Protein AF-A0ABD1JAA8-F1 (afdb_monomer_lite)

Sequence (1144 aa):
MAFLTGLKLWDDADMQKVMKVKGQQNTSFNVTASDSFSKKSKLLDVKARLRASFLSGLVSVEGSAHYLKDTTTSMHQCRVTLQYKETTVFKELMTLEMEIKHPEVFEKNEATHVVTAVLYGAEAYMVFDQMVADIQKKQEILGELKVEVNKIPGVSISGEGKVVINDDERRKVKQFKCTFHGDFKLKQNPASYEEAAIVYKSLPTMLGQKGEAAVPLKVWLYPLKNINPKAAQLVRDINTTLVSAFECVMDDLHKAKIRVHDLIKMSNVIPLAEITGKLVTFQTKLAGYTMVLKRKVLEVLPEIRGGTVAETAFEDILKFHHHSSFTKQSMTEWLDEKETEMGLVSSYIHLMKGIPVVPPGPRLHKILYHPKLDVVAMFSFTSLVYAEPYLTNLEECLSCEEFQKMADVKVATQKSFVRNTVPWYEHPETIPAMRACLTHFFVVKGRCDKNSLHTALISFVSDTSYLGSSIRVYRNGACINPHYKPPNTQKQSGRAIVDDGCTNANGDHSPEEDQFRQNPIADRHAELYLVPPGRVEEESQNTSTETSVTKVMHSDRQIAALGRPLHPGMLYNARNDTFIPGVTLWSDEDMKKVMKIRGHQNTSFDVTASDSMKKKTKLLDISATLKCSFLAGLVTLEGSASFLDDRLSSSRQCRVTMQYRETTLFKELVATDMEVKHPEIFGKNEATHVVTAVLYGAEAFLVFDQMAADYQERKEVKGALKAMIGRIPLLQLTGEGKVAMTEEDKRRARRFSCKFHGDFKLKENPSSFEEAVIVYKRLPSLLGQKGEAAVPMKVWLYPLSNLEPKAAKLVRDINASAVAILEAIIEHLHDAKMRAHDLIKLSKNMNLTVLRDKLETFQNKRAEYGIILKRKLKGVLPEIRGGTVPETALTDILRFHEASPFSKIKMRDWLNEKETEVTIVQSYLSLLGSTSLVPPGPQLDRVLYDPKLNTVVMFSFTSLEYPEPYLSTIEECLNCEDFTKMADVKVAMEKMASKNTVPWYKYPGAIPALRSCSPLFLVVKARCMRNPLHSALISYVPDDSHPGCSLRVYRNGQCINPHLKPPEKHEEGEPTADKAAGVMSNRREEEITEEEDDPLCLDDQRTNKRMQTSDGKPWDNGQSFTRPEDAYTTIDGKVGNPQNVIIV

pLDDT: mean 77.82, std 21.08, range [22.25, 97.69]

Radius of gyration: 39.8 Å; chains: 1; bounding box: 114×108×129 Å

Structure (mmCIF, N/CA/C/O backbone):
data_AF-A0ABD1JAA8-F1
#
_entry.id   AF-A0ABD1JAA8-F1
#
loop_
_atom_site.group_PDB
_atom_site.id
_atom_site.type_symbol
_atom_site.label_atom_id
_atom_site.label_alt_id
_atom_site.label_comp_id
_atom_site.label_asym_id
_atom_site.label_entity_id
_atom_site.label_seq_id
_atom_site.pdbx_PDB_ins_code
_atom_site.Cartn_x
_atom_site.Cartn_y
_atom_site.Cartn_z
_atom_site.occupancy
_atom_site.B_iso_or_equiv
_atom_site.auth_seq_id
_atom_site.auth_comp_id
_atom_site.auth_asym_id
_atom_site.auth_atom_id
_atom_site.pdbx_PDB_model_num
ATOM 1 N N . MET A 1 1 ? -9.456 -3.588 29.236 1.00 51.59 1 MET A N 1
ATOM 2 C CA . MET A 1 1 ? -10.343 -3.169 30.350 1.00 51.59 1 MET A CA 1
ATOM 3 C C . MET A 1 1 ? -11.674 -2.893 29.695 1.00 51.59 1 MET A C 1
ATOM 5 O O . MET A 1 1 ? -11.686 -2.082 28.778 1.00 51.59 1 MET A O 1
ATOM 9 N N . ALA A 1 2 ? -12.715 -3.632 30.054 1.00 59.72 2 ALA A N 1
ATOM 10 C CA . ALA A 1 2 ? -13.979 -3.631 29.331 1.00 59.72 2 ALA A CA 1
ATOM 11 C C . ALA A 1 2 ? -15.131 -3.381 30.308 1.00 59.72 2 ALA A C 1
ATOM 13 O O . ALA A 1 2 ? -15.047 -3.786 31.468 1.00 59.72 2 ALA A O 1
ATOM 14 N N . PHE A 1 3 ? -16.165 -2.680 29.850 1.00 65.94 3 PHE A N 1
ATOM 15 C CA . PHE A 1 3 ? -17.406 -2.505 30.597 1.00 65.94 3 PHE A CA 1
ATOM 16 C C . PHE A 1 3 ? -18.407 -3.515 30.065 1.00 65.94 3 PHE A C 1
ATOM 18 O O . PHE A 1 3 ? -18.689 -3.484 28.870 1.00 65.94 3 PHE A O 1
ATOM 25 N N . LEU A 1 4 ? -18.958 -4.356 30.939 1.00 62.19 4 LEU A N 1
ATOM 26 C CA . LEU A 1 4 ? -20.058 -5.251 30.593 1.00 62.19 4 LEU A CA 1
ATOM 27 C C . LEU A 1 4 ? -21.279 -4.387 30.243 1.00 62.19 4 LEU A C 1
ATOM 29 O O . LEU A 1 4 ? -21.967 -3.867 31.120 1.00 62.19 4 LEU A O 1
ATOM 33 N N . THR A 1 5 ? -21.482 -4.126 28.951 1.00 52.50 5 THR A N 1
ATOM 34 C CA . THR A 1 5 ? -22.551 -3.248 28.478 1.00 52.50 5 THR A CA 1
ATOM 35 C C . THR A 1 5 ? -23.913 -3.874 28.762 1.00 52.50 5 THR A C 1
ATOM 37 O O . THR A 1 5 ? -24.124 -5.061 28.557 1.00 52.50 5 THR A O 1
ATOM 40 N N . GLY A 1 6 ? -24.837 -3.068 29.288 1.00 54.78 6 GLY A N 1
ATOM 41 C CA . GLY A 1 6 ? -26.177 -3.516 29.675 1.00 54.78 6 GLY A CA 1
ATOM 42 C C . GLY A 1 6 ? -26.296 -4.050 31.100 1.00 54.78 6 GLY A C 1
ATOM 43 O O . GLY A 1 6 ? -27.306 -3.779 31.744 1.00 54.78 6 GLY A O 1
ATOM 44 N N . LEU A 1 7 ? -25.254 -4.700 31.620 1.00 67.31 7 LEU A N 1
ATOM 45 C CA . LEU A 1 7 ? -25.250 -5.260 32.968 1.00 67.31 7 LEU A CA 1
ATOM 46 C C . LEU A 1 7 ? -25.177 -4.155 34.032 1.00 67.31 7 LEU A C 1
ATOM 48 O O . LEU A 1 7 ? -24.353 -3.238 33.961 1.00 67.31 7 LEU A O 1
ATOM 52 N N . LYS A 1 8 ? -26.031 -4.269 35.048 1.00 76.81 8 LYS A N 1
ATOM 53 C CA . LYS A 1 8 ? -26.080 -3.396 36.226 1.00 76.81 8 LYS A CA 1
ATOM 54 C C . LYS A 1 8 ? -26.210 -4.285 37.452 1.00 76.81 8 LYS A C 1
ATOM 56 O O . LYS A 1 8 ? -26.889 -5.295 37.386 1.00 76.81 8 LYS A O 1
ATOM 61 N N . LEU A 1 9 ? -25.593 -3.914 38.570 1.00 81.50 9 LEU A N 1
ATOM 62 C CA . LEU A 1 9 ? -25.728 -4.693 39.809 1.00 81.50 9 LEU A CA 1
ATOM 63 C C . LEU A 1 9 ? -27.094 -4.465 40.496 1.00 81.50 9 LEU A C 1
ATOM 65 O O . LEU A 1 9 ? -27.543 -5.292 41.286 1.00 81.50 9 LEU A O 1
ATOM 69 N N . TRP A 1 10 ? -27.754 -3.358 40.147 1.00 86.00 10 TRP A N 1
ATOM 70 C CA . TRP A 1 10 ? -28.998 -2.847 40.721 1.00 86.00 10 TRP A CA 1
ATOM 71 C C . TRP A 1 10 ? -29.924 -2.317 39.618 1.00 86.00 10 TRP A C 1
ATOM 73 O O . TRP A 1 10 ? -29.449 -1.959 38.534 1.00 86.00 10 TRP A O 1
ATOM 83 N N . ASP A 1 11 ? -31.227 -2.218 39.890 1.00 82.12 11 ASP A N 1
ATOM 84 C CA . ASP A 1 11 ? -32.180 -1.656 38.928 1.00 82.12 11 ASP A CA 1
ATOM 85 C C . ASP A 1 11 ? -32.142 -0.115 38.845 1.00 82.12 11 ASP A C 1
ATOM 87 O O . ASP A 1 11 ? -31.540 0.585 39.666 1.00 82.12 11 ASP A O 1
ATOM 91 N N . ASP A 1 12 ? -32.761 0.430 37.793 1.00 79.12 12 ASP A N 1
ATOM 92 C CA . ASP A 1 12 ? -32.780 1.874 37.537 1.00 79.12 12 ASP A CA 1
ATOM 93 C C . ASP A 1 12 ? -33.650 2.672 38.519 1.00 79.12 12 ASP A C 1
ATOM 95 O O . ASP A 1 12 ? -33.412 3.871 38.679 1.00 79.12 12 ASP A O 1
ATOM 99 N N . ALA A 1 13 ? -34.643 2.053 39.162 1.00 82.31 13 ALA A N 1
ATOM 100 C CA . ALA A 1 13 ? -35.530 2.739 40.095 1.00 82.31 13 ALA A CA 1
ATOM 101 C C . ALA A 1 13 ? -34.829 2.953 41.442 1.00 82.31 13 ALA A C 1
ATOM 103 O O . ALA A 1 13 ? -34.843 4.066 41.973 1.00 82.31 13 ALA A O 1
ATOM 104 N N . ASP A 1 14 ? -34.156 1.926 41.959 1.00 82.56 14 ASP A N 1
ATOM 105 C CA . ASP A 1 14 ? -33.393 2.011 43.203 1.00 82.56 14 ASP A CA 1
ATOM 106 C C . ASP A 1 14 ? -32.138 2.875 43.037 1.00 82.56 14 ASP A C 1
ATOM 108 O O . ASP A 1 14 ? -31.881 3.745 43.875 1.00 82.56 14 ASP A O 1
ATOM 112 N N . MET A 1 15 ? -31.419 2.756 41.911 1.00 86.06 15 MET A N 1
ATOM 113 C CA . MET A 1 15 ? -30.317 3.680 41.608 1.00 86.06 15 MET A CA 1
ATOM 114 C C . MET A 1 15 ? -30.790 5.137 41.554 1.00 86.06 15 MET A C 1
ATOM 116 O O . MET A 1 15 ? -30.085 6.012 42.051 1.00 86.06 15 MET A O 1
ATOM 120 N N . GLN A 1 16 ? -31.972 5.431 40.995 1.00 84.94 16 GLN A N 1
ATOM 121 C CA . GLN A 1 16 ? -32.494 6.803 40.968 1.00 84.94 16 GLN A CA 1
ATOM 122 C C . GLN A 1 16 ? -32.800 7.365 42.361 1.00 84.94 16 GLN A C 1
ATOM 124 O O . GLN A 1 16 ? -32.544 8.549 42.578 1.00 84.94 16 GLN A O 1
ATOM 129 N N . LYS A 1 17 ? -33.273 6.546 43.313 1.00 86.12 17 LYS A N 1
ATOM 130 C CA . LYS A 1 17 ? -33.544 6.987 44.699 1.00 86.12 17 LYS A CA 1
ATOM 131 C C . LYS A 1 17 ? -32.285 7.486 45.414 1.00 86.12 17 LYS A C 1
ATOM 133 O O . LYS A 1 17 ? -32.374 8.411 46.218 1.00 86.12 17 LYS A O 1
ATOM 138 N N . VAL A 1 18 ? -31.122 6.892 45.125 1.00 88.44 18 VAL A N 1
ATOM 139 C CA . VAL A 1 18 ? -29.846 7.207 45.800 1.00 88.44 18 VAL A CA 1
ATOM 140 C C . VAL A 1 18 ? -28.864 8.010 44.938 1.00 88.44 18 VAL A C 1
ATOM 142 O O . VAL A 1 18 ? -27.769 8.340 45.400 1.00 88.44 18 VAL A O 1
ATOM 145 N N . MET A 1 19 ? -29.208 8.314 43.684 1.00 90.50 19 MET A N 1
ATOM 146 C CA . MET A 1 19 ? -28.327 9.026 42.758 1.00 90.50 19 MET A CA 1
ATOM 147 C C . MET A 1 19 ? -28.333 10.530 43.034 1.00 90.50 19 MET A C 1
ATOM 149 O O . MET A 1 19 ? -29.307 11.236 42.768 1.00 90.50 19 MET A O 1
ATOM 153 N N . LYS A 1 20 ? -27.186 11.057 43.461 1.00 90.62 20 LYS A N 1
ATOM 154 C CA . LYS A 1 20 ? -26.957 12.496 43.565 1.00 90.62 20 LYS A CA 1
ATOM 155 C C . LYS A 1 20 ? -26.421 13.036 42.246 1.00 90.62 20 LYS A C 1
ATOM 157 O O . LYS A 1 20 ? -25.419 12.561 41.712 1.00 90.62 20 LYS A O 1
ATOM 162 N N . VAL A 1 21 ? -27.092 14.063 41.733 1.00 88.69 21 VAL A N 1
ATOM 163 C CA . VAL A 1 21 ? -26.724 14.764 40.499 1.00 88.69 21 VAL A CA 1
ATOM 164 C C . VAL A 1 21 ? -26.200 16.152 40.863 1.00 88.69 21 VAL A C 1
ATOM 166 O O . VAL A 1 21 ? -26.899 16.931 41.507 1.00 88.69 21 VAL A O 1
ATOM 169 N N . LYS A 1 22 ? -24.966 16.467 40.461 1.00 87.56 22 LYS A N 1
ATOM 170 C CA . LYS A 1 22 ? -24.329 17.779 40.654 1.00 87.56 22 LYS A CA 1
ATOM 171 C C . LYS A 1 22 ? -24.062 18.414 39.291 1.00 87.56 22 LYS A C 1
ATOM 173 O O . LYS A 1 22 ? -23.482 17.773 38.415 1.00 87.56 22 LYS A O 1
ATOM 178 N N . GLY A 1 23 ? -24.442 19.678 39.119 1.00 82.38 23 GLY A N 1
ATOM 179 C CA . GLY A 1 23 ? -23.971 20.477 37.987 1.00 82.38 23 GLY A CA 1
ATOM 180 C C . GLY A 1 23 ? -22.465 20.710 38.112 1.00 82.38 23 GLY A C 1
ATOM 181 O O . GLY A 1 23 ? -21.987 21.090 39.178 1.00 82.38 23 GLY A O 1
ATOM 182 N N . GLN A 1 24 ? -21.718 20.459 37.040 1.00 79.00 24 GLN A N 1
ATOM 183 C CA . GLN A 1 24 ? -20.270 20.655 36.986 1.00 79.00 24 GLN A CA 1
ATOM 184 C C . GLN A 1 24 ? -19.886 21.260 35.631 1.00 79.00 24 GLN A C 1
ATOM 186 O O . GLN A 1 24 ? -19.097 20.690 34.879 1.00 79.00 24 GLN A O 1
ATOM 191 N N . GLN A 1 25 ? -20.482 22.413 35.316 1.00 82.38 25 GLN A N 1
ATOM 192 C CA . GLN A 1 25 ? -20.163 23.181 34.116 1.00 82.38 25 GLN A CA 1
ATOM 193 C C . GLN A 1 25 ? -18.753 23.765 34.222 1.00 82.38 25 GLN A C 1
ATOM 195 O O . GLN A 1 25 ? -18.484 24.618 35.065 1.00 82.38 25 GLN A O 1
ATOM 200 N N . ASN A 1 26 ? -17.844 23.282 33.378 1.00 85.31 26 ASN A N 1
ATOM 201 C CA . ASN A 1 26 ? -16.495 23.825 33.251 1.00 85.31 26 ASN A CA 1
ATOM 202 C C . ASN A 1 26 ? -16.011 23.641 31.813 1.00 85.31 26 ASN A C 1
ATOM 204 O O . ASN A 1 26 ? -15.899 22.508 31.345 1.00 85.31 26 ASN A O 1
ATOM 208 N N . THR A 1 27 ? -15.706 24.746 31.134 1.00 87.00 27 THR A N 1
ATOM 209 C CA . THR A 1 27 ? -15.114 24.744 29.792 1.00 87.00 27 THR A CA 1
ATOM 210 C C . THR A 1 27 ? -13.642 25.115 29.889 1.00 87.00 27 THR A C 1
ATOM 212 O O . THR A 1 27 ? -13.277 26.124 30.488 1.00 87.00 27 THR A O 1
ATOM 215 N N . SER A 1 28 ? -12.789 24.319 29.258 1.00 90.88 28 SER A N 1
ATOM 216 C CA . SER A 1 28 ? -11.347 24.541 29.193 1.00 90.88 28 SER A CA 1
ATOM 217 C C . SER A 1 28 ? -10.811 24.156 27.818 1.00 90.88 28 SER A C 1
ATOM 219 O O . SER A 1 28 ? -11.392 23.327 27.116 1.00 90.88 28 SER A O 1
ATOM 221 N N . PHE A 1 29 ? -9.687 24.751 27.429 1.00 93.06 29 PHE A N 1
ATOM 222 C CA . PHE A 1 29 ? -8.974 24.377 26.214 1.00 93.06 29 PHE A CA 1
ATOM 223 C C . PHE A 1 29 ? -7.476 24.245 26.490 1.00 93.06 29 PHE A C 1
ATOM 225 O O . PHE A 1 29 ? -6.961 24.767 27.480 1.00 93.06 29 PHE A O 1
ATOM 232 N N . ASN A 1 30 ? -6.770 23.523 25.626 1.00 94.25 30 ASN A N 1
ATOM 233 C CA . ASN A 1 30 ? -5.325 23.333 25.729 1.00 94.25 30 ASN A CA 1
ATOM 234 C C . ASN A 1 30 ? -4.717 23.235 24.330 1.00 94.25 30 ASN A C 1
ATOM 236 O O . ASN A 1 30 ? -5.327 22.651 23.439 1.00 94.25 30 ASN A O 1
ATOM 240 N N . VAL A 1 31 ? -3.511 23.764 24.131 1.00 94.31 31 VAL A N 1
ATOM 241 C CA . VAL A 1 31 ? -2.804 23.693 22.847 1.00 94.31 31 VAL A CA 1
ATOM 242 C C . VAL A 1 31 ? -1.451 23.027 23.040 1.00 94.31 31 VAL A C 1
ATOM 244 O O . VAL A 1 31 ? -0.602 23.490 23.807 1.00 94.31 31 VAL A O 1
ATOM 247 N N . THR A 1 32 ? -1.220 21.931 22.316 1.00 93.94 32 THR A N 1
ATOM 248 C CA . THR A 1 32 ? 0.053 21.207 22.359 1.00 93.94 32 THR A CA 1
ATOM 249 C C . THR A 1 32 ? 0.708 21.097 20.992 1.00 93.94 32 THR A C 1
ATOM 251 O O . THR A 1 32 ? 0.040 20.859 19.997 1.00 93.94 32 THR A O 1
ATOM 254 N N . ALA A 1 33 ? 2.035 21.215 20.965 1.00 92.38 33 ALA A N 1
ATOM 255 C CA . ALA A 1 33 ? 2.882 21.006 19.790 1.00 92.38 33 ALA A CA 1
ATOM 256 C C . ALA A 1 33 ? 3.634 19.658 19.856 1.00 92.38 33 ALA A C 1
ATOM 258 O O . ALA A 1 33 ? 4.739 19.520 19.339 1.00 92.38 33 ALA A O 1
ATOM 259 N N . SER A 1 34 ? 3.084 18.675 20.581 1.00 87.69 34 SER A N 1
ATOM 260 C CA . SER A 1 34 ? 3.695 17.359 20.777 1.00 87.69 34 SER A CA 1
ATOM 261 C C . SER A 1 34 ? 2.677 16.249 20.541 1.00 87.69 34 SER A C 1
ATOM 263 O O . SER A 1 34 ? 1.597 16.242 21.126 1.00 87.69 34 SER A O 1
ATOM 265 N N . ASP A 1 35 ? 3.056 15.306 19.684 1.00 88.88 35 ASP A N 1
ATOM 266 C CA . ASP A 1 35 ? 2.242 14.171 19.243 1.00 88.88 35 ASP A CA 1
ATOM 267 C C . ASP A 1 35 ? 2.617 12.859 19.967 1.00 88.88 35 ASP A C 1
ATOM 269 O O . ASP A 1 35 ? 2.083 11.801 19.645 1.00 88.88 35 ASP A O 1
ATOM 273 N N . SER A 1 36 ? 3.521 12.901 20.957 1.00 88.88 36 SER A N 1
ATOM 274 C CA . SER A 1 36 ? 3.943 11.693 21.678 1.00 88.88 36 SER A CA 1
ATOM 275 C C . SER A 1 36 ? 2.782 11.076 22.452 1.00 88.88 36 SER A C 1
ATOM 277 O O . SER A 1 36 ? 1.947 11.786 23.030 1.00 88.88 36 SER A O 1
ATOM 279 N N . PHE A 1 37 ? 2.745 9.742 22.529 1.00 89.12 37 PHE A N 1
ATOM 280 C CA . PHE A 1 37 ? 1.669 9.054 23.244 1.00 89.12 37 PHE A CA 1
ATOM 281 C C . PHE A 1 37 ? 1.583 9.504 24.711 1.00 89.12 37 PHE A C 1
ATOM 283 O O . PHE A 1 37 ? 0.484 9.746 25.199 1.00 89.12 37 PHE A O 1
ATOM 290 N N . SER A 1 38 ? 2.724 9.746 25.373 1.00 87.12 38 SER A N 1
ATOM 291 C CA . SER A 1 38 ? 2.764 10.283 26.742 1.00 87.12 38 SER A CA 1
ATOM 292 C C . SER A 1 38 ? 2.058 11.642 26.868 1.00 87.12 38 SER A C 1
ATOM 294 O O . SER A 1 38 ? 1.341 11.875 27.848 1.00 87.12 38 SER A O 1
ATOM 296 N N . LYS A 1 39 ? 2.193 12.547 25.882 1.00 90.12 39 LYS A N 1
ATOM 297 C CA . LYS A 1 39 ? 1.490 13.839 25.909 1.00 90.12 39 LYS A CA 1
ATOM 298 C C . LYS A 1 39 ? 0.003 13.682 25.591 1.00 90.12 39 LYS A C 1
ATOM 300 O O . LYS A 1 39 ? -0.810 14.244 26.325 1.00 90.12 39 LYS A O 1
ATOM 305 N N . LYS A 1 40 ? -0.359 12.874 24.586 1.00 91.50 40 LYS A N 1
ATOM 306 C CA . LYS A 1 40 ? -1.766 12.578 24.252 1.00 91.50 40 LYS A CA 1
ATOM 307 C C . LYS A 1 40 ? -2.507 11.936 25.428 1.00 91.50 40 LYS A C 1
ATOM 309 O O . LYS A 1 40 ? -3.585 12.391 25.801 1.00 91.50 40 LYS A O 1
ATOM 314 N N . SER A 1 41 ? -1.894 10.941 26.074 1.00 89.44 41 SER A N 1
ATOM 315 C CA . SER A 1 41 ? -2.456 10.262 27.245 1.00 89.44 41 SER A CA 1
ATOM 316 C C . SER A 1 41 ? -2.652 11.211 28.429 1.00 89.44 41 SER A C 1
ATOM 318 O O . SER A 1 41 ? -3.627 11.072 29.156 1.00 89.44 41 SER A O 1
ATOM 320 N N . LYS A 1 42 ? -1.772 12.211 28.602 1.00 89.62 42 LYS A N 1
ATOM 321 C CA . LYS A 1 42 ? -1.918 13.244 29.642 1.00 89.62 42 LYS A CA 1
ATOM 322 C C . LYS A 1 42 ? -3.046 14.236 29.334 1.00 89.62 42 LYS A C 1
ATOM 324 O O . LYS A 1 42 ? -3.730 14.646 30.262 1.00 89.62 42 LYS A O 1
ATOM 329 N N . LEU A 1 43 ? -3.273 14.599 28.066 1.00 88.00 43 LEU A N 1
ATOM 330 C CA . LEU A 1 43 ? -4.400 15.465 27.669 1.00 88.00 43 LEU A CA 1
ATOM 331 C C . LEU A 1 43 ? -5.765 14.798 27.915 1.00 88.00 43 LEU A C 1
ATOM 333 O O . LEU A 1 43 ? -6.706 15.470 28.329 1.00 88.00 43 LEU A O 1
ATOM 337 N N . LEU A 1 44 ? -5.844 13.480 27.714 1.00 86.06 44 LEU A N 1
ATOM 338 C CA . LEU A 1 44 ? -7.026 12.646 27.977 1.00 86.06 44 LEU A CA 1
ATOM 339 C C . LEU A 1 44 ? -7.122 12.114 29.427 1.00 86.06 44 LEU A C 1
ATOM 341 O O . LEU A 1 44 ? -8.023 11.340 29.727 1.00 86.06 44 LEU A O 1
ATOM 345 N N . ASP A 1 45 ? -6.203 12.488 30.328 1.00 86.50 45 ASP A N 1
ATOM 346 C CA . ASP A 1 45 ? -6.121 11.983 31.718 1.00 86.50 45 ASP A CA 1
ATOM 347 C C . ASP A 1 45 ? -6.109 10.434 31.845 1.00 86.50 45 ASP A C 1
ATOM 349 O O . ASP A 1 45 ? -6.692 9.821 32.744 1.00 86.50 45 ASP A O 1
ATOM 353 N N . VAL A 1 46 ? -5.426 9.765 30.912 1.00 85.56 46 VAL A N 1
ATOM 354 C CA . VAL A 1 46 ? -5.320 8.301 30.847 1.00 85.56 46 VAL A CA 1
ATOM 355 C C . VAL A 1 46 ? -4.287 7.804 31.864 1.00 85.56 46 VAL A C 1
ATOM 357 O O . VAL A 1 46 ? -3.076 7.912 31.658 1.00 85.56 46 VAL A O 1
ATOM 360 N N . LYS A 1 47 ? -4.759 7.194 32.957 1.00 84.81 47 LYS A N 1
ATOM 361 C CA . LYS A 1 47 ? -3.908 6.591 34.005 1.00 84.81 47 LYS A CA 1
ATOM 362 C C . LYS A 1 47 ? -3.045 5.431 33.479 1.00 84.81 47 LYS A C 1
ATOM 364 O O . LYS A 1 47 ? -3.444 4.712 32.563 1.00 84.81 47 LYS A O 1
ATOM 369 N N . ALA A 1 48 ? -1.895 5.181 34.117 1.00 77.94 48 ALA A N 1
ATOM 370 C CA . ALA A 1 48 ? -0.906 4.158 33.730 1.00 77.94 48 ALA A CA 1
ATOM 371 C C . ALA A 1 48 ? -1.492 2.769 33.400 1.00 77.94 48 ALA A C 1
ATOM 373 O O . ALA A 1 48 ? -1.208 2.238 32.326 1.00 77.94 48 ALA A O 1
ATOM 374 N N . ARG A 1 49 ? -2.388 2.239 34.246 1.00 77.38 49 ARG A N 1
ATOM 375 C CA . ARG A 1 49 ? -3.151 0.997 33.992 1.00 77.38 49 ARG A CA 1
ATOM 376 C C . ARG A 1 49 ? -3.767 0.940 32.590 1.00 77.38 49 ARG A C 1
ATOM 378 O O . ARG A 1 49 ? -3.709 -0.087 31.908 1.00 77.38 49 ARG A O 1
ATOM 385 N N . LEU A 1 50 ? -4.383 2.039 32.164 1.00 86.44 50 LEU A N 1
ATOM 386 C CA . LEU A 1 50 ? -5.098 2.121 30.897 1.00 86.44 50 LEU A CA 1
ATOM 387 C C . LEU A 1 50 ? -4.135 2.379 29.727 1.00 86.44 50 LEU A C 1
ATOM 389 O O . LEU A 1 50 ? -4.345 1.820 28.654 1.00 86.44 50 LEU A O 1
ATOM 393 N N . ARG A 1 51 ? -3.029 3.105 29.955 1.00 89.69 51 ARG A N 1
ATOM 394 C CA . ARG A 1 51 ? -1.973 3.362 28.955 1.00 89.69 51 ARG A CA 1
ATOM 395 C C . ARG A 1 51 ? -1.338 2.077 28.409 1.00 89.69 51 ARG A C 1
ATOM 397 O O . ARG A 1 51 ? -1.355 1.869 27.198 1.00 89.69 51 ARG A O 1
ATOM 404 N N . ALA A 1 52 ? -0.880 1.169 29.277 1.00 87.25 52 ALA A N 1
ATOM 405 C CA . ALA A 1 52 ? -0.317 -0.119 28.842 1.00 87.25 52 ALA A CA 1
ATOM 406 C C . ALA A 1 52 ? -1.349 -0.995 28.104 1.00 87.25 52 ALA A C 1
ATOM 408 O O . ALA A 1 52 ? -1.033 -1.637 27.101 1.00 87.25 52 ALA A O 1
ATOM 409 N N . SER A 1 53 ? -2.607 -0.965 28.559 1.00 87.94 53 SER A N 1
ATOM 410 C CA . SER A 1 53 ? -3.721 -1.677 27.916 1.00 87.94 53 SER A CA 1
ATOM 411 C C . SER A 1 53 ? -4.017 -1.128 26.513 1.00 87.94 53 SER A C 1
ATOM 413 O O . SER A 1 53 ? -4.244 -1.893 25.583 1.00 87.94 53 SER A O 1
ATOM 415 N N . PHE A 1 54 ? -3.976 0.193 26.334 1.00 88.06 54 PHE A N 1
ATOM 416 C CA . PHE A 1 54 ? -4.156 0.830 25.031 1.00 88.06 54 PHE A CA 1
ATOM 417 C C . PHE A 1 54 ? -2.994 0.526 24.074 1.00 88.06 54 PHE A C 1
ATOM 419 O O . PHE A 1 54 ? -3.220 0.169 22.919 1.00 88.06 54 PHE A O 1
ATOM 426 N N . LEU A 1 55 ? -1.746 0.625 24.547 1.00 87.12 55 LEU A N 1
ATOM 427 C CA . LEU A 1 55 ? -0.566 0.377 23.714 1.00 87.12 55 LEU A CA 1
ATOM 428 C C . LEU A 1 55 ? -0.476 -1.072 23.227 1.00 87.12 55 LEU A C 1
ATOM 430 O O . LEU A 1 55 ? -0.120 -1.288 22.068 1.00 87.12 55 LEU A O 1
ATOM 434 N N . SER A 1 56 ? -0.824 -2.042 24.072 1.00 81.31 56 SER A N 1
ATOM 435 C CA . SER A 1 56 ? -0.880 -3.468 23.714 1.00 81.31 56 SER A CA 1
ATOM 436 C C . SER A 1 56 ? -2.064 -3.814 22.800 1.00 81.31 56 SER A C 1
ATOM 438 O O . SER A 1 56 ? -1.916 -4.650 21.912 1.00 81.31 56 SER A O 1
ATOM 440 N N . GLY A 1 57 ? -3.201 -3.121 22.941 1.00 78.38 57 GLY A N 1
ATOM 441 C CA . GLY A 1 57 ? -4.399 -3.298 22.106 1.00 78.38 57 GLY A CA 1
ATOM 442 C C . GLY A 1 57 ? -5.648 -3.788 22.850 1.00 78.38 57 GLY A C 1
ATOM 443 O O . GLY A 1 57 ? -6.698 -3.920 22.233 1.00 78.38 57 GLY A O 1
ATOM 444 N N . LEU A 1 58 ? -5.575 -3.980 24.173 1.00 76.38 58 LEU A N 1
ATOM 445 C CA . LEU A 1 58 ? -6.676 -4.389 25.070 1.00 76.38 58 LEU A CA 1
ATOM 446 C C . LEU A 1 58 ? -7.785 -3.330 25.278 1.00 76.38 58 LEU A C 1
ATOM 448 O O . LEU A 1 58 ? -8.603 -3.462 26.199 1.00 76.38 58 LEU A O 1
ATOM 452 N N . VAL A 1 59 ? -7.764 -2.226 24.524 1.00 80.50 59 VAL A N 1
ATOM 453 C CA . VAL A 1 59 ? -8.701 -1.097 24.651 1.00 80.50 59 VAL A CA 1
ATOM 454 C C . VAL A 1 59 ? -9.018 -0.529 23.269 1.00 80.50 59 VAL A C 1
ATOM 456 O O . VAL A 1 59 ? -8.163 0.079 22.620 1.00 80.50 59 VAL A O 1
ATOM 459 N N . SER A 1 60 ? -10.269 -0.676 22.838 1.00 70.88 60 SER A N 1
ATOM 460 C CA . SER A 1 60 ? -10.843 0.126 21.758 1.00 70.88 60 SER A CA 1
ATOM 461 C C . SER A 1 60 ? -11.170 1.537 22.255 1.00 70.88 60 SER A C 1
ATOM 463 O O . SER A 1 60 ? -11.514 1.736 23.416 1.00 70.88 60 SER A O 1
ATOM 465 N N . VAL A 1 61 ? -11.084 2.516 21.358 1.00 79.00 61 VAL A N 1
ATOM 466 C CA . VAL A 1 61 ? -11.456 3.916 21.604 1.00 79.00 61 VAL A CA 1
ATOM 467 C C . VAL A 1 61 ? -12.323 4.405 20.455 1.00 79.00 61 VAL A C 1
ATOM 469 O O . VAL A 1 61 ? -12.077 4.003 19.311 1.00 79.00 61 VAL A O 1
ATOM 472 N N . GLU A 1 62 ? -13.285 5.259 20.793 1.00 71.25 62 GLU A N 1
ATOM 473 C CA . GLU A 1 62 ? -14.278 5.898 19.923 1.00 71.25 62 GLU A CA 1
ATOM 474 C C . GLU A 1 62 ? -14.342 7.407 20.246 1.00 71.25 62 GLU A C 1
ATOM 476 O O . GLU A 1 62 ? -13.643 7.866 21.153 1.00 71.25 62 GLU A O 1
ATOM 481 N N . GLY A 1 63 ? -15.139 8.183 19.501 1.00 80.69 63 GLY A N 1
ATOM 482 C CA . GLY A 1 63 ? -15.327 9.622 19.747 1.00 80.69 63 GLY A CA 1
ATOM 483 C C . GLY A 1 63 ? -14.019 10.422 19.742 1.00 80.69 63 GLY A C 1
ATOM 484 O O . GLY A 1 63 ? -13.109 10.153 18.949 1.00 80.69 63 GLY A O 1
ATOM 485 N N . SER A 1 64 ? -13.899 11.380 20.660 1.00 86.88 64 SER A N 1
ATOM 486 C CA . SER A 1 64 ? -12.704 12.210 20.864 1.00 86.88 64 SER A CA 1
ATOM 487 C C . SER A 1 64 ? -11.427 11.397 21.121 1.00 86.88 64 SER A C 1
ATOM 489 O O . SER A 1 64 ? -10.346 11.754 20.642 1.00 86.88 64 SER A O 1
ATOM 491 N N . ALA A 1 65 ? -11.538 10.241 21.782 1.00 87.31 65 ALA A N 1
ATOM 492 C CA . ALA A 1 65 ? -10.402 9.380 22.109 1.00 87.31 65 ALA A CA 1
ATOM 493 C C . ALA A 1 65 ? -9.742 8.712 20.880 1.00 87.31 65 ALA A C 1
ATOM 495 O O . ALA A 1 65 ? -8.623 8.195 21.001 1.00 87.31 65 ALA A O 1
ATOM 496 N N . HIS A 1 66 ? -10.337 8.786 19.677 1.00 84.25 66 HIS A N 1
ATOM 497 C CA . HIS A 1 66 ? -9.638 8.441 18.425 1.00 84.25 66 HIS A CA 1
ATOM 498 C C . HIS A 1 66 ? -8.347 9.247 18.209 1.00 84.25 66 HIS A C 1
ATOM 500 O O . HIS A 1 66 ? -7.424 8.735 17.569 1.00 84.25 66 HIS A O 1
ATOM 506 N N . TYR A 1 67 ? -8.222 10.432 18.816 1.00 89.88 67 TYR A N 1
ATOM 507 C CA . TYR A 1 67 ? -6.992 11.230 18.841 1.00 89.88 67 TYR A CA 1
ATOM 508 C C . TYR A 1 67 ? -5.745 10.449 19.316 1.00 89.88 67 TYR A C 1
ATOM 510 O O . TYR A 1 67 ? -4.635 10.717 18.847 1.00 89.88 67 TYR A O 1
ATOM 518 N N . LEU A 1 68 ? -5.902 9.434 20.182 1.00 89.00 68 LEU A N 1
ATOM 519 C CA . LEU A 1 68 ? -4.797 8.554 20.605 1.00 89.00 68 LEU A CA 1
ATOM 520 C C . LEU A 1 68 ? -4.224 7.694 19.463 1.00 89.00 68 LEU A C 1
ATOM 522 O O . LEU A 1 68 ? -3.076 7.259 19.546 1.00 89.00 68 LEU A O 1
ATOM 526 N N . LYS A 1 69 ? -5.024 7.411 18.426 1.00 84.69 69 LYS A N 1
ATOM 527 C CA . LYS A 1 69 ? -4.643 6.615 17.244 1.00 84.69 69 LYS A CA 1
ATOM 528 C C . LYS A 1 69 ? -4.150 7.479 16.077 1.00 84.69 69 LYS A C 1
ATOM 530 O O . LYS A 1 69 ? -3.530 6.947 15.157 1.00 84.69 69 LYS A O 1
ATOM 535 N N . ASP A 1 70 ? -4.448 8.777 16.085 1.00 87.00 70 ASP A N 1
ATOM 536 C CA . ASP A 1 70 ? -3.929 9.729 15.105 1.00 87.00 70 ASP A CA 1
ATOM 537 C C . ASP A 1 70 ? -2.492 10.098 15.476 1.00 87.00 70 ASP A C 1
ATOM 539 O O . ASP A 1 70 ? -2.269 10.839 16.431 1.00 87.00 70 ASP A O 1
ATOM 543 N N . THR A 1 71 ? -1.519 9.588 14.723 1.00 88.00 71 THR A N 1
ATOM 544 C CA . THR A 1 71 ? -0.103 9.921 14.895 1.00 88.00 71 THR A CA 1
ATOM 545 C C . THR A 1 71 ? 0.503 10.487 13.617 1.00 88.00 71 THR A C 1
ATOM 547 O O . THR A 1 71 ? 0.057 10.207 12.500 1.00 88.00 71 THR A O 1
ATOM 550 N N . THR A 1 72 ? 1.547 11.288 13.800 1.00 87.81 72 THR A N 1
ATOM 551 C CA . THR A 1 72 ? 2.397 11.827 12.742 1.00 87.81 72 THR A CA 1
ATOM 552 C C . THR A 1 72 ? 2.962 10.71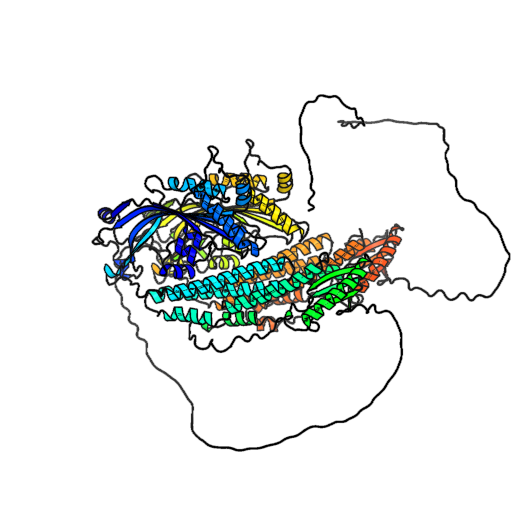8 11.850 1.00 87.81 72 THR A C 1
ATOM 554 O O . THR A 1 72 ? 3.187 9.571 12.247 1.00 87.81 72 THR A O 1
ATOM 557 N N . THR A 1 73 ? 3.164 11.069 10.582 1.00 84.50 73 THR A N 1
ATOM 558 C CA . THR A 1 73 ? 3.529 10.140 9.500 1.00 84.50 73 THR A CA 1
ATOM 559 C C . THR A 1 73 ? 4.813 10.548 8.778 1.00 84.50 73 THR A C 1
ATOM 561 O O . THR A 1 73 ? 5.170 9.951 7.764 1.00 84.50 73 THR A O 1
ATOM 564 N N . SER A 1 74 ? 5.493 11.585 9.272 1.00 88.25 74 SER A N 1
ATOM 565 C CA . SER A 1 74 ? 6.705 12.150 8.685 1.00 88.25 74 SER A CA 1
ATOM 566 C C . SER A 1 74 ? 7.479 12.966 9.727 1.00 88.25 74 SER A C 1
ATOM 568 O O . SER A 1 74 ? 6.877 13.714 10.499 1.00 88.25 74 SER A O 1
ATOM 570 N N . MET A 1 75 ? 8.809 12.885 9.715 1.00 88.25 75 MET A N 1
ATOM 571 C CA . MET A 1 75 ? 9.700 13.782 10.456 1.00 88.25 75 MET A CA 1
ATOM 572 C C . MET A 1 75 ? 9.542 15.236 9.994 1.00 88.25 75 MET A C 1
ATOM 574 O O . MET A 1 75 ? 9.658 16.145 10.809 1.00 88.25 75 MET A O 1
ATOM 578 N N . HIS A 1 76 ? 9.180 15.453 8.728 1.00 87.56 76 HIS A N 1
ATOM 579 C CA . HIS A 1 76 ? 8.838 16.757 8.148 1.00 87.56 76 HIS A CA 1
ATOM 580 C C . HIS A 1 76 ? 7.454 17.301 8.553 1.00 87.56 76 HIS A C 1
ATOM 582 O O . HIS A 1 76 ? 7.098 18.410 8.165 1.00 87.56 76 HIS A O 1
ATOM 588 N N . GLN A 1 77 ? 6.648 16.556 9.317 1.00 89.69 77 GLN A N 1
ATOM 589 C CA . GLN A 1 77 ? 5.324 17.006 9.755 1.00 89.69 77 GLN A CA 1
ATOM 590 C C . GLN A 1 77 ? 5.444 17.867 11.023 1.00 89.69 77 GLN A C 1
ATOM 592 O O . GLN A 1 77 ? 5.922 17.400 12.066 1.00 89.69 77 GLN A O 1
ATOM 597 N N . CYS A 1 78 ? 5.001 19.120 10.936 1.00 91.06 78 CYS A N 1
ATOM 598 C CA . CYS A 1 78 ? 4.643 19.944 12.087 1.00 91.06 78 CYS A CA 1
ATOM 599 C C . CYS A 1 78 ? 3.192 19.660 12.463 1.00 91.06 78 CYS A C 1
ATOM 601 O O . CYS A 1 78 ? 2.329 19.588 11.587 1.00 91.06 78 CYS A O 1
ATOM 603 N N . ARG A 1 79 ? 2.938 19.501 13.763 1.00 93.81 79 ARG A N 1
ATOM 604 C CA . ARG A 1 79 ? 1.615 19.196 14.299 1.00 93.81 79 ARG A CA 1
ATOM 605 C C . ARG A 1 79 ? 1.349 19.993 15.562 1.00 93.81 79 ARG A C 1
ATOM 607 O O . ARG A 1 79 ? 2.126 19.921 16.515 1.00 93.81 79 ARG A O 1
ATOM 614 N N . VAL A 1 80 ? 0.210 20.674 15.592 1.00 95.56 80 VAL A N 1
ATOM 615 C CA . VAL A 1 80 ? -0.335 21.307 16.794 1.00 95.56 80 VAL A CA 1
ATOM 616 C C . VAL A 1 80 ? -1.762 20.818 16.999 1.00 95.56 80 VAL A C 1
ATOM 618 O O . VAL A 1 80 ? -2.528 20.709 16.052 1.00 95.56 80 VAL A O 1
ATOM 621 N N . THR A 1 81 ? -2.135 20.488 18.230 1.00 95.94 81 THR A N 1
ATOM 622 C CA . THR A 1 81 ? -3.503 20.086 18.578 1.00 95.94 81 THR A CA 1
ATOM 623 C C . THR A 1 81 ? -4.112 21.081 19.550 1.00 95.94 81 THR A C 1
ATOM 625 O O . THR A 1 81 ? -3.529 21.320 20.608 1.00 95.94 81 THR A O 1
ATOM 628 N N . LEU A 1 82 ? -5.293 21.597 19.210 1.00 96.00 82 LEU A N 1
ATOM 629 C CA . LEU A 1 82 ? -6.197 22.296 20.121 1.00 96.00 82 LEU A CA 1
ATOM 630 C C . LEU A 1 82 ? -7.189 21.281 20.701 1.00 96.00 82 LEU A C 1
ATOM 632 O O . LEU A 1 82 ? -7.976 20.688 19.966 1.00 96.00 82 LEU A O 1
ATOM 636 N N . GLN A 1 83 ? -7.134 21.075 22.013 1.00 95.50 83 GLN A N 1
ATOM 637 C CA . GLN A 1 83 ? -8.154 20.378 22.791 1.00 95.50 83 GLN A CA 1
ATOM 638 C C . GLN A 1 83 ? -9.211 21.388 23.235 1.00 95.50 83 GLN A C 1
ATOM 640 O O . GLN A 1 83 ? -8.859 22.407 23.825 1.00 95.50 83 GLN A O 1
ATOM 645 N N . TYR A 1 84 ? -10.481 21.065 23.026 1.00 94.50 84 TYR A N 1
ATOM 646 C CA . TYR A 1 84 ? -11.627 21.625 23.734 1.00 94.50 84 TYR A CA 1
ATOM 647 C C . TYR A 1 84 ? -12.155 20.569 24.709 1.00 94.50 84 TYR A C 1
ATOM 649 O O . TYR A 1 84 ? -12.232 19.389 24.355 1.00 94.50 84 TYR A O 1
ATOM 657 N N . LYS A 1 85 ? -12.510 20.977 25.926 1.00 93.12 85 LYS A N 1
ATOM 658 C CA . LYS A 1 85 ? -13.061 20.104 26.964 1.00 93.12 85 LYS A CA 1
ATOM 659 C C . LYS A 1 85 ? -14.131 20.843 27.747 1.00 93.12 85 LYS A C 1
ATOM 661 O O . LYS A 1 85 ? -13.829 21.836 28.410 1.00 93.12 85 LYS A O 1
ATOM 666 N N . GLU A 1 86 ? -15.338 20.300 27.742 1.00 90.81 86 GLU A N 1
ATOM 667 C CA . GLU A 1 86 ? -16.456 20.793 28.536 1.00 90.81 86 GLU A CA 1
ATOM 668 C C . GLU A 1 86 ? -16.993 19.670 29.426 1.00 90.81 86 GLU A C 1
ATOM 670 O O . GLU A 1 86 ? -17.302 18.583 28.943 1.00 90.81 86 GLU A O 1
ATOM 675 N N . THR A 1 87 ? -17.096 19.908 30.733 1.00 91.31 87 THR A N 1
ATOM 676 C CA . THR A 1 87 ? -17.842 19.038 31.657 1.00 91.31 87 THR A CA 1
ATOM 677 C C . THR A 1 87 ? -19.210 19.648 31.927 1.00 91.31 87 THR A C 1
ATOM 679 O O . THR A 1 87 ? -19.330 20.870 31.945 1.00 91.31 87 THR A O 1
ATOM 682 N N . THR A 1 88 ? -20.235 18.822 32.148 1.00 89.69 88 THR A N 1
ATOM 683 C CA . THR A 1 88 ? -21.622 19.288 32.335 1.00 89.69 88 THR A CA 1
ATOM 684 C C . THR A 1 88 ? -22.218 18.836 33.664 1.00 89.69 88 THR A C 1
ATOM 686 O O . THR A 1 88 ? -22.666 19.664 34.459 1.00 89.69 88 THR A O 1
ATOM 689 N N . VAL A 1 89 ? -22.229 17.526 33.927 1.00 90.44 89 VAL A N 1
ATOM 690 C CA . VAL A 1 89 ? -22.965 16.914 35.043 1.00 90.44 89 VAL A CA 1
ATOM 691 C C . VAL A 1 89 ? -22.164 15.771 35.652 1.00 90.44 89 VAL A C 1
ATOM 693 O O . VAL A 1 89 ? -21.686 14.888 34.944 1.00 90.44 89 VAL A O 1
ATOM 696 N N . PHE A 1 90 ? -22.085 15.733 36.977 1.00 91.19 90 PHE A N 1
ATOM 697 C CA . PHE A 1 90 ? -21.561 14.603 37.733 1.00 91.19 90 PHE A CA 1
ATOM 698 C C . PHE A 1 90 ? -22.707 13.842 38.406 1.00 91.19 90 PHE A C 1
ATOM 700 O O . PHE A 1 90 ? -23.587 14.455 39.014 1.00 91.19 90 PHE A O 1
ATOM 707 N N . LYS A 1 91 ? -22.713 12.513 38.284 1.00 92.00 91 LYS A N 1
ATOM 708 C CA . LYS A 1 91 ? -23.706 11.620 38.898 1.00 92.00 91 LYS A CA 1
ATOM 709 C C . LYS A 1 91 ? -22.983 10.606 39.778 1.00 92.00 91 LYS A C 1
ATOM 711 O O . LYS A 1 91 ? -22.082 9.938 39.280 1.00 92.00 91 LYS A O 1
ATOM 716 N N . GLU A 1 92 ? -23.376 10.483 41.040 1.00 93.88 92 GLU A N 1
ATOM 717 C CA . GLU A 1 92 ? -22.808 9.536 42.014 1.00 93.88 92 GLU A CA 1
ATOM 718 C C . GLU A 1 92 ? -23.926 8.782 42.750 1.00 93.88 92 GLU A C 1
ATOM 720 O O . GLU A 1 92 ? -24.976 9.362 43.029 1.00 93.88 92 GLU A O 1
ATOM 725 N N . LEU A 1 93 ? -23.713 7.506 43.073 1.00 91.38 93 LEU A N 1
ATOM 726 C CA . LEU A 1 93 ? -24.564 6.763 44.009 1.00 91.38 93 LEU A CA 1
ATOM 727 C C . LEU A 1 93 ? -24.141 7.105 45.446 1.00 91.38 93 LEU A C 1
ATOM 729 O O . LEU A 1 93 ? -22.966 6.977 45.789 1.00 91.38 93 LEU A O 1
ATOM 733 N N . MET A 1 94 ? -25.087 7.549 46.278 1.00 89.06 94 MET A N 1
ATOM 734 C CA . MET A 1 94 ? -24.812 7.970 47.663 1.00 89.06 94 MET A CA 1
ATOM 735 C C . MET A 1 94 ? -24.635 6.804 48.643 1.00 89.06 94 MET A C 1
ATOM 737 O O . MET A 1 94 ? -23.974 6.964 49.665 1.00 89.06 94 MET A O 1
ATOM 741 N N . THR A 1 95 ? -25.217 5.646 48.335 1.00 85.00 95 THR A N 1
ATOM 742 C CA . THR A 1 95 ? -25.020 4.377 49.045 1.00 85.00 95 THR A CA 1
ATOM 743 C C . THR A 1 95 ? -24.996 3.234 48.030 1.00 85.00 95 THR A C 1
ATOM 745 O O . THR A 1 95 ? -25.466 3.397 46.902 1.00 85.00 95 THR A O 1
ATOM 748 N N . LEU A 1 96 ? -24.424 2.097 48.427 1.00 86.19 96 LEU A N 1
ATOM 749 C CA . LEU A 1 96 ? -24.439 0.834 47.678 1.00 86.19 96 LEU A CA 1
ATOM 750 C C . LEU A 1 96 ? -25.299 -0.237 48.385 1.00 86.19 96 LEU A C 1
ATOM 752 O O . LEU A 1 96 ? -25.363 -1.376 47.926 1.00 86.19 96 LEU A O 1
ATOM 756 N N . GLU A 1 97 ? -25.952 0.125 49.497 1.00 83.12 97 GLU A N 1
ATOM 757 C CA . GLU A 1 97 ? -26.862 -0.716 50.289 1.00 83.12 97 GLU A CA 1
ATOM 758 C C . GLU A 1 97 ? -28.227 -0.830 49.595 1.00 83.12 97 GLU A C 1
ATOM 760 O O . GLU A 1 97 ? -29.232 -0.258 50.013 1.00 83.12 97 GLU A O 1
ATOM 765 N N . MET A 1 98 ? -28.235 -1.537 48.470 1.00 86.50 98 MET A N 1
ATOM 766 C CA . MET A 1 98 ? -29.395 -1.757 47.610 1.00 86.50 98 MET A CA 1
ATOM 767 C C . MET A 1 98 ? -29.477 -3.231 47.221 1.00 86.50 98 MET A C 1
ATOM 769 O O . MET A 1 98 ? -28.456 -3.918 47.146 1.00 86.50 98 MET A O 1
ATOM 773 N N . GLU A 1 99 ? -30.688 -3.711 46.943 1.00 84.56 99 GLU A N 1
ATOM 774 C CA . GLU A 1 99 ? -30.931 -5.108 46.590 1.00 84.56 99 GLU A CA 1
ATOM 775 C C . GLU A 1 99 ? -30.205 -5.479 45.287 1.00 84.56 99 GLU A C 1
ATOM 777 O O . GLU A 1 99 ? -30.430 -4.882 44.231 1.00 84.56 99 GLU A O 1
ATOM 782 N N . ILE A 1 100 ? -29.307 -6.462 45.363 1.00 85.44 100 ILE A N 1
ATOM 783 C CA . ILE A 1 100 ? -28.497 -6.892 44.223 1.00 85.44 100 ILE A CA 1
ATOM 784 C C . ILE A 1 100 ? -29.358 -7.761 43.308 1.00 85.44 100 ILE A C 1
ATOM 786 O O . ILE A 1 100 ? -29.729 -8.874 43.671 1.00 85.44 100 ILE A O 1
ATOM 790 N N . LYS A 1 101 ? -29.634 -7.262 42.101 1.00 81.06 101 LYS A N 1
ATOM 791 C CA . LYS A 1 101 ? -30.476 -7.946 41.103 1.00 81.06 101 LYS A CA 1
ATOM 792 C C . LYS A 1 101 ? -29.707 -8.967 40.257 1.00 81.06 101 LYS A C 1
ATOM 794 O O . LYS A 1 101 ? -30.324 -9.794 39.603 1.00 81.06 101 LYS A O 1
ATOM 799 N N . HIS A 1 102 ? -28.375 -8.902 40.294 1.00 75.19 102 HIS A N 1
ATOM 800 C CA . HIS A 1 102 ? -27.462 -9.717 39.488 1.00 75.19 102 HIS A CA 1
ATOM 801 C C . HIS A 1 102 ? -26.342 -10.363 40.339 1.00 75.19 102 HIS A C 1
ATOM 803 O O . HIS A 1 102 ? -25.161 -10.030 40.177 1.00 75.19 102 HIS A O 1
ATOM 809 N N . PRO A 1 103 ? -26.673 -11.231 41.320 1.00 79.06 103 PRO A N 1
ATOM 810 C CA . PRO A 1 103 ? -25.685 -11.864 42.201 1.00 79.06 103 PRO A CA 1
ATOM 811 C C . PRO A 1 103 ? -24.741 -12.836 41.470 1.00 79.06 103 PRO A C 1
ATOM 813 O O . PRO A 1 103 ? -23.608 -13.049 41.902 1.00 79.06 103 PRO A O 1
ATOM 816 N N . GLU A 1 104 ? -25.162 -13.397 40.340 1.00 74.38 104 GLU A N 1
ATOM 817 C CA . GLU A 1 104 ? -24.398 -14.350 39.530 1.00 74.38 104 GLU A CA 1
ATOM 818 C C . GLU A 1 104 ? -23.085 -13.775 38.964 1.00 74.38 104 GLU A C 1
ATOM 820 O O . GLU A 1 104 ? -22.145 -14.521 38.677 1.00 74.38 104 GLU A O 1
ATOM 825 N N . VAL A 1 105 ? -22.983 -12.446 38.869 1.00 78.00 105 VAL A N 1
ATOM 826 C CA . VAL A 1 105 ? -21.768 -11.715 38.464 1.00 78.00 105 VAL A CA 1
ATOM 827 C C . VAL A 1 105 ? -20.600 -11.987 39.419 1.00 78.00 105 VAL A C 1
ATOM 829 O O . VAL A 1 105 ? -19.439 -11.968 39.004 1.00 78.00 105 VAL A O 1
ATOM 832 N N . PHE A 1 106 ? -20.892 -12.275 40.691 1.00 82.06 106 PHE A N 1
ATOM 833 C CA . PHE A 1 106 ? -19.874 -12.586 41.692 1.00 82.06 106 PHE A CA 1
ATOM 834 C C . PHE A 1 106 ? -19.266 -13.981 41.525 1.00 82.06 106 PHE A C 1
ATOM 836 O O . PHE A 1 106 ? -18.142 -14.186 41.965 1.00 82.06 106 PHE A O 1
ATOM 843 N N . GLU A 1 107 ? -19.969 -14.928 40.899 1.00 75.00 107 GLU A N 1
ATOM 844 C CA . GLU A 1 107 ? -19.507 -16.323 40.790 1.00 75.00 107 GLU A CA 1
ATOM 845 C C . GLU A 1 107 ? -18.884 -16.640 39.423 1.00 75.00 107 GLU A C 1
ATOM 847 O O . GLU A 1 107 ? -18.031 -17.517 39.316 1.00 75.00 107 GLU A O 1
ATOM 852 N N . LYS A 1 108 ? -19.244 -15.888 38.374 1.00 68.00 108 LYS A N 1
ATOM 853 C CA . LYS A 1 108 ? -18.763 -16.112 36.996 1.00 68.00 108 LYS A CA 1
ATOM 854 C C . LYS A 1 108 ? -17.403 -15.467 36.678 1.00 68.00 108 LYS A C 1
ATOM 856 O O . LYS A 1 108 ? -16.897 -15.622 35.572 1.00 68.00 108 LYS A O 1
ATOM 861 N N . ASN A 1 109 ? -16.806 -14.733 37.622 1.00 69.75 109 ASN A N 1
ATOM 862 C CA . ASN A 1 109 ? -15.555 -13.973 37.454 1.00 69.75 109 ASN A CA 1
ATOM 863 C C . ASN A 1 109 ? -15.545 -12.942 36.292 1.00 69.75 109 ASN A C 1
ATOM 865 O O . ASN A 1 109 ? -14.483 -12.515 35.838 1.00 69.75 109 ASN A O 1
ATOM 869 N N . GLU A 1 110 ? -16.717 -12.495 35.829 1.00 68.56 110 GLU A N 1
ATOM 870 C CA . GLU A 1 110 ? -16.869 -11.650 34.629 1.00 68.56 110 GLU A CA 1
ATOM 871 C C . GLU A 1 110 ? -16.450 -10.181 34.842 1.00 68.56 110 GLU A C 1
ATOM 873 O O . GLU A 1 110 ? -16.028 -9.504 33.901 1.00 68.56 110 GLU A O 1
ATOM 878 N N . ALA A 1 111 ? -16.541 -9.670 36.074 1.00 81.06 111 ALA A N 1
ATOM 879 C CA . ALA A 1 111 ? -16.185 -8.297 36.422 1.00 81.06 111 ALA A CA 1
ATOM 880 C C . ALA A 1 111 ? -15.450 -8.212 37.762 1.00 81.06 111 ALA A C 1
ATOM 882 O O . ALA A 1 111 ? -15.715 -8.971 38.685 1.00 81.06 111 ALA A O 1
ATOM 883 N N . THR A 1 112 ? -14.566 -7.217 37.891 1.00 87.12 112 THR A N 1
ATOM 884 C CA . THR A 1 112 ? -13.841 -6.924 39.146 1.00 87.12 112 THR A CA 1
ATOM 885 C C . THR A 1 112 ? -14.326 -5.659 39.857 1.00 87.12 112 THR A C 1
ATOM 887 O O . THR A 1 112 ? -14.014 -5.446 41.029 1.00 87.12 112 THR A O 1
ATOM 890 N N . HIS A 1 113 ? -15.053 -4.785 39.154 1.00 89.62 113 HIS A N 1
ATOM 891 C CA . HIS A 1 113 ? -15.510 -3.489 39.654 1.00 89.62 113 HIS A CA 1
ATOM 892 C C . HIS A 1 113 ? -16.882 -3.123 39.069 1.00 89.62 113 HIS A C 1
ATOM 894 O O . HIS A 1 113 ? -17.176 -3.475 37.927 1.00 89.62 113 HIS A O 1
ATOM 900 N N . VAL A 1 114 ? -17.661 -2.336 39.814 1.00 89.56 114 VAL A N 1
ATOM 901 C CA . VAL A 1 114 ? -18.893 -1.668 39.359 1.00 89.56 114 VAL A CA 1
ATOM 902 C C . VAL A 1 114 ? -18.666 -0.158 39.229 1.00 89.56 114 VAL A C 1
ATOM 904 O O . VAL A 1 114 ? -17.842 0.416 39.942 1.00 89.56 114 VAL A O 1
ATOM 907 N N . VAL A 1 115 ? -19.371 0.499 38.305 1.00 90.94 115 VAL A N 1
ATOM 908 C CA . VAL A 1 115 ? -19.339 1.964 38.159 1.00 90.94 115 VAL A CA 1
ATOM 909 C C . VAL A 1 115 ? -20.262 2.593 39.202 1.00 90.94 115 VAL A C 1
ATOM 911 O O . VAL A 1 115 ? -21.455 2.309 39.201 1.00 90.94 115 VAL A O 1
ATOM 914 N N . THR A 1 116 ? -19.729 3.465 40.061 1.00 91.94 116 THR A N 1
ATOM 915 C CA . THR A 1 116 ? -20.504 4.128 41.134 1.00 91.94 116 THR A CA 1
ATOM 916 C C . THR A 1 116 ? -20.653 5.635 40.953 1.00 91.94 116 THR A C 1
ATOM 918 O O . THR A 1 116 ? -21.566 6.232 41.519 1.00 91.94 116 THR A O 1
ATOM 921 N N . ALA A 1 117 ? -19.800 6.260 40.135 1.00 92.50 117 ALA A N 1
ATOM 922 C CA . ALA A 1 117 ? -19.990 7.640 39.703 1.00 92.50 117 ALA A CA 1
ATOM 923 C C . ALA A 1 117 ? -19.482 7.876 38.276 1.00 92.50 117 ALA A C 1
ATOM 925 O O . ALA A 1 117 ? -18.574 7.187 37.797 1.00 92.50 117 ALA A O 1
ATOM 926 N N . VAL A 1 118 ? -20.063 8.869 37.600 1.00 92.56 118 VAL A N 1
ATOM 927 C CA . VAL A 1 118 ? -19.754 9.253 36.217 1.00 92.56 118 VAL A CA 1
ATOM 928 C C . VAL A 1 118 ? -19.785 10.774 36.072 1.00 92.56 118 VAL A C 1
ATOM 930 O O . VAL A 1 118 ? -20.755 11.427 36.457 1.00 92.56 118 VAL A O 1
ATOM 933 N N . LEU A 1 119 ? -18.740 11.329 35.459 1.00 90.94 119 LEU A N 1
ATOM 934 C CA . LEU A 1 119 ? -18.680 12.717 35.004 1.00 90.94 119 LEU A CA 1
ATOM 935 C C . LEU A 1 119 ? -19.002 12.765 33.511 1.00 90.94 119 LEU A C 1
ATOM 937 O O . LEU A 1 119 ? -18.294 12.150 32.712 1.00 90.94 119 LEU A O 1
ATOM 941 N N . TYR A 1 120 ? -20.047 13.501 33.153 1.00 90.81 120 TYR A N 1
ATOM 942 C CA . TYR A 1 120 ? -20.494 13.732 31.784 1.00 90.81 120 TYR A CA 1
ATOM 943 C C . TYR A 1 120 ? -19.942 15.051 31.232 1.00 90.81 120 TYR A C 1
ATOM 945 O O . TYR A 1 120 ? -19.673 15.996 31.981 1.00 90.81 120 TYR A O 1
ATOM 953 N N . GLY A 1 121 ? -19.783 15.108 29.914 1.00 91.06 121 GLY A N 1
ATOM 954 C CA . GLY A 1 121 ? -19.290 16.266 29.177 1.00 91.06 121 GLY A CA 1
ATOM 955 C C . GLY A 1 121 ? -19.067 15.940 27.702 1.00 91.06 121 GLY A C 1
ATOM 956 O O . GLY A 1 121 ? -19.688 15.020 27.178 1.00 91.06 121 GLY A O 1
ATOM 957 N N . ALA A 1 122 ? -18.169 16.657 27.040 1.00 90.69 122 ALA A N 1
ATOM 958 C CA . ALA A 1 122 ? -17.653 16.304 25.720 1.00 90.69 122 ALA A CA 1
ATOM 959 C C . ALA A 1 122 ? -16.237 16.856 25.517 1.00 90.69 122 ALA A C 1
ATOM 961 O O . ALA A 1 122 ? -15.878 17.908 26.060 1.00 90.69 122 ALA A O 1
ATOM 962 N N . GLU A 1 123 ? -15.438 16.166 24.705 1.00 92.69 123 GLU A N 1
ATOM 963 C CA . GLU A 1 123 ? -14.119 16.636 24.284 1.00 92.69 123 GLU A CA 1
ATOM 964 C C . GLU A 1 123 ? -14.013 16.704 22.759 1.00 92.69 123 GLU A C 1
ATOM 966 O O . GLU A 1 123 ? -14.721 16.022 22.015 1.00 92.69 123 GLU A O 1
ATOM 971 N N . ALA A 1 124 ? -13.130 17.572 22.274 1.00 92.56 124 ALA A N 1
ATOM 972 C CA . ALA A 1 124 ? -12.767 17.649 20.868 1.00 92.56 124 ALA A CA 1
ATOM 973 C C . ALA A 1 124 ? -11.283 17.972 20.705 1.00 92.56 124 ALA A C 1
ATOM 975 O O . ALA A 1 124 ? -10.720 18.771 21.447 1.00 92.56 124 ALA A O 1
ATOM 976 N N . TYR A 1 125 ? -10.667 17.378 19.691 1.00 93.88 125 TYR A N 1
ATOM 977 C CA . TYR A 1 125 ? -9.282 17.574 19.297 1.00 93.88 125 TYR A CA 1
ATOM 978 C C . TYR A 1 125 ? -9.249 18.034 17.844 1.00 93.88 125 TYR A C 1
ATOM 980 O O . TYR A 1 125 ? -9.562 17.271 16.929 1.00 93.88 125 TYR A O 1
ATOM 988 N N . MET A 1 126 ? -8.857 19.288 17.640 1.00 94.62 126 MET A N 1
ATOM 989 C CA . MET A 1 126 ? -8.572 19.865 16.330 1.00 94.62 126 MET A CA 1
ATOM 990 C C . MET A 1 126 ? -7.068 19.747 16.090 1.00 94.62 126 MET A C 1
ATOM 992 O O . MET A 1 126 ? -6.266 20.451 16.708 1.00 94.62 126 MET A O 1
ATOM 996 N N . VAL A 1 127 ? -6.684 18.788 15.252 1.00 94.75 127 VAL A N 1
ATOM 997 C CA . VAL A 1 127 ? -5.294 18.465 14.920 1.00 94.75 127 VAL A CA 1
ATOM 998 C C . VAL A 1 127 ? -4.913 19.211 13.647 1.00 94.75 127 VAL A C 1
ATOM 1000 O O . VAL A 1 127 ? -5.408 18.892 12.569 1.00 94.75 127 VAL A O 1
ATOM 1003 N N . PHE A 1 128 ? -4.035 20.199 13.775 1.00 93.75 128 PHE A N 1
ATOM 1004 C CA . PHE A 1 128 ? -3.513 20.998 12.673 1.00 93.75 128 PHE A CA 1
ATOM 1005 C C . PHE A 1 128 ? -2.156 20.462 12.233 1.00 93.75 128 PHE A C 1
ATOM 1007 O O . PHE A 1 128 ? -1.222 20.391 13.034 1.00 93.75 128 PHE A O 1
ATOM 1014 N N . ASP A 1 129 ? -2.060 20.099 10.958 1.00 90.69 129 ASP A N 1
ATOM 1015 C CA . ASP A 1 129 ? -0.871 19.540 10.326 1.00 90.69 129 ASP A CA 1
ATOM 1016 C C . ASP A 1 129 ? -0.352 20.447 9.204 1.00 90.69 129 ASP A C 1
ATOM 1018 O O . ASP A 1 129 ? -1.122 20.924 8.364 1.00 90.69 129 ASP A O 1
ATOM 1022 N N . GLN A 1 130 ? 0.970 20.609 9.145 1.00 87.75 130 GLN A N 1
ATOM 1023 C CA . GLN A 1 130 ? 1.691 21.284 8.063 1.00 87.75 130 GLN A CA 1
ATOM 1024 C C . GLN A 1 130 ? 2.948 20.478 7.709 1.00 87.75 130 GLN A C 1
ATOM 1026 O O . GLN A 1 130 ? 3.658 19.993 8.591 1.00 87.75 130 GLN A O 1
ATOM 1031 N N . MET A 1 131 ? 3.232 20.317 6.416 1.00 87.06 131 MET A N 1
ATOM 1032 C CA . MET A 1 131 ? 4.442 19.635 5.942 1.00 87.06 131 MET A CA 1
ATOM 1033 C C . MET A 1 131 ? 5.541 20.660 5.666 1.00 87.06 131 MET A C 1
ATOM 1035 O O . MET A 1 131 ? 5.313 21.631 4.949 1.00 87.06 131 MET A O 1
ATOM 1039 N N . VAL A 1 132 ? 6.733 20.421 6.205 1.00 86.38 132 VAL A N 1
ATOM 1040 C CA . VAL A 1 132 ? 7.878 21.328 6.118 1.00 86.38 132 VAL A CA 1
ATOM 1041 C C . VAL A 1 132 ? 8.901 20.810 5.105 1.00 86.38 132 VAL A C 1
ATOM 1043 O O . VAL A 1 132 ? 9.396 19.692 5.229 1.00 86.38 132 VAL A O 1
ATOM 1046 N N . ALA A 1 133 ? 9.249 21.636 4.116 1.00 79.38 133 ALA A N 1
ATOM 1047 C CA . ALA A 1 133 ? 10.249 21.282 3.106 1.00 79.38 133 ALA A CA 1
ATOM 1048 C C . ALA A 1 133 ? 11.667 21.155 3.698 1.00 79.38 133 ALA A C 1
ATOM 1050 O O . ALA A 1 133 ? 12.355 20.174 3.435 1.00 79.38 133 ALA A O 1
ATOM 1051 N N . ASP A 1 134 ? 12.070 22.117 4.531 1.00 80.12 134 ASP A N 1
ATOM 1052 C CA . ASP A 1 134 ? 13.377 22.168 5.191 1.00 80.12 134 ASP A CA 1
ATOM 1053 C C . ASP A 1 134 ? 13.248 21.856 6.688 1.00 80.12 134 ASP A C 1
ATOM 1055 O O . ASP A 1 134 ? 12.692 22.640 7.460 1.00 80.12 134 ASP A O 1
ATOM 1059 N N . ILE A 1 135 ? 13.780 20.708 7.112 1.00 81.69 135 ILE A N 1
ATOM 1060 C CA . ILE A 1 135 ? 13.667 20.245 8.498 1.00 81.69 135 ILE A CA 1
ATOM 1061 C C . ILE A 1 135 ? 14.382 21.161 9.507 1.00 81.69 135 ILE A C 1
ATOM 1063 O O . ILE A 1 135 ? 14.005 21.154 10.681 1.00 81.69 135 ILE A O 1
ATOM 1067 N N . GLN A 1 136 ? 15.329 22.007 9.078 1.00 85.62 136 GLN A N 1
ATOM 1068 C CA . GLN A 1 136 ? 15.949 23.010 9.955 1.00 85.62 136 GLN A CA 1
ATOM 1069 C C . GLN A 1 136 ? 14.930 24.072 10.401 1.00 85.62 136 GLN A C 1
ATOM 1071 O O . GLN A 1 136 ? 14.898 24.451 11.572 1.00 85.62 136 GLN A O 1
ATOM 1076 N N . LYS A 1 137 ? 13.999 24.454 9.517 1.00 87.25 137 LYS A N 1
ATOM 1077 C CA . LYS A 1 137 ? 12.894 25.387 9.817 1.00 87.25 137 LYS A CA 1
ATOM 1078 C C . LYS A 1 137 ? 11.727 24.749 10.569 1.00 87.25 137 LYS A C 1
ATOM 1080 O O . LYS A 1 137 ? 10.736 25.416 10.862 1.00 87.25 137 LYS A O 1
ATOM 1085 N N . LYS A 1 138 ? 11.809 23.457 10.911 1.00 88.06 138 LYS A N 1
ATOM 1086 C CA . LYS A 1 138 ? 10.701 22.744 11.559 1.00 88.06 138 LYS A CA 1
ATOM 1087 C C . LYS A 1 138 ? 10.273 23.406 12.872 1.00 88.06 138 LYS A C 1
ATOM 1089 O O . LYS A 1 138 ? 9.079 23.535 13.111 1.00 88.06 138 LYS A O 1
ATOM 1094 N N . GLN A 1 139 ? 11.218 23.824 13.717 1.00 88.31 139 GLN A N 1
ATOM 1095 C CA . GLN A 1 139 ? 10.888 24.422 15.021 1.00 88.31 139 GLN A CA 1
ATOM 1096 C C . GLN A 1 139 ? 10.299 25.833 14.893 1.00 88.31 139 GLN A C 1
ATOM 1098 O O . GLN A 1 139 ? 9.366 26.162 15.619 1.00 88.31 139 GLN A O 1
ATOM 1103 N N . GLU A 1 140 ? 10.787 26.628 13.937 1.00 88.81 140 GLU A N 1
ATOM 1104 C CA . GLU A 1 140 ? 10.236 27.942 13.578 1.00 88.81 140 GLU A CA 1
ATOM 1105 C C . GLU A 1 140 ? 8.763 27.806 13.162 1.00 88.81 140 GLU A C 1
ATOM 1107 O O . GLU A 1 140 ? 7.873 28.358 13.810 1.00 88.81 140 GLU A O 1
ATOM 1112 N N . ILE A 1 141 ? 8.493 26.959 12.163 1.00 87.19 141 ILE A N 1
ATOM 1113 C CA . ILE A 1 141 ? 7.145 26.723 11.625 1.00 87.19 141 ILE A CA 1
ATOM 1114 C C . ILE A 1 141 ? 6.219 26.082 12.671 1.00 87.19 141 ILE A C 1
ATOM 1116 O O . ILE A 1 141 ? 5.038 26.416 12.744 1.00 87.19 141 ILE A O 1
ATOM 1120 N N . LEU A 1 142 ? 6.732 25.189 13.526 1.00 90.38 142 LEU A N 1
ATOM 1121 C CA . LEU A 1 142 ? 5.965 24.633 14.647 1.00 90.38 142 LEU A CA 1
ATOM 1122 C C . LEU A 1 142 ? 5.587 25.715 15.673 1.00 90.38 142 LEU A C 1
ATOM 1124 O O . LEU A 1 142 ? 4.496 25.661 16.244 1.00 90.38 142 LEU A O 1
ATOM 1128 N N . GLY A 1 143 ? 6.472 26.691 15.895 1.00 88.81 143 GLY A N 1
ATOM 1129 C CA . GLY A 1 143 ? 6.218 27.875 16.710 1.00 88.81 143 GLY A CA 1
ATOM 1130 C C . GLY A 1 143 ? 5.114 28.752 16.121 1.00 88.81 143 GLY A C 1
ATOM 1131 O O . GLY A 1 143 ? 4.142 29.039 16.820 1.00 88.81 143 GLY A O 1
ATOM 1132 N N . GLU A 1 144 ? 5.211 29.102 14.835 1.00 87.38 144 GLU A N 1
ATOM 1133 C CA . GLU A 1 144 ? 4.177 29.871 14.124 1.00 87.38 144 GLU A CA 1
ATOM 1134 C C . GLU A 1 144 ? 2.813 29.170 14.159 1.00 87.38 144 GLU A C 1
ATOM 1136 O O . GLU A 1 144 ? 1.821 29.752 14.599 1.00 87.38 144 GLU A O 1
ATOM 1141 N N . LEU A 1 145 ? 2.769 27.888 13.780 1.00 88.38 145 LEU A N 1
ATOM 1142 C CA . LEU A 1 145 ? 1.558 27.064 13.806 1.00 88.38 145 LEU A CA 1
ATOM 1143 C C . LEU A 1 145 ? 0.929 27.034 15.209 1.00 88.38 145 LEU A C 1
ATOM 1145 O O . LEU A 1 145 ? -0.293 27.105 15.348 1.00 88.38 145 LEU A O 1
ATOM 1149 N N . LYS A 1 146 ? 1.749 26.972 16.266 1.00 93.12 146 LYS A N 1
ATOM 1150 C CA . LYS A 1 146 ? 1.269 26.999 17.655 1.00 93.12 146 LYS A CA 1
ATOM 1151 C C . LYS A 1 146 ? 0.690 28.360 18.042 1.00 93.12 146 LYS A C 1
ATOM 1153 O O . LYS A 1 146 ? -0.310 28.393 18.759 1.00 93.12 146 LYS A O 1
ATOM 1158 N N . VAL A 1 147 ? 1.294 29.460 17.591 1.00 90.50 147 VAL A N 1
ATOM 1159 C CA . VAL A 1 147 ? 0.787 30.821 17.828 1.00 90.50 147 VAL A CA 1
ATOM 1160 C C . VAL A 1 147 ? -0.571 31.013 17.159 1.00 90.50 147 VAL A C 1
ATOM 1162 O O . VAL A 1 147 ? -1.503 31.446 17.831 1.00 90.50 147 VAL A O 1
ATOM 1165 N N . GLU A 1 148 ? -0.722 30.632 15.892 1.00 90.25 148 GLU A N 1
ATOM 1166 C CA . GLU A 1 148 ? -2.003 30.781 15.193 1.00 90.25 148 GLU A CA 1
ATOM 1167 C C . GLU A 1 148 ? -3.096 29.893 15.807 1.00 90.25 148 GLU A C 1
ATOM 1169 O O . GLU A 1 148 ? -4.177 30.378 16.127 1.00 90.25 148 GLU A O 1
ATOM 1174 N N . VAL A 1 149 ? -2.817 28.616 16.096 1.00 91.56 149 VAL A N 1
ATOM 1175 C CA . VAL A 1 149 ? -3.806 27.724 16.740 1.00 91.56 149 VAL A CA 1
ATOM 1176 C C . VAL A 1 149 ? -4.214 28.215 18.139 1.00 91.56 149 VAL A C 1
ATOM 1178 O O . VAL A 1 149 ? -5.376 28.072 18.520 1.00 91.56 149 VAL A O 1
ATOM 1181 N N . ASN A 1 150 ? -3.309 28.861 18.885 1.00 92.75 150 ASN A N 1
ATOM 1182 C CA . ASN A 1 150 ? -3.632 29.516 20.160 1.00 92.75 150 ASN A CA 1
ATOM 1183 C C . ASN A 1 150 ? -4.625 30.684 20.023 1.00 92.75 150 ASN A C 1
ATOM 1185 O O . ASN A 1 150 ? -5.315 30.987 20.996 1.00 92.75 150 ASN A O 1
ATOM 1189 N N . LYS A 1 151 ? -4.720 31.344 18.859 1.00 91.25 151 LYS A N 1
ATOM 1190 C CA . LYS A 1 151 ? -5.665 32.455 18.651 1.00 91.25 151 LYS A CA 1
ATOM 1191 C C . LYS A 1 151 ? -7.109 31.978 18.506 1.00 91.25 151 LYS A C 1
ATOM 1193 O O . LYS A 1 151 ? -8.007 32.742 18.854 1.00 91.25 151 LYS A O 1
ATOM 1198 N N . ILE A 1 152 ? -7.346 30.746 18.030 1.00 91.75 152 ILE A N 1
ATOM 1199 C CA . ILE A 1 152 ? -8.678 30.206 17.673 1.00 91.75 152 ILE A CA 1
ATOM 1200 C C . ILE A 1 152 ? -9.788 30.542 18.695 1.00 91.75 152 ILE A C 1
ATOM 1202 O O . ILE A 1 152 ? -10.824 31.066 18.273 1.00 91.75 152 ILE A O 1
ATOM 1206 N N . PRO A 1 153 ? -9.609 30.341 20.019 1.00 88.81 153 PRO A N 1
ATOM 1207 C CA . PRO A 1 153 ? -10.644 30.661 21.004 1.00 88.81 153 PRO A CA 1
ATOM 1208 C C . PRO A 1 153 ? -11.047 32.142 21.045 1.00 88.81 153 PRO A C 1
ATOM 1210 O O . PRO A 1 153 ? -12.190 32.455 21.388 1.00 88.81 153 PRO A O 1
ATOM 1213 N N . GLY A 1 154 ? -10.142 33.050 20.670 1.00 83.69 154 GLY A N 1
ATOM 1214 C CA . GLY A 1 154 ? -10.342 34.501 20.651 1.00 83.69 154 GLY A CA 1
ATOM 1215 C C . GLY A 1 154 ? -10.799 35.086 19.309 1.00 83.69 154 GLY A C 1
ATOM 1216 O O . GLY A 1 154 ? -11.245 36.230 19.291 1.00 83.69 154 GLY A O 1
ATOM 1217 N N . VAL A 1 155 ? -10.744 34.342 18.196 1.00 84.00 155 VAL A N 1
ATOM 1218 C CA . VAL A 1 155 ? -11.047 34.913 16.865 1.00 84.00 155 VAL A CA 1
ATOM 1219 C C . VAL A 1 155 ? -12.515 35.340 16.751 1.00 84.00 155 VAL A C 1
ATOM 1221 O O . VAL A 1 155 ? -13.410 34.680 17.283 1.00 84.00 155 VAL A O 1
ATOM 1224 N N . SER A 1 156 ? -12.771 36.445 16.050 1.00 79.50 156 SER A N 1
ATOM 1225 C CA . SER A 1 156 ? -14.124 36.938 15.767 1.00 79.50 156 SER A CA 1
ATOM 1226 C C . SER A 1 156 ? -14.683 36.351 14.469 1.00 79.50 156 SER A C 1
ATOM 1228 O O . SER A 1 156 ? -13.958 36.153 13.492 1.00 79.50 156 SER A O 1
ATOM 1230 N N . ILE A 1 157 ? -15.992 36.099 14.446 1.00 76.44 157 ILE A N 1
ATOM 1231 C CA . ILE A 1 157 ? -16.730 35.661 13.257 1.00 76.44 157 ILE A CA 1
ATOM 1232 C C . ILE A 1 157 ? -17.663 36.805 12.853 1.00 76.44 157 ILE A C 1
ATOM 1234 O O . ILE A 1 157 ? -18.409 37.322 13.681 1.00 76.44 157 ILE A O 1
ATOM 1238 N N . SER A 1 158 ? -17.585 37.222 11.593 1.00 69.69 158 SER A N 1
ATOM 1239 C CA . SER A 1 158 ? -18.468 38.241 11.010 1.00 69.69 158 SER A CA 1
ATOM 1240 C C . SER A 1 158 ? -19.901 37.721 10.825 1.00 69.69 158 SER A C 1
ATOM 1242 O O . SER A 1 158 ? -20.128 36.513 10.801 1.00 69.69 158 SER A O 1
ATOM 1244 N N . GLY A 1 159 ? -20.869 38.622 10.616 1.00 45.88 159 GLY A N 1
ATOM 1245 C CA . GLY A 1 159 ? -22.273 38.249 10.369 1.00 45.88 159 GLY A CA 1
ATOM 1246 C C . GLY A 1 159 ? -22.495 37.340 9.147 1.00 45.88 159 GLY A C 1
ATOM 1247 O O . GLY A 1 159 ? -23.482 36.619 9.096 1.00 45.88 159 GLY A O 1
ATOM 1248 N N . GLU A 1 160 ? -21.550 37.307 8.201 1.00 50.06 160 GLU A N 1
ATOM 1249 C CA . GLU A 1 160 ? -21.552 36.394 7.044 1.00 50.06 160 GLU A CA 1
ATOM 1250 C C . GLU A 1 160 ? -20.950 35.004 7.346 1.00 50.06 160 GLU A C 1
ATOM 1252 O O . GLU A 1 160 ? -20.750 34.199 6.438 1.00 50.06 160 GLU A O 1
ATOM 1257 N N . GLY A 1 161 ? -20.568 34.722 8.596 1.00 58.56 161 GLY A N 1
ATOM 1258 C CA . GLY A 1 161 ? -19.886 33.481 8.978 1.00 58.56 161 GLY A CA 1
ATOM 1259 C C . GLY A 1 161 ? -18.396 33.429 8.610 1.00 58.56 161 GLY A C 1
ATOM 1260 O O . GLY A 1 161 ? -17.752 32.404 8.825 1.00 58.56 161 GLY A O 1
ATOM 1261 N N . LYS A 1 162 ? -17.808 34.513 8.079 1.00 70.00 162 LYS A N 1
ATOM 1262 C CA . LYS A 1 162 ? -16.371 34.576 7.752 1.00 70.00 162 LYS A CA 1
ATOM 1263 C C . LYS A 1 162 ? -15.535 34.908 8.986 1.00 70.00 162 LYS A C 1
ATOM 1265 O O . LYS A 1 162 ? -15.861 35.829 9.737 1.00 70.00 162 LYS A O 1
ATOM 1270 N N . VAL A 1 163 ? -14.418 34.200 9.135 1.00 77.75 163 VAL A N 1
ATOM 1271 C CA . VAL A 1 163 ? -13.415 34.400 10.189 1.00 77.75 163 VAL A CA 1
ATOM 1272 C C . VAL A 1 163 ? -12.611 35.681 9.935 1.00 77.75 163 VAL A C 1
ATOM 1274 O O . VAL A 1 163 ? -11.993 35.838 8.872 1.00 77.75 163 VAL A O 1
ATOM 1277 N N . VAL A 1 164 ? -12.620 36.584 10.920 1.00 79.44 164 VAL A N 1
ATOM 1278 C CA . VAL A 1 164 ? -11.963 37.898 10.870 1.00 79.44 164 VAL A CA 1
ATOM 1279 C C . VAL A 1 164 ? -10.493 37.747 11.274 1.00 79.44 164 VAL A C 1
ATOM 1281 O O . VAL A 1 164 ? -10.161 37.727 12.456 1.00 79.44 164 VAL A O 1
ATOM 1284 N N . ILE A 1 165 ? -9.634 37.614 10.264 1.00 82.00 165 ILE A N 1
ATOM 1285 C CA . ILE A 1 165 ? -8.163 37.593 10.336 1.00 82.00 165 ILE A CA 1
ATOM 1286 C C . ILE A 1 165 ? -7.606 38.404 9.161 1.00 82.00 165 ILE A C 1
ATOM 1288 O O . ILE A 1 165 ? -8.263 38.480 8.110 1.00 82.00 165 ILE A O 1
ATOM 1292 N N . ASN A 1 166 ? -6.421 38.995 9.335 1.00 82.19 166 ASN A N 1
ATOM 1293 C CA . ASN A 1 166 ? -5.782 39.810 8.295 1.00 82.19 166 ASN A CA 1
ATOM 1294 C C . ASN A 1 166 ? -5.193 38.944 7.159 1.00 82.19 166 ASN A C 1
ATOM 1296 O O . ASN A 1 166 ? -5.133 37.717 7.266 1.00 82.19 166 ASN A O 1
ATOM 1300 N N . ASP A 1 167 ? -4.773 39.563 6.053 1.00 79.81 167 ASP A N 1
ATOM 1301 C CA . ASP A 1 167 ? -4.303 38.818 4.875 1.00 79.81 167 ASP A CA 1
ATOM 1302 C C . ASP A 1 167 ? -2.974 38.077 5.090 1.00 79.81 167 ASP A C 1
ATOM 1304 O O . ASP A 1 167 ? -2.751 37.035 4.469 1.00 79.81 167 ASP A O 1
ATOM 1308 N N . ASP A 1 168 ? -2.115 38.537 5.999 1.00 78.31 168 ASP A N 1
ATOM 1309 C CA . ASP A 1 168 ? -0.851 37.867 6.323 1.00 78.31 168 ASP A CA 1
ATOM 1310 C C . ASP A 1 168 ? -1.092 36.604 7.150 1.00 78.31 168 ASP A C 1
ATOM 1312 O O . ASP A 1 168 ? -0.610 35.524 6.796 1.00 78.31 168 ASP A O 1
ATOM 1316 N N . GLU A 1 169 ? -1.925 36.703 8.186 1.00 77.06 169 GLU A N 1
ATOM 1317 C CA . GLU A 1 169 ? -2.432 35.557 8.944 1.00 77.06 169 GLU A CA 1
ATOM 1318 C C . GLU A 1 169 ? -3.154 34.577 8.013 1.00 77.06 169 GLU A C 1
ATOM 1320 O O . GLU A 1 169 ? -2.863 33.379 8.022 1.00 77.06 169 GLU A O 1
ATOM 1325 N N . ARG A 1 170 ? -4.018 35.080 7.120 1.00 79.50 170 ARG A N 1
ATOM 1326 C CA . ARG A 1 170 ? -4.730 34.265 6.126 1.00 79.50 170 ARG A CA 1
ATOM 1327 C C . ARG A 1 170 ? -3.777 33.542 5.170 1.00 79.50 170 ARG A C 1
ATOM 1329 O O . ARG A 1 170 ? -4.051 32.403 4.790 1.00 79.50 170 ARG A O 1
ATOM 1336 N N . ARG A 1 171 ? -2.652 34.156 4.781 1.00 78.00 171 ARG A N 1
ATOM 1337 C CA . ARG A 1 171 ? -1.602 33.495 3.981 1.00 78.00 171 ARG A CA 1
ATOM 1338 C C . ARG A 1 171 ? -0.883 32.391 4.761 1.00 78.00 171 ARG A C 1
ATOM 1340 O O . ARG A 1 171 ? -0.586 31.358 4.158 1.00 78.00 171 ARG A O 1
ATOM 1347 N N . LYS A 1 172 ? -0.650 32.564 6.067 1.00 78.75 172 LYS A N 1
ATOM 1348 C CA . LYS A 1 172 ? -0.056 31.526 6.932 1.00 78.75 172 LYS A CA 1
ATOM 1349 C C . LYS A 1 172 ? -1.009 30.344 7.134 1.00 78.75 172 LYS A C 1
ATOM 1351 O O . LYS A 1 172 ? -0.660 29.214 6.791 1.00 78.75 172 LYS A O 1
ATOM 1356 N N . VAL A 1 173 ? -2.236 30.595 7.600 1.00 80.81 173 VAL A N 1
ATOM 1357 C CA . VAL A 1 173 ? -3.172 29.522 7.992 1.00 80.81 173 VAL A CA 1
ATOM 1358 C C . VAL A 1 173 ? -3.695 28.683 6.822 1.00 80.81 173 VAL A C 1
ATOM 1360 O O . VAL A 1 173 ? -4.047 27.521 7.017 1.00 80.81 173 VAL A O 1
ATOM 1363 N N . LYS A 1 174 ? -3.662 29.209 5.587 1.00 79.25 174 LYS A N 1
ATOM 1364 C CA . LYS A 1 174 ? -3.980 28.463 4.350 1.00 79.25 174 LYS A CA 1
ATOM 1365 C C . LYS A 1 174 ? -3.139 27.197 4.143 1.00 79.25 174 LYS A C 1
ATOM 1367 O O . LYS A 1 174 ? -3.536 26.336 3.362 1.00 79.25 174 LYS A O 1
ATOM 1372 N N . GLN A 1 175 ? -1.981 27.082 4.796 1.00 79.12 175 GLN A N 1
ATOM 1373 C CA . GLN A 1 175 ? -1.118 25.899 4.704 1.00 79.12 175 GLN A CA 1
ATOM 1374 C C . GLN A 1 175 ? -1.504 24.788 5.693 1.00 79.12 175 GLN A C 1
ATOM 1376 O O . GLN A 1 175 ? -0.965 23.682 5.605 1.00 79.12 175 GLN A O 1
ATOM 1381 N N . PHE A 1 176 ? -2.399 25.067 6.645 1.00 82.31 176 PHE A N 1
ATOM 1382 C CA . PHE A 1 176 ? -2.717 24.158 7.742 1.00 82.31 176 PHE A CA 1
ATOM 1383 C C . PHE A 1 176 ? -3.903 23.270 7.368 1.00 82.31 176 PHE A C 1
ATOM 1385 O O . PHE A 1 176 ? -4.998 23.758 7.079 1.00 82.31 176 PHE A O 1
ATOM 1392 N N . LYS A 1 177 ? -3.715 21.950 7.436 1.00 83.44 177 LYS A N 1
ATOM 1393 C CA . LYS A 1 177 ? -4.824 20.995 7.351 1.00 83.44 177 LYS A CA 1
ATOM 1394 C C . LYS A 1 177 ? -5.349 20.709 8.756 1.00 83.44 177 LYS A C 1
ATOM 1396 O O . LYS A 1 177 ? -4.579 20.249 9.593 1.00 83.44 177 LYS A O 1
ATOM 1401 N N . CYS A 1 178 ? -6.644 20.896 8.995 1.00 85.56 178 CYS A N 1
ATOM 1402 C CA . CYS A 1 178 ? -7.303 20.425 10.212 1.00 85.56 178 CYS A CA 1
ATOM 1403 C C . CYS A 1 178 ? -7.782 18.966 10.066 1.00 85.56 178 CYS A C 1
ATOM 1405 O O . CYS A 1 178 ? -8.163 18.517 8.981 1.00 85.56 178 CYS A O 1
ATOM 1407 N N . THR A 1 179 ? -7.758 18.221 11.169 1.00 85.88 179 THR A N 1
ATOM 1408 C CA . THR A 1 179 ? -8.436 16.932 11.354 1.00 85.88 179 THR A CA 1
ATOM 1409 C C . THR A 1 179 ? -9.139 16.962 12.710 1.00 85.88 179 THR A C 1
ATOM 1411 O O . THR A 1 179 ? -8.505 17.241 13.726 1.00 85.88 179 THR A O 1
ATOM 1414 N N . PHE A 1 180 ? -10.444 16.691 12.736 1.00 86.62 180 PHE A N 1
ATOM 1415 C CA . PHE A 1 180 ? -11.270 16.754 13.944 1.00 86.62 180 PHE A CA 1
ATOM 1416 C C . PHE A 1 180 ? -11.548 15.361 14.518 1.00 86.62 180 PHE A C 1
ATOM 1418 O O . PHE A 1 180 ? -12.016 14.479 13.799 1.00 86.62 180 PHE A O 1
ATOM 1425 N N . HIS A 1 181 ? -11.327 15.194 15.824 1.00 87.81 181 HIS A N 1
ATOM 1426 C CA . HIS A 1 181 ? -11.763 14.031 16.606 1.00 87.81 181 HIS A CA 1
ATOM 1427 C C . HIS A 1 181 ? -12.534 14.540 17.822 1.00 87.81 181 HIS A C 1
ATOM 1429 O O . HIS A 1 181 ? -11.928 15.150 18.698 1.00 87.81 181 HIS A O 1
ATOM 1435 N N . GLY A 1 182 ? -13.843 14.323 17.911 1.00 87.06 182 GLY A N 1
ATOM 1436 C CA . GLY A 1 182 ? -14.631 14.869 19.017 1.00 87.06 182 GLY A CA 1
ATOM 1437 C C . GLY A 1 182 ? -15.942 14.140 19.260 1.00 87.06 182 GLY A C 1
ATOM 1438 O O . GLY A 1 182 ? -16.403 13.380 18.412 1.00 87.06 182 GLY A O 1
ATOM 1439 N N . ASP A 1 183 ? -16.543 14.411 20.414 1.00 86.31 183 ASP A N 1
ATOM 1440 C CA . ASP A 1 183 ? -17.792 13.785 20.871 1.00 86.31 183 ASP A CA 1
ATOM 1441 C C . ASP A 1 183 ? -19.055 14.537 20.386 1.00 86.31 183 ASP A C 1
ATOM 1443 O O . ASP A 1 183 ? -20.166 14.295 20.851 1.00 86.31 183 ASP A O 1
ATOM 1447 N N . PHE A 1 184 ? -18.887 15.464 19.436 1.00 82.06 184 PHE A N 1
ATOM 1448 C CA . PHE A 1 184 ? -19.913 16.390 18.952 1.00 82.06 184 PHE A CA 1
ATOM 1449 C C . PHE A 1 184 ? -20.488 15.966 17.595 1.00 82.06 184 PHE A C 1
ATOM 1451 O O . PHE A 1 184 ? -19.755 15.600 16.676 1.00 82.06 184 PHE A O 1
ATOM 1458 N N . LYS A 1 185 ? -21.808 16.108 17.429 1.00 71.69 185 LYS A N 1
ATOM 1459 C CA . LYS A 1 185 ? -22.520 15.821 16.172 1.00 71.69 185 LYS A CA 1
ATOM 1460 C C . LYS A 1 185 ? -22.422 16.987 15.184 1.00 71.69 185 LYS A C 1
ATOM 1462 O O . LYS A 1 185 ? -23.307 17.841 15.130 1.00 71.69 185 LYS A O 1
ATOM 1467 N N . LEU A 1 186 ? -21.344 17.042 14.407 1.00 70.81 186 LEU A N 1
ATOM 1468 C CA . LEU A 1 186 ? -21.156 18.058 13.366 1.00 70.81 186 LEU A CA 1
ATOM 1469 C C . LEU A 1 186 ? -21.857 17.671 12.054 1.00 70.81 186 LEU A C 1
ATOM 1471 O O . LEU A 1 186 ? -21.829 16.514 11.645 1.00 70.81 186 LEU A O 1
ATOM 1475 N N . LYS A 1 187 ? -22.423 18.661 11.345 1.00 60.78 187 LYS A N 1
ATOM 1476 C CA . LYS A 1 187 ? -22.918 18.481 9.961 1.00 60.78 187 LYS A CA 1
ATOM 1477 C C . LYS A 1 187 ? -21.778 18.201 8.972 1.00 60.78 187 LYS A C 1
ATOM 1479 O O . LYS A 1 187 ? -21.973 17.513 7.977 1.00 60.78 187 LYS A O 1
ATOM 1484 N N . GLN A 1 188 ? -20.603 18.769 9.241 1.00 59.88 188 GLN A N 1
ATOM 1485 C CA . GLN A 1 188 ? -19.370 18.588 8.485 1.00 59.88 188 GLN A CA 1
ATOM 1486 C C . GLN A 1 188 ? -18.185 18.824 9.430 1.00 59.88 188 GLN A C 1
ATOM 1488 O O . GLN A 1 188 ? -18.189 19.792 10.192 1.00 59.88 188 GLN A O 1
ATOM 1493 N N . ASN A 1 189 ? -17.174 17.958 9.375 1.00 75.88 189 ASN A N 1
ATOM 1494 C CA . ASN A 1 189 ? -15.947 18.129 10.154 1.00 75.88 189 ASN A CA 1
ATOM 1495 C C . ASN A 1 189 ? -15.040 19.201 9.521 1.00 75.88 189 ASN A C 1
ATOM 1497 O O . ASN A 1 189 ? -14.918 19.227 8.293 1.00 75.88 189 ASN A O 1
ATOM 1501 N N . PRO A 1 190 ? -14.370 20.047 10.327 1.00 82.62 190 PRO A N 1
ATOM 1502 C CA . PRO A 1 190 ? -13.488 21.088 9.820 1.00 82.62 190 PRO A CA 1
ATOM 1503 C C . PRO A 1 190 ? -12.195 20.501 9.241 1.00 82.62 190 PRO A C 1
ATOM 1505 O O . PRO A 1 190 ? -11.556 19.637 9.848 1.00 82.62 190 PRO A O 1
ATOM 1508 N N . ALA A 1 191 ? -11.798 21.017 8.082 1.00 77.50 191 ALA A N 1
ATOM 1509 C CA . ALA A 1 191 ? -10.598 20.657 7.335 1.00 77.50 191 ALA A CA 1
ATOM 1510 C C . ALA A 1 191 ? -9.621 21.837 7.151 1.00 77.50 191 ALA A C 1
ATOM 1512 O O . ALA A 1 191 ? -8.440 21.590 6.891 1.00 77.50 191 ALA A O 1
ATOM 1513 N N . SER A 1 192 ? -10.066 23.088 7.335 1.00 83.06 192 SER A N 1
ATOM 1514 C CA . SER A 1 192 ? -9.204 24.286 7.395 1.00 83.06 192 SER A CA 1
ATOM 1515 C C . SER A 1 192 ? -9.115 24.900 8.801 1.00 83.06 192 SER A C 1
ATOM 1517 O O . SER A 1 192 ? -9.834 24.508 9.725 1.00 83.06 192 SER A O 1
ATOM 1519 N N . TYR A 1 193 ? -8.228 25.885 8.962 1.00 87.25 193 TYR A N 1
ATOM 1520 C CA . TYR A 1 193 ? -8.148 26.725 10.159 1.00 87.25 193 TYR A CA 1
ATOM 1521 C C . TYR A 1 193 ? -9.436 27.528 10.403 1.00 87.25 193 TYR A C 1
ATOM 1523 O O . TYR A 1 193 ? -9.953 27.547 11.519 1.00 87.25 193 TYR A O 1
ATOM 1531 N N . GLU A 1 194 ? -9.984 28.164 9.364 1.00 84.19 194 GLU A N 1
ATOM 1532 C CA . GLU A 1 194 ? -11.198 28.974 9.477 1.00 84.19 194 GLU A CA 1
ATOM 1533 C C . GLU A 1 194 ? -12.424 28.125 9.834 1.00 84.19 194 GLU A C 1
ATOM 1535 O O . GLU A 1 194 ? -13.188 28.490 10.727 1.00 84.19 194 GLU A O 1
ATOM 1540 N N . GLU A 1 195 ? -12.580 26.960 9.200 1.00 84.38 195 GLU A N 1
ATOM 1541 C CA . GLU A 1 195 ? -13.643 26.009 9.541 1.00 84.38 195 GLU A CA 1
ATOM 1542 C C . GLU A 1 195 ? -13.519 25.538 10.997 1.00 84.38 195 GLU A C 1
ATOM 1544 O O . GLU A 1 195 ? -14.518 25.464 11.713 1.00 84.38 195 GLU A O 1
ATOM 1549 N N . ALA A 1 196 ? -12.296 25.269 11.466 1.00 89.25 196 ALA A N 1
ATOM 1550 C CA . ALA A 1 196 ? -12.054 24.869 12.848 1.00 89.25 196 ALA A CA 1
ATOM 1551 C C . ALA A 1 196 ? -12.410 25.981 13.847 1.00 89.25 196 ALA A C 1
ATOM 1553 O O . ALA A 1 196 ? -12.993 25.687 14.888 1.00 89.25 196 ALA A O 1
ATOM 1554 N N . ALA A 1 197 ? -12.140 27.249 13.520 1.00 88.75 197 ALA A N 1
ATOM 1555 C CA . ALA A 1 197 ? -12.536 28.385 14.350 1.00 88.75 197 ALA A CA 1
ATOM 1556 C C . ALA A 1 197 ? -14.062 28.575 14.412 1.00 88.75 197 ALA A C 1
ATOM 1558 O O . ALA A 1 197 ? -14.604 28.813 15.494 1.00 88.75 197 ALA A O 1
ATOM 1559 N N . ILE A 1 198 ? -14.767 28.399 13.288 1.00 86.12 198 ILE A N 1
ATOM 1560 C CA . ILE A 1 198 ? -16.239 28.420 13.242 1.00 86.12 198 ILE A CA 1
ATOM 1561 C C . ILE A 1 198 ? -16.817 27.293 14.107 1.00 86.12 198 ILE A C 1
ATOM 1563 O O . ILE A 1 198 ? -17.662 27.541 14.970 1.00 86.12 198 ILE A O 1
ATOM 1567 N N . VAL A 1 199 ? -16.313 26.067 13.933 1.00 89.56 199 VAL A N 1
ATOM 1568 C CA . VAL A 1 199 ? -16.735 24.908 14.729 1.00 89.56 199 VAL A CA 1
ATOM 1569 C C . VAL A 1 199 ? -16.457 25.139 16.213 1.00 89.56 199 VAL A C 1
ATOM 1571 O O . VAL A 1 199 ? -17.371 24.961 17.016 1.00 89.56 199 VAL A O 1
ATOM 1574 N N . TYR A 1 200 ? -15.263 25.615 16.583 1.00 90.88 200 TYR A N 1
ATOM 1575 C CA . TYR A 1 200 ? -14.878 25.878 17.975 1.00 90.88 200 TYR A CA 1
ATOM 1576 C C . TYR A 1 200 ? -15.865 26.812 18.687 1.00 90.88 200 TYR A C 1
ATOM 1578 O O . TYR A 1 200 ? -16.287 26.523 19.805 1.00 90.88 200 TYR A O 1
ATOM 1586 N N . LYS A 1 201 ? -16.286 27.903 18.031 1.00 87.62 201 LYS A N 1
ATOM 1587 C CA . LYS A 1 201 ? -17.273 28.841 18.596 1.00 87.62 201 LYS A CA 1
ATOM 1588 C C . LYS A 1 201 ? -18.668 28.231 18.752 1.00 87.62 201 LYS A C 1
ATOM 1590 O O . LYS A 1 201 ? -19.417 28.685 19.611 1.00 87.62 201 LYS A O 1
ATOM 1595 N N . SER A 1 202 ? -19.014 27.215 17.960 1.00 87.75 202 SER A N 1
ATOM 1596 C CA . SER A 1 202 ? -20.301 26.518 18.076 1.00 87.75 202 SER A CA 1
ATOM 1597 C C . SER A 1 202 ? -20.340 25.471 19.199 1.00 87.75 202 SER A C 1
ATOM 1599 O O . SER A 1 202 ? -21.409 25.285 19.783 1.00 87.75 202 SER A O 1
ATOM 1601 N N . LEU A 1 203 ? -19.204 24.844 19.553 1.00 88.75 203 LEU A N 1
ATOM 1602 C CA . LEU A 1 203 ? -19.144 23.713 20.501 1.00 88.75 203 LEU A CA 1
ATOM 1603 C C . LEU A 1 203 ? -19.917 23.927 21.822 1.00 88.75 203 LEU A C 1
ATOM 1605 O O . LEU A 1 203 ? -20.709 23.041 22.146 1.00 88.75 203 LEU A O 1
ATOM 1609 N N . PRO A 1 204 ? -19.814 25.077 22.531 1.00 85.38 204 PRO A N 1
ATOM 1610 C CA . PRO A 1 204 ? -20.525 25.277 23.803 1.00 85.38 204 PRO A CA 1
ATOM 1611 C C . PRO A 1 204 ? -22.056 25.211 23.676 1.00 85.38 204 PRO A C 1
ATOM 1613 O O . PRO A 1 204 ? -22.767 24.913 24.629 1.00 85.38 204 PRO A O 1
ATOM 1616 N N . THR A 1 205 ? -22.599 25.496 22.487 1.00 84.38 205 THR A N 1
ATOM 1617 C CA . THR A 1 205 ? -24.051 25.438 22.242 1.00 84.38 205 THR A CA 1
ATOM 1618 C C . THR A 1 205 ? -24.542 24.030 21.897 1.00 84.38 205 THR A C 1
ATOM 1620 O O . THR A 1 205 ? -25.737 23.751 21.989 1.00 84.38 205 THR A O 1
ATOM 1623 N N . MET A 1 206 ? -23.635 23.121 21.522 1.00 85.25 206 MET A N 1
ATOM 1624 C CA . MET A 1 206 ? -23.980 21.813 20.956 1.00 85.25 206 MET A CA 1
ATOM 1625 C C . MET A 1 206 ? -24.342 20.744 21.994 1.00 85.25 206 MET A C 1
ATOM 1627 O O . MET A 1 206 ? -24.916 19.723 21.618 1.00 85.25 206 MET A O 1
ATOM 1631 N N . LEU A 1 207 ? -24.040 20.952 23.281 1.00 80.69 207 LEU A N 1
ATOM 1632 C CA . LEU A 1 207 ? -24.410 20.002 24.341 1.00 80.69 207 LEU A CA 1
ATOM 1633 C C . LEU A 1 207 ? -25.863 20.143 24.818 1.00 80.69 207 LEU A C 1
ATOM 1635 O O . LEU A 1 207 ? -26.368 19.249 25.501 1.00 80.69 207 LEU A O 1
ATOM 1639 N N . GLY A 1 208 ? -26.546 21.225 24.429 1.00 73.81 208 GLY A N 1
ATOM 1640 C CA . GLY A 1 208 ? -27.883 21.579 24.906 1.00 73.81 208 GLY A CA 1
ATOM 1641 C C . GLY A 1 208 ? -27.870 22.124 26.339 1.00 73.81 208 GLY A C 1
ATOM 1642 O O . GLY A 1 208 ? -26.980 21.820 27.130 1.00 73.81 208 GLY A O 1
ATOM 1643 N N . GLN A 1 209 ? -28.885 22.914 26.707 1.00 67.62 209 GLN A N 1
ATOM 1644 C CA . GLN A 1 209 ? -28.927 23.635 27.995 1.00 67.62 209 GLN A CA 1
ATOM 1645 C C . GLN A 1 209 ? -28.831 22.726 29.238 1.00 67.62 209 GLN A C 1
ATOM 1647 O O . GLN A 1 209 ? -28.447 23.191 30.309 1.00 67.62 209 GLN A O 1
ATOM 1652 N N . LYS A 1 210 ? -29.165 21.435 29.105 1.00 66.31 210 LYS A N 1
ATOM 1653 C CA . LYS A 1 210 ? -29.102 20.425 30.177 1.00 66.31 210 LYS A CA 1
ATOM 1654 C C . LYS A 1 210 ? -28.007 19.364 29.973 1.00 66.31 210 LYS A C 1
ATOM 1656 O O . LYS A 1 210 ? -27.971 18.388 30.720 1.00 66.31 210 LYS A O 1
ATOM 1661 N N . GLY A 1 211 ? -27.122 19.525 28.983 1.00 68.56 211 GLY A N 1
ATOM 1662 C CA . GLY A 1 211 ? -26.104 18.521 28.645 1.00 68.56 211 GLY A CA 1
ATOM 1663 C C . GLY A 1 211 ? -26.687 17.249 28.015 1.00 68.56 211 GLY A C 1
ATOM 1664 O O . GLY A 1 211 ? -26.178 16.157 28.245 1.00 68.56 211 GLY A O 1
ATOM 1665 N N . GLU A 1 212 ? -27.769 17.374 27.247 1.00 73.00 212 GLU A N 1
ATOM 1666 C CA . GLU A 1 212 ? -28.526 16.266 26.641 1.00 73.00 212 GLU A CA 1
ATOM 1667 C C . GLU A 1 212 ? -27.704 15.452 25.630 1.00 73.00 212 GLU A C 1
ATOM 1669 O O . GLU A 1 212 ? -27.946 14.257 25.460 1.00 73.00 212 GLU A O 1
ATOM 1674 N N . ALA A 1 213 ? -26.707 16.076 24.992 1.00 77.88 213 ALA A N 1
ATOM 1675 C CA . ALA A 1 213 ? -25.764 15.404 24.096 1.00 77.88 213 ALA A CA 1
ATOM 1676 C C . ALA A 1 213 ? -24.428 15.022 24.771 1.00 77.88 213 ALA A C 1
ATOM 1678 O O . ALA A 1 213 ? -23.508 14.579 24.086 1.00 77.88 213 ALA A O 1
ATOM 1679 N N . ALA A 1 214 ? -24.297 15.184 26.094 1.00 84.69 214 ALA A N 1
ATOM 1680 C CA . ALA A 1 214 ? -23.056 14.895 26.810 1.00 84.69 214 ALA A CA 1
ATOM 1681 C C . ALA A 1 214 ? -22.791 13.383 26.959 1.00 84.69 214 ALA A C 1
ATOM 1683 O O . ALA A 1 214 ? -23.680 12.592 27.288 1.00 84.69 214 ALA A O 1
ATOM 1684 N N . VAL A 1 215 ? -21.531 12.991 26.784 1.00 87.00 215 VAL A N 1
ATOM 1685 C CA . VAL A 1 215 ? -21.022 11.620 26.920 1.00 87.00 215 VAL A CA 1
ATOM 1686 C C . VAL A 1 215 ? -20.266 11.428 28.247 1.00 87.00 215 VAL A C 1
ATOM 1688 O O . VAL A 1 215 ? -19.824 12.406 28.852 1.00 87.00 215 VAL A O 1
ATOM 1691 N N . PRO A 1 216 ? -20.086 10.187 28.738 1.00 89.25 216 PRO A N 1
ATOM 1692 C CA . PRO A 1 216 ? -19.211 9.908 29.878 1.00 89.25 216 PRO A CA 1
ATOM 1693 C C . PRO A 1 216 ? -17.741 10.255 29.578 1.00 89.25 216 PRO A C 1
ATOM 1695 O O . PRO A 1 216 ? -17.137 9.652 28.695 1.00 89.25 216 PRO A O 1
ATOM 1698 N N . LEU A 1 217 ? -17.149 11.173 30.347 1.00 88.19 217 LEU A N 1
ATOM 1699 C CA . LEU A 1 217 ? -15.728 11.548 30.252 1.00 88.19 217 LEU A CA 1
ATOM 1700 C C . LEU A 1 217 ? -14.851 10.860 31.306 1.00 88.19 217 LEU A C 1
ATOM 1702 O O . LEU A 1 217 ? -13.709 10.499 31.028 1.00 88.19 217 LEU A O 1
ATOM 1706 N N . LYS A 1 218 ? -15.356 10.685 32.535 1.00 90.62 218 LYS A N 1
ATOM 1707 C CA . LYS A 1 218 ? -14.651 9.963 33.612 1.00 90.62 218 LYS A CA 1
ATOM 1708 C C . LYS A 1 218 ? -15.613 9.076 34.386 1.00 90.62 218 LYS A C 1
ATOM 1710 O O . LYS A 1 218 ? -16.770 9.441 34.581 1.00 90.62 218 LYS A O 1
ATOM 1715 N N . VAL A 1 219 ? -15.111 7.943 34.873 1.00 91.38 219 VAL A N 1
ATOM 1716 C CA . VAL A 1 219 ? -15.860 7.000 35.712 1.00 91.38 219 VAL A CA 1
ATOM 1717 C C . VAL A 1 219 ? -15.087 6.649 36.979 1.00 91.38 219 VAL A C 1
ATOM 1719 O O . VAL A 1 219 ? -13.854 6.592 36.977 1.00 91.38 219 VAL A O 1
ATOM 1722 N N . TRP A 1 220 ? -15.828 6.384 38.049 1.00 91.50 220 TRP A N 1
ATOM 1723 C CA . TRP A 1 220 ? -15.319 5.904 39.326 1.00 91.50 220 TRP A CA 1
ATOM 1724 C C . TRP A 1 220 ? -15.750 4.452 39.498 1.00 91.50 220 TRP A C 1
ATOM 1726 O O . TRP A 1 220 ? -16.909 4.108 39.262 1.00 91.50 220 TRP A O 1
ATOM 1736 N N . LEU A 1 221 ? -14.787 3.606 39.857 1.00 91.00 221 LEU A N 1
ATOM 1737 C CA . LEU A 1 221 ? -14.930 2.157 39.907 1.00 91.00 221 LEU A CA 1
ATOM 1738 C C . LEU A 1 221 ? -14.791 1.679 41.351 1.00 91.00 221 LEU A C 1
ATOM 1740 O O . LEU A 1 221 ? -13.762 1.931 41.978 1.00 91.00 221 LEU A O 1
ATOM 1744 N N . TYR A 1 222 ? -15.795 0.966 41.849 1.00 90.50 222 TYR A N 1
ATOM 1745 C CA . TYR A 1 222 ? -15.793 0.359 43.176 1.00 90.50 222 TYR A CA 1
ATOM 1746 C C . TYR A 1 222 ? -15.535 -1.154 43.064 1.00 90.50 222 TYR A C 1
ATOM 1748 O O . TYR A 1 222 ? -16.198 -1.798 42.247 1.00 90.50 222 TYR A O 1
ATOM 1756 N N . PRO A 1 223 ? -14.583 -1.746 43.812 1.00 91.38 223 PRO A N 1
ATOM 1757 C CA . PRO A 1 223 ? -14.276 -3.174 43.711 1.00 91.38 223 PRO A CA 1
ATOM 1758 C C . PRO A 1 223 ? -15.460 -4.054 44.130 1.00 91.38 223 PRO A C 1
ATOM 1760 O O . PRO A 1 223 ? -15.979 -3.903 45.234 1.00 91.38 223 PRO A O 1
ATOM 1763 N N . LEU A 1 224 ? -15.848 -5.023 43.294 1.00 90.81 224 LEU A N 1
ATOM 1764 C CA . LEU A 1 224 ? -16.975 -5.920 43.599 1.00 90.81 224 LEU A CA 1
ATOM 1765 C C . LEU A 1 224 ? -16.701 -6.810 44.819 1.00 90.81 224 LEU A C 1
ATOM 1767 O O . LEU A 1 224 ? -17.624 -7.098 45.574 1.00 90.81 224 LEU A O 1
ATOM 1771 N N . LYS A 1 225 ? -15.432 -7.156 45.074 1.00 87.94 225 LYS A N 1
ATOM 1772 C CA . LYS A 1 225 ? -15.015 -7.937 46.251 1.00 87.94 225 LYS A CA 1
ATOM 1773 C C . LYS A 1 225 ? -15.395 -7.306 47.598 1.00 87.94 225 LYS A C 1
ATOM 1775 O O . LYS A 1 225 ? -15.493 -8.004 48.598 1.00 87.94 225 LYS A O 1
ATOM 1780 N N . ASN A 1 226 ? -15.572 -5.981 47.624 1.00 89.94 226 ASN A N 1
ATOM 1781 C CA . ASN A 1 226 ? -15.975 -5.241 48.819 1.00 89.94 226 ASN A CA 1
ATOM 1782 C C . ASN A 1 226 ? -17.494 -5.335 49.063 1.00 89.94 226 ASN A C 1
ATOM 1784 O O . ASN A 1 226 ? -17.945 -5.026 50.159 1.00 89.94 226 ASN A O 1
ATOM 1788 N N . ILE A 1 227 ? -18.268 -5.726 48.043 1.00 88.62 227 ILE A N 1
ATOM 1789 C CA . ILE A 1 227 ? -19.713 -5.987 48.119 1.00 88.62 227 ILE A CA 1
ATOM 1790 C C . ILE A 1 227 ? -19.949 -7.476 48.408 1.00 88.62 227 ILE A C 1
ATOM 1792 O O . ILE A 1 227 ? -20.757 -7.823 49.262 1.00 88.62 227 ILE A O 1
ATOM 1796 N N . ASN A 1 228 ? -19.220 -8.363 47.722 1.00 86.62 228 ASN A N 1
ATOM 1797 C CA . ASN A 1 228 ? -19.271 -9.807 47.940 1.00 86.62 228 ASN A CA 1
ATOM 1798 C C . ASN A 1 228 ? -17.862 -10.416 47.803 1.00 86.62 228 ASN A C 1
ATOM 1800 O O . ASN A 1 228 ? -17.279 -10.317 46.721 1.00 86.62 228 ASN A O 1
ATOM 1804 N N . PRO A 1 229 ? -17.315 -11.088 48.836 1.00 86.00 229 PRO A N 1
ATOM 1805 C CA . PRO A 1 229 ? -15.950 -11.617 48.812 1.00 86.00 229 PRO A CA 1
ATOM 1806 C C . PRO A 1 229 ? -15.713 -12.732 47.780 1.00 86.00 229 PRO A C 1
ATOM 1808 O O . PRO A 1 229 ? -14.555 -13.014 47.481 1.00 86.00 229 PRO A O 1
ATOM 1811 N N . LYS A 1 230 ? -16.765 -13.348 47.213 1.00 86.06 230 LYS A N 1
ATOM 1812 C CA . LYS A 1 230 ? -16.638 -14.311 46.100 1.00 86.06 230 LYS A CA 1
ATOM 1813 C C . LYS A 1 230 ? -16.222 -13.661 44.773 1.00 86.06 230 LYS A C 1
ATOM 1815 O O . LYS A 1 230 ? -15.704 -14.355 43.907 1.00 86.06 230 LYS A O 1
ATOM 1820 N N . ALA A 1 231 ? -16.467 -12.359 44.605 1.00 85.75 231 ALA A N 1
ATOM 1821 C CA . ALA A 1 231 ? -16.296 -11.668 43.331 1.00 85.75 231 ALA A CA 1
ATOM 1822 C C . ALA A 1 231 ? -14.848 -11.690 42.818 1.00 85.75 231 ALA A C 1
ATOM 1824 O O . ALA A 1 231 ? -13.908 -11.516 43.599 1.00 85.75 231 ALA A O 1
ATOM 1825 N N . ALA A 1 232 ? -14.672 -11.760 41.491 1.00 84.00 232 ALA A N 1
ATOM 1826 C CA . ALA A 1 232 ? -13.357 -11.619 40.872 1.00 84.00 232 ALA A CA 1
ATOM 1827 C C . ALA A 1 232 ? -12.624 -10.373 41.388 1.00 84.00 232 ALA A C 1
ATOM 1829 O O . ALA A 1 232 ? -13.141 -9.251 41.398 1.00 84.00 232 ALA A O 1
ATOM 1830 N N . GLN A 1 233 ? -11.366 -10.566 41.770 1.00 85.12 233 GLN A N 1
ATOM 1831 C CA . GLN A 1 233 ? -10.510 -9.508 42.280 1.00 85.12 233 GLN A CA 1
ATOM 1832 C C . GLN A 1 233 ? -9.446 -9.117 41.247 1.00 85.12 233 GLN A C 1
ATOM 1834 O O . GLN A 1 233 ? -8.796 -9.954 40.631 1.00 85.12 233 GLN A O 1
ATOM 1839 N N . LEU A 1 234 ? -9.190 -7.811 41.139 1.00 86.31 234 LEU A N 1
ATOM 1840 C CA . LEU A 1 234 ? -7.918 -7.307 40.628 1.00 86.31 234 LEU A CA 1
ATOM 1841 C C . LEU A 1 234 ? -6.832 -7.556 41.690 1.00 86.31 234 LEU A C 1
ATOM 1843 O O . LEU A 1 234 ? -6.819 -6.891 42.730 1.00 86.31 234 LEU A O 1
ATOM 1847 N N . VAL A 1 235 ? -5.975 -8.552 41.464 1.00 85.31 235 VAL A N 1
ATOM 1848 C CA . VAL A 1 235 ? -4.988 -9.041 42.443 1.00 85.31 235 VAL A CA 1
ATOM 1849 C C . VAL A 1 235 ? -3.731 -8.175 42.450 1.00 85.31 235 VAL A C 1
ATOM 1851 O O . VAL A 1 235 ? -3.275 -7.790 43.525 1.00 85.31 235 VAL A O 1
ATOM 1854 N N . ARG A 1 236 ? -3.196 -7.826 41.272 1.00 84.50 236 ARG A N 1
ATOM 1855 C CA . ARG A 1 236 ? -2.017 -6.952 41.132 1.00 84.50 236 ARG A CA 1
ATOM 1856 C C . ARG A 1 236 ? -2.319 -5.736 40.259 1.00 84.50 236 ARG A C 1
ATOM 1858 O O . ARG A 1 236 ? -3.125 -5.799 39.328 1.00 84.50 236 ARG A O 1
ATOM 1865 N N . ASP A 1 237 ? -1.657 -4.624 40.564 1.00 81.69 237 ASP A N 1
ATOM 1866 C CA . ASP A 1 237 ? -1.491 -3.535 39.600 1.00 81.69 237 ASP A CA 1
ATOM 1867 C C . ASP A 1 237 ? -0.358 -3.867 38.614 1.00 81.69 237 ASP A C 1
ATOM 1869 O O . ASP A 1 237 ? 0.315 -4.880 38.770 1.00 81.69 237 ASP A O 1
ATOM 1873 N N . ILE A 1 238 ? -0.153 -3.005 37.618 1.00 85.25 238 ILE A N 1
ATOM 1874 C CA . ILE A 1 238 ? 1.049 -2.987 36.787 1.00 85.25 238 ILE A CA 1
ATOM 1875 C C . ILE A 1 238 ? 1.914 -1.807 37.229 1.00 85.25 238 ILE A C 1
ATOM 1877 O O . ILE A 1 238 ? 1.470 -0.653 37.178 1.00 85.25 238 ILE A O 1
ATOM 1881 N N . ASN A 1 239 ? 3.157 -2.086 37.596 1.00 89.00 239 ASN A N 1
ATOM 1882 C CA . ASN A 1 239 ? 4.160 -1.116 38.000 1.00 89.00 239 ASN A CA 1
ATOM 1883 C C . ASN A 1 239 ? 4.304 0.010 36.957 1.00 89.00 239 ASN A C 1
ATOM 1885 O O . ASN A 1 239 ? 4.552 -0.210 35.765 1.00 89.00 239 ASN A O 1
ATOM 1889 N N . THR A 1 240 ? 4.159 1.257 37.413 1.00 89.50 240 THR A N 1
ATOM 1890 C CA . THR A 1 240 ? 4.177 2.453 36.560 1.00 89.50 240 THR A CA 1
ATOM 1891 C C . THR A 1 240 ? 5.501 2.653 35.827 1.00 89.50 240 THR A C 1
ATOM 1893 O O . THR A 1 240 ? 5.510 3.260 34.751 1.00 89.50 240 THR A O 1
ATOM 1896 N N . THR A 1 241 ? 6.601 2.131 36.371 1.00 91.75 241 THR A N 1
ATOM 1897 C CA . THR A 1 241 ? 7.924 2.146 35.737 1.00 91.75 241 THR A CA 1
ATOM 1898 C C . THR A 1 241 ? 7.949 1.227 34.517 1.00 91.75 241 THR A C 1
ATOM 1900 O O . THR A 1 241 ? 8.400 1.660 33.461 1.00 91.75 241 THR A O 1
ATOM 1903 N N . LEU A 1 242 ? 7.354 0.028 34.596 1.00 92.19 242 LEU A N 1
ATOM 1904 C CA . LEU A 1 242 ? 7.234 -0.895 33.455 1.00 92.19 242 LEU A CA 1
ATOM 1905 C C . LEU A 1 242 ? 6.336 -0.322 32.355 1.00 92.19 242 LEU A C 1
ATOM 1907 O O . LEU A 1 242 ? 6.684 -0.374 31.177 1.00 92.19 242 LEU A O 1
ATOM 1911 N N . VAL A 1 243 ? 5.223 0.320 32.734 1.00 91.88 243 VAL A N 1
ATOM 1912 C CA . VAL A 1 243 ? 4.373 1.056 31.779 1.00 91.88 243 VAL A CA 1
ATOM 1913 C C . VAL A 1 243 ? 5.165 2.159 31.068 1.00 91.88 243 VAL A C 1
ATOM 1915 O O . VAL A 1 243 ? 5.035 2.320 29.858 1.00 91.88 243 VAL A O 1
ATOM 1918 N N . SER A 1 244 ? 5.997 2.903 31.801 1.00 92.06 244 SER A N 1
ATOM 1919 C CA . SER A 1 244 ? 6.786 4.014 31.248 1.00 92.06 244 SER A CA 1
ATOM 1920 C C . SER A 1 244 ? 7.959 3.529 30.381 1.00 92.06 244 SER A C 1
ATOM 1922 O O . SER A 1 244 ? 8.261 4.139 29.357 1.00 92.06 244 SER A O 1
ATOM 1924 N N . ALA A 1 245 ? 8.577 2.399 30.734 1.00 94.00 245 ALA A N 1
ATOM 1925 C CA . ALA A 1 245 ? 9.586 1.734 29.914 1.00 94.00 245 ALA A CA 1
ATOM 1926 C C . ALA A 1 245 ? 8.979 1.213 28.599 1.00 94.00 245 ALA A C 1
ATOM 1928 O O . ALA A 1 245 ? 9.495 1.516 27.523 1.00 94.00 245 ALA A O 1
ATOM 1929 N N . PHE A 1 246 ? 7.831 0.528 28.661 1.00 93.94 246 PHE A N 1
ATOM 1930 C CA . PHE A 1 246 ? 7.102 0.085 27.470 1.00 93.94 246 PHE A CA 1
ATOM 1931 C C . PHE A 1 246 ? 6.632 1.261 26.597 1.00 93.94 246 PHE A C 1
ATOM 1933 O O . PHE A 1 246 ? 6.703 1.179 25.372 1.00 93.94 246 PHE A O 1
ATOM 1940 N N . GLU A 1 247 ? 6.218 2.381 27.200 1.00 93.12 247 GLU A N 1
ATOM 1941 C CA . GLU A 1 247 ? 5.947 3.633 26.482 1.00 93.12 247 GLU A CA 1
ATOM 1942 C C . GLU A 1 247 ? 7.170 4.134 25.707 1.00 93.12 247 GLU A C 1
ATOM 1944 O O . GLU A 1 247 ? 7.037 4.412 24.516 1.00 93.12 247 GLU A O 1
ATOM 1949 N N . CYS A 1 248 ? 8.352 4.204 26.333 1.00 93.25 248 CYS A N 1
ATOM 1950 C CA . CYS A 1 248 ? 9.596 4.588 25.655 1.00 93.25 248 CYS A CA 1
ATOM 1951 C C . CYS A 1 248 ? 9.923 3.661 24.477 1.00 93.25 248 CYS A C 1
ATOM 1953 O O . CYS A 1 248 ? 10.146 4.146 23.368 1.00 93.25 248 CYS A O 1
ATOM 1955 N N . VAL A 1 249 ? 9.883 2.341 24.689 1.00 95.31 249 VAL A N 1
ATOM 1956 C CA . VAL A 1 249 ? 10.126 1.342 23.634 1.00 95.31 249 VAL A CA 1
ATOM 1957 C C . VAL A 1 249 ? 9.161 1.536 22.463 1.00 95.31 249 VAL A C 1
ATOM 1959 O O . VAL A 1 249 ? 9.576 1.589 21.305 1.00 95.31 249 VAL A O 1
ATOM 1962 N N . MET A 1 250 ? 7.870 1.708 22.748 1.00 93.25 250 MET A N 1
ATOM 1963 C CA . MET A 1 250 ? 6.858 1.925 21.716 1.00 93.25 250 MET A CA 1
ATOM 1964 C C . MET A 1 250 ? 7.042 3.247 20.954 1.00 93.25 250 MET A C 1
ATOM 1966 O O . MET A 1 250 ? 6.787 3.290 19.748 1.00 93.25 250 MET A O 1
ATOM 1970 N N . ASP A 1 251 ? 7.483 4.309 21.630 1.00 92.31 251 ASP A N 1
ATOM 1971 C CA . ASP A 1 251 ? 7.732 5.629 21.041 1.00 92.31 251 ASP A CA 1
ATOM 1972 C C . ASP A 1 251 ? 9.007 5.625 20.170 1.00 92.31 251 ASP A C 1
ATOM 1974 O O . ASP A 1 251 ? 9.027 6.228 19.096 1.00 92.31 251 ASP A O 1
ATOM 1978 N N . ASP A 1 252 ? 10.048 4.882 20.558 1.00 94.56 252 ASP A N 1
ATOM 1979 C CA . ASP A 1 252 ? 11.281 4.727 19.771 1.00 94.56 252 ASP A CA 1
ATOM 1980 C C . ASP A 1 252 ? 11.084 3.833 18.532 1.00 94.56 252 ASP A C 1
ATOM 1982 O O . ASP A 1 252 ? 11.486 4.222 17.429 1.00 94.56 252 ASP A O 1
ATOM 1986 N N . LEU A 1 253 ? 10.356 2.713 18.652 1.00 93.62 253 LEU A N 1
ATOM 1987 C CA . LEU A 1 253 ? 9.907 1.917 17.496 1.00 93.62 253 LEU A CA 1
ATOM 1988 C C . LEU A 1 253 ? 9.038 2.759 16.540 1.00 93.62 253 LEU A C 1
ATOM 1990 O O . LEU A 1 253 ? 9.132 2.630 15.313 1.00 93.62 253 LEU A O 1
ATOM 1994 N N . HIS A 1 254 ? 8.207 3.663 17.074 1.00 89.38 254 HIS A N 1
ATOM 1995 C CA . HIS A 1 254 ? 7.399 4.569 16.257 1.00 89.38 254 HIS A CA 1
ATOM 1996 C C . HIS A 1 254 ? 8.249 5.608 15.510 1.00 89.38 254 HIS A C 1
ATOM 1998 O O . HIS A 1 254 ? 8.010 5.816 14.315 1.00 89.38 254 HIS A O 1
ATOM 2004 N N . LYS A 1 255 ? 9.251 6.216 16.160 1.00 92.19 255 LYS A N 1
ATOM 2005 C CA . LYS A 1 255 ? 10.194 7.154 15.520 1.00 92.19 255 LYS A CA 1
ATOM 2006 C C . LYS A 1 255 ? 10.988 6.477 14.408 1.00 92.19 255 LYS A C 1
ATOM 2008 O O . LYS A 1 255 ? 11.013 7.000 13.296 1.00 92.19 255 LYS A O 1
ATOM 2013 N N . ALA A 1 256 ? 11.543 5.288 14.657 1.00 94.19 256 ALA A N 1
ATOM 2014 C CA . ALA A 1 256 ? 12.249 4.507 13.638 1.00 94.19 256 ALA A CA 1
ATOM 2015 C C . ALA A 1 256 ? 11.346 4.203 12.427 1.00 94.19 256 ALA A C 1
ATOM 2017 O O . ALA A 1 256 ? 11.756 4.374 11.277 1.00 94.19 256 ALA A O 1
ATOM 2018 N N . LYS A 1 257 ? 10.073 3.856 12.672 1.00 91.44 257 LYS A N 1
ATOM 2019 C CA . LYS A 1 257 ? 9.061 3.633 11.625 1.00 91.44 257 LYS A CA 1
ATOM 2020 C C . LYS A 1 257 ? 8.756 4.894 10.804 1.00 91.44 257 LYS A C 1
ATOM 2022 O O . LYS A 1 257 ? 8.557 4.776 9.594 1.00 91.44 257 LYS A O 1
ATOM 2027 N N . ILE A 1 258 ? 8.689 6.074 11.428 1.00 91.50 258 ILE A N 1
ATOM 2028 C CA . ILE A 1 258 ? 8.515 7.346 10.706 1.00 91.50 258 ILE A CA 1
ATOM 2029 C C . ILE A 1 258 ? 9.778 7.657 9.888 1.00 91.50 258 ILE A C 1
ATOM 2031 O O . ILE A 1 258 ? 9.667 7.941 8.696 1.00 91.50 258 ILE A O 1
ATOM 2035 N N . ARG A 1 259 ? 10.968 7.546 10.492 1.00 93.38 259 ARG A N 1
ATOM 2036 C CA . ARG A 1 259 ? 12.248 7.858 9.840 1.00 93.38 259 ARG A CA 1
ATOM 2037 C C . ARG A 1 259 ? 12.495 6.987 8.609 1.00 93.38 259 ARG A C 1
ATOM 2039 O O . ARG A 1 259 ? 12.711 7.531 7.531 1.00 93.38 259 ARG A O 1
ATOM 2046 N N . VAL A 1 260 ? 12.353 5.660 8.713 1.00 92.88 260 VAL A N 1
ATOM 2047 C CA . VAL A 1 260 ? 12.492 4.779 7.536 1.00 92.88 260 VAL A CA 1
ATOM 2048 C C . VAL A 1 260 ? 11.441 5.092 6.465 1.00 92.88 260 VAL A C 1
ATOM 2050 O O . VAL A 1 260 ? 11.733 5.020 5.277 1.00 92.88 260 VAL A O 1
ATOM 2053 N N . HIS A 1 261 ? 10.219 5.477 6.844 1.00 88.50 261 HIS A N 1
ATOM 2054 C CA . HIS A 1 261 ? 9.188 5.840 5.872 1.00 88.50 261 HIS A CA 1
ATOM 2055 C C . HIS A 1 261 ? 9.541 7.118 5.091 1.00 88.50 261 HIS A C 1
ATOM 2057 O O . HIS A 1 261 ? 9.261 7.181 3.893 1.00 88.50 261 HIS A O 1
ATOM 2063 N N . ASP A 1 262 ? 10.192 8.095 5.725 1.00 89.69 262 ASP A N 1
ATOM 2064 C CA . ASP A 1 262 ? 10.688 9.298 5.048 1.00 89.69 262 ASP A CA 1
ATOM 2065 C C . ASP A 1 262 ? 11.936 9.022 4.201 1.00 89.69 262 ASP A C 1
ATOM 2067 O O . ASP A 1 262 ? 11.963 9.436 3.041 1.00 89.69 262 ASP A O 1
ATOM 2071 N N . LEU A 1 263 ? 12.891 8.220 4.688 1.00 89.88 263 LEU A N 1
ATOM 2072 C CA . LEU A 1 263 ? 14.023 7.757 3.874 1.00 89.88 263 LEU A CA 1
ATOM 2073 C C . LEU A 1 263 ? 13.549 6.975 2.640 1.00 89.88 263 LEU A C 1
ATOM 2075 O O . LEU A 1 263 ? 14.043 7.207 1.538 1.00 89.88 263 LEU A O 1
ATOM 2079 N N . ILE A 1 264 ? 12.514 6.134 2.765 1.00 85.50 264 ILE A N 1
ATOM 2080 C CA . ILE A 1 264 ? 11.884 5.480 1.608 1.00 85.50 264 ILE A CA 1
ATOM 2081 C C . ILE A 1 264 ? 11.342 6.533 0.631 1.00 85.50 264 ILE A C 1
ATOM 2083 O O . ILE A 1 264 ? 11.639 6.438 -0.558 1.00 85.50 264 ILE A O 1
ATOM 2087 N N . LYS A 1 265 ? 10.605 7.563 1.079 1.00 83.25 265 LYS A N 1
ATOM 2088 C CA . LYS A 1 265 ? 10.131 8.648 0.185 1.00 83.25 265 LYS A CA 1
ATOM 2089 C C . LYS A 1 265 ? 11.294 9.354 -0.521 1.00 83.25 265 LYS A C 1
ATOM 2091 O O . LYS A 1 265 ? 11.214 9.561 -1.730 1.00 83.25 265 LYS A O 1
ATOM 2096 N N . MET A 1 266 ? 12.365 9.688 0.200 1.00 82.56 266 MET A N 1
ATOM 2097 C CA . MET A 1 266 ? 13.560 10.341 -0.352 1.00 82.56 266 MET A CA 1
ATOM 2098 C C . MET A 1 266 ? 14.275 9.442 -1.374 1.00 82.56 266 MET A C 1
ATOM 2100 O O . MET A 1 266 ? 14.580 9.891 -2.478 1.00 82.56 266 MET A O 1
ATOM 2104 N N . SER A 1 267 ? 14.427 8.148 -1.076 1.00 80.00 267 SER A N 1
ATOM 2105 C CA . SER A 1 267 ? 14.999 7.133 -1.982 1.00 80.00 267 SER A CA 1
ATOM 2106 C C . SER A 1 267 ? 14.125 6.807 -3.206 1.00 80.00 267 SER A C 1
ATOM 2108 O O . SER A 1 267 ? 14.530 6.023 -4.053 1.00 80.00 267 SER A O 1
ATOM 2110 N N . ASN A 1 268 ? 12.926 7.394 -3.314 1.00 71.50 268 ASN A N 1
ATOM 2111 C CA . ASN A 1 268 ? 12.103 7.352 -4.527 1.00 71.50 268 ASN A CA 1
ATOM 2112 C C . ASN A 1 268 ? 12.257 8.620 -5.397 1.00 71.50 268 ASN A C 1
ATOM 2114 O O . ASN A 1 268 ? 11.717 8.662 -6.503 1.00 71.50 268 ASN A O 1
ATOM 2118 N N . VAL A 1 269 ? 12.956 9.661 -4.920 1.00 68.81 269 VAL A N 1
ATOM 2119 C CA . VAL A 1 269 ? 13.261 10.880 -5.699 1.00 68.81 269 VAL A CA 1
ATOM 2120 C C . VAL A 1 269 ? 14.463 10.644 -6.614 1.00 68.81 269 VAL A C 1
ATOM 2122 O O . VAL A 1 269 ? 14.419 10.981 -7.794 1.00 68.81 269 VAL A O 1
ATOM 2125 N N . ILE A 1 270 ? 15.511 10.020 -6.075 1.00 71.81 270 ILE A N 1
ATOM 2126 C CA . ILE A 1 270 ? 16.646 9.467 -6.822 1.00 71.81 270 ILE A CA 1
ATOM 2127 C C . ILE A 1 270 ? 16.391 7.960 -6.923 1.00 71.81 270 ILE A C 1
ATOM 2129 O O . ILE A 1 270 ? 16.055 7.385 -5.895 1.00 71.81 270 ILE A O 1
ATOM 2133 N N . PRO A 1 271 ? 16.524 7.288 -8.082 1.00 68.56 271 PRO A N 1
ATOM 2134 C CA . PRO A 1 271 ? 16.089 5.897 -8.234 1.00 68.56 271 PRO A CA 1
ATOM 2135 C C . PRO A 1 271 ? 17.094 4.878 -7.648 1.00 68.56 271 PRO A C 1
ATOM 2137 O O . PRO A 1 271 ? 17.627 4.021 -8.355 1.00 68.56 271 PRO A O 1
ATOM 2140 N N . LEU A 1 272 ? 17.328 4.967 -6.335 1.00 77.44 272 LEU A N 1
ATOM 2141 C CA . LEU A 1 272 ? 18.259 4.167 -5.526 1.00 77.44 272 LEU A CA 1
ATOM 2142 C C . LEU A 1 272 ? 17.628 2.832 -5.110 1.00 77.44 272 LEU A C 1
ATOM 2144 O O . LEU A 1 272 ? 17.547 2.514 -3.925 1.00 77.44 272 LEU A O 1
ATOM 2148 N N . ALA A 1 273 ? 17.164 2.058 -6.096 1.00 74.62 273 ALA A N 1
ATOM 2149 C CA . ALA A 1 273 ? 16.314 0.882 -5.887 1.00 74.62 273 ALA A CA 1
ATOM 2150 C C . ALA A 1 273 ? 16.866 -0.133 -4.864 1.00 74.62 273 ALA A C 1
ATOM 2152 O O . ALA A 1 273 ? 16.083 -0.751 -4.144 1.00 74.62 273 ALA A O 1
ATOM 2153 N N . GLU A 1 274 ? 18.192 -0.266 -4.769 1.00 79.88 274 GLU A N 1
ATOM 2154 C CA . GLU A 1 274 ? 18.868 -1.128 -3.795 1.00 79.88 274 GLU A CA 1
ATOM 2155 C C . GLU A 1 274 ? 18.683 -0.633 -2.350 1.00 79.88 274 GLU A C 1
ATOM 2157 O O . GLU A 1 274 ? 18.162 -1.358 -1.501 1.00 79.88 274 GLU A O 1
ATOM 2162 N N . ILE A 1 275 ? 19.007 0.638 -2.081 1.00 84.94 275 ILE A N 1
ATOM 2163 C CA . ILE A 1 275 ? 18.818 1.259 -0.761 1.00 84.94 275 ILE A CA 1
ATOM 2164 C C . ILE A 1 275 ? 17.326 1.277 -0.404 1.00 84.94 275 ILE A C 1
ATOM 2166 O O . ILE A 1 275 ? 16.952 0.927 0.716 1.00 84.94 275 ILE A O 1
ATOM 2170 N N . THR A 1 276 ? 16.442 1.590 -1.360 1.00 84.19 276 THR A N 1
ATOM 2171 C CA . THR A 1 276 ? 14.987 1.487 -1.160 1.00 84.19 276 THR A CA 1
ATOM 2172 C C . THR A 1 276 ? 14.573 0.067 -0.760 1.00 84.19 276 THR A C 1
ATOM 2174 O O . THR A 1 276 ? 13.748 -0.093 0.140 1.00 84.19 276 THR A O 1
ATOM 2177 N N . GLY A 1 277 ? 15.153 -0.968 -1.378 1.00 81.25 277 GLY A N 1
ATOM 2178 C CA . GLY A 1 277 ? 14.928 -2.372 -1.025 1.00 81.25 277 GLY A CA 1
ATOM 2179 C C . GLY A 1 277 ? 15.350 -2.697 0.410 1.00 81.25 277 GLY A C 1
ATOM 2180 O O . GLY A 1 277 ? 14.554 -3.257 1.175 1.00 81.25 277 GLY A O 1
ATOM 2181 N N . LYS A 1 278 ? 16.555 -2.272 0.808 1.00 87.00 278 LYS A N 1
ATOM 2182 C CA . LYS A 1 278 ? 17.077 -2.403 2.180 1.00 87.00 278 LYS A CA 1
ATOM 2183 C C . LYS A 1 278 ? 16.163 -1.707 3.204 1.00 87.00 278 LYS A C 1
ATOM 2185 O O . LYS A 1 278 ? 15.750 -2.325 4.188 1.00 87.00 278 LYS A O 1
ATOM 2190 N N . LEU A 1 279 ? 15.749 -0.465 2.939 1.00 90.06 279 LEU A N 1
ATOM 2191 C CA . LEU A 1 279 ? 14.845 0.309 3.806 1.00 90.06 279 LEU A CA 1
ATOM 2192 C C . LEU A 1 279 ? 13.435 -0.309 3.913 1.00 90.06 279 LEU A C 1
ATOM 2194 O O . LEU A 1 279 ? 12.869 -0.372 5.006 1.00 90.06 279 LEU A O 1
ATOM 2198 N N . VAL A 1 280 ? 12.857 -0.802 2.811 1.00 81.19 280 VAL A N 1
ATOM 2199 C CA . VAL A 1 280 ? 11.553 -1.503 2.821 1.00 81.19 280 VAL A CA 1
ATOM 2200 C C . VAL A 1 280 ? 11.631 -2.803 3.628 1.00 81.19 280 VAL A C 1
ATOM 2202 O O . VAL A 1 280 ? 10.698 -3.139 4.365 1.00 81.19 280 VAL A O 1
ATOM 2205 N N . THR A 1 281 ? 12.761 -3.504 3.545 1.00 80.88 281 THR A N 1
ATOM 2206 C CA . THR A 1 281 ? 13.028 -4.720 4.322 1.00 80.88 281 THR A CA 1
ATOM 2207 C C . THR A 1 281 ? 13.094 -4.407 5.820 1.00 80.88 281 THR A C 1
ATOM 2209 O O . THR A 1 281 ? 12.364 -5.026 6.597 1.00 80.88 281 THR A O 1
ATOM 2212 N N . PHE A 1 282 ? 13.848 -3.377 6.228 1.00 89.06 282 PHE A N 1
ATOM 2213 C CA . PHE A 1 282 ? 13.849 -2.882 7.614 1.00 89.06 282 PHE A CA 1
ATOM 2214 C C . PHE A 1 282 ? 12.443 -2.489 8.090 1.00 89.06 282 PHE A C 1
ATOM 2216 O O . PHE A 1 282 ? 12.002 -2.938 9.146 1.00 89.06 282 PHE A O 1
ATOM 2223 N N . GLN A 1 283 ? 11.697 -1.706 7.299 1.00 85.81 283 GLN A N 1
ATOM 2224 C CA . GLN A 1 283 ? 10.335 -1.281 7.649 1.00 85.81 283 GLN A CA 1
ATOM 2225 C C . GLN A 1 283 ? 9.396 -2.475 7.893 1.00 85.81 283 GLN A C 1
ATOM 2227 O O . GLN A 1 283 ? 8.547 -2.419 8.787 1.00 85.81 283 GLN A O 1
ATOM 2232 N N . THR A 1 284 ? 9.545 -3.545 7.109 1.00 75.44 284 THR A N 1
ATOM 2233 C CA . THR A 1 284 ? 8.737 -4.767 7.229 1.00 75.44 284 THR A CA 1
ATOM 2234 C C . THR A 1 284 ? 9.079 -5.524 8.513 1.00 75.44 284 THR A C 1
ATOM 2236 O O . THR A 1 284 ? 8.178 -5.821 9.302 1.00 75.44 284 THR A O 1
ATOM 2239 N N . LYS A 1 285 ? 10.373 -5.745 8.782 1.00 80.62 285 LYS A N 1
ATOM 2240 C CA . LYS A 1 285 ? 10.862 -6.406 10.005 1.00 80.62 285 LYS A CA 1
ATOM 2241 C C . LYS A 1 285 ? 10.475 -5.629 11.268 1.00 80.62 285 LYS A C 1
ATOM 2243 O O . LYS A 1 285 ? 9.927 -6.207 12.204 1.00 80.62 285 LYS A O 1
ATOM 2248 N N . LEU A 1 286 ? 10.646 -4.303 11.257 1.00 86.12 286 LEU A N 1
ATOM 2249 C CA . LEU A 1 286 ? 10.251 -3.406 12.348 1.00 86.12 286 LEU A CA 1
ATOM 2250 C C . LEU A 1 286 ? 8.745 -3.471 12.641 1.00 86.12 286 LEU A C 1
ATOM 2252 O O . LEU A 1 286 ? 8.337 -3.501 13.805 1.00 86.12 286 LEU A O 1
ATOM 2256 N N . ALA A 1 287 ? 7.907 -3.515 11.600 1.00 76.88 287 ALA A N 1
ATOM 2257 C CA . ALA A 1 287 ? 6.464 -3.667 11.762 1.00 76.88 287 ALA A CA 1
ATOM 2258 C C . ALA A 1 287 ? 6.089 -5.029 12.374 1.00 76.88 287 ALA A C 1
ATOM 2260 O O . ALA A 1 287 ? 5.209 -5.073 13.237 1.00 76.88 287 ALA A O 1
ATOM 2261 N N . GLY A 1 288 ? 6.778 -6.105 11.974 1.00 70.44 288 GLY A N 1
ATOM 2262 C CA . GLY A 1 288 ? 6.652 -7.433 12.577 1.00 70.44 288 GLY A CA 1
ATOM 2263 C C . GLY A 1 288 ? 7.013 -7.423 14.064 1.00 70.44 288 GLY A C 1
ATOM 2264 O O . GLY A 1 288 ? 6.161 -7.721 14.899 1.00 70.44 288 GLY A O 1
ATOM 2265 N N . TYR A 1 289 ? 8.227 -6.985 14.406 1.00 82.75 289 TYR A N 1
ATOM 2266 C CA . TYR A 1 289 ? 8.712 -6.944 15.791 1.00 82.75 289 TYR A CA 1
ATOM 2267 C C . TYR A 1 289 ? 7.781 -6.147 16.715 1.00 82.75 289 TYR A C 1
ATOM 2269 O O . TYR A 1 289 ? 7.326 -6.652 17.742 1.00 82.75 289 TYR A O 1
ATOM 2277 N N . THR A 1 290 ? 7.412 -4.927 16.302 1.00 82.94 290 THR A N 1
ATOM 2278 C CA . THR A 1 290 ? 6.525 -4.032 17.069 1.00 82.94 290 THR A CA 1
ATOM 2279 C C . THR A 1 290 ? 5.195 -4.701 17.429 1.00 82.94 290 THR A C 1
ATOM 2281 O O . THR A 1 290 ? 4.625 -4.454 18.491 1.00 82.94 290 THR A O 1
ATOM 2284 N N . MET A 1 291 ? 4.668 -5.536 16.533 1.00 73.44 291 MET A N 1
ATOM 2285 C CA . MET A 1 291 ? 3.389 -6.211 16.717 1.00 73.44 291 MET A CA 1
ATOM 2286 C C . MET A 1 291 ? 3.515 -7.487 17.568 1.00 73.44 291 MET A C 1
ATOM 2288 O O . MET A 1 291 ? 2.617 -7.732 18.375 1.00 73.44 291 MET A O 1
ATOM 2292 N N . VAL A 1 292 ? 4.609 -8.255 17.466 1.00 74.62 292 VAL A N 1
ATOM 2293 C CA . VAL A 1 292 ? 4.856 -9.385 18.389 1.00 74.62 292 VAL A CA 1
ATOM 2294 C C . VAL A 1 292 ? 5.037 -8.866 19.816 1.00 74.62 292 VAL A C 1
ATOM 2296 O O . VAL A 1 292 ? 4.366 -9.352 20.724 1.00 74.62 292 VAL A O 1
ATOM 2299 N N . LEU A 1 293 ? 5.832 -7.805 19.999 1.00 83.94 293 LEU A N 1
ATOM 2300 C CA . LEU A 1 293 ? 6.029 -7.152 21.296 1.00 83.94 293 LEU A CA 1
ATOM 2301 C C . LEU A 1 293 ? 4.694 -6.699 21.917 1.00 83.94 293 LEU A C 1
ATOM 2303 O O . LEU A 1 293 ? 4.404 -7.014 23.070 1.00 83.94 293 LEU A O 1
ATOM 2307 N N . LYS A 1 294 ? 3.839 -6.016 21.140 1.00 81.50 294 LYS A N 1
ATOM 2308 C CA . LYS A 1 294 ? 2.488 -5.631 21.588 1.00 81.50 294 LYS A CA 1
ATOM 2309 C C . LYS A 1 294 ? 1.636 -6.827 22.002 1.00 81.50 294 LYS A C 1
ATOM 2311 O O . LYS A 1 294 ? 0.927 -6.717 22.999 1.00 81.50 294 LYS A O 1
ATOM 2316 N N . ARG A 1 295 ? 1.692 -7.936 21.251 1.00 73.75 295 ARG A N 1
ATOM 2317 C CA . ARG A 1 295 ? 0.915 -9.145 21.552 1.00 73.75 295 ARG A CA 1
ATOM 2318 C C . ARG A 1 295 ? 1.384 -9.808 22.842 1.00 73.75 295 ARG A C 1
ATOM 2320 O O . ARG A 1 295 ? 0.545 -10.097 23.679 1.00 73.75 295 ARG A O 1
ATOM 2327 N N . LYS A 1 296 ? 2.692 -9.971 23.045 1.00 81.31 296 LYS A N 1
ATOM 2328 C CA . LYS A 1 296 ? 3.222 -10.563 24.282 1.00 81.31 296 LYS A CA 1
ATOM 2329 C C . LYS A 1 296 ? 2.817 -9.756 25.516 1.00 81.31 296 LYS A C 1
ATOM 2331 O O . LYS A 1 296 ? 2.403 -10.335 26.512 1.00 81.31 296 LYS A O 1
ATOM 2336 N N . VAL A 1 297 ? 2.816 -8.422 25.425 1.00 88.19 297 VAL A N 1
ATOM 2337 C CA . VAL A 1 297 ? 2.249 -7.569 26.485 1.00 88.19 297 VAL A CA 1
ATOM 2338 C C . VAL A 1 297 ? 0.728 -7.768 26.610 1.00 88.19 297 VAL A C 1
ATOM 2340 O O . VAL A 1 297 ? 0.229 -7.924 27.719 1.00 88.19 297 VAL A O 1
ATOM 2343 N N . LEU A 1 298 ? -0.021 -7.806 25.502 1.00 83.25 298 LEU A N 1
ATOM 2344 C CA . LEU A 1 298 ? -1.473 -8.060 25.501 1.00 83.25 298 LEU A CA 1
ATOM 2345 C C . LEU A 1 298 ? -1.850 -9.378 26.203 1.00 83.25 298 LEU A C 1
ATOM 2347 O O . LEU A 1 298 ? -2.846 -9.392 26.922 1.00 83.25 298 LEU A O 1
ATOM 2351 N N . GLU A 1 299 ? -1.056 -10.433 26.005 1.00 79.50 299 GLU A N 1
ATOM 2352 C CA . GLU A 1 299 ? -1.218 -11.770 26.597 1.00 79.50 299 GLU A CA 1
ATOM 2353 C C . GLU A 1 299 ? -0.989 -11.751 28.122 1.00 79.50 299 GLU A C 1
ATOM 2355 O O . GLU A 1 299 ? -1.861 -12.194 28.864 1.00 79.50 299 GLU A O 1
ATOM 2360 N N . VAL A 1 300 ? 0.110 -11.159 28.617 1.00 86.88 300 VAL A N 1
ATOM 2361 C CA . VAL A 1 300 ? 0.436 -11.197 30.064 1.00 86.88 300 VAL A CA 1
ATOM 2362 C C . VAL A 1 300 ? -0.341 -10.196 30.925 1.00 86.88 300 VAL A C 1
ATOM 2364 O O . VAL A 1 300 ? -0.505 -10.413 32.126 1.00 86.88 300 VAL A O 1
ATOM 2367 N N . LEU A 1 301 ? -0.817 -9.069 30.373 1.00 86.31 301 LEU A N 1
ATOM 2368 C CA . LEU A 1 301 ? -1.452 -8.028 31.200 1.00 86.31 301 LEU A CA 1
ATOM 2369 C C . LEU A 1 301 ? -2.728 -8.489 31.945 1.00 86.31 301 LEU A C 1
ATOM 2371 O O . LEU A 1 301 ? -2.922 -8.032 33.075 1.00 86.31 301 LEU A O 1
ATOM 2375 N N . PRO A 1 302 ? -3.627 -9.320 31.379 1.00 85.75 302 PRO A N 1
ATOM 2376 C CA . PRO A 1 302 ? -4.745 -9.911 32.117 1.00 85.75 302 PRO A CA 1
ATOM 2377 C C . PRO A 1 302 ? -4.293 -10.887 33.211 1.00 85.75 302 PRO A C 1
ATOM 2379 O O . PRO A 1 302 ? -4.809 -10.819 34.324 1.00 85.75 302 PRO A O 1
ATOM 2382 N N . GLU A 1 303 ? -3.302 -11.734 32.931 1.00 85.19 303 GLU A N 1
ATOM 2383 C CA . GLU A 1 303 ? -2.795 -12.763 33.852 1.00 85.19 303 GLU A CA 1
ATOM 2384 C C . GLU A 1 303 ? -2.103 -12.153 35.077 1.00 85.19 303 GLU A C 1
ATOM 2386 O O . GLU A 1 303 ? -2.382 -12.527 36.218 1.00 85.19 303 GLU A O 1
ATOM 2391 N N . ILE A 1 304 ? -1.281 -11.120 34.860 1.00 87.19 304 ILE A N 1
ATOM 2392 C CA . ILE A 1 304 ? -0.660 -10.340 35.940 1.00 87.19 304 ILE A CA 1
ATOM 2393 C C . ILE A 1 304 ? -1.730 -9.749 36.862 1.00 87.19 304 ILE A C 1
ATOM 2395 O O . ILE A 1 304 ? -1.646 -9.867 38.086 1.00 87.19 304 ILE A O 1
ATOM 2399 N N . ARG A 1 305 ? -2.784 -9.169 36.276 1.00 87.31 305 ARG A N 1
ATOM 2400 C CA . ARG A 1 305 ? -3.910 -8.572 37.010 1.00 87.31 305 ARG A CA 1
ATOM 2401 C C . ARG A 1 305 ? -4.746 -9.598 37.767 1.00 87.31 305 ARG A C 1
ATOM 2403 O O . ARG A 1 305 ? -5.182 -9.293 38.876 1.00 87.31 305 ARG A O 1
ATOM 2410 N N . GLY A 1 306 ? -4.962 -10.778 37.188 1.00 85.56 306 GLY A N 1
ATOM 2411 C CA . GLY A 1 306 ? -5.629 -11.913 37.833 1.00 85.56 306 GLY A CA 1
ATOM 2412 C C . GLY A 1 306 ? -4.769 -12.606 38.895 1.00 85.56 306 GLY A C 1
ATOM 2413 O O . GLY A 1 306 ? -5.284 -13.395 39.677 1.00 85.56 306 GLY A O 1
ATOM 2414 N N . GLY A 1 307 ? -3.471 -12.297 38.959 1.00 84.50 307 GLY A N 1
ATOM 2415 C CA . GLY A 1 307 ? -2.542 -12.857 39.937 1.00 84.50 307 GLY A CA 1
ATOM 2416 C C . GLY A 1 307 ? -1.902 -14.187 39.523 1.00 84.50 307 GLY A C 1
ATOM 2417 O O . GLY A 1 307 ? -0.992 -14.642 40.221 1.00 84.50 307 GLY A O 1
ATOM 2418 N N . THR A 1 308 ? -2.303 -14.770 38.389 1.00 83.25 308 THR A N 1
ATOM 2419 C CA . THR A 1 308 ? -1.794 -16.061 37.890 1.00 83.25 308 THR A CA 1
ATOM 2420 C C . THR A 1 308 ? -0.331 -15.989 37.456 1.00 83.25 308 THR A C 1
ATOM 2422 O O . THR A 1 308 ? 0.401 -16.956 37.636 1.00 83.25 308 THR A O 1
ATOM 2425 N N . VAL A 1 309 ? 0.122 -14.832 36.959 1.00 86.62 309 VAL A N 1
ATOM 2426 C CA . VAL A 1 309 ? 1.505 -14.602 36.501 1.00 86.62 309 VAL A CA 1
ATOM 2427 C C . VAL A 1 309 ? 2.125 -13.398 37.219 1.00 86.62 309 VAL A C 1
ATOM 2429 O O . VAL A 1 309 ? 1.450 -12.413 37.517 1.00 86.62 309 VAL A O 1
ATOM 2432 N N . ALA A 1 310 ? 3.411 -13.476 37.566 1.00 87.12 310 ALA A N 1
ATOM 2433 C CA . ALA A 1 310 ? 4.132 -12.391 38.236 1.00 87.12 310 ALA A CA 1
ATOM 2434 C C . ALA A 1 310 ? 4.474 -11.235 37.273 1.00 87.12 310 ALA A C 1
ATOM 2436 O O . ALA A 1 310 ? 4.607 -11.437 36.068 1.00 87.12 310 ALA A O 1
ATOM 2437 N N . GLU A 1 311 ? 4.679 -10.019 37.800 1.00 87.12 311 GLU A N 1
ATOM 2438 C CA . GLU A 1 311 ? 5.075 -8.857 36.978 1.00 87.12 311 GLU A CA 1
ATOM 2439 C C . GLU A 1 311 ? 6.391 -9.070 36.212 1.00 87.12 311 GLU A C 1
ATOM 2441 O O . GLU A 1 311 ? 6.589 -8.463 35.158 1.00 87.12 311 GLU A O 1
ATOM 2446 N N . THR A 1 312 ? 7.252 -9.975 36.692 1.00 87.31 312 THR A N 1
ATOM 2447 C CA . THR A 1 312 ? 8.505 -10.363 36.033 1.00 87.31 312 THR A CA 1
ATOM 2448 C C . THR A 1 312 ? 8.291 -10.812 34.590 1.00 87.31 312 THR A C 1
ATOM 2450 O O . THR A 1 312 ? 9.119 -10.495 33.749 1.00 87.31 312 THR A O 1
ATOM 2453 N N . ALA A 1 313 ? 7.150 -11.421 34.243 1.00 88.06 313 ALA A N 1
ATOM 2454 C CA . ALA A 1 313 ? 6.850 -11.777 32.854 1.00 88.06 313 ALA A CA 1
ATOM 2455 C C . ALA A 1 313 ? 6.791 -10.548 31.920 1.00 88.06 313 ALA A C 1
ATOM 2457 O O . ALA A 1 313 ? 7.208 -10.623 30.765 1.00 88.06 313 ALA A O 1
ATOM 2458 N N . PHE A 1 314 ? 6.321 -9.394 32.410 1.00 90.19 314 PHE A N 1
ATOM 2459 C CA . PHE A 1 314 ? 6.351 -8.143 31.644 1.00 90.19 314 PHE A CA 1
ATOM 2460 C C . PHE A 1 314 ? 7.749 -7.505 31.661 1.00 90.19 314 PHE A C 1
ATOM 2462 O O . PHE A 1 314 ? 8.188 -6.969 30.642 1.00 90.19 314 PHE A O 1
ATOM 2469 N N . GLU A 1 315 ? 8.489 -7.614 32.768 1.00 89.81 315 GLU A N 1
ATOM 2470 C CA . GLU A 1 315 ? 9.900 -7.213 32.791 1.00 89.81 315 GLU A CA 1
ATOM 2471 C C . GLU A 1 315 ? 10.741 -7.987 31.778 1.00 89.81 315 GLU A C 1
ATOM 2473 O O . GLU A 1 315 ? 11.554 -7.387 31.084 1.00 89.81 315 GLU A O 1
ATOM 2478 N N . ASP A 1 316 ? 10.548 -9.298 31.671 1.00 86.25 316 ASP A N 1
ATOM 2479 C CA . ASP A 1 316 ? 11.367 -10.179 30.842 1.00 86.25 316 ASP A CA 1
ATOM 2480 C C . ASP A 1 316 ? 11.114 -9.934 29.344 1.00 86.25 316 ASP A C 1
ATOM 2482 O O . ASP A 1 316 ? 12.058 -9.935 28.553 1.00 86.25 316 ASP A O 1
ATOM 2486 N N . ILE A 1 317 ? 9.884 -9.560 28.964 1.00 88.00 317 ILE A N 1
ATOM 2487 C CA . ILE A 1 317 ? 9.564 -9.027 27.625 1.00 88.00 317 ILE A CA 1
ATOM 2488 C C . ILE A 1 317 ? 10.367 -7.743 27.325 1.00 88.00 317 ILE A C 1
ATOM 2490 O O . ILE A 1 317 ? 10.857 -7.559 26.206 1.00 88.00 317 ILE A O 1
ATOM 2494 N N . LEU A 1 318 ? 10.525 -6.846 28.305 1.00 90.25 318 LEU A N 1
ATOM 2495 C CA . LEU A 1 318 ? 11.307 -5.613 28.138 1.00 90.25 318 LEU A CA 1
ATOM 2496 C C . LEU A 1 318 ? 12.822 -5.885 28.161 1.00 90.25 318 LEU A C 1
ATOM 2498 O O . LEU A 1 318 ? 13.548 -5.323 27.340 1.00 90.25 318 LEU A O 1
ATOM 2502 N N . LYS A 1 319 ? 13.305 -6.793 29.021 1.00 87.06 319 LYS A N 1
ATOM 2503 C CA . LYS A 1 319 ? 14.702 -7.262 29.036 1.00 87.06 319 LYS A CA 1
ATOM 2504 C C . LYS A 1 319 ? 15.074 -7.881 27.689 1.00 87.06 319 LYS A C 1
ATOM 2506 O O . LYS A 1 319 ? 16.128 -7.538 27.160 1.00 87.06 319 LYS A O 1
ATOM 2511 N N . PHE A 1 320 ? 14.207 -8.702 27.090 1.00 83.69 320 PHE A N 1
ATOM 2512 C CA . PHE A 1 320 ? 14.424 -9.231 25.740 1.00 83.69 320 PHE A CA 1
ATOM 2513 C C . PHE A 1 320 ? 14.607 -8.102 24.716 1.00 83.69 320 PHE A C 1
ATOM 2515 O O . PHE A 1 320 ? 15.575 -8.109 23.958 1.00 83.69 320 PHE A O 1
ATOM 2522 N N . HIS A 1 321 ? 13.741 -7.080 24.730 1.00 88.19 321 HIS A N 1
ATOM 2523 C CA . HIS A 1 321 ? 13.894 -5.935 23.829 1.00 88.19 321 HIS A CA 1
ATOM 2524 C C . HIS A 1 321 ? 15.249 -5.226 23.991 1.00 88.19 321 HIS A C 1
ATOM 2526 O O . HIS A 1 321 ? 15.879 -4.900 22.984 1.00 88.19 321 HIS A O 1
ATOM 2532 N N . HIS A 1 322 ? 15.716 -5.026 25.227 1.00 86.62 322 HIS A N 1
ATOM 2533 C CA . HIS A 1 322 ? 17.006 -4.383 25.498 1.00 86.62 322 HIS A CA 1
ATOM 2534 C C . HIS A 1 322 ? 18.222 -5.162 24.965 1.00 86.62 322 HIS A C 1
ATOM 2536 O O . HIS A 1 322 ? 19.240 -4.536 24.685 1.00 86.62 322 HIS A O 1
ATOM 2542 N N . HIS A 1 323 ? 18.105 -6.479 24.763 1.00 81.56 323 HIS A N 1
ATOM 2543 C CA . HIS A 1 323 ? 19.147 -7.322 24.157 1.00 81.56 323 HIS A CA 1
ATOM 2544 C C . HIS A 1 323 ? 18.892 -7.633 22.664 1.00 81.56 323 HIS A C 1
ATOM 2546 O O . HIS A 1 323 ? 19.734 -8.233 22.000 1.00 81.56 323 HIS A O 1
ATOM 2552 N N . SER A 1 324 ? 17.742 -7.226 22.114 1.00 83.94 324 SER A N 1
ATOM 2553 C CA . SER A 1 324 ? 17.358 -7.470 20.716 1.00 83.94 324 SER A CA 1
ATOM 2554 C C . SER A 1 324 ? 18.092 -6.560 19.721 1.00 83.94 324 SER A C 1
ATOM 2556 O O . SER A 1 324 ? 18.514 -5.457 20.053 1.00 83.94 324 SER A O 1
ATOM 2558 N N . SER A 1 325 ? 18.126 -6.926 18.435 1.00 84.94 325 SER A N 1
ATOM 2559 C CA . SER A 1 325 ? 18.627 -6.028 17.373 1.00 84.94 325 SER A CA 1
ATOM 2560 C C . SER A 1 325 ? 17.715 -4.816 17.083 1.00 84.94 325 SER A C 1
ATOM 2562 O O . SER A 1 325 ? 18.068 -3.958 16.271 1.00 84.94 325 SER A O 1
ATOM 2564 N N . PHE A 1 326 ? 16.554 -4.719 17.741 1.00 89.62 326 PHE A N 1
ATOM 2565 C CA . PHE A 1 326 ? 15.574 -3.639 17.576 1.00 89.62 326 PHE A CA 1
ATOM 2566 C C . PHE A 1 326 ? 15.730 -2.503 18.605 1.00 89.62 326 PHE A C 1
ATOM 2568 O O . PHE A 1 326 ? 14.810 -1.696 18.747 1.00 89.62 326 PHE A O 1
ATOM 2575 N N . THR A 1 327 ? 16.852 -2.403 19.333 1.00 90.75 327 THR A N 1
ATOM 2576 C CA . THR A 1 327 ? 17.077 -1.261 20.242 1.00 90.75 327 THR A CA 1
ATOM 2577 C C . THR A 1 327 ? 17.070 0.077 19.499 1.00 90.75 327 THR A C 1
ATOM 2579 O O . THR A 1 327 ? 17.412 0.172 18.316 1.00 90.75 327 THR A O 1
ATOM 2582 N N . LYS A 1 328 ? 16.741 1.154 20.224 1.00 93.31 328 LYS A N 1
ATOM 2583 C CA . LYS A 1 328 ? 16.838 2.531 19.722 1.00 93.31 328 LYS A CA 1
ATOM 2584 C C . LYS A 1 328 ? 18.202 2.825 19.092 1.00 93.31 328 LYS A C 1
ATOM 2586 O O . LYS A 1 328 ? 18.240 3.440 18.031 1.00 93.31 328 LYS A O 1
ATOM 2591 N N . GLN A 1 329 ? 19.291 2.400 19.737 1.00 90.19 329 GLN A N 1
ATOM 2592 C CA . GLN A 1 329 ? 20.654 2.654 19.276 1.00 90.19 329 GLN A CA 1
ATOM 2593 C C . GLN A 1 329 ? 20.906 1.980 17.923 1.00 90.19 329 GLN A C 1
ATOM 2595 O O . GLN A 1 329 ? 21.127 2.686 16.944 1.00 90.19 329 GLN A O 1
ATOM 2600 N N . SER A 1 330 ? 20.763 0.653 17.836 1.00 88.38 330 SER A N 1
ATOM 2601 C CA . SER A 1 330 ? 21.041 -0.102 16.604 1.00 88.38 330 SER A CA 1
ATOM 2602 C C . SER A 1 330 ? 20.172 0.353 15.425 1.00 88.38 330 SER A C 1
ATOM 2604 O O . SER A 1 330 ? 20.664 0.489 14.307 1.00 88.38 330 SER A O 1
ATOM 2606 N N . MET A 1 331 ? 18.890 0.655 15.673 1.00 93.81 331 MET A N 1
ATOM 2607 C CA . MET A 1 331 ? 18.010 1.216 14.642 1.00 93.81 331 MET A CA 1
ATOM 2608 C C . MET A 1 331 ? 18.443 2.619 14.199 1.00 93.81 331 MET A C 1
ATOM 2610 O O . MET A 1 331 ? 18.289 2.956 13.030 1.00 93.81 331 MET A O 1
ATOM 2614 N N . THR A 1 332 ? 18.931 3.456 15.119 1.00 92.19 332 THR A N 1
ATOM 2615 C CA . THR A 1 332 ? 19.348 4.831 14.802 1.00 92.19 332 THR A CA 1
ATOM 2616 C C . THR A 1 332 ? 20.634 4.818 13.988 1.00 92.19 332 THR A C 1
ATOM 2618 O O . THR A 1 332 ? 20.628 5.382 12.901 1.00 92.19 332 THR A O 1
ATOM 2621 N N . GLU A 1 333 ? 21.658 4.087 14.440 1.00 90.31 333 GLU A N 1
ATOM 2622 C CA . GLU A 1 333 ? 22.951 3.949 13.753 1.00 90.31 333 GLU A CA 1
ATOM 2623 C C . GLU A 1 333 ? 22.789 3.435 12.315 1.00 90.31 333 GLU A C 1
ATOM 2625 O O . GLU A 1 333 ? 23.353 4.002 11.382 1.00 90.31 333 GLU A O 1
ATOM 2630 N N . TRP A 1 334 ? 21.962 2.405 12.104 1.00 91.38 334 TRP A N 1
ATOM 2631 C CA . TRP A 1 334 ? 21.725 1.873 10.760 1.00 91.38 334 TRP A CA 1
ATOM 2632 C C . TRP A 1 334 ? 20.958 2.848 9.852 1.00 91.38 334 TRP A C 1
ATOM 2634 O O . TRP A 1 334 ? 21.230 2.944 8.655 1.00 91.38 334 TRP A O 1
ATOM 2644 N N . LEU A 1 335 ? 19.997 3.599 10.404 1.00 92.94 335 LEU A N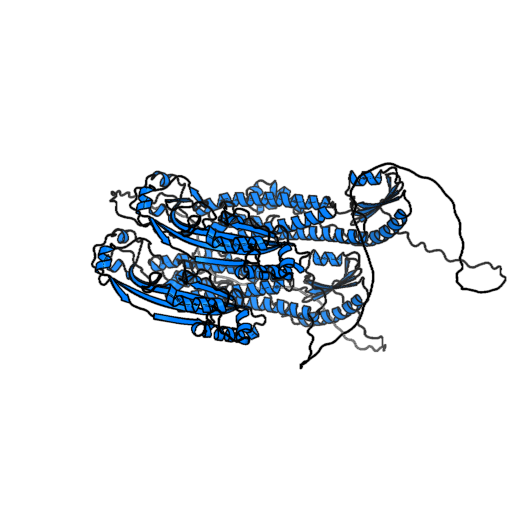 1
ATOM 2645 C CA . LEU A 1 335 ? 19.284 4.629 9.642 1.00 92.94 335 LEU A CA 1
ATOM 2646 C C . LEU A 1 335 ? 20.184 5.843 9.354 1.00 92.94 335 LEU A C 1
ATOM 2648 O O . LEU A 1 335 ? 20.055 6.415 8.275 1.00 92.94 335 LEU A O 1
ATOM 2652 N N . ASP A 1 336 ? 21.106 6.194 10.258 1.00 91.44 336 ASP A N 1
ATOM 2653 C CA . ASP A 1 336 ? 22.148 7.205 10.028 1.00 91.44 336 ASP A CA 1
ATOM 2654 C C . ASP A 1 336 ? 23.087 6.777 8.887 1.00 91.44 336 ASP A C 1
ATOM 2656 O O . ASP A 1 336 ? 23.384 7.585 8.006 1.00 91.44 336 ASP A O 1
ATOM 2660 N N . GLU A 1 337 ? 23.501 5.503 8.843 1.00 90.19 337 GLU A N 1
ATOM 2661 C CA . GLU A 1 337 ? 24.325 4.940 7.760 1.00 90.19 337 GLU A CA 1
ATOM 2662 C C . GLU A 1 337 ? 23.634 5.088 6.395 1.00 90.19 337 GLU A C 1
ATOM 2664 O O . GLU A 1 337 ? 24.220 5.620 5.450 1.00 90.19 337 GLU A O 1
ATOM 2669 N N . LYS A 1 338 ? 22.359 4.684 6.280 1.00 90.56 338 LYS A N 1
ATOM 2670 C CA . LYS A 1 338 ? 21.632 4.768 4.996 1.00 90.56 338 LYS A CA 1
ATOM 2671 C C . LYS A 1 338 ? 21.284 6.202 4.606 1.00 90.56 338 LYS A C 1
ATOM 2673 O O . LYS A 1 338 ? 21.291 6.526 3.419 1.00 90.56 338 LYS A O 1
ATOM 2678 N N . GLU A 1 339 ? 21.015 7.076 5.574 1.00 90.62 339 GLU A N 1
ATOM 2679 C CA . GLU A 1 339 ? 20.843 8.510 5.321 1.00 90.62 339 GLU A CA 1
ATOM 2680 C C . GLU A 1 339 ? 22.156 9.151 4.829 1.00 90.62 339 GLU A C 1
ATOM 2682 O O . GLU A 1 339 ? 22.135 9.911 3.858 1.00 90.62 339 GLU A O 1
ATOM 2687 N N . THR A 1 340 ? 23.301 8.761 5.402 1.00 90.31 340 THR A N 1
ATOM 2688 C CA . THR A 1 340 ? 24.646 9.181 4.961 1.00 90.31 340 THR A CA 1
ATOM 2689 C C . THR A 1 340 ? 24.962 8.686 3.549 1.00 90.31 340 THR A C 1
ATOM 2691 O O . THR A 1 340 ? 25.359 9.482 2.696 1.00 90.31 340 THR A O 1
ATOM 2694 N N . GLU A 1 341 ? 24.725 7.403 3.262 1.00 89.38 341 GLU A N 1
ATOM 2695 C CA . GLU A 1 341 ? 24.915 6.800 1.936 1.00 89.38 341 GLU A CA 1
ATOM 2696 C C . GLU A 1 341 ? 24.081 7.522 0.861 1.00 89.38 341 GLU A C 1
ATOM 2698 O O . GLU A 1 341 ? 24.602 7.939 -0.181 1.00 89.38 341 GLU A O 1
ATOM 2703 N N . MET A 1 342 ? 22.791 7.745 1.138 1.00 89.44 342 MET A N 1
ATOM 2704 C CA . MET A 1 342 ? 21.894 8.501 0.260 1.00 89.44 342 MET A CA 1
ATOM 2705 C C . MET A 1 342 ? 22.342 9.956 0.083 1.00 89.44 342 MET A C 1
ATOM 2707 O O . MET A 1 342 ? 22.282 10.477 -1.034 1.00 89.44 342 MET A O 1
ATOM 2711 N N . GLY A 1 343 ? 22.794 10.614 1.155 1.00 89.56 343 GLY A N 1
ATOM 2712 C CA . GLY A 1 343 ? 23.308 11.983 1.126 1.00 89.56 343 GLY A CA 1
ATOM 2713 C C . GLY A 1 343 ? 24.553 12.119 0.246 1.00 89.56 343 GLY A C 1
ATOM 2714 O O . GLY A 1 343 ? 24.615 13.014 -0.601 1.00 89.56 343 GLY A O 1
ATOM 2715 N N . LEU A 1 344 ? 25.497 11.180 0.368 1.00 90.56 344 LEU A N 1
ATOM 2716 C CA . LEU A 1 344 ? 26.694 11.102 -0.471 1.00 90.56 344 LEU A CA 1
ATOM 2717 C C . LEU A 1 344 ? 26.327 10.965 -1.951 1.00 90.56 344 LEU A C 1
ATOM 2719 O O . LEU A 1 344 ? 26.721 11.809 -2.759 1.00 90.56 344 LEU A O 1
ATOM 2723 N N . VAL A 1 345 ? 25.516 9.968 -2.309 1.00 90.56 345 VAL A N 1
ATOM 2724 C CA . VAL A 1 345 ? 25.094 9.744 -3.704 1.00 90.56 345 VAL A CA 1
ATOM 2725 C C . VAL A 1 345 ? 24.321 10.949 -4.259 1.00 90.56 345 VAL A C 1
ATOM 2727 O O . VAL A 1 345 ? 24.581 11.388 -5.381 1.00 90.56 345 VAL A O 1
ATOM 2730 N N . SER A 1 346 ? 23.427 11.536 -3.456 1.00 89.31 346 SER A N 1
ATOM 2731 C CA . SER A 1 346 ? 22.683 12.755 -3.799 1.00 89.31 346 SER A CA 1
ATOM 2732 C C . SER A 1 346 ? 23.610 13.942 -4.084 1.00 89.31 346 SER A C 1
ATOM 2734 O O . SER A 1 346 ? 23.417 14.643 -5.078 1.00 89.31 346 SER A O 1
ATOM 2736 N N . SER A 1 347 ? 24.663 14.134 -3.281 1.00 91.06 347 SER A N 1
ATOM 2737 C CA . SER A 1 347 ? 25.628 15.227 -3.473 1.00 91.06 347 SER A CA 1
ATOM 2738 C C . SER A 1 347 ? 26.393 15.110 -4.800 1.00 91.06 347 SER A C 1
ATOM 2740 O O . SER A 1 347 ? 26.487 16.087 -5.541 1.00 91.06 347 SER A O 1
ATOM 2742 N N . TYR A 1 348 ? 26.847 13.907 -5.171 1.00 92.88 348 TYR A N 1
ATOM 2743 C CA . TYR A 1 348 ? 27.511 13.664 -6.458 1.00 92.88 348 TYR A CA 1
ATOM 2744 C C . TYR A 1 348 ? 26.554 13.860 -7.642 1.00 92.88 348 TYR A C 1
ATOM 2746 O O . TYR A 1 348 ? 26.928 14.464 -8.647 1.00 92.88 348 TYR A O 1
ATOM 2754 N N . ILE A 1 349 ? 25.301 13.411 -7.522 1.00 90.56 349 ILE A N 1
ATOM 2755 C CA . ILE A 1 349 ? 24.264 13.649 -8.539 1.00 90.56 349 ILE A CA 1
ATOM 2756 C C . ILE A 1 349 ? 23.958 15.149 -8.680 1.00 90.56 349 ILE A C 1
ATOM 2758 O O . ILE A 1 349 ? 23.771 15.628 -9.797 1.00 90.56 349 ILE A O 1
ATOM 2762 N N . HIS A 1 350 ? 23.962 15.907 -7.580 1.00 90.06 350 HIS A N 1
ATOM 2763 C CA . HIS A 1 350 ? 23.781 17.358 -7.605 1.00 90.06 350 HIS A CA 1
ATOM 2764 C C . HIS A 1 350 ? 24.941 18.079 -8.309 1.00 90.06 350 HIS A C 1
ATOM 2766 O O . HIS A 1 350 ? 24.696 18.975 -9.114 1.00 90.06 350 HIS A O 1
ATOM 2772 N N . LEU A 1 351 ? 26.193 17.660 -8.080 1.00 92.50 351 LEU A N 1
ATOM 2773 C CA . LEU A 1 351 ? 27.354 18.176 -8.822 1.00 92.50 351 LEU A CA 1
ATOM 2774 C C . LEU A 1 351 ? 27.250 17.892 -10.332 1.00 92.50 351 LEU A C 1
ATOM 2776 O O . LEU A 1 351 ? 27.724 18.680 -11.144 1.00 92.50 351 LEU A O 1
ATOM 2780 N N . MET A 1 352 ? 26.584 16.801 -10.715 1.00 93.00 352 MET A N 1
ATOM 2781 C CA . MET A 1 352 ? 26.317 16.413 -12.104 1.00 93.00 352 MET A CA 1
ATOM 2782 C C . MET A 1 352 ? 24.940 16.884 -12.624 1.00 93.00 352 MET A C 1
ATOM 2784 O O . MET A 1 352 ? 24.361 16.257 -13.517 1.00 93.00 352 MET A O 1
ATOM 2788 N N . LYS A 1 353 ? 24.391 17.986 -12.087 1.00 88.88 353 LYS A N 1
ATOM 2789 C CA . LYS A 1 353 ? 23.077 18.528 -12.486 1.00 88.88 353 LYS A CA 1
ATOM 2790 C C . LYS A 1 353 ? 22.962 18.686 -14.010 1.00 88.88 353 LYS A C 1
ATOM 2792 O O . LYS A 1 353 ? 23.814 19.285 -14.657 1.00 88.88 353 LYS A O 1
ATOM 2797 N N . GLY A 1 354 ? 21.866 18.171 -14.569 1.00 86.50 354 GLY A N 1
ATOM 2798 C CA . GLY A 1 354 ? 21.596 18.164 -16.012 1.00 86.50 354 GLY A CA 1
ATOM 2799 C C . GLY A 1 354 ? 22.015 16.875 -16.729 1.00 86.50 354 GLY A C 1
ATOM 2800 O O . GLY A 1 354 ? 21.584 16.655 -17.857 1.00 86.50 354 GLY A O 1
ATOM 2801 N N . ILE A 1 355 ? 22.783 15.990 -16.083 1.00 91.81 355 ILE A N 1
ATOM 2802 C CA . ILE A 1 355 ? 23.071 14.646 -16.601 1.00 91.81 355 ILE A CA 1
ATOM 2803 C C . ILE A 1 355 ? 21.943 13.688 -16.160 1.00 91.81 355 ILE A C 1
ATOM 2805 O O . ILE A 1 355 ? 21.575 13.682 -14.982 1.00 91.81 355 ILE A O 1
ATOM 2809 N N . PRO A 1 356 ? 21.359 12.878 -17.066 1.00 91.12 356 PRO A N 1
ATOM 2810 C CA . PRO A 1 356 ? 20.254 11.988 -16.720 1.00 91.12 356 PRO A CA 1
ATOM 2811 C C . PRO A 1 356 ? 20.699 10.863 -15.775 1.00 91.12 356 PRO A C 1
ATOM 2813 O O . PRO A 1 356 ? 21.628 10.111 -16.075 1.00 91.12 356 PRO A O 1
ATOM 2816 N N . VAL A 1 357 ? 19.986 10.707 -14.656 1.00 89.88 357 VAL A N 1
ATOM 2817 C CA . VAL A 1 357 ? 20.127 9.563 -13.740 1.00 89.88 357 VAL A CA 1
ATOM 2818 C C . VAL A 1 357 ? 19.191 8.446 -14.190 1.00 89.88 357 VAL A C 1
ATOM 2820 O O . VAL A 1 357 ? 17.969 8.607 -14.201 1.00 89.88 357 VAL A O 1
ATOM 2823 N N . VAL A 1 358 ? 19.762 7.302 -14.556 1.00 88.38 358 VAL A N 1
ATOM 2824 C CA . VAL A 1 358 ? 19.055 6.187 -15.188 1.00 88.38 358 VAL A CA 1
ATOM 2825 C C . VAL A 1 358 ? 19.231 4.933 -14.329 1.00 88.38 358 VAL A C 1
ATOM 2827 O O . VAL A 1 358 ? 20.363 4.486 -14.143 1.00 88.38 358 VAL A O 1
ATOM 2830 N N . PRO A 1 359 ? 18.152 4.334 -13.792 1.00 84.38 359 PRO A N 1
ATOM 2831 C CA . PRO A 1 359 ? 18.274 3.111 -13.006 1.00 84.38 359 PRO A CA 1
ATOM 2832 C C . PRO A 1 359 ? 18.699 1.917 -13.877 1.00 84.38 359 PRO A C 1
ATOM 2834 O O . PRO A 1 359 ? 18.380 1.894 -15.072 1.00 84.38 359 PRO A O 1
ATOM 2837 N N . PRO A 1 360 ? 19.363 0.907 -13.284 1.00 82.62 360 PRO A N 1
ATOM 2838 C CA . PRO A 1 360 ? 19.707 -0.332 -13.975 1.00 82.62 360 PRO A CA 1
ATOM 2839 C C . PRO A 1 360 ? 18.460 -1.072 -14.492 1.00 82.62 360 PRO A C 1
ATOM 2841 O O . PRO A 1 360 ? 17.333 -0.840 -14.048 1.00 82.62 360 PRO A O 1
ATOM 2844 N N . GLY A 1 361 ? 18.665 -1.985 -15.445 1.00 84.62 361 GLY A N 1
ATOM 2845 C CA . GLY A 1 361 ? 17.585 -2.736 -16.090 1.00 84.62 361 GLY A CA 1
ATOM 2846 C C . GLY A 1 361 ? 17.013 -2.023 -17.329 1.00 84.62 361 GLY A C 1
ATOM 2847 O O . GLY A 1 361 ? 17.778 -1.394 -18.066 1.00 84.62 361 GLY A O 1
ATOM 2848 N N . PRO A 1 362 ? 15.691 -2.102 -17.600 1.00 84.31 362 PRO A N 1
ATOM 2849 C CA . PRO A 1 362 ? 15.121 -1.758 -18.911 1.00 84.31 362 PRO A CA 1
ATOM 2850 C C . PRO A 1 362 ? 15.408 -0.329 -19.376 1.00 84.31 362 PRO A C 1
ATOM 2852 O O . PRO A 1 362 ? 15.668 -0.097 -20.555 1.00 84.31 362 PRO A O 1
ATOM 2855 N N . ARG A 1 363 ? 15.407 0.640 -18.449 1.00 84.62 363 ARG A N 1
ATOM 2856 C CA . ARG A 1 363 ? 15.663 2.055 -18.765 1.00 84.62 363 ARG A CA 1
ATOM 2857 C C . ARG A 1 363 ? 17.109 2.312 -19.182 1.00 84.62 363 ARG A C 1
ATOM 2859 O O . ARG A 1 363 ? 17.329 3.087 -20.107 1.00 84.62 363 ARG A O 1
ATOM 2866 N N . LEU A 1 364 ? 18.074 1.651 -18.541 1.00 88.81 364 LEU A N 1
ATOM 2867 C CA . LEU A 1 364 ? 19.476 1.721 -18.945 1.00 88.81 364 LEU A CA 1
ATOM 2868 C C . LEU A 1 364 ? 19.680 1.017 -20.291 1.00 88.81 364 LEU A C 1
ATOM 2870 O O . LEU A 1 364 ? 20.232 1.613 -21.215 1.00 88.81 364 LEU A O 1
ATOM 2874 N N . HIS A 1 365 ? 19.159 -0.205 -20.441 1.00 88.56 365 HIS A N 1
ATOM 2875 C CA . HIS A 1 365 ? 19.240 -0.964 -21.692 1.00 88.56 365 HIS A CA 1
ATOM 2876 C C . HIS A 1 365 ? 18.639 -0.205 -22.887 1.00 88.56 365 HIS A C 1
ATOM 2878 O O . HIS A 1 365 ? 19.238 -0.200 -23.961 1.00 88.56 365 HIS A O 1
ATOM 2884 N N . LYS A 1 366 ? 17.515 0.506 -22.696 1.00 86.81 366 LYS A N 1
ATOM 2885 C CA . LYS A 1 366 ? 16.910 1.381 -23.718 1.00 86.81 366 LYS A CA 1
ATOM 2886 C C . LYS A 1 366 ? 17.909 2.373 -24.313 1.00 86.81 366 LYS A C 1
ATOM 2888 O O . LYS A 1 366 ? 17.846 2.635 -25.508 1.00 86.81 366 LYS A O 1
ATOM 2893 N N . ILE A 1 367 ? 18.795 2.934 -23.488 1.00 89.50 367 ILE A N 1
ATOM 2894 C CA . ILE A 1 367 ? 19.786 3.929 -23.913 1.00 89.50 367 ILE A CA 1
ATOM 2895 C C . ILE A 1 367 ? 21.017 3.235 -24.502 1.00 89.50 367 ILE A C 1
ATOM 2897 O O . ILE A 1 367 ? 21.443 3.593 -25.596 1.00 89.50 367 ILE A O 1
ATOM 2901 N N . LEU A 1 368 ? 21.550 2.206 -23.830 1.00 89.75 368 LEU A N 1
ATOM 2902 C CA . LEU A 1 368 ? 22.729 1.462 -24.300 1.00 89.75 368 LEU A CA 1
ATOM 2903 C C . LEU A 1 368 ? 22.519 0.846 -25.695 1.00 89.75 368 LEU A C 1
ATOM 2905 O O . LEU A 1 368 ? 23.417 0.879 -26.538 1.00 89.75 368 LEU A O 1
ATOM 2909 N N . TYR A 1 369 ? 21.324 0.319 -25.959 1.00 88.69 369 TYR A N 1
ATOM 2910 C CA . TYR A 1 369 ? 20.983 -0.344 -27.220 1.00 88.69 369 TYR A CA 1
ATOM 2911 C C . TYR A 1 369 ? 20.241 0.562 -28.215 1.00 88.69 369 TYR A C 1
ATOM 2913 O O . TYR A 1 369 ? 19.798 0.080 -29.259 1.00 88.69 369 TYR A O 1
ATOM 2921 N N . HIS A 1 370 ? 20.119 1.865 -27.930 1.00 88.62 370 HIS A N 1
ATOM 2922 C CA . HIS A 1 370 ? 19.419 2.803 -28.804 1.00 88.62 370 HIS A CA 1
ATOM 2923 C C . HIS A 1 370 ? 20.126 2.931 -30.169 1.00 88.62 370 HIS A C 1
ATOM 2925 O O . HIS A 1 370 ? 21.328 3.211 -30.199 1.00 88.62 370 HIS A O 1
ATOM 2931 N N . PRO A 1 371 ? 19.414 2.807 -31.305 1.00 86.00 371 PRO A N 1
ATOM 2932 C CA . PRO A 1 371 ? 20.043 2.776 -32.627 1.00 86.00 371 PRO A CA 1
ATOM 2933 C C . PRO A 1 371 ? 20.762 4.068 -33.030 1.00 86.00 371 PRO A C 1
ATOM 2935 O O . PRO A 1 371 ? 21.661 4.016 -33.859 1.00 86.00 371 PRO A O 1
ATOM 2938 N N . LYS A 1 372 ? 20.376 5.224 -32.469 1.00 85.81 372 LYS A N 1
ATOM 2939 C CA . LYS A 1 372 ? 20.979 6.534 -32.796 1.00 85.81 372 LYS A CA 1
ATOM 2940 C C . LYS A 1 372 ? 22.160 6.935 -31.895 1.00 85.81 372 LYS A C 1
ATOM 2942 O O . LYS A 1 372 ? 22.600 8.074 -31.979 1.00 85.81 372 LYS A O 1
ATOM 2947 N N . LEU A 1 373 ? 22.602 6.070 -30.975 1.00 88.81 373 LEU A N 1
ATOM 2948 C CA . LEU A 1 373 ? 23.674 6.388 -30.021 1.00 88.81 373 LEU A CA 1
ATOM 2949 C C . LEU A 1 373 ? 24.887 5.488 -30.246 1.00 88.81 373 LEU A C 1
ATOM 2951 O O . LEU A 1 373 ? 24.820 4.292 -29.976 1.00 88.81 373 LEU A O 1
ATOM 2955 N N . ASP A 1 374 ? 26.000 6.051 -30.696 1.00 87.69 374 ASP A N 1
ATOM 2956 C CA . ASP A 1 374 ? 27.250 5.335 -30.968 1.00 87.69 374 ASP A CA 1
ATOM 2957 C C . ASP A 1 374 ? 28.084 5.123 -29.708 1.00 87.69 374 ASP A C 1
ATOM 2959 O O . ASP A 1 374 ? 28.690 4.061 -29.545 1.00 87.69 374 ASP A O 1
ATOM 2963 N N . VAL A 1 375 ? 28.112 6.111 -28.805 1.00 91.44 375 VAL A N 1
ATOM 2964 C CA . VAL A 1 375 ? 28.887 6.059 -27.556 1.00 91.44 375 VAL A CA 1
ATOM 2965 C C . VAL A 1 375 ? 28.038 6.501 -26.371 1.00 91.44 375 VAL A C 1
ATOM 2967 O O . VAL A 1 375 ? 27.435 7.573 -26.386 1.00 91.44 375 VAL A O 1
ATOM 2970 N N . VAL A 1 376 ? 28.049 5.699 -25.306 1.00 94.25 376 VAL A N 1
ATOM 2971 C CA . VAL A 1 376 ? 27.430 6.043 -24.021 1.00 94.25 376 VAL A CA 1
ATOM 2972 C C . VAL A 1 376 ? 28.504 6.046 -22.940 1.00 94.25 376 VAL A C 1
ATOM 2974 O O . VAL A 1 376 ? 29.096 5.007 -22.646 1.00 94.25 376 VAL A O 1
ATOM 2977 N N . ALA A 1 377 ? 28.752 7.210 -22.342 1.00 95.00 377 ALA A N 1
ATOM 2978 C CA . ALA A 1 377 ? 29.598 7.352 -21.163 1.00 95.00 377 ALA A CA 1
ATOM 2979 C C . ALA A 1 377 ? 28.732 7.330 -19.897 1.00 95.00 377 ALA A C 1
ATOM 2981 O O . ALA A 1 377 ? 27.786 8.104 -19.768 1.00 95.00 377 ALA A O 1
ATOM 2982 N N . MET A 1 378 ? 29.053 6.455 -18.951 1.00 95.44 378 MET A N 1
ATOM 2983 C CA . MET A 1 378 ? 28.247 6.225 -17.756 1.00 95.44 378 MET A CA 1
ATOM 2984 C C . MET A 1 378 ? 29.082 6.385 -16.488 1.00 95.44 378 MET A C 1
ATOM 2986 O O . MET A 1 378 ? 29.960 5.563 -16.218 1.00 95.44 378 MET A O 1
ATOM 2990 N N . PHE A 1 379 ? 28.765 7.398 -15.680 1.00 95.00 379 PHE A N 1
ATOM 2991 C CA . PHE A 1 379 ? 29.220 7.440 -14.293 1.00 95.00 379 PHE A CA 1
ATOM 2992 C C . PHE A 1 379 ? 28.426 6.399 -13.503 1.00 95.00 379 PHE A C 1
ATOM 2994 O O . PHE A 1 379 ? 27.198 6.467 -13.431 1.00 95.00 379 PHE A O 1
ATOM 3001 N N . SER A 1 380 ? 29.120 5.411 -12.954 1.00 92.44 380 SER A N 1
ATOM 3002 C CA . SER A 1 380 ? 28.520 4.265 -12.273 1.00 92.44 380 SER A CA 1
ATOM 3003 C C . SER A 1 380 ? 28.870 4.330 -10.795 1.00 92.44 380 SER A C 1
ATOM 3005 O O . SER A 1 380 ? 30.051 4.277 -10.463 1.00 92.44 380 SER A O 1
ATOM 3007 N N . PHE A 1 381 ? 27.878 4.402 -9.909 1.00 91.94 381 PHE A N 1
ATOM 3008 C CA . PHE A 1 381 ? 28.097 4.077 -8.496 1.00 91.94 381 PHE A CA 1
ATOM 3009 C C . PHE A 1 381 ? 28.173 2.556 -8.353 1.00 91.94 381 PHE A C 1
ATOM 3011 O O . PHE A 1 381 ? 27.276 1.850 -8.824 1.00 91.94 381 PHE A O 1
ATOM 3018 N N . THR A 1 382 ? 29.241 2.067 -7.728 1.00 89.69 382 THR A N 1
ATOM 3019 C CA . THR A 1 382 ? 29.633 0.648 -7.760 1.00 89.69 382 THR A CA 1
ATOM 3020 C C . THR A 1 382 ? 29.446 -0.083 -6.429 1.00 89.69 382 THR A C 1
ATOM 3022 O O . THR A 1 382 ? 29.336 -1.307 -6.427 1.00 89.69 382 THR A O 1
ATOM 3025 N N . SER A 1 383 ? 29.349 0.639 -5.307 1.00 87.38 383 SER A N 1
ATOM 3026 C CA . SER A 1 383 ? 29.336 0.048 -3.954 1.00 87.38 383 SER A CA 1
ATOM 3027 C C . SER A 1 383 ? 27.970 -0.032 -3.264 1.00 87.38 383 SER A C 1
ATOM 3029 O O . SER A 1 383 ? 27.917 -0.409 -2.102 1.00 87.38 383 SER A O 1
ATOM 3031 N N . LEU A 1 384 ? 26.860 0.283 -3.942 1.00 82.69 384 LEU A N 1
ATOM 3032 C CA . LEU A 1 384 ? 25.531 0.285 -3.298 1.00 82.69 384 LEU A CA 1
ATOM 3033 C C . LEU A 1 384 ? 24.959 -1.128 -3.054 1.00 82.69 384 LEU A C 1
ATOM 3035 O O . LEU A 1 384 ? 24.130 -1.316 -2.163 1.00 82.69 384 LEU A O 1
ATOM 3039 N N . VAL A 1 385 ? 25.407 -2.133 -3.819 1.00 76.50 385 VAL A N 1
ATOM 3040 C CA . VAL A 1 385 ? 25.074 -3.548 -3.574 1.00 76.50 385 VAL A CA 1
ATOM 3041 C C . VAL A 1 385 ? 26.187 -4.174 -2.741 1.00 76.50 385 VAL A C 1
ATOM 3043 O O . VAL A 1 385 ? 27.257 -4.496 -3.251 1.00 76.50 385 VAL A O 1
ATOM 3046 N N . TYR A 1 386 ? 25.903 -4.359 -1.458 1.00 74.25 386 TYR A N 1
ATOM 3047 C CA . TYR A 1 386 ? 26.737 -5.078 -0.500 1.00 74.25 386 TYR A CA 1
ATOM 3048 C C . TYR A 1 386 ? 25.844 -5.811 0.500 1.00 74.25 386 TYR A C 1
ATOM 3050 O O . TYR A 1 386 ? 24.706 -5.386 0.742 1.00 74.25 386 TYR A O 1
ATOM 3058 N N . ALA A 1 387 ? 26.361 -6.910 1.060 1.00 70.19 387 ALA A N 1
ATOM 3059 C CA . ALA A 1 387 ? 25.683 -7.683 2.095 1.00 70.19 387 ALA A CA 1
ATOM 3060 C C . ALA A 1 387 ? 25.304 -6.784 3.280 1.00 70.19 387 ALA A C 1
ATOM 3062 O O . ALA A 1 387 ? 26.029 -5.854 3.616 1.00 70.19 387 ALA A O 1
ATOM 3063 N N . GLU A 1 388 ? 24.168 -7.067 3.915 1.00 82.06 388 GLU A N 1
ATOM 3064 C CA . GLU A 1 388 ? 23.583 -6.190 4.930 1.00 82.06 388 GLU A CA 1
ATOM 3065 C C . GLU A 1 388 ? 23.365 -6.960 6.248 1.00 82.06 388 GLU A C 1
ATOM 3067 O O . GLU A 1 388 ? 22.233 -7.365 6.536 1.00 82.06 388 GLU A O 1
ATOM 3072 N N . PRO A 1 389 ? 24.426 -7.198 7.052 1.00 82.81 389 PRO A N 1
ATOM 3073 C CA . PRO A 1 389 ? 24.367 -8.088 8.216 1.00 82.81 389 PRO A CA 1
ATOM 3074 C C . PRO A 1 389 ? 23.272 -7.711 9.215 1.00 82.81 389 PRO A C 1
ATOM 3076 O O . PRO A 1 389 ? 22.616 -8.584 9.775 1.00 82.81 389 PRO A O 1
ATOM 3079 N N . TYR A 1 390 ? 23.008 -6.413 9.393 1.00 86.38 390 TYR A N 1
ATOM 3080 C CA . TYR A 1 390 ? 21.956 -5.947 10.292 1.00 86.38 390 TYR A CA 1
ATOM 3081 C C . TYR A 1 390 ? 20.563 -6.456 9.886 1.00 86.38 390 TYR A C 1
ATOM 3083 O O . TYR A 1 390 ? 19.806 -6.907 10.744 1.00 86.38 390 TYR A O 1
ATOM 3091 N N . LEU A 1 391 ? 20.225 -6.481 8.590 1.00 85.12 391 LEU A N 1
ATOM 3092 C CA . LEU A 1 391 ? 18.933 -7.013 8.136 1.00 85.12 391 LEU A CA 1
ATOM 3093 C C . LEU A 1 391 ? 18.818 -8.530 8.348 1.00 85.12 391 LEU A C 1
ATOM 3095 O O . LEU A 1 391 ? 17.705 -9.015 8.578 1.00 85.12 391 LEU A O 1
ATOM 3099 N N . THR A 1 392 ? 19.933 -9.263 8.306 1.00 81.31 392 THR A N 1
ATOM 3100 C CA . THR A 1 392 ? 19.992 -10.690 8.662 1.00 81.31 392 THR A CA 1
ATOM 3101 C C . THR A 1 392 ? 19.771 -10.886 10.161 1.00 81.31 392 THR A C 1
ATOM 3103 O O . THR A 1 392 ? 18.888 -11.648 10.542 1.00 81.31 392 THR A O 1
ATOM 3106 N N . ASN A 1 393 ? 20.455 -10.116 11.012 1.00 80.50 393 ASN A N 1
ATOM 3107 C CA . ASN A 1 393 ? 20.293 -10.175 12.472 1.00 80.50 393 ASN A CA 1
ATOM 3108 C C . ASN A 1 393 ? 18.844 -9.875 12.907 1.00 80.50 393 ASN A C 1
ATOM 3110 O O . ASN A 1 393 ? 18.305 -10.523 13.804 1.00 80.50 393 ASN A O 1
ATOM 3114 N N . LEU A 1 394 ? 18.170 -8.938 12.228 1.00 83.75 394 LEU A N 1
ATOM 3115 C CA . LEU A 1 394 ? 16.743 -8.677 12.442 1.00 83.75 394 LEU A CA 1
ATOM 3116 C C . LEU A 1 394 ? 15.844 -9.860 12.023 1.00 83.75 394 LEU A C 1
ATOM 3118 O O . LEU A 1 394 ? 14.761 -10.001 12.585 1.00 83.75 394 LEU A O 1
ATOM 3122 N N . GLU A 1 395 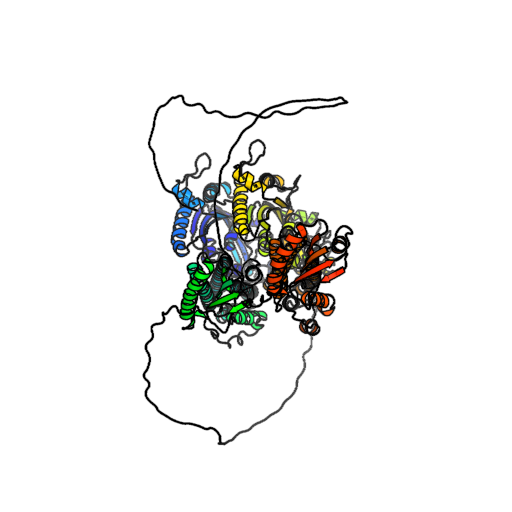? 16.257 -10.705 11.067 1.00 76.00 395 GLU A N 1
ATOM 3123 C CA . GLU A 1 395 ? 15.545 -11.956 10.740 1.00 76.00 395 GLU A CA 1
ATOM 3124 C C . GLU A 1 395 ? 15.766 -13.027 11.808 1.00 76.00 395 GLU A C 1
ATOM 3126 O O . GLU A 1 395 ? 14.796 -13.645 12.243 1.00 76.00 395 GLU A O 1
ATOM 3131 N N . GLU A 1 396 ? 17.012 -13.217 12.263 1.00 73.88 396 GLU A N 1
ATOM 3132 C CA . GLU A 1 396 ? 17.348 -14.155 13.346 1.00 73.88 396 GLU A CA 1
ATOM 3133 C C . GLU A 1 396 ? 16.551 -13.809 14.616 1.00 73.88 396 GLU A C 1
ATOM 3135 O O . GLU A 1 396 ? 15.910 -14.675 15.209 1.00 73.88 396 GLU A O 1
ATOM 3140 N N . CYS A 1 397 ? 16.479 -12.522 14.971 1.00 74.06 397 CYS A N 1
ATOM 3141 C CA . CYS A 1 397 ? 15.703 -12.032 16.112 1.00 74.06 397 CYS A CA 1
ATOM 3142 C C . CYS A 1 397 ? 14.185 -12.290 15.979 1.00 74.06 397 CYS A C 1
ATOM 3144 O O . CYS A 1 397 ? 13.535 -12.631 16.965 1.00 74.06 397 CYS A O 1
ATOM 3146 N N . LEU A 1 398 ? 13.611 -12.165 14.774 1.00 68.62 398 LEU A N 1
ATOM 3147 C CA . LEU A 1 398 ? 12.194 -12.471 14.515 1.00 68.62 398 LEU A CA 1
ATOM 3148 C C . LEU A 1 398 ? 11.901 -13.981 14.462 1.00 68.62 398 LEU A C 1
ATOM 3150 O O . LEU A 1 398 ? 10.797 -14.410 14.811 1.00 68.62 398 LEU A O 1
ATOM 3154 N N . SER A 1 399 ? 12.884 -14.771 14.030 1.00 62.94 399 SER A N 1
ATOM 3155 C CA . SER A 1 399 ? 12.799 -16.230 13.887 1.00 62.94 399 SER A CA 1
ATOM 3156 C C . SER A 1 399 ? 13.094 -16.983 15.186 1.00 62.94 399 SER A C 1
ATOM 3158 O O . SER A 1 399 ? 12.864 -18.187 15.248 1.00 62.94 399 SER A O 1
ATOM 3160 N N . CYS A 1 400 ? 13.590 -16.292 16.216 1.00 62.53 400 CYS A N 1
ATOM 3161 C CA . CYS A 1 400 ? 13.918 -16.871 17.512 1.00 62.53 400 CYS A CA 1
ATOM 3162 C C . CYS A 1 400 ? 12.687 -17.523 18.166 1.00 62.53 400 CYS A C 1
ATOM 3164 O O . CYS A 1 400 ? 11.731 -16.840 18.547 1.00 62.53 400 CYS A O 1
ATOM 3166 N N . GLU A 1 401 ? 12.717 -18.851 18.317 1.00 53.66 401 GLU A N 1
ATOM 3167 C CA . GLU A 1 401 ? 11.607 -19.607 18.901 1.00 53.66 401 GLU A CA 1
ATOM 3168 C C . GLU A 1 401 ? 11.335 -19.227 20.363 1.00 53.66 401 GLU A C 1
ATOM 3170 O O . GLU A 1 401 ? 10.185 -19.270 20.786 1.00 53.66 401 GLU A O 1
ATOM 3175 N N . GLU A 1 402 ? 12.348 -18.799 21.119 1.00 52.12 402 GLU A N 1
ATOM 3176 C CA . GLU A 1 402 ? 12.237 -18.398 22.532 1.00 52.12 402 GLU A CA 1
ATOM 3177 C C . GLU A 1 402 ? 11.302 -17.181 22.685 1.00 52.12 402 GLU A C 1
ATOM 3179 O O . GLU A 1 402 ? 10.384 -17.177 23.511 1.00 52.12 402 GLU A O 1
ATOM 3184 N N . PHE A 1 403 ? 11.437 -16.190 21.791 1.00 53.47 403 PHE A N 1
ATOM 3185 C CA . PHE A 1 403 ? 10.556 -15.015 21.722 1.00 53.47 403 PHE A CA 1
ATOM 3186 C C . PHE A 1 403 ? 9.117 -15.371 21.304 1.00 53.47 403 PHE A C 1
ATOM 3188 O O . PHE A 1 403 ? 8.167 -14.652 21.630 1.00 53.47 403 PHE A O 1
ATOM 3195 N N . GLN A 1 404 ? 8.933 -16.493 20.603 1.00 52.59 404 GLN A N 1
ATOM 3196 C CA . GLN A 1 404 ? 7.618 -16.978 20.179 1.00 52.59 404 GLN A CA 1
ATOM 3197 C C . GLN A 1 404 ? 6.944 -17.841 21.268 1.00 52.59 404 GLN A C 1
ATOM 3199 O O . GLN A 1 404 ? 5.764 -17.623 21.571 1.00 52.59 404 GLN A O 1
ATOM 3204 N N . LYS A 1 405 ? 7.692 -18.770 21.883 1.00 51.06 405 LYS A N 1
ATOM 3205 C CA . LYS A 1 405 ? 7.201 -19.858 22.755 1.00 51.06 405 LYS A CA 1
ATOM 3206 C C . LYS A 1 405 ? 7.221 -19.559 24.259 1.00 51.06 405 LYS A C 1
ATOM 3208 O O . LYS A 1 405 ? 6.590 -20.303 24.997 1.00 51.06 405 LYS A O 1
ATOM 3213 N N . MET A 1 406 ? 7.847 -18.464 24.709 1.00 46.31 406 MET A N 1
ATOM 3214 C CA . MET A 1 406 ? 7.758 -17.983 26.104 1.00 46.31 406 MET A CA 1
ATOM 3215 C C . MET A 1 406 ? 8.373 -18.928 27.161 1.00 46.31 406 MET A C 1
ATOM 3217 O O . MET A 1 406 ? 7.985 -18.888 28.326 1.00 46.31 406 MET A O 1
ATOM 3221 N N . ALA A 1 407 ? 9.354 -19.743 26.763 1.00 37.47 407 ALA A N 1
ATOM 3222 C CA . ALA A 1 407 ? 10.179 -20.548 27.661 1.00 37.47 407 ALA A CA 1
ATOM 3223 C C . ALA A 1 407 ? 11.620 -20.002 27.674 1.00 37.47 407 ALA A C 1
ATOM 3225 O O . ALA A 1 407 ? 12.199 -19.776 26.615 1.00 37.47 407 ALA A O 1
ATOM 3226 N N . ASP A 1 408 ? 12.145 -19.770 28.879 1.00 40.59 408 ASP A N 1
ATOM 3227 C CA . ASP A 1 408 ? 13.535 -19.441 29.229 1.00 40.59 408 ASP A CA 1
ATOM 3228 C C . ASP A 1 408 ? 14.278 -18.361 28.412 1.00 40.59 408 ASP A C 1
ATOM 3230 O O . ASP A 1 408 ? 15.052 -18.621 27.497 1.00 40.59 408 ASP A O 1
ATOM 3234 N N . VAL A 1 409 ? 14.202 -17.118 28.904 1.00 41.22 409 VAL A N 1
ATOM 3235 C CA . VAL A 1 409 ? 14.933 -15.918 28.421 1.00 41.22 409 VAL A CA 1
ATOM 3236 C C . VAL A 1 409 ? 16.462 -15.980 28.687 1.00 41.22 409 VAL A C 1
ATOM 3238 O O . VAL A 1 409 ? 17.151 -14.963 28.687 1.00 41.22 409 VAL A O 1
ATOM 3241 N N . LYS A 1 410 ? 17.035 -17.165 28.944 1.00 38.72 410 LYS A N 1
ATOM 3242 C CA . LYS A 1 410 ? 18.429 -17.338 29.408 1.00 38.72 410 LYS A CA 1
ATOM 3243 C C . LYS A 1 410 ? 19.443 -17.783 28.344 1.00 38.72 410 LYS A C 1
ATOM 3245 O O . LYS A 1 410 ? 20.618 -17.884 28.687 1.00 38.72 410 LYS A O 1
ATOM 3250 N N . VAL A 1 411 ? 19.034 -18.010 27.091 1.00 40.59 411 VAL A N 1
ATOM 3251 C CA . VAL A 1 411 ? 19.942 -18.458 26.006 1.00 40.59 411 VAL A CA 1
ATOM 3252 C C . VAL A 1 411 ? 20.145 -17.403 24.900 1.00 40.59 411 VAL A C 1
ATOM 3254 O O . VAL A 1 411 ? 21.220 -17.345 24.302 1.00 40.59 411 VAL A O 1
ATOM 3257 N N . ALA A 1 412 ? 19.211 -16.464 24.710 1.00 38.91 412 ALA A N 1
ATOM 3258 C CA . ALA A 1 412 ? 19.320 -15.364 23.735 1.00 38.91 412 ALA A CA 1
ATOM 3259 C C . ALA A 1 412 ? 20.509 -14.383 23.929 1.00 38.91 412 ALA A C 1
ATOM 3261 O O . ALA A 1 412 ? 20.708 -13.481 23.115 1.00 38.91 412 ALA A O 1
ATOM 3262 N N . THR A 1 413 ? 21.301 -14.508 24.997 1.00 40.69 413 THR A N 1
ATOM 3263 C CA . THR A 1 413 ? 22.332 -13.543 25.424 1.00 40.69 413 THR A CA 1
ATOM 3264 C C . THR A 1 413 ? 23.731 -13.744 24.820 1.00 40.69 413 THR A C 1
ATOM 3266 O O . THR A 1 413 ? 24.657 -13.050 25.239 1.00 40.69 413 THR A O 1
ATOM 3269 N N . GLN A 1 414 ? 23.928 -14.645 23.844 1.00 41.41 414 GLN A N 1
ATOM 3270 C CA . GLN A 1 414 ? 25.281 -15.061 23.414 1.00 41.41 414 GLN A CA 1
ATOM 3271 C C . GLN A 1 414 ? 25.639 -14.900 21.921 1.00 41.41 414 GLN A C 1
ATOM 3273 O O . GLN A 1 414 ? 26.454 -15.647 21.382 1.00 41.41 414 GLN A O 1
ATOM 3278 N N . LYS A 1 415 ? 25.137 -13.846 21.266 1.00 43.31 415 LYS A N 1
ATOM 3279 C CA . LYS A 1 415 ? 25.841 -13.211 20.132 1.00 43.31 415 LYS A CA 1
ATOM 3280 C C . LYS A 1 415 ? 25.920 -11.703 20.361 1.00 43.31 415 LYS A C 1
ATOM 3282 O O . LYS A 1 415 ? 24.957 -10.980 20.112 1.00 43.31 415 LYS A O 1
ATOM 3287 N N . SER A 1 416 ? 27.073 -11.220 20.823 1.00 41.03 416 SER A N 1
ATOM 3288 C CA . SER A 1 416 ? 27.371 -9.787 20.811 1.00 41.03 416 SER A CA 1
ATOM 3289 C C . SER A 1 416 ? 27.287 -9.264 19.373 1.00 41.03 416 SER A C 1
ATOM 3291 O O . SER A 1 416 ? 27.794 -9.882 18.437 1.00 41.03 416 SER A O 1
ATOM 3293 N N . PHE A 1 417 ? 26.607 -8.133 19.182 1.00 45.91 417 PHE A N 1
ATOM 3294 C CA . PHE A 1 417 ? 26.437 -7.522 17.867 1.00 45.91 417 PHE A CA 1
ATOM 3295 C C . PHE A 1 417 ? 27.786 -7.013 17.342 1.00 45.91 417 PHE A C 1
ATOM 3297 O O . PHE A 1 417 ? 28.239 -5.930 17.710 1.00 45.91 417 PHE A O 1
ATOM 3304 N N . VAL A 1 418 ? 28.437 -7.796 16.479 1.00 45.78 418 VAL A N 1
ATOM 3305 C CA . VAL A 1 418 ? 29.650 -7.354 15.787 1.00 45.78 418 VAL A CA 1
ATOM 3306 C C . VAL A 1 418 ? 29.256 -6.526 14.565 1.00 45.78 418 VAL A C 1
ATOM 3308 O O . VAL A 1 418 ? 28.483 -6.969 13.710 1.00 45.78 418 VAL A O 1
ATOM 3311 N N . ARG A 1 419 ? 29.820 -5.317 14.473 1.00 49.97 419 ARG A N 1
ATOM 3312 C CA . ARG A 1 419 ? 29.725 -4.393 13.332 1.00 49.97 419 ARG A CA 1
ATOM 3313 C C . ARG A 1 419 ? 30.523 -4.956 12.139 1.00 49.97 419 ARG A C 1
ATOM 3315 O O . ARG A 1 419 ? 31.562 -4.423 11.772 1.00 49.97 419 ARG A O 1
ATOM 3322 N N . ASN A 1 420 ? 30.057 -6.067 11.564 1.00 50.69 420 ASN A N 1
ATOM 3323 C CA . ASN A 1 420 ? 30.814 -6.901 10.613 1.00 50.69 420 ASN A CA 1
ATOM 3324 C C . ASN A 1 420 ? 31.054 -6.284 9.221 1.00 50.69 420 ASN A C 1
ATOM 3326 O O . ASN A 1 420 ? 31.698 -6.912 8.385 1.00 50.69 420 ASN A O 1
ATOM 3330 N N . THR A 1 421 ? 30.564 -5.074 8.955 1.00 59.66 421 THR A N 1
ATOM 3331 C CA . THR A 1 421 ? 30.844 -4.330 7.721 1.00 59.66 421 THR A CA 1
ATOM 3332 C C . THR A 1 421 ? 31.065 -2.859 8.045 1.00 59.66 421 THR A C 1
ATOM 3334 O O . THR A 1 421 ? 30.155 -2.187 8.529 1.00 59.66 421 THR A O 1
ATOM 3337 N N . VAL A 1 422 ? 32.263 -2.358 7.743 1.00 74.75 422 VAL A N 1
ATOM 3338 C CA . VAL A 1 422 ? 32.538 -0.919 7.640 1.00 74.75 422 VAL A CA 1
ATOM 3339 C C . VAL A 1 422 ? 31.832 -0.399 6.375 1.00 74.75 422 VAL A C 1
ATOM 3341 O O . VAL A 1 422 ? 31.968 -1.035 5.327 1.00 74.75 422 VAL A O 1
ATOM 3344 N N . PRO A 1 423 ? 31.058 0.702 6.431 1.00 84.19 423 PRO A N 1
ATOM 3345 C CA . PRO A 1 423 ? 30.420 1.278 5.249 1.00 84.19 423 PRO A CA 1
ATOM 3346 C C . PRO A 1 423 ? 31.441 1.631 4.162 1.00 84.19 423 PRO A C 1
ATOM 3348 O O . PRO A 1 423 ? 32.524 2.138 4.451 1.00 84.19 423 PRO A O 1
ATOM 3351 N N . TRP A 1 424 ? 31.089 1.429 2.888 1.00 86.25 424 TRP A N 1
ATOM 3352 C CA . TRP A 1 424 ? 32.032 1.568 1.764 1.00 86.25 424 TRP A CA 1
ATOM 3353 C C . TRP A 1 424 ? 32.689 2.957 1.654 1.00 86.25 424 TRP A C 1
ATOM 3355 O O . TRP A 1 424 ? 33.777 3.090 1.086 1.00 86.25 424 TRP A O 1
ATOM 3365 N N . TYR A 1 425 ? 32.026 3.989 2.187 1.00 87.56 425 TYR A N 1
ATOM 3366 C CA . TYR A 1 425 ? 32.482 5.378 2.204 1.00 87.56 425 TYR A CA 1
ATOM 3367 C C . TYR A 1 425 ? 33.427 5.716 3.371 1.00 87.56 425 TYR A C 1
ATOM 3369 O O . TYR A 1 425 ? 34.049 6.776 3.334 1.00 87.56 425 TYR A O 1
ATOM 3377 N N . GLU A 1 426 ? 33.549 4.851 4.386 1.00 87.50 426 GLU A N 1
ATOM 3378 C CA . GLU A 1 426 ? 34.506 5.012 5.496 1.00 87.50 426 GLU A CA 1
ATOM 3379 C C . GLU A 1 426 ? 35.913 4.493 5.133 1.00 87.50 426 GLU A C 1
ATOM 3381 O O . GLU A 1 426 ? 36.885 4.817 5.813 1.00 87.50 426 GLU A O 1
ATOM 3386 N N . HIS A 1 427 ? 36.064 3.734 4.038 1.00 86.81 427 HIS A N 1
ATOM 3387 C CA . HIS A 1 427 ? 37.382 3.351 3.526 1.00 86.81 427 HIS A CA 1
ATOM 3388 C C . HIS A 1 427 ? 38.153 4.587 3.005 1.00 86.81 427 HIS A C 1
ATOM 3390 O O . HIS A 1 427 ? 37.634 5.280 2.122 1.00 86.81 427 HIS A O 1
ATOM 3396 N N . PRO A 1 428 ? 39.398 4.846 3.473 1.00 85.81 428 PRO A N 1
ATOM 3397 C CA . PRO A 1 428 ? 40.127 6.092 3.192 1.00 85.81 428 PRO A CA 1
ATOM 3398 C C . PRO A 1 428 ? 40.259 6.453 1.708 1.00 85.81 428 PRO A C 1
ATOM 3400 O O . PRO A 1 428 ? 40.111 7.616 1.340 1.00 85.81 428 PRO A O 1
ATOM 3403 N N . GLU A 1 429 ? 40.480 5.454 0.850 1.00 87.44 429 GLU A N 1
ATOM 3404 C CA . GLU A 1 429 ? 40.718 5.642 -0.586 1.00 87.44 429 GLU A CA 1
ATOM 3405 C C . GLU A 1 429 ? 39.442 5.892 -1.405 1.00 87.44 429 GLU A C 1
ATOM 3407 O O . GLU A 1 429 ? 39.509 6.450 -2.505 1.00 87.44 429 GLU A O 1
ATOM 3412 N N . THR A 1 430 ? 38.259 5.524 -0.896 1.00 90.00 430 THR A N 1
ATOM 3413 C CA . THR A 1 430 ? 37.031 5.538 -1.706 1.00 90.00 430 THR A CA 1
ATOM 3414 C C . THR A 1 430 ? 36.613 6.954 -2.095 1.00 90.00 430 THR A C 1
ATOM 3416 O O . THR A 1 430 ? 36.328 7.222 -3.263 1.00 90.00 430 THR A O 1
ATOM 3419 N N . ILE A 1 431 ? 36.597 7.896 -1.147 1.00 91.81 431 ILE A N 1
ATOM 3420 C CA . ILE A 1 431 ? 36.175 9.279 -1.422 1.00 91.81 431 ILE A CA 1
ATOM 3421 C C . ILE A 1 431 ? 37.175 10.024 -2.334 1.00 91.81 431 ILE A C 1
ATOM 3423 O O . ILE A 1 431 ? 36.717 10.661 -3.290 1.00 91.81 431 ILE A O 1
ATOM 3427 N N . PRO A 1 432 ? 38.510 9.939 -2.139 1.00 91.81 432 PRO A N 1
ATOM 3428 C CA . PRO A 1 432 ? 39.494 10.418 -3.114 1.00 91.81 432 PRO A CA 1
ATOM 3429 C C . PRO A 1 432 ? 39.305 9.817 -4.514 1.00 91.81 432 PRO A C 1
ATOM 3431 O O . PRO A 1 432 ? 39.245 10.566 -5.496 1.00 91.81 432 PRO A O 1
ATOM 3434 N N . ALA A 1 433 ? 39.128 8.494 -4.619 1.00 90.06 433 ALA A N 1
ATOM 3435 C CA . ALA A 1 433 ? 38.919 7.815 -5.897 1.00 90.06 433 ALA A CA 1
ATOM 3436 C C . ALA A 1 433 ? 37.633 8.280 -6.604 1.00 90.06 433 ALA A C 1
ATOM 3438 O O . ALA A 1 433 ? 37.656 8.549 -7.808 1.00 90.06 433 ALA A O 1
ATOM 3439 N N . MET A 1 434 ? 36.528 8.460 -5.870 1.00 93.31 434 MET A N 1
ATOM 3440 C CA . MET A 1 434 ? 35.278 9.004 -6.416 1.00 93.31 434 MET A CA 1
ATOM 3441 C C . MET A 1 434 ? 35.425 10.445 -6.915 1.00 93.31 434 MET A C 1
ATOM 3443 O O . MET A 1 434 ? 34.902 10.774 -7.981 1.00 93.31 434 MET A O 1
ATOM 3447 N N . ARG A 1 435 ? 36.164 11.305 -6.200 1.00 93.44 435 ARG A N 1
ATOM 3448 C CA . ARG A 1 435 ? 36.445 12.682 -6.647 1.00 93.44 435 ARG A CA 1
ATOM 3449 C C . ARG A 1 435 ? 37.260 12.694 -7.942 1.00 93.44 435 ARG A C 1
ATOM 3451 O O . ARG A 1 435 ? 36.903 13.407 -8.878 1.00 93.44 435 ARG A O 1
ATOM 3458 N N . ALA A 1 436 ? 38.304 11.868 -8.033 1.00 91.50 436 ALA A N 1
ATOM 3459 C CA . ALA A 1 436 ? 39.089 11.717 -9.259 1.00 91.50 436 ALA A CA 1
ATOM 3460 C C . ALA A 1 436 ? 38.237 11.171 -10.424 1.00 91.50 436 ALA A C 1
ATOM 3462 O O . ALA A 1 436 ? 38.301 11.687 -11.541 1.00 91.50 436 ALA A O 1
ATOM 3463 N N . CYS A 1 437 ? 37.388 10.174 -10.154 1.00 93.69 437 CYS A N 1
ATOM 3464 C CA . CYS A 1 437 ? 36.434 9.612 -11.112 1.00 93.69 437 CYS A CA 1
ATOM 3465 C C . CYS A 1 437 ? 35.457 10.676 -11.645 1.00 93.69 437 CYS A C 1
ATOM 3467 O O . CYS A 1 437 ? 35.251 10.772 -12.854 1.00 93.69 437 CYS A O 1
ATOM 3469 N N . LEU A 1 438 ? 34.914 11.532 -10.772 1.00 94.56 438 LEU A N 1
ATOM 3470 C CA . LEU A 1 438 ? 34.015 12.624 -11.155 1.00 94.56 438 LEU A CA 1
ATOM 3471 C C . LEU A 1 438 ? 34.710 13.649 -12.071 1.00 94.56 438 LEU A C 1
ATOM 3473 O O . LEU A 1 438 ? 34.167 14.008 -13.117 1.00 94.56 438 LEU A O 1
ATOM 3477 N N . THR A 1 439 ? 35.935 14.067 -11.736 1.00 93.88 439 THR A N 1
ATOM 3478 C CA . THR A 1 439 ? 36.739 14.971 -12.579 1.00 93.88 439 THR A CA 1
ATOM 3479 C C . THR A 1 439 ? 37.005 14.365 -13.958 1.00 93.88 439 THR A C 1
ATOM 3481 O O . THR A 1 439 ? 36.785 15.015 -14.983 1.00 93.88 439 THR A O 1
ATOM 3484 N N . HIS A 1 440 ? 37.407 13.091 -14.011 1.00 94.00 440 HIS A N 1
ATOM 3485 C CA . HIS A 1 440 ? 37.571 12.362 -15.269 1.00 94.00 440 HIS A CA 1
ATOM 3486 C C . HIS A 1 440 ? 36.258 12.260 -16.063 1.00 94.00 440 HIS A C 1
ATOM 3488 O O . HIS A 1 440 ? 36.273 12.367 -17.292 1.00 94.00 440 HIS A O 1
ATOM 3494 N N . PHE A 1 441 ? 35.119 12.095 -15.388 1.00 95.62 441 PHE A N 1
ATOM 3495 C CA . PHE A 1 441 ? 33.818 11.981 -16.040 1.00 95.62 441 PHE A CA 1
ATOM 3496 C C . PHE A 1 441 ? 33.389 13.288 -16.702 1.00 95.62 441 PHE A C 1
ATOM 3498 O O . PHE A 1 441 ? 32.908 13.242 -17.832 1.00 95.62 441 PHE A O 1
ATOM 3505 N N . PHE A 1 442 ? 33.643 14.450 -16.092 1.00 94.25 442 PHE A N 1
ATOM 3506 C CA . PHE A 1 442 ? 33.393 15.736 -16.753 1.00 94.25 442 PHE A CA 1
ATOM 3507 C C . PHE A 1 442 ? 34.219 15.911 -18.039 1.00 94.25 442 PHE A C 1
ATOM 3509 O O . PHE A 1 442 ? 33.686 16.393 -19.040 1.00 94.25 442 PHE A O 1
ATOM 3516 N N . VAL A 1 443 ? 35.474 15.440 -18.068 1.00 92.94 443 VAL A N 1
ATOM 3517 C CA . VAL A 1 443 ? 36.300 15.432 -19.294 1.00 92.94 443 VAL A CA 1
ATOM 3518 C C . VAL A 1 443 ? 35.692 14.531 -20.374 1.00 92.94 443 VAL A C 1
ATOM 3520 O O . VAL A 1 443 ? 35.655 14.913 -21.544 1.00 92.94 443 VAL A O 1
ATOM 3523 N N . VAL A 1 444 ? 35.190 13.346 -20.009 1.00 91.31 444 VAL A N 1
ATOM 3524 C CA . VAL A 1 444 ? 34.519 12.435 -20.955 1.00 91.31 444 VAL A CA 1
ATOM 3525 C C . VAL A 1 444 ? 33.193 13.023 -21.442 1.00 91.31 444 VAL A C 1
ATOM 3527 O O . VAL A 1 444 ? 32.942 13.041 -22.646 1.00 91.31 444 VAL A O 1
ATOM 3530 N N . LYS A 1 445 ? 32.382 13.581 -20.541 1.00 92.75 445 LYS A N 1
ATOM 3531 C CA . LYS A 1 445 ? 31.102 14.226 -20.853 1.00 92.75 445 LYS A CA 1
ATOM 3532 C C . LYS A 1 445 ? 31.285 15.400 -21.818 1.00 92.75 445 LYS A C 1
ATOM 3534 O O . LYS A 1 445 ? 30.588 15.457 -22.824 1.00 92.75 445 LYS A O 1
ATOM 3539 N N . GLY A 1 446 ? 32.297 16.246 -21.613 1.00 90.31 446 GLY A N 1
ATOM 3540 C CA . GLY A 1 446 ? 32.648 17.326 -22.546 1.00 90.31 446 GLY A CA 1
ATOM 3541 C C . GLY A 1 446 ? 33.153 16.859 -23.925 1.00 90.31 446 GLY A C 1
ATOM 3542 O O . GLY A 1 446 ? 33.205 17.657 -24.862 1.00 90.31 446 GLY A O 1
ATOM 3543 N N . ARG A 1 447 ? 33.515 15.574 -24.087 1.00 89.19 447 ARG A N 1
ATOM 3544 C CA . ARG A 1 447 ? 33.745 14.938 -25.402 1.00 89.19 447 ARG A CA 1
ATOM 3545 C C . ARG A 1 447 ? 32.455 14.359 -25.993 1.00 89.19 447 ARG A C 1
ATOM 3547 O O . ARG A 1 447 ? 32.325 14.328 -27.213 1.00 89.19 447 ARG A O 1
ATOM 3554 N N . CYS A 1 448 ? 31.515 13.910 -25.160 1.00 90.44 448 CYS A N 1
ATOM 3555 C CA . CYS A 1 448 ? 30.187 13.471 -25.596 1.00 90.44 448 CYS A CA 1
ATOM 3556 C C . CYS A 1 448 ? 29.348 14.646 -26.116 1.00 90.44 448 CYS A C 1
ATOM 3558 O O . CYS A 1 448 ? 28.809 14.541 -27.209 1.00 90.44 448 CYS A O 1
ATOM 3560 N N . ASP A 1 449 ? 29.332 15.784 -25.415 1.00 89.69 449 ASP A N 1
ATOM 3561 C CA . ASP A 1 449 ? 28.562 16.985 -25.796 1.00 89.69 449 ASP A CA 1
ATOM 3562 C C . ASP A 1 449 ? 28.869 17.512 -27.217 1.00 89.69 449 ASP A C 1
ATOM 3564 O O . ASP A 1 449 ? 28.080 18.256 -27.791 1.00 89.69 449 ASP A O 1
ATOM 3568 N N . LYS A 1 450 ? 30.021 17.137 -27.795 1.00 91.00 450 LYS A N 1
ATOM 3569 C CA . LYS A 1 450 ? 30.467 17.546 -29.138 1.00 91.00 450 LYS A CA 1
ATOM 3570 C C . LYS A 1 450 ? 29.917 16.682 -30.280 1.00 91.00 450 LYS A C 1
ATOM 3572 O O . LYS A 1 450 ? 30.168 17.007 -31.436 1.00 91.00 450 LYS A O 1
ATOM 3577 N N . ASN A 1 451 ? 29.221 15.581 -29.991 1.00 89.94 451 ASN A N 1
ATOM 3578 C CA . ASN A 1 451 ? 28.646 14.695 -31.004 1.00 89.94 451 ASN A CA 1
ATOM 3579 C C . ASN A 1 451 ? 27.226 14.280 -30.596 1.00 89.94 451 ASN A C 1
ATOM 3581 O O . ASN A 1 451 ? 27.042 13.651 -29.559 1.00 89.94 451 ASN A O 1
ATOM 3585 N N . SER A 1 452 ? 26.230 14.560 -31.439 1.00 87.62 452 SER A N 1
ATOM 3586 C CA . SER A 1 452 ? 24.824 14.198 -31.196 1.00 87.62 452 SER A CA 1
ATOM 3587 C C . SER A 1 452 ? 24.566 12.685 -31.123 1.00 87.62 452 SER A C 1
ATOM 3589 O O . SER A 1 452 ? 23.539 12.268 -30.590 1.00 87.62 452 SER A O 1
ATOM 3591 N N . LEU A 1 453 ? 25.497 11.861 -31.619 1.00 88.75 453 LEU A N 1
ATOM 3592 C CA . LEU A 1 453 ? 25.473 10.399 -31.499 1.00 88.75 453 LEU A CA 1
ATOM 3593 C C . LEU A 1 453 ? 26.093 9.899 -30.181 1.00 88.75 453 LEU A C 1
ATOM 3595 O O . LEU A 1 453 ? 26.108 8.696 -29.920 1.00 88.75 453 LEU A O 1
ATOM 3599 N N . HIS A 1 454 ? 26.642 10.781 -29.344 1.00 93.44 454 HIS A N 1
ATOM 3600 C CA . HIS A 1 454 ? 27.182 10.434 -28.032 1.00 93.44 454 HIS A CA 1
ATOM 3601 C C . HIS A 1 454 ? 26.244 10.916 -26.917 1.00 93.44 454 HIS A C 1
ATOM 3603 O O . HIS A 1 454 ? 25.586 11.943 -27.041 1.00 93.44 454 HIS A O 1
ATOM 3609 N N . THR A 1 455 ? 26.220 10.216 -25.781 1.00 94.62 455 THR A N 1
ATOM 3610 C CA . THR A 1 455 ? 25.534 10.711 -24.575 1.00 94.62 455 THR A CA 1
ATOM 3611 C C . THR A 1 455 ? 26.297 10.367 -23.301 1.00 94.62 455 THR A C 1
ATOM 3613 O O . THR A 1 455 ? 27.040 9.384 -23.249 1.00 94.62 455 THR A O 1
ATOM 3616 N N . ALA A 1 456 ? 26.077 11.163 -22.256 1.00 95.50 456 ALA A N 1
ATOM 3617 C CA . ALA A 1 456 ? 26.546 10.900 -20.901 1.00 95.50 456 ALA A CA 1
ATOM 3618 C C . ALA A 1 456 ? 25.353 10.652 -19.963 1.00 95.50 456 ALA A C 1
ATOM 3620 O O . ALA A 1 456 ? 24.316 11.300 -20.106 1.00 95.50 456 ALA A O 1
ATOM 3621 N N . LEU A 1 457 ? 25.482 9.718 -19.019 1.00 95.31 457 LEU A N 1
ATOM 3622 C CA . LEU A 1 457 ? 24.447 9.406 -18.025 1.00 95.31 457 LEU A CA 1
ATOM 3623 C C . LEU A 1 457 ? 25.048 8.946 -16.688 1.00 95.31 457 LEU A C 1
ATOM 3625 O O . LEU A 1 457 ? 26.236 8.633 -16.603 1.00 95.31 457 LEU A O 1
ATOM 3629 N N . ILE A 1 458 ? 24.217 8.885 -15.650 1.00 94.12 458 ILE A N 1
ATOM 3630 C CA . ILE A 1 458 ? 24.563 8.352 -14.324 1.00 94.12 458 ILE A CA 1
ATOM 3631 C C . ILE A 1 458 ? 23.753 7.078 -14.076 1.00 94.12 458 ILE A C 1
ATOM 3633 O O . ILE A 1 458 ? 22.556 7.052 -14.366 1.00 94.12 458 ILE A O 1
ATOM 3637 N N . SER A 1 459 ? 24.365 6.035 -13.516 1.00 92.31 459 SER A N 1
ATOM 3638 C CA . SER A 1 459 ? 23.660 4.811 -13.120 1.00 92.31 459 SER A CA 1
ATOM 3639 C C . SER A 1 459 ? 24.271 4.142 -11.883 1.00 92.31 459 SER A C 1
ATOM 3641 O O . SER A 1 459 ? 25.269 4.597 -11.322 1.00 92.31 459 SER A O 1
ATOM 3643 N N . PHE A 1 460 ? 23.648 3.047 -11.458 1.00 87.62 460 PHE A N 1
ATOM 3644 C CA . PHE A 1 460 ? 24.010 2.252 -10.288 1.00 87.62 460 PHE A CA 1
ATOM 3645 C C . PHE A 1 460 ? 24.297 0.837 -10.789 1.00 87.62 460 PHE A C 1
ATOM 3647 O O . PHE A 1 460 ? 23.377 0.048 -11.008 1.00 87.62 460 PHE A O 1
ATOM 3654 N N . VAL A 1 461 ? 25.568 0.563 -11.080 1.00 85.88 461 VAL A N 1
ATOM 3655 C CA . VAL A 1 461 ? 26.020 -0.717 -11.634 1.00 85.88 461 VAL A CA 1
ATOM 3656 C C . VAL A 1 461 ? 27.174 -1.193 -10.781 1.00 85.88 461 VAL A C 1
ATOM 3658 O O . VAL A 1 461 ? 28.264 -0.626 -10.822 1.00 85.88 461 VAL A O 1
ATOM 3661 N N . SER A 1 462 ? 26.880 -2.209 -9.981 1.00 82.44 462 SER A N 1
ATOM 3662 C CA . SER A 1 462 ? 27.749 -2.681 -8.917 1.00 82.44 462 SER A CA 1
ATOM 3663 C C . SER A 1 462 ? 29.032 -3.297 -9.451 1.00 82.44 462 SER A C 1
ATOM 3665 O O . SER A 1 462 ? 29.034 -3.953 -10.496 1.00 82.44 462 SER A O 1
ATOM 3667 N N . ASP A 1 463 ? 30.116 -3.077 -8.717 1.00 82.50 463 ASP A N 1
ATOM 3668 C CA . ASP A 1 463 ? 31.441 -3.555 -9.081 1.00 82.50 463 ASP A CA 1
ATOM 3669 C C . ASP A 1 463 ? 32.291 -3.723 -7.821 1.00 82.50 463 ASP A C 1
ATOM 3671 O O . ASP A 1 463 ? 32.717 -2.746 -7.207 1.00 82.50 463 ASP A O 1
ATOM 3675 N N . THR A 1 464 ? 32.510 -4.968 -7.405 1.00 73.62 464 THR A N 1
ATOM 3676 C CA . THR A 1 464 ? 33.295 -5.273 -6.201 1.00 73.62 464 THR A CA 1
ATOM 3677 C C . THR A 1 464 ? 34.790 -5.026 -6.393 1.00 73.62 464 THR A C 1
ATOM 3679 O O . THR A 1 464 ? 35.510 -4.943 -5.403 1.00 73.62 464 THR A O 1
ATOM 3682 N N . SER A 1 465 ? 35.267 -4.887 -7.634 1.00 79.25 465 SER A N 1
ATOM 3683 C CA . SER A 1 465 ? 36.675 -4.601 -7.931 1.00 79.25 465 SER A CA 1
ATOM 3684 C C . SER A 1 465 ? 37.014 -3.108 -7.844 1.00 79.25 465 SER A C 1
ATOM 3686 O O . SER A 1 465 ? 38.192 -2.760 -7.797 1.00 79.25 465 SER A O 1
ATOM 3688 N N . TYR A 1 466 ? 36.011 -2.219 -7.803 1.00 77.69 466 TYR A N 1
ATOM 3689 C CA . TYR A 1 466 ? 36.203 -0.765 -7.759 1.00 77.69 466 TYR A CA 1
ATOM 3690 C C . TYR A 1 466 ? 35.227 -0.110 -6.781 1.00 77.69 466 TYR A C 1
ATOM 3692 O O . TYR A 1 466 ? 34.069 0.126 -7.117 1.00 77.69 466 TYR A O 1
ATOM 3700 N N . LEU A 1 467 ? 35.698 0.233 -5.581 1.00 83.31 467 LEU A N 1
ATOM 3701 C CA . LEU A 1 467 ? 34.872 0.884 -4.562 1.00 83.31 467 LEU A CA 1
ATOM 3702 C C . LEU A 1 467 ? 34.466 2.321 -4.950 1.00 83.31 467 LEU A C 1
ATOM 3704 O O . LEU A 1 467 ? 35.210 3.065 -5.591 1.00 83.31 467 LEU A O 1
ATOM 3708 N N . GLY A 1 468 ? 33.259 2.718 -4.543 1.00 88.56 468 GLY A N 1
ATOM 3709 C CA . GLY A 1 468 ? 32.681 4.045 -4.754 1.00 88.56 468 GLY A CA 1
ATOM 3710 C C . GLY A 1 468 ? 32.086 4.254 -6.147 1.00 88.56 468 GLY A C 1
ATOM 3711 O O . GLY A 1 468 ? 30.859 4.288 -6.299 1.00 88.56 468 GLY A O 1
ATOM 3712 N N . SER A 1 469 ? 32.936 4.447 -7.165 1.00 92.19 469 SER A N 1
ATOM 3713 C CA . SER A 1 469 ? 32.465 4.741 -8.530 1.00 92.19 469 SER A CA 1
ATOM 3714 C C . SER A 1 469 ? 33.441 4.384 -9.657 1.00 92.19 469 SER A C 1
ATOM 3716 O O . SER A 1 469 ? 34.653 4.362 -9.459 1.00 92.19 469 SER A O 1
ATOM 3718 N N . SER A 1 470 ? 32.913 4.211 -10.873 1.00 93.88 470 SER A N 1
ATOM 3719 C CA . SER A 1 470 ? 33.685 4.001 -12.109 1.00 93.88 470 SER A CA 1
ATOM 3720 C C . SER A 1 470 ? 33.074 4.724 -13.320 1.00 93.88 470 SER A C 1
ATOM 3722 O O . SER A 1 470 ? 31.874 5.003 -13.352 1.00 93.88 470 SER A O 1
ATOM 3724 N N . ILE A 1 471 ? 33.887 5.003 -14.348 1.00 94.38 471 ILE A N 1
ATOM 3725 C CA . ILE A 1 471 ? 33.403 5.449 -15.665 1.00 94.38 471 ILE A CA 1
ATOM 3726 C C . ILE A 1 471 ? 33.349 4.243 -16.594 1.00 94.38 471 ILE A C 1
ATOM 3728 O O . ILE A 1 471 ? 34.384 3.687 -16.960 1.00 94.38 471 ILE A O 1
ATOM 3732 N N . ARG A 1 472 ? 32.147 3.890 -17.041 1.00 93.88 472 ARG A N 1
ATOM 3733 C CA . ARG A 1 472 ? 31.922 2.838 -18.034 1.00 93.88 472 ARG A CA 1
ATOM 3734 C C . ARG A 1 472 ? 31.667 3.476 -19.395 1.00 93.88 472 ARG A C 1
ATOM 3736 O O . ARG A 1 472 ? 30.795 4.335 -19.515 1.00 93.88 472 ARG A O 1
ATOM 3743 N N . VAL A 1 473 ? 32.412 3.072 -20.419 1.00 92.00 473 VAL A N 1
ATOM 3744 C CA . VAL A 1 473 ? 32.214 3.532 -21.800 1.00 92.00 473 VAL A CA 1
ATOM 3745 C C . VAL A 1 473 ? 31.699 2.377 -22.641 1.00 92.00 473 VAL A C 1
ATOM 3747 O O . VAL A 1 473 ? 32.360 1.346 -22.791 1.00 92.00 473 VAL A O 1
ATOM 3750 N N . TYR A 1 474 ? 30.525 2.581 -23.225 1.00 91.06 474 TYR A N 1
ATOM 3751 C CA . TYR A 1 474 ? 29.932 1.685 -24.202 1.00 91.06 474 TYR A CA 1
ATOM 3752 C C . TYR A 1 474 ? 30.120 2.273 -25.593 1.00 91.06 474 TYR A C 1
ATOM 3754 O O . TYR A 1 474 ? 29.890 3.467 -25.790 1.00 91.06 474 TYR A O 1
ATOM 3762 N N . ARG A 1 475 ? 30.486 1.436 -26.563 1.00 87.50 475 ARG A N 1
ATOM 3763 C CA . ARG A 1 475 ? 30.435 1.766 -27.989 1.00 87.50 475 ARG A CA 1
ATOM 3764 C C . ARG A 1 475 ? 29.555 0.744 -28.687 1.00 87.50 475 ARG A C 1
ATOM 3766 O O . ARG A 1 475 ? 29.703 -0.455 -28.472 1.00 87.50 475 ARG A O 1
ATOM 3773 N N . ASN A 1 476 ? 28.632 1.216 -29.513 1.00 82.38 476 ASN A N 1
ATOM 3774 C CA . ASN A 1 476 ? 27.686 0.375 -30.241 1.00 82.38 476 ASN A CA 1
ATOM 3775 C C . ASN A 1 476 ? 26.885 -0.606 -29.353 1.00 82.38 476 ASN A C 1
ATOM 3777 O O . ASN A 1 476 ? 26.519 -1.696 -29.780 1.00 82.38 476 ASN A O 1
ATOM 3781 N N . GLY A 1 477 ? 26.601 -0.210 -28.107 1.00 80.06 477 GLY A N 1
ATOM 3782 C CA . GLY A 1 477 ? 25.910 -1.024 -27.098 1.00 80.06 477 GLY A CA 1
ATOM 3783 C C . GLY A 1 477 ? 26.773 -2.068 -26.379 1.00 80.06 477 GLY A C 1
ATOM 3784 O O . GLY A 1 477 ? 26.323 -2.624 -25.380 1.00 80.06 477 GLY A O 1
ATOM 3785 N N . ALA A 1 478 ? 28.015 -2.298 -26.812 1.00 82.88 478 ALA A N 1
ATOM 3786 C CA . ALA A 1 478 ? 28.982 -3.135 -26.105 1.00 82.88 478 ALA A CA 1
ATOM 3787 C C . ALA A 1 478 ? 29.805 -2.295 -25.115 1.00 82.88 478 ALA A C 1
ATOM 3789 O O . ALA A 1 478 ? 30.232 -1.188 -25.448 1.00 82.88 478 ALA A O 1
ATOM 3790 N N . CYS A 1 479 ? 30.052 -2.806 -23.905 1.00 87.19 479 CYS A N 1
ATOM 3791 C CA . CYS A 1 479 ? 30.972 -2.166 -22.959 1.00 87.19 479 CYS A CA 1
ATOM 3792 C C . CYS A 1 479 ? 32.407 -2.352 -23.468 1.00 87.19 479 CYS A C 1
ATOM 3794 O O . CYS A 1 479 ? 32.890 -3.480 -23.511 1.00 87.19 479 CYS A O 1
ATOM 3796 N N . ILE A 1 480 ? 33.075 -1.266 -23.866 1.00 88.31 480 ILE A N 1
ATOM 3797 C CA . ILE A 1 480 ? 34.458 -1.317 -24.373 1.00 88.31 480 ILE A CA 1
ATOM 3798 C C . ILE A 1 480 ? 35.494 -0.995 -23.297 1.00 88.31 480 ILE A C 1
ATOM 3800 O O . ILE A 1 480 ? 36.658 -1.354 -23.443 1.00 88.31 480 ILE A O 1
ATOM 3804 N N . ASN A 1 481 ? 35.096 -0.309 -22.223 1.00 85.31 481 ASN A N 1
ATOM 3805 C CA . ASN A 1 481 ? 35.955 -0.082 -21.068 1.00 85.31 481 ASN A CA 1
ATOM 3806 C C . ASN A 1 481 ? 35.099 0.126 -19.803 1.00 85.31 481 ASN A C 1
ATOM 3808 O O . ASN A 1 481 ? 34.392 1.136 -19.727 1.00 85.31 481 ASN A O 1
ATOM 3812 N N . PRO A 1 482 ? 35.142 -0.788 -18.815 1.00 86.12 482 PRO A N 1
ATOM 3813 C CA . PRO A 1 482 ? 34.396 -0.638 -17.567 1.00 86.12 482 PRO A CA 1
ATOM 3814 C C . PRO A 1 482 ? 35.034 0.347 -16.562 1.00 86.12 482 PRO A C 1
ATOM 3816 O O . PRO A 1 482 ? 34.358 0.779 -15.629 1.00 86.12 482 PRO A O 1
ATOM 3819 N N . HIS A 1 483 ? 36.298 0.742 -16.755 1.00 87.56 483 HIS A N 1
ATOM 3820 C CA . HIS A 1 483 ? 37.069 1.602 -15.841 1.00 87.56 483 HIS A CA 1
ATOM 3821 C C . HIS A 1 483 ? 37.844 2.675 -16.613 1.00 87.56 483 HIS A C 1
ATOM 3823 O O . HIS A 1 483 ? 39.057 2.844 -16.459 1.00 87.56 483 HIS A O 1
ATOM 3829 N N . TYR A 1 484 ? 37.145 3.391 -17.493 1.00 87.38 484 TYR A N 1
ATOM 3830 C CA . TYR A 1 484 ? 37.761 4.348 -18.400 1.00 87.38 484 TYR A CA 1
ATOM 3831 C C . TYR A 1 484 ? 38.431 5.497 -17.638 1.00 87.38 484 TYR A C 1
ATOM 3833 O O . TYR A 1 484 ? 37.784 6.248 -16.909 1.00 87.38 484 TYR A O 1
ATOM 3841 N N . LYS A 1 485 ? 39.730 5.683 -17.881 1.00 84.25 485 LYS A N 1
ATOM 3842 C CA . LYS A 1 485 ? 40.485 6.875 -17.485 1.00 84.25 485 LYS A CA 1
ATOM 3843 C C . LYS A 1 485 ? 40.840 7.654 -18.760 1.00 84.25 485 LYS A C 1
ATOM 3845 O O . LYS A 1 485 ? 41.367 7.045 -19.693 1.00 84.25 485 LYS A O 1
ATOM 3850 N N . PRO A 1 486 ? 40.540 8.962 -18.858 1.00 77.25 486 PRO A N 1
ATOM 3851 C CA . PRO A 1 486 ? 40.975 9.761 -19.997 1.00 77.25 486 PRO A CA 1
ATOM 3852 C C . PRO A 1 486 ? 42.513 9.830 -20.028 1.00 77.25 486 PRO A C 1
ATOM 3854 O O . PRO A 1 486 ? 43.125 9.916 -18.964 1.00 77.25 486 PRO A O 1
ATOM 3857 N N . PRO A 1 487 ? 43.154 9.831 -21.214 1.00 71.44 487 PRO A N 1
ATOM 3858 C CA . PRO A 1 487 ? 44.595 10.054 -21.306 1.00 71.44 487 PRO A CA 1
ATOM 3859 C C . PRO A 1 487 ? 44.966 11.408 -20.692 1.00 71.44 487 PRO A C 1
ATOM 3861 O O . PRO A 1 487 ? 44.307 12.409 -20.996 1.00 71.44 487 PRO A O 1
ATOM 3864 N N . ASN A 1 488 ? 46.014 11.442 -19.863 1.00 51.50 488 ASN A N 1
ATOM 3865 C CA . ASN A 1 488 ? 46.524 12.678 -19.274 1.00 51.50 488 ASN A CA 1
ATOM 3866 C C . ASN A 1 488 ? 46.912 13.667 -20.377 1.00 51.50 488 ASN A C 1
ATOM 3868 O O . ASN A 1 488 ? 47.811 13.404 -21.172 1.00 51.50 488 ASN A O 1
ATOM 3872 N N . THR A 1 489 ? 46.295 14.848 -20.382 1.00 41.94 489 THR A N 1
ATOM 3873 C CA . THR A 1 489 ? 46.743 15.985 -21.195 1.00 41.94 489 THR A CA 1
ATOM 3874 C C . THR A 1 489 ? 47.936 16.676 -20.535 1.00 41.94 489 THR A C 1
ATOM 3876 O O . THR A 1 489 ? 47.856 17.841 -20.151 1.00 41.94 489 THR A O 1
ATOM 3879 N N . GLN A 1 490 ? 49.052 15.957 -20.405 1.00 38.22 490 GLN A N 1
ATOM 3880 C CA . GLN A 1 490 ? 50.366 16.570 -20.235 1.00 38.22 490 GLN A CA 1
ATOM 3881 C C . GLN A 1 490 ? 51.065 16.577 -21.594 1.00 38.22 490 GLN A C 1
ATOM 3883 O O . GLN A 1 490 ? 51.165 15.553 -22.268 1.00 38.22 490 GLN A O 1
ATOM 3888 N N . LYS A 1 491 ? 51.487 17.770 -22.023 1.00 37.41 491 LYS A N 1
ATOM 3889 C CA . LYS A 1 491 ? 52.226 17.962 -23.273 1.00 37.41 491 LYS A CA 1
ATOM 3890 C C . LYS A 1 491 ? 53.525 17.161 -23.238 1.00 37.41 491 LYS A C 1
ATOM 3892 O O . LYS A 1 491 ? 54.201 17.125 -22.213 1.00 37.41 491 LYS A O 1
ATOM 3897 N N . GLN A 1 492 ? 53.915 16.634 -24.395 1.00 41.22 492 GLN A N 1
ATOM 3898 C CA . GLN A 1 492 ? 55.299 16.252 -24.643 1.00 41.22 492 GLN A CA 1
ATOM 3899 C C . GLN A 1 492 ? 56.209 17.460 -24.371 1.00 41.22 492 GLN A C 1
ATOM 3901 O O . GLN A 1 492 ? 56.074 18.506 -25.002 1.00 41.22 492 GLN A O 1
ATOM 3906 N N . SER A 1 493 ? 57.134 17.297 -23.433 1.00 30.52 493 SER A N 1
ATOM 3907 C CA . SER A 1 493 ? 58.309 18.145 -23.256 1.00 30.52 493 SER A CA 1
ATOM 3908 C C . SER A 1 493 ? 59.427 17.217 -22.811 1.00 30.52 493 SER A C 1
ATOM 3910 O O . SER A 1 493 ? 59.473 16.809 -21.653 1.00 30.52 493 SER A O 1
ATOM 3912 N N . GLY A 1 494 ? 60.269 16.801 -23.752 1.00 32.09 494 GLY A N 1
ATOM 3913 C CA . GLY A 1 494 ? 61.320 15.832 -23.470 1.00 32.09 494 GLY A CA 1
ATOM 3914 C C . GLY A 1 494 ? 62.470 16.437 -22.669 1.00 32.09 494 GLY A C 1
ATOM 3915 O O . GLY A 1 494 ? 62.889 17.567 -22.921 1.00 32.09 494 GLY A O 1
ATOM 3916 N N . ARG A 1 495 ? 63.049 15.634 -21.776 1.00 26.75 495 ARG A N 1
ATOM 3917 C CA . ARG A 1 495 ? 64.496 15.614 -21.540 1.00 26.75 495 ARG A CA 1
ATOM 3918 C C . ARG A 1 495 ? 64.899 14.220 -21.063 1.00 26.75 495 ARG A C 1
ATOM 3920 O O . ARG A 1 495 ? 64.078 13.513 -20.488 1.00 26.75 495 ARG A O 1
ATOM 3927 N N . ALA A 1 496 ? 66.118 13.811 -21.387 1.00 27.45 496 ALA A N 1
ATOM 3928 C CA . ALA A 1 496 ? 66.575 12.430 -21.290 1.00 27.45 496 ALA A CA 1
ATOM 3929 C C . ALA A 1 496 ? 67.749 12.288 -20.309 1.00 27.45 496 ALA A C 1
ATOM 3931 O O . ALA A 1 496 ? 68.576 13.197 -20.279 1.00 27.45 496 ALA A O 1
ATOM 3932 N N . ILE A 1 497 ? 67.839 11.110 -19.660 1.00 28.06 497 ILE A N 1
ATOM 3933 C CA . ILE A 1 497 ? 69.050 10.493 -19.054 1.00 28.06 497 ILE A CA 1
ATOM 3934 C C . ILE A 1 497 ? 69.534 11.262 -17.784 1.00 28.06 497 ILE A C 1
ATOM 3936 O O . ILE A 1 497 ? 69.426 12.481 -17.715 1.00 28.06 497 ILE A O 1
ATOM 3940 N N . VAL A 1 498 ? 69.909 10.630 -16.660 1.00 28.20 498 VAL A N 1
ATOM 3941 C CA . VAL A 1 498 ? 70.977 9.624 -16.455 1.00 28.20 498 VAL A CA 1
ATOM 3942 C C . VAL A 1 498 ? 70.621 8.562 -15.396 1.00 28.20 498 VAL A C 1
ATOM 3944 O O . VAL A 1 498 ? 69.859 8.845 -14.474 1.00 28.20 498 VAL A O 1
ATOM 3947 N N . ASP A 1 499 ? 71.201 7.366 -15.544 1.00 27.72 499 ASP A N 1
ATOM 3948 C CA . ASP A 1 499 ? 71.291 6.292 -14.538 1.00 27.72 499 ASP A CA 1
ATOM 3949 C C . ASP A 1 499 ? 72.125 6.680 -13.300 1.00 27.72 499 ASP A C 1
ATOM 3951 O O . ASP A 1 499 ? 72.986 7.552 -13.396 1.00 27.72 499 ASP A O 1
ATOM 3955 N N . ASP A 1 500 ? 71.930 5.968 -12.178 1.00 25.23 500 ASP A N 1
ATOM 3956 C CA . ASP A 1 500 ? 73.016 5.219 -11.503 1.00 25.23 500 ASP A CA 1
ATOM 3957 C C . ASP A 1 500 ? 72.520 4.383 -10.295 1.00 25.23 500 ASP A C 1
ATOM 3959 O O . ASP A 1 500 ? 71.580 4.774 -9.603 1.00 25.23 500 ASP A O 1
ATOM 3963 N N . GLY A 1 501 ? 73.227 3.286 -9.973 1.00 25.09 501 GLY A N 1
ATOM 3964 C CA . GLY A 1 501 ? 73.396 2.848 -8.569 1.00 25.09 501 GLY A CA 1
ATOM 3965 C C . GLY A 1 501 ? 72.713 1.559 -8.064 1.00 25.09 501 GLY A C 1
ATOM 3966 O O . GLY A 1 501 ? 71.640 1.594 -7.473 1.00 25.09 501 GLY A O 1
ATOM 3967 N N . CYS A 1 502 ? 73.435 0.437 -8.171 1.00 24.83 502 CYS A N 1
ATO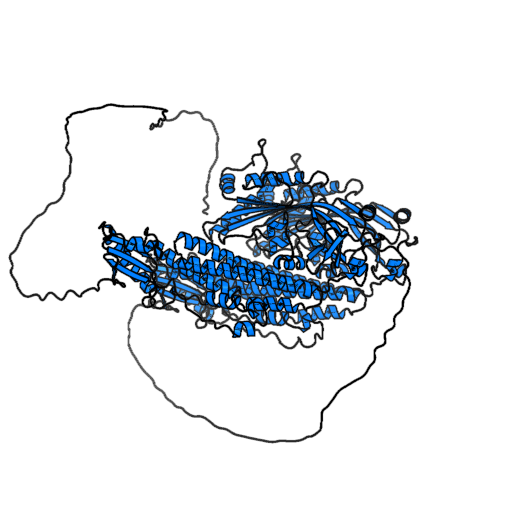M 3968 C CA . CYS A 1 502 ? 73.277 -0.870 -7.496 1.00 24.83 502 CYS A CA 1
ATOM 3969 C C . CYS A 1 502 ? 72.789 -0.848 -6.017 1.00 24.83 502 CYS A C 1
ATOM 3971 O O . CYS A 1 502 ? 73.132 0.053 -5.257 1.00 24.83 502 CYS A O 1
ATOM 3973 N N . THR A 1 503 ? 72.152 -1.909 -5.487 1.00 27.94 503 THR A N 1
ATOM 3974 C CA . THR A 1 503 ? 72.877 -3.067 -4.885 1.00 27.94 503 THR A CA 1
ATOM 3975 C C . THR A 1 503 ? 71.990 -4.281 -4.512 1.00 27.94 503 THR A C 1
ATOM 3977 O O . THR A 1 503 ? 70.768 -4.194 -4.462 1.00 27.94 503 THR A O 1
ATOM 3980 N N . ASN A 1 504 ? 72.657 -5.424 -4.276 1.00 26.80 504 ASN A N 1
ATOM 3981 C CA . ASN A 1 504 ? 72.139 -6.774 -3.953 1.00 26.80 504 ASN A CA 1
ATOM 3982 C C . ASN A 1 504 ? 71.550 -6.866 -2.503 1.00 26.80 504 ASN A C 1
ATOM 3984 O O . ASN A 1 504 ? 71.606 -5.879 -1.781 1.00 26.80 504 ASN A O 1
ATOM 3988 N N . ALA A 1 505 ? 71.022 -7.979 -1.954 1.00 27.12 505 ALA A N 1
ATOM 3989 C CA . ALA A 1 505 ? 71.118 -9.405 -2.306 1.00 27.12 505 ALA A CA 1
ATOM 3990 C C . ALA A 1 505 ? 69.996 -10.284 -1.682 1.00 27.12 505 ALA A C 1
ATOM 3992 O O . ALA A 1 505 ? 69.343 -9.875 -0.729 1.00 27.12 505 ALA A O 1
ATOM 3993 N N . ASN A 1 506 ? 69.860 -11.502 -2.228 1.00 25.95 506 ASN A N 1
ATOM 3994 C CA . ASN A 1 506 ? 69.568 -12.838 -1.648 1.00 25.95 506 ASN A CA 1
ATOM 3995 C C . ASN A 1 506 ? 69.195 -12.964 -0.140 1.00 25.95 506 ASN A C 1
ATOM 3997 O O . ASN A 1 506 ? 69.786 -12.299 0.701 1.00 25.95 506 ASN A O 1
ATOM 4001 N N . GLY A 1 507 ? 68.359 -13.925 0.285 1.00 26.41 507 GLY A N 1
ATOM 4002 C CA . GLY A 1 507 ? 67.672 -14.979 -0.479 1.00 26.41 507 GLY A CA 1
ATOM 4003 C C . GLY A 1 507 ? 67.031 -16.081 0.395 1.00 26.41 507 GLY A C 1
ATOM 4004 O O . GLY A 1 507 ? 67.159 -16.061 1.611 1.00 26.41 507 GLY A O 1
ATOM 4005 N N . ASP A 1 508 ? 66.339 -16.992 -0.296 1.00 25.23 508 ASP A N 1
ATOM 4006 C CA . ASP A 1 508 ? 65.982 -18.404 -0.035 1.00 25.23 508 ASP A CA 1
ATOM 4007 C C . ASP A 1 508 ? 65.640 -19.046 1.340 1.00 25.23 508 ASP A C 1
ATOM 4009 O O . ASP A 1 508 ? 66.302 -18.889 2.359 1.00 25.23 508 ASP A O 1
ATOM 4013 N N . HIS A 1 509 ? 64.684 -19.981 1.198 1.00 26.88 509 HIS A N 1
ATOM 4014 C CA . HIS A 1 509 ? 64.438 -21.250 1.911 1.00 26.88 509 HIS A CA 1
ATOM 4015 C C . HIS A 1 509 ? 63.725 -21.351 3.287 1.00 26.88 509 HIS A C 1
ATOM 4017 O O . HIS A 1 509 ? 63.986 -20.672 4.272 1.00 26.88 509 HIS A O 1
ATOM 4023 N N . SER A 1 510 ? 62.819 -22.336 3.286 1.00 24.55 510 SER A N 1
ATOM 4024 C CA . SER A 1 510 ? 62.021 -23.001 4.336 1.00 24.55 510 SER A CA 1
ATOM 4025 C C . SER A 1 510 ? 62.480 -24.483 4.460 1.00 24.55 510 SER A C 1
ATOM 4027 O O . SER A 1 510 ? 63.364 -24.837 3.675 1.00 24.55 510 SER A O 1
ATOM 4029 N N . PRO A 1 511 ? 61.843 -25.426 5.210 1.00 49.03 511 PRO A N 1
ATOM 4030 C CA . PRO A 1 511 ? 60.890 -25.396 6.348 1.00 49.03 511 PRO A CA 1
ATOM 4031 C C . PRO A 1 511 ? 61.332 -26.356 7.522 1.00 49.03 511 PRO A C 1
ATOM 4033 O O . PRO A 1 511 ? 62.525 -26.575 7.687 1.00 49.03 511 PRO A O 1
ATOM 4036 N N . GLU A 1 512 ? 60.363 -26.945 8.263 1.00 24.97 512 GLU A N 1
ATOM 4037 C CA . GLU A 1 512 ? 60.410 -28.075 9.251 1.00 24.97 512 GLU A CA 1
ATOM 4038 C C . GLU A 1 512 ? 60.734 -27.719 10.732 1.00 24.97 512 GLU A C 1
ATOM 4040 O O . GLU A 1 512 ? 61.671 -26.980 11.009 1.00 24.97 512 GLU A O 1
ATOM 4045 N N . GLU A 1 513 ? 59.782 -27.903 11.677 1.00 25.83 513 GLU A N 1
ATOM 4046 C CA . GLU A 1 513 ? 59.494 -29.071 12.581 1.00 25.83 513 GLU A CA 1
ATOM 4047 C C . GLU A 1 513 ? 60.520 -29.190 13.755 1.00 25.83 513 GLU A C 1
ATOM 4049 O O . GLU A 1 513 ? 61.698 -28.934 13.562 1.00 25.83 513 GLU A O 1
ATOM 4054 N N . ASP A 1 514 ? 60.211 -29.479 15.036 1.00 26.53 514 ASP A N 1
ATOM 4055 C CA . ASP A 1 514 ? 59.309 -30.498 15.608 1.00 26.53 514 ASP A CA 1
ATOM 4056 C C . ASP A 1 514 ? 59.224 -30.435 17.183 1.00 26.53 514 ASP A C 1
ATOM 4058 O O . ASP A 1 514 ? 60.072 -29.807 17.818 1.00 26.53 514 ASP A O 1
ATOM 4062 N N . GLN A 1 515 ? 58.282 -31.182 17.805 1.00 26.53 515 GLN A N 1
ATOM 4063 C CA . GLN A 1 515 ? 58.220 -31.680 19.222 1.00 26.53 515 GLN A CA 1
ATOM 4064 C C . GLN A 1 515 ? 58.167 -30.665 20.421 1.00 26.53 515 GLN A C 1
ATOM 4066 O O . GLN A 1 515 ? 58.643 -29.543 20.345 1.00 26.53 515 GLN A O 1
ATOM 4071 N N . PHE A 1 516 ? 57.539 -30.932 21.590 1.00 26.08 516 PHE A N 1
ATOM 4072 C CA . PHE A 1 516 ? 57.668 -32.095 22.501 1.00 26.08 516 PHE A CA 1
ATOM 4073 C C . PHE A 1 516 ? 56.427 -32.413 23.392 1.00 26.08 516 PHE A C 1
ATOM 4075 O O . PHE A 1 516 ? 55.498 -31.624 23.535 1.00 26.08 516 PHE A O 1
ATOM 4082 N N . ARG A 1 517 ? 56.449 -33.601 24.028 1.00 24.44 517 ARG A N 1
ATOM 4083 C CA . ARG A 1 517 ? 55.407 -34.221 24.894 1.00 24.44 517 ARG A CA 1
ATOM 4084 C C . ARG A 1 517 ? 55.496 -33.822 26.386 1.00 24.44 517 ARG A C 1
ATOM 4086 O O . ARG A 1 517 ? 56.611 -33.640 26.858 1.00 24.44 517 ARG A O 1
ATOM 4093 N N . GLN A 1 518 ? 54.399 -33.951 27.161 1.00 26.89 518 GLN A N 1
ATOM 4094 C CA . GLN A 1 518 ? 54.213 -34.982 28.229 1.00 26.89 518 GLN A CA 1
ATOM 4095 C C . GLN A 1 518 ? 52.860 -34.877 28.998 1.00 26.89 518 GLN A C 1
ATOM 4097 O O . GLN A 1 518 ? 52.137 -33.897 28.877 1.00 26.89 518 GLN A O 1
ATOM 4102 N N . ASN A 1 519 ? 52.508 -35.953 29.718 1.00 24.34 519 ASN A N 1
ATOM 4103 C CA . ASN A 1 519 ? 51.224 -36.301 30.389 1.00 24.34 519 ASN A CA 1
ATOM 4104 C C . ASN A 1 519 ? 51.500 -36.480 31.927 1.00 24.34 519 ASN A C 1
ATOM 4106 O O . ASN A 1 519 ? 52.638 -36.175 32.295 1.00 24.34 519 ASN A O 1
ATOM 4110 N N . PRO A 1 520 ? 50.661 -37.071 32.835 1.00 43.00 520 PRO A N 1
ATOM 4111 C CA . PRO A 1 520 ? 49.242 -37.521 32.804 1.00 43.00 520 PRO A CA 1
ATOM 4112 C C . PRO A 1 520 ? 48.435 -37.243 34.133 1.00 43.00 520 PRO A C 1
ATOM 4114 O O . PRO A 1 520 ? 48.870 -36.433 34.944 1.00 43.00 520 PRO A O 1
ATOM 4117 N N . ILE A 1 521 ? 47.347 -38.028 34.382 1.00 25.78 521 ILE A N 1
ATOM 4118 C CA . ILE A 1 521 ? 46.621 -38.323 35.670 1.00 25.78 521 ILE A CA 1
ATOM 4119 C C . ILE A 1 521 ? 45.416 -37.381 35.984 1.00 25.78 521 ILE A C 1
ATOM 4121 O O . ILE A 1 521 ? 45.563 -36.173 35.862 1.00 25.78 521 ILE A O 1
ATOM 4125 N N . ALA A 1 522 ? 44.194 -37.819 36.384 1.00 25.53 522 ALA A N 1
ATOM 4126 C CA . ALA A 1 522 ? 43.600 -39.169 36.579 1.00 25.53 522 ALA A CA 1
ATOM 4127 C C . ALA A 1 522 ? 42.035 -39.240 36.521 1.00 25.53 522 ALA A C 1
ATOM 4129 O O . ALA A 1 522 ? 41.350 -38.321 36.949 1.00 25.53 522 ALA A O 1
ATOM 4130 N N . ASP A 1 523 ? 41.521 -40.400 36.072 1.00 25.73 523 ASP A N 1
ATOM 4131 C CA . ASP A 1 523 ? 40.527 -41.312 36.709 1.00 25.73 523 ASP A CA 1
ATOM 4132 C C . ASP A 1 523 ? 39.163 -40.801 37.287 1.00 25.73 523 ASP A C 1
ATOM 4134 O O . ASP A 1 523 ? 39.128 -40.225 38.373 1.00 25.73 523 ASP A O 1
ATOM 4138 N N . ARG A 1 524 ? 38.015 -41.154 36.651 1.00 26.98 524 ARG A N 1
ATOM 4139 C CA . ARG A 1 524 ? 37.049 -42.228 37.078 1.00 26.98 524 ARG A CA 1
ATOM 4140 C C . ARG A 1 524 ? 35.629 -42.160 36.450 1.00 26.98 524 ARG A C 1
ATOM 4142 O O . ARG A 1 524 ? 34.989 -41.125 36.528 1.00 26.98 524 ARG A O 1
ATOM 4149 N N . HIS A 1 525 ? 35.164 -43.320 35.940 1.00 26.94 525 HIS A N 1
ATOM 4150 C CA . HIS A 1 525 ? 33.800 -43.940 35.893 1.00 26.94 525 HIS A CA 1
ATOM 4151 C C . HIS A 1 525 ? 32.484 -43.107 35.780 1.00 26.94 525 HIS A C 1
ATOM 4153 O O . HIS A 1 525 ? 32.385 -42.016 36.315 1.00 26.94 525 HIS A O 1
ATOM 4159 N N . ALA A 1 526 ? 31.339 -43.616 35.279 1.00 25.94 526 ALA A N 1
ATOM 4160 C CA . ALA A 1 526 ? 30.982 -44.709 34.347 1.00 25.94 526 ALA A CA 1
ATOM 4161 C C . ALA A 1 526 ? 29.444 -44.690 34.065 1.00 25.94 526 ALA A C 1
ATOM 4163 O O . ALA A 1 526 ? 28.676 -44.250 34.910 1.00 25.94 526 ALA A O 1
ATOM 4164 N N . GLU A 1 527 ? 29.033 -45.210 32.898 1.00 26.81 527 GLU A N 1
ATOM 4165 C CA . GLU A 1 527 ? 27.751 -45.895 32.567 1.00 26.81 527 GLU A CA 1
ATOM 4166 C C . GLU A 1 527 ? 26.343 -45.269 32.808 1.00 26.81 527 GLU A C 1
ATOM 4168 O O . GLU A 1 527 ? 25.801 -45.232 33.903 1.00 26.81 527 GLU A O 1
ATOM 4173 N N . LEU A 1 528 ? 25.704 -44.888 31.687 1.00 25.03 528 LEU A N 1
ATOM 4174 C CA . LEU A 1 528 ? 24.538 -45.539 31.034 1.00 25.03 528 LEU A CA 1
ATOM 4175 C C . LEU A 1 528 ? 23.260 -46.006 31.799 1.00 25.03 528 LEU A C 1
ATOM 4177 O O . LEU A 1 528 ? 23.293 -46.844 32.688 1.00 25.03 528 LEU A O 1
ATOM 4181 N N . TYR A 1 529 ? 22.130 -45.646 31.156 1.00 26.09 529 TYR A N 1
ATOM 4182 C CA . TYR A 1 529 ? 20.850 -46.371 30.950 1.00 26.09 529 TYR A CA 1
ATOM 4183 C C . TYR A 1 529 ? 19.566 -46.103 31.788 1.00 26.09 529 TYR A C 1
ATOM 4185 O O . TYR A 1 529 ? 19.475 -46.362 32.979 1.00 26.09 529 TYR A O 1
ATOM 4193 N N . LEU A 1 530 ? 18.511 -45.814 31.000 1.00 25.64 530 LEU A N 1
ATOM 4194 C CA . LEU A 1 530 ? 17.090 -46.218 31.100 1.00 25.64 530 LEU A CA 1
ATOM 4195 C C . LEU A 1 530 ? 16.087 -45.485 32.026 1.00 25.64 530 LEU A C 1
ATOM 4197 O O . LEU A 1 530 ? 16.399 -44.820 33.003 1.00 25.64 530 LEU A O 1
ATOM 4201 N N . VAL A 1 531 ? 14.830 -45.601 31.580 1.00 26.33 531 VAL A N 1
ATOM 4202 C CA . VAL A 1 531 ? 13.539 -44.987 31.974 1.00 26.33 531 VAL A CA 1
ATOM 4203 C C . VAL A 1 531 ? 12.475 -46.104 31.768 1.00 26.33 531 VAL A C 1
ATOM 4205 O O . VAL A 1 531 ? 12.840 -47.102 31.137 1.00 26.33 531 VAL A O 1
ATOM 4208 N N . PRO A 1 532 ? 11.152 -45.976 32.045 1.00 41.88 532 PRO A N 1
ATOM 4209 C CA . PRO A 1 532 ? 10.325 -45.283 33.059 1.00 41.88 532 PRO A CA 1
ATOM 4210 C C . PRO A 1 532 ? 9.603 -46.392 33.914 1.00 41.88 532 PRO A C 1
ATOM 4212 O O . PRO A 1 532 ? 10.288 -47.369 34.211 1.00 41.88 532 PRO A O 1
ATOM 4215 N N . PRO A 1 533 ? 8.281 -46.414 34.260 1.00 41.56 533 PRO A N 1
ATOM 4216 C CA . PRO A 1 533 ? 7.231 -45.381 34.405 1.00 41.56 533 PRO A CA 1
ATOM 4217 C C . PRO A 1 533 ? 6.374 -45.465 35.699 1.00 41.56 533 PRO A C 1
ATOM 4219 O O . PRO A 1 533 ? 6.443 -46.422 36.464 1.00 41.56 533 PRO A O 1
ATOM 4222 N N . GLY A 1 534 ? 5.439 -44.512 35.855 1.00 23.62 534 GLY A N 1
ATOM 4223 C CA . GLY A 1 534 ? 4.144 -44.797 36.494 1.00 23.62 534 GLY A CA 1
ATOM 4224 C C . GLY A 1 534 ? 3.473 -43.637 37.237 1.00 23.62 534 GLY A C 1
ATOM 4225 O O . GLY A 1 534 ? 3.902 -43.278 38.331 1.00 23.62 534 GLY A O 1
ATOM 4226 N N . ARG A 1 535 ? 2.334 -43.144 36.723 1.00 27.59 535 ARG A N 1
ATOM 4227 C CA . ARG A 1 535 ? 1.180 -42.797 37.574 1.00 27.59 535 ARG A CA 1
ATOM 4228 C C . ARG A 1 535 ? -0.144 -42.805 36.808 1.00 27.59 535 ARG A C 1
ATOM 4230 O O . ARG A 1 535 ? -0.158 -42.730 35.586 1.00 27.59 535 ARG A O 1
ATOM 4237 N N . VAL A 1 536 ? -1.211 -42.991 37.578 1.00 27.89 536 VAL A N 1
ATOM 4238 C CA . VAL A 1 536 ? -2.548 -43.448 37.176 1.00 27.89 536 VAL A CA 1
ATOM 4239 C C . VAL A 1 536 ? -3.530 -42.272 37.087 1.00 27.89 536 VAL A C 1
ATOM 4241 O O . VAL A 1 536 ? -3.343 -41.258 37.760 1.00 27.89 536 VAL A O 1
ATOM 4244 N N . GLU A 1 537 ? -4.546 -42.419 36.239 1.00 28.59 537 GLU A N 1
ATOM 4245 C CA . GLU A 1 537 ? -5.684 -41.506 36.082 1.00 28.59 537 GLU A CA 1
ATOM 4246 C C . GLU A 1 537 ? -6.662 -41.609 37.262 1.00 28.59 537 GLU A C 1
ATOM 4248 O O . GLU A 1 537 ? -6.863 -42.690 37.806 1.00 28.59 537 GLU A O 1
ATOM 4253 N N . GLU A 1 538 ? -7.358 -40.521 37.593 1.00 26.00 538 GLU A N 1
ATOM 4254 C CA . GLU A 1 538 ? -8.624 -40.616 38.327 1.00 26.00 538 GLU A CA 1
ATOM 4255 C C . GLU A 1 538 ? -9.599 -39.551 37.810 1.00 26.00 538 GLU A C 1
ATOM 4257 O O . GLU A 1 538 ? -9.358 -38.345 37.917 1.00 26.00 538 GLU A O 1
ATOM 4262 N N . GLU A 1 539 ? -10.700 -40.003 37.208 1.00 28.16 539 GLU A N 1
ATOM 4263 C CA . GLU A 1 539 ? -11.860 -39.163 36.924 1.00 28.16 539 GLU A CA 1
ATOM 4264 C C . GLU A 1 539 ? -12.661 -38.932 38.212 1.00 28.16 539 GLU A C 1
ATOM 4266 O O . GLU A 1 539 ? -12.805 -39.828 39.042 1.00 28.16 539 GLU A O 1
ATOM 4271 N N . SER A 1 540 ? -13.306 -37.772 38.336 1.00 24.95 540 SER A N 1
ATOM 4272 C CA . SER A 1 540 ? -14.517 -37.678 39.155 1.00 24.95 540 SER A CA 1
ATOM 4273 C C . SER A 1 540 ? -15.562 -36.807 38.466 1.00 24.95 540 SER A C 1
ATOM 4275 O O . SER A 1 540 ? -15.367 -35.622 38.197 1.00 24.95 540 SER A O 1
ATOM 4277 N N . GLN A 1 541 ? -16.692 -37.435 38.151 1.00 29.39 541 GLN A N 1
ATOM 4278 C CA . GLN A 1 541 ? -17.905 -36.755 37.721 1.00 29.39 541 GLN A CA 1
ATOM 4279 C C . GLN A 1 541 ? -18.546 -36.076 38.934 1.00 29.39 541 GLN A C 1
ATOM 4281 O O . GLN A 1 541 ? -18.547 -36.642 40.026 1.00 29.39 541 GLN A O 1
ATOM 4286 N N . ASN A 1 542 ? -19.178 -34.917 38.742 1.00 25.53 542 ASN A N 1
ATOM 4287 C CA . ASN A 1 542 ? -20.236 -34.509 39.659 1.00 25.53 542 ASN A CA 1
ATOM 4288 C C . ASN A 1 542 ? -21.307 -33.678 38.949 1.00 25.53 542 ASN A C 1
ATOM 4290 O O . ASN A 1 542 ? -21.017 -32.705 38.254 1.00 25.53 542 ASN A O 1
ATOM 4294 N N . THR A 1 543 ? -22.555 -34.101 39.119 1.00 31.77 543 THR A N 1
ATOM 4295 C CA . THR A 1 543 ? -23.757 -33.506 38.531 1.00 31.77 543 THR A CA 1
ATOM 4296 C C . THR A 1 543 ? -24.439 -32.576 39.528 1.00 31.77 543 THR A C 1
ATOM 4298 O O . THR A 1 543 ? -24.749 -33.012 40.636 1.00 31.77 543 THR A O 1
ATOM 4301 N N . SER A 1 544 ? -24.799 -31.356 39.124 1.00 23.58 544 SER A N 1
ATOM 4302 C CA . SER A 1 544 ? -25.775 -30.548 39.869 1.00 23.58 544 SER A CA 1
ATOM 4303 C C . SER A 1 544 ? -26.591 -29.609 38.969 1.00 23.58 544 SER A C 1
ATOM 4305 O O . SER A 1 544 ? -26.088 -28.661 38.377 1.00 23.58 544 SER A O 1
ATOM 4307 N N . THR A 1 545 ? -27.881 -29.939 38.895 1.00 24.75 545 THR A N 1
ATOM 4308 C CA . THR A 1 545 ? -29.065 -29.099 38.627 1.00 24.75 545 THR A CA 1
ATOM 4309 C C . THR A 1 545 ? -28.854 -27.611 38.318 1.00 24.75 545 THR A C 1
ATOM 4311 O O . THR A 1 545 ? -28.461 -26.829 39.185 1.00 24.75 545 THR A O 1
ATOM 4314 N N . GLU A 1 546 ? -29.278 -27.198 37.122 1.00 24.36 546 GLU A N 1
ATOM 4315 C CA . GLU A 1 546 ? -29.427 -25.790 36.744 1.00 24.36 546 GLU A CA 1
ATOM 4316 C C . GLU A 1 546 ? -30.488 -25.077 37.598 1.00 24.36 546 GLU A C 1
ATOM 4318 O O . GLU A 1 546 ? -31.589 -25.584 37.807 1.00 24.36 546 GLU A O 1
ATOM 4323 N N . THR A 1 547 ? -30.183 -23.855 38.037 1.00 23.31 547 THR A N 1
ATOM 4324 C CA . THR A 1 547 ? -31.187 -22.874 38.474 1.00 23.31 547 THR A CA 1
ATOM 4325 C C . THR A 1 547 ? -31.018 -21.634 37.601 1.00 23.31 547 THR A C 1
ATOM 4327 O O . THR A 1 547 ? -29.938 -21.044 37.559 1.00 23.31 547 THR A O 1
ATOM 4330 N N . SER A 1 548 ? -32.049 -21.284 36.835 1.00 28.53 548 SER A N 1
ATOM 4331 C CA . SER A 1 548 ? -31.973 -20.261 35.786 1.00 28.53 548 SER A CA 1
ATOM 4332 C C . SER A 1 548 ? -31.905 -18.848 36.377 1.00 28.53 548 SER A C 1
ATOM 4334 O O . SER A 1 548 ? -32.842 -18.421 37.046 1.00 28.53 548 SER A O 1
ATOM 4336 N N . VAL A 1 549 ? -30.813 -18.119 36.116 1.00 26.25 549 VAL A N 1
ATOM 4337 C CA . VAL A 1 549 ? -30.634 -16.712 36.522 1.00 26.25 549 VAL A CA 1
ATOM 4338 C C . VAL A 1 549 ? -29.921 -15.916 35.423 1.00 26.25 549 VAL A C 1
ATOM 4340 O O . VAL A 1 549 ? -28.845 -16.320 34.960 1.00 26.25 549 VAL A O 1
ATOM 4343 N N . THR A 1 550 ? -30.512 -14.769 35.077 1.00 31.61 550 THR A N 1
ATOM 4344 C CA . THR A 1 550 ? -30.025 -13.691 34.198 1.00 31.61 550 THR A CA 1
ATOM 4345 C C . THR A 1 550 ? -28.533 -13.714 33.867 1.00 31.61 550 THR A C 1
ATOM 4347 O O . THR A 1 550 ? -27.680 -13.405 34.694 1.00 31.61 550 THR A O 1
ATOM 4350 N N . LYS A 1 551 ? -28.192 -13.999 32.606 1.00 38.81 551 LYS A N 1
ATOM 4351 C CA . LYS A 1 551 ? -26.888 -13.636 32.012 1.00 38.81 551 LYS A CA 1
ATOM 4352 C C . LYS A 1 551 ? -27.007 -12.283 31.275 1.00 38.81 551 LYS A C 1
ATOM 4354 O O . LYS A 1 551 ? -28.103 -11.830 30.933 1.00 38.81 551 LYS A O 1
ATOM 4359 N N . VAL A 1 552 ? -25.870 -11.626 31.015 1.00 43.97 552 VAL A N 1
ATOM 4360 C CA . VAL A 1 552 ? -25.776 -10.471 30.099 1.00 43.97 552 VAL A CA 1
ATOM 4361 C C . VAL A 1 552 ? -24.618 -10.673 29.122 1.00 43.97 552 VAL A C 1
ATOM 4363 O O . VAL A 1 552 ? -23.550 -11.167 29.478 1.00 43.97 552 VAL A O 1
ATOM 4366 N N . MET A 1 553 ? -24.833 -10.306 27.859 1.00 54.66 553 MET A N 1
ATOM 4367 C CA . MET A 1 553 ? -23.899 -10.548 26.764 1.00 54.66 553 MET A CA 1
ATOM 4368 C C . MET A 1 553 ? -22.913 -9.403 26.567 1.00 54.66 553 MET A C 1
ATOM 4370 O O . MET A 1 553 ? -23.282 -8.344 26.066 1.00 54.66 553 MET A O 1
ATOM 4374 N N . HIS A 1 554 ? -21.635 -9.646 26.858 1.00 56.91 554 HIS A N 1
ATOM 4375 C CA . HIS A 1 554 ? -20.572 -8.695 26.554 1.00 56.91 554 HIS A CA 1
ATOM 4376 C C . HIS A 1 554 ? -19.615 -9.169 25.454 1.00 56.91 554 HIS A C 1
ATOM 4378 O O . HIS A 1 554 ? -18.865 -10.127 25.627 1.00 56.91 554 HIS A O 1
ATOM 4384 N N . SER A 1 555 ? -19.650 -8.474 24.319 1.00 58.69 555 SER A N 1
ATOM 4385 C CA . SER A 1 555 ? -18.856 -8.763 23.122 1.00 58.69 555 SER A CA 1
ATOM 4386 C C . SER A 1 555 ? -17.362 -8.523 23.310 1.00 58.69 555 SER A C 1
ATOM 4388 O O . SER A 1 555 ? -16.945 -7.423 23.669 1.00 58.69 555 SER A O 1
ATOM 4390 N N . ASP A 1 556 ? -16.552 -9.510 22.942 1.00 65.88 556 ASP A N 1
ATOM 4391 C CA . ASP A 1 556 ? -15.089 -9.442 22.956 1.00 65.88 556 ASP A CA 1
ATOM 4392 C C . ASP A 1 556 ? -14.491 -8.971 21.614 1.00 65.88 556 ASP A C 1
ATOM 4394 O O . ASP A 1 556 ? -13.359 -8.478 21.570 1.00 65.88 556 ASP A O 1
ATOM 4398 N N . ARG A 1 557 ? -15.250 -9.082 20.514 1.00 79.00 557 ARG A N 1
ATOM 4399 C CA . ARG A 1 557 ? -14.767 -8.849 19.145 1.00 79.00 557 ARG A CA 1
ATOM 4400 C C . ARG A 1 557 ? -15.663 -7.897 18.350 1.00 79.00 557 ARG A C 1
ATOM 4402 O O . ARG A 1 557 ? -16.888 -7.934 18.438 1.00 79.00 557 ARG A O 1
ATOM 4409 N N . GLN A 1 558 ? -15.035 -7.078 17.504 1.00 88.00 558 GLN A N 1
ATOM 4410 C CA . GLN A 1 558 ? -15.696 -6.208 16.525 1.00 88.00 558 GLN A CA 1
ATOM 4411 C C . GLN A 1 558 ? -15.156 -6.482 15.116 1.00 88.00 558 GLN A C 1
ATOM 4413 O O . GLN A 1 558 ? -13.944 -6.646 14.951 1.00 88.00 558 GLN A O 1
ATOM 4418 N N . ILE A 1 559 ? -16.019 -6.475 14.094 1.00 91.25 559 ILE A N 1
ATOM 4419 C CA . ILE A 1 559 ? -15.618 -6.623 12.681 1.00 91.25 559 ILE A CA 1
ATOM 4420 C C . ILE A 1 559 ? -16.400 -5.683 11.751 1.00 91.25 559 ILE A C 1
ATOM 4422 O O . ILE A 1 559 ? -17.527 -5.288 12.050 1.00 91.25 559 ILE A O 1
ATOM 4426 N N . ALA A 1 560 ? -15.808 -5.345 10.602 1.00 93.19 560 ALA A N 1
ATOM 4427 C CA . ALA A 1 560 ? -16.475 -4.590 9.543 1.00 93.19 560 ALA A CA 1
ATOM 4428 C C . ALA A 1 560 ? -17.516 -5.460 8.809 1.00 93.19 560 ALA A C 1
ATOM 4430 O O . ALA A 1 560 ? -17.267 -6.630 8.495 1.00 93.19 560 ALA A O 1
ATOM 4431 N N . ALA A 1 561 ? -18.678 -4.880 8.511 1.00 92.38 561 ALA A N 1
ATOM 4432 C CA . ALA A 1 561 ? -19.784 -5.577 7.856 1.00 92.38 561 ALA A CA 1
ATOM 4433 C C . ALA A 1 561 ? -19.528 -5.819 6.358 1.00 92.38 561 ALA A C 1
ATOM 4435 O O . ALA A 1 561 ? -19.854 -6.892 5.862 1.00 92.38 561 ALA A O 1
ATOM 4436 N N . LEU A 1 562 ? -18.861 -4.887 5.666 1.00 92.06 562 LEU A N 1
ATOM 4437 C CA . LEU A 1 562 ? -18.451 -5.008 4.254 1.00 92.06 562 LEU A CA 1
ATOM 4438 C C . LEU A 1 562 ? -19.616 -5.246 3.271 1.00 92.06 562 LEU A C 1
ATOM 4440 O O . LEU A 1 562 ? -19.532 -6.093 2.384 1.00 92.06 562 LEU A O 1
ATOM 4444 N N . GLY A 1 563 ? -20.715 -4.512 3.470 1.00 88.00 563 GLY A N 1
ATOM 4445 C CA . GLY A 1 563 ? -21.939 -4.599 2.664 1.00 88.00 563 GLY A CA 1
ATOM 4446 C C . GLY A 1 563 ? -22.874 -5.756 3.035 1.00 88.00 563 GLY A C 1
ATOM 4447 O O . GLY A 1 563 ? -24.028 -5.753 2.625 1.00 88.00 563 GLY A O 1
ATOM 4448 N N . ARG A 1 564 ? -22.418 -6.717 3.853 1.00 88.31 564 ARG A N 1
ATOM 4449 C CA . ARG A 1 564 ? -23.216 -7.888 4.249 1.00 88.31 564 ARG A CA 1
ATOM 4450 C C . ARG A 1 564 ? -24.449 -7.462 5.084 1.00 88.31 564 ARG A C 1
ATOM 4452 O O . ARG A 1 564 ? -24.318 -6.591 5.951 1.00 88.31 564 ARG A O 1
ATOM 4459 N N . PRO A 1 565 ? -25.634 -8.076 4.885 1.00 86.88 565 PRO A N 1
ATOM 4460 C CA . PRO A 1 565 ? -26.880 -7.686 5.555 1.00 86.88 565 PRO A CA 1
ATOM 4461 C C . PRO A 1 565 ? -26.966 -8.247 6.986 1.00 86.88 565 PRO A C 1
ATOM 4463 O O . PRO A 1 565 ? -27.633 -9.244 7.247 1.00 86.88 565 PRO A O 1
ATOM 4466 N N . LEU A 1 566 ? -26.255 -7.614 7.921 1.00 89.19 566 LEU A N 1
ATOM 4467 C CA . LEU A 1 566 ? -26.096 -8.076 9.305 1.00 89.19 566 LEU A CA 1
ATOM 4468 C C . LEU A 1 566 ? -27.060 -7.420 10.305 1.00 89.19 566 LEU A C 1
ATOM 4470 O O . LEU A 1 566 ? -27.185 -6.197 10.359 1.00 89.19 566 LEU A O 1
ATOM 4474 N N . HIS A 1 567 ? -27.656 -8.219 11.189 1.00 89.50 567 HIS A N 1
ATOM 4475 C CA . HIS A 1 567 ? -28.469 -7.741 12.312 1.00 89.50 567 HIS A CA 1
ATOM 4476 C C . HIS A 1 567 ? -28.123 -8.477 13.621 1.00 89.50 567 HIS A C 1
ATOM 4478 O O . HIS A 1 567 ? -27.537 -9.562 13.572 1.00 89.50 567 HIS A O 1
ATOM 4484 N N . PRO A 1 568 ? -28.466 -7.921 14.802 1.00 90.38 568 PRO A N 1
ATOM 4485 C CA . PRO A 1 568 ? -28.354 -8.659 16.058 1.00 90.38 568 PRO A CA 1
ATOM 4486 C C . PRO A 1 568 ? -29.168 -9.961 16.019 1.00 90.38 568 PRO A C 1
ATOM 4488 O O . PRO A 1 568 ? -30.195 -10.028 15.345 1.00 90.38 568 PRO A O 1
ATOM 4491 N N . GLY A 1 569 ? -28.686 -10.991 16.711 1.00 88.38 569 GLY A N 1
ATOM 4492 C CA . GLY A 1 569 ? -29.234 -12.350 16.692 1.00 88.38 569 GLY A CA 1
ATOM 4493 C C . GLY A 1 569 ? -28.631 -13.276 15.631 1.00 88.38 569 GLY A C 1
ATOM 4494 O O . GLY A 1 569 ? -28.704 -14.492 15.800 1.00 88.38 569 GLY A O 1
ATOM 4495 N N . MET A 1 570 ? -27.999 -12.741 14.576 1.00 91.62 570 MET A N 1
ATOM 4496 C CA . MET A 1 570 ? -27.343 -13.563 13.549 1.00 91.62 570 MET A CA 1
ATOM 4497 C C . MET A 1 570 ? -26.149 -14.338 14.103 1.00 91.62 570 MET A C 1
ATOM 4499 O O . MET A 1 570 ? -25.334 -13.802 14.857 1.00 91.62 570 MET A O 1
ATOM 4503 N N . LEU A 1 571 ? -25.993 -15.580 13.656 1.00 92.12 571 LEU A N 1
ATOM 4504 C CA . LEU A 1 571 ? -24.860 -16.428 14.006 1.00 92.12 571 LEU A CA 1
ATOM 4505 C C . LEU A 1 571 ? -23.665 -16.220 13.063 1.00 92.12 571 LEU A C 1
ATOM 4507 O O . LEU A 1 571 ? -23.823 -15.980 11.864 1.00 92.12 571 LEU A O 1
ATOM 4511 N N . TYR A 1 572 ? -22.455 -16.321 13.616 1.00 92.25 572 TYR A N 1
ATOM 4512 C CA . TYR A 1 572 ? -21.190 -16.074 12.925 1.00 92.25 572 TYR A CA 1
ATOM 4513 C C . TYR A 1 572 ? -20.148 -17.151 13.222 1.00 92.25 572 TYR A C 1
ATOM 4515 O O . TYR A 1 572 ? -19.970 -17.568 14.369 1.00 92.25 572 TYR A O 1
ATOM 4523 N N . ASN A 1 573 ? -19.390 -17.551 12.206 1.00 92.31 573 ASN A N 1
ATOM 4524 C CA . ASN A 1 573 ? -18.240 -18.437 12.336 1.00 92.31 573 ASN A CA 1
ATOM 4525 C C . ASN A 1 573 ? -16.950 -17.653 12.060 1.00 92.31 573 ASN A C 1
ATOM 4527 O O . ASN A 1 573 ? -16.579 -17.386 10.920 1.00 92.31 573 ASN A O 1
ATOM 4531 N N . ALA A 1 574 ? -16.230 -17.310 13.126 1.00 91.19 574 ALA A N 1
ATOM 4532 C CA . ALA A 1 574 ? -14.998 -16.526 13.058 1.00 91.19 574 ALA A CA 1
ATOM 4533 C C . ALA A 1 574 ? -13.799 -17.304 12.479 1.00 91.19 574 ALA A C 1
ATOM 4535 O O . ALA A 1 574 ? -12.754 -16.713 12.207 1.00 91.19 574 ALA A O 1
ATOM 4536 N N . ARG A 1 575 ? -13.922 -18.623 12.261 1.00 91.75 575 ARG A N 1
ATOM 4537 C CA . ARG A 1 575 ? -12.861 -19.423 11.627 1.00 91.75 575 ARG A CA 1
ATOM 4538 C C . ARG A 1 575 ? -12.824 -19.176 10.121 1.00 91.75 575 ARG A C 1
ATOM 4540 O O . ARG A 1 575 ? -11.751 -18.941 9.576 1.00 91.75 575 ARG A O 1
ATOM 4547 N N . ASN A 1 576 ? -13.980 -19.144 9.462 1.00 90.88 576 ASN A N 1
ATOM 4548 C CA . ASN A 1 576 ? -14.106 -18.904 8.018 1.00 90.88 576 ASN A CA 1
ATOM 4549 C C . ASN A 1 576 ? -14.678 -17.510 7.658 1.00 90.88 576 ASN A C 1
ATOM 4551 O O . ASN A 1 576 ? -14.790 -17.198 6.479 1.00 90.88 576 ASN A O 1
ATOM 4555 N N . ASP A 1 577 ? -15.004 -16.678 8.653 1.00 91.62 577 ASP A N 1
ATOM 4556 C CA . ASP A 1 577 ? -15.622 -15.346 8.534 1.00 91.62 577 ASP A CA 1
ATOM 4557 C C . ASP A 1 577 ? -16.973 -15.314 7.786 1.00 91.62 577 ASP A C 1
ATOM 4559 O O . ASP A 1 577 ? -17.304 -14.345 7.090 1.00 91.62 577 ASP A O 1
ATOM 4563 N N . THR A 1 578 ? -17.775 -16.370 7.971 1.00 90.31 578 THR A N 1
ATOM 4564 C CA . THR A 1 578 ? -19.125 -16.515 7.393 1.00 90.31 578 THR A CA 1
ATOM 4565 C C . THR A 1 578 ? -20.234 -16.289 8.423 1.00 90.31 578 THR A C 1
ATOM 4567 O O . THR A 1 578 ? -20.067 -16.570 9.610 1.00 90.31 578 THR A O 1
ATOM 4570 N N . PHE A 1 579 ? -21.382 -15.791 7.960 1.00 87.81 579 PHE A N 1
ATOM 4571 C CA . PHE A 1 579 ? -22.619 -15.690 8.741 1.00 87.81 579 PHE A CA 1
ATOM 4572 C C . PHE A 1 579 ? -23.567 -16.823 8.355 1.00 87.81 579 PHE A C 1
ATOM 4574 O O . PHE A 1 579 ? -23.593 -17.222 7.189 1.00 87.81 579 PHE A O 1
ATOM 4581 N N . ILE A 1 580 ? -24.357 -17.308 9.311 1.00 85.69 580 ILE A N 1
ATOM 4582 C CA . ILE A 1 580 ? -25.385 -18.325 9.066 1.00 85.69 580 ILE A CA 1
ATOM 4583 C C . ILE A 1 580 ? -26.726 -17.607 8.844 1.00 85.69 580 ILE A C 1
ATOM 4585 O O . ILE A 1 580 ? -27.234 -16.982 9.778 1.00 85.69 580 ILE A O 1
ATOM 4589 N N . PRO A 1 581 ? -27.299 -17.639 7.627 1.00 80.94 581 PRO A N 1
ATOM 4590 C CA . PRO A 1 581 ? -28.596 -17.031 7.358 1.00 80.94 581 PRO A CA 1
ATOM 4591 C C . PRO A 1 581 ? -29.739 -17.889 7.917 1.00 80.94 581 PRO A C 1
ATOM 4593 O O . PRO A 1 581 ? -29.640 -19.111 7.981 1.00 80.94 581 PRO A O 1
ATOM 4596 N N . GLY A 1 582 ? -30.854 -17.248 8.274 1.00 76.50 582 GLY A N 1
ATOM 4597 C CA . GLY A 1 582 ? -32.115 -17.928 8.598 1.00 76.50 582 GLY A CA 1
ATOM 4598 C C . GLY A 1 582 ? -32.191 -18.628 9.960 1.00 76.50 582 GLY A C 1
ATOM 4599 O O . GLY A 1 582 ? -33.256 -19.136 10.288 1.00 76.50 582 GLY A O 1
ATOM 4600 N N . VAL A 1 583 ? -31.118 -18.634 10.762 1.00 79.69 583 VAL A N 1
ATOM 4601 C CA . VAL A 1 583 ? -31.116 -19.217 12.115 1.00 79.69 583 VAL A CA 1
ATOM 4602 C C . VAL A 1 583 ? -30.623 -18.194 13.138 1.00 79.69 583 VAL A C 1
ATOM 4604 O O . VAL A 1 583 ? -29.515 -17.664 13.027 1.00 79.69 583 VAL A O 1
ATOM 4607 N N . THR A 1 584 ? -31.446 -17.938 14.153 1.00 83.88 584 THR A N 1
ATOM 4608 C CA . THR A 1 584 ? -31.144 -17.088 15.313 1.00 83.88 584 THR A CA 1
ATOM 4609 C C . THR A 1 584 ? -31.239 -17.915 16.593 1.00 83.88 584 THR A C 1
ATOM 4611 O O . THR A 1 584 ? -31.947 -18.918 16.647 1.00 83.88 584 THR A O 1
ATOM 4614 N N . LEU A 1 585 ? -30.534 -17.507 17.653 1.00 83.56 585 LEU A N 1
ATOM 4615 C CA . LEU A 1 585 ? -30.655 -18.180 18.957 1.00 83.56 585 LEU A CA 1
ATOM 4616 C C . LEU A 1 585 ? -32.010 -17.920 19.627 1.00 83.56 585 LEU A C 1
ATOM 4618 O O . LEU A 1 585 ? -32.488 -18.766 20.376 1.00 83.56 585 LEU A O 1
ATOM 4622 N N . TRP A 1 586 ? -32.620 -16.766 19.358 1.00 88.00 586 TRP A N 1
ATOM 4623 C CA . TRP A 1 586 ? -33.821 -16.274 20.035 1.00 88.00 586 TRP A CA 1
ATOM 4624 C C . TRP A 1 586 ? -34.891 -15.856 19.037 1.00 88.00 586 TRP A C 1
ATOM 4626 O O . TRP A 1 586 ? -34.598 -15.612 17.861 1.00 88.00 586 TRP A O 1
ATOM 4636 N N . SER A 1 587 ? -36.123 -15.730 19.529 1.00 84.94 587 SER A N 1
ATOM 4637 C CA . SER A 1 587 ? -37.231 -15.199 18.742 1.00 84.94 587 SER A CA 1
ATOM 4638 C C . SER A 1 587 ? -37.051 -13.702 18.457 1.00 84.94 587 SER A C 1
ATOM 4640 O O . SER A 1 587 ? -36.475 -12.955 19.255 1.00 84.94 587 SER A O 1
ATOM 4642 N N . ASP A 1 588 ? -37.605 -13.237 17.336 1.00 85.44 588 ASP A N 1
ATOM 4643 C CA . ASP A 1 588 ? -37.670 -11.808 17.012 1.00 85.44 588 ASP A CA 1
ATOM 4644 C C . ASP A 1 588 ? -38.433 -10.996 18.067 1.00 85.44 588 ASP A C 1
ATOM 4646 O O . ASP A 1 588 ? -38.172 -9.806 18.244 1.00 85.44 588 ASP A O 1
ATOM 4650 N N . GLU A 1 589 ? -39.395 -11.612 18.754 1.00 85.50 589 GLU A N 1
ATOM 4651 C CA . GLU A 1 589 ? -40.190 -10.971 19.801 1.00 85.50 589 GLU A CA 1
ATOM 4652 C C . GLU A 1 589 ? -39.351 -10.711 21.051 1.00 85.50 589 GLU A C 1
ATOM 4654 O O . GLU A 1 589 ? -39.383 -9.606 21.593 1.00 85.50 589 GLU A O 1
ATOM 4659 N N . ASP A 1 590 ? -38.552 -11.689 21.474 1.00 84.06 590 ASP A N 1
ATOM 4660 C CA . ASP A 1 590 ? -37.676 -11.563 22.638 1.00 84.06 590 ASP A CA 1
ATOM 4661 C C . ASP A 1 590 ? -36.529 -10.589 22.358 1.00 84.06 590 ASP A C 1
ATOM 4663 O O . ASP A 1 590 ? -36.289 -9.668 23.144 1.00 84.06 590 ASP A O 1
ATOM 4667 N N . MET A 1 591 ? -35.914 -10.686 21.173 1.00 86.38 591 MET A N 1
ATOM 4668 C CA . MET A 1 591 ? -34.889 -9.732 20.742 1.00 86.38 591 MET A CA 1
ATOM 4669 C C . MET A 1 591 ? -35.415 -8.294 20.701 1.00 86.38 591 MET A C 1
ATOM 4671 O O . MET A 1 591 ? -34.690 -7.382 21.094 1.00 86.38 591 MET A O 1
ATOM 4675 N N . LYS A 1 592 ? -36.669 -8.063 20.279 1.00 85.25 592 LYS A N 1
ATOM 4676 C CA . LYS A 1 592 ? -37.294 -6.725 20.296 1.00 85.25 592 LYS A CA 1
ATOM 4677 C C . LYS A 1 592 ? -37.476 -6.175 21.713 1.00 85.25 592 LYS A C 1
ATOM 4679 O O . LYS A 1 592 ? -37.249 -4.982 21.898 1.00 85.25 592 LYS A O 1
ATOM 4684 N N . LYS A 1 593 ? -37.835 -7.008 22.702 1.00 81.75 593 LYS A N 1
ATOM 4685 C CA . LYS A 1 593 ? -38.002 -6.586 24.113 1.00 81.75 593 LYS A CA 1
ATOM 4686 C C . LYS A 1 593 ? -36.694 -6.055 24.712 1.00 81.75 593 LYS A C 1
ATOM 4688 O O . LYS A 1 593 ? -36.721 -5.090 25.470 1.00 81.75 593 LYS A O 1
ATOM 4693 N N . VAL A 1 594 ? -35.558 -6.663 24.357 1.00 80.25 594 VAL A N 1
ATOM 4694 C CA . VAL A 1 594 ? -34.229 -6.331 24.914 1.00 80.25 594 VAL A CA 1
ATOM 4695 C C . VAL A 1 594 ? -33.377 -5.427 24.008 1.00 80.25 594 VAL A C 1
ATOM 4697 O O . VAL A 1 594 ? -32.218 -5.148 24.328 1.00 80.25 594 VAL A O 1
ATOM 4700 N N . MET A 1 595 ? -33.924 -4.971 22.875 1.00 85.62 595 MET A N 1
ATOM 4701 C CA . MET A 1 595 ? -33.225 -4.136 21.895 1.00 85.62 595 MET A CA 1
ATOM 4702 C C . MET A 1 595 ? -33.129 -2.681 22.358 1.00 85.62 595 MET A C 1
ATOM 4704 O O . MET A 1 595 ? -34.135 -1.978 22.472 1.00 85.62 595 MET A O 1
ATOM 4708 N N . LYS A 1 596 ? -31.908 -2.165 22.494 1.00 82.50 596 LYS A N 1
ATOM 4709 C CA . LYS A 1 596 ? -31.655 -0.738 22.709 1.00 82.50 596 LYS A CA 1
ATOM 4710 C C . LYS A 1 596 ? -31.131 -0.086 21.440 1.00 82.50 596 LYS A C 1
ATOM 4712 O O . LYS A 1 596 ? -30.119 -0.501 20.881 1.00 82.50 596 LYS A O 1
ATOM 4717 N N . ILE A 1 597 ? -31.805 0.979 21.015 1.00 83.62 597 ILE A N 1
ATOM 4718 C CA . ILE A 1 597 ? -31.434 1.783 19.847 1.00 83.62 597 ILE A CA 1
ATOM 4719 C C . ILE A 1 597 ? -30.897 3.132 20.332 1.00 83.62 597 ILE A C 1
ATOM 4721 O O . ILE A 1 597 ? -31.515 3.789 21.170 1.00 83.62 597 ILE A O 1
ATOM 4725 N N . ARG A 1 598 ? -29.737 3.553 19.819 1.00 79.25 598 ARG A N 1
ATOM 4726 C CA . ARG A 1 598 ? -29.103 4.844 20.132 1.00 79.25 598 ARG A CA 1
ATOM 4727 C C . ARG A 1 598 ? -28.731 5.563 18.835 1.00 79.25 598 ARG A C 1
ATOM 4729 O O . ARG A 1 598 ? -28.214 4.935 17.916 1.00 79.25 598 ARG A O 1
ATOM 4736 N N . GLY A 1 599 ? -28.955 6.874 18.756 1.00 70.44 599 GLY A N 1
ATOM 4737 C CA . GLY A 1 599 ? -28.499 7.674 17.614 1.00 70.44 599 GLY A CA 1
ATOM 4738 C C . GLY A 1 599 ? -26.982 7.875 17.653 1.00 70.44 599 GLY A C 1
ATOM 4739 O O . GLY A 1 599 ? -26.471 8.439 18.620 1.00 70.44 599 GLY A O 1
ATOM 4740 N N . HIS A 1 600 ? -26.281 7.456 16.601 1.00 66.12 600 HIS A N 1
ATOM 4741 C CA . HIS A 1 600 ? -24.822 7.510 16.464 1.00 66.12 600 HIS A CA 1
ATOM 4742 C C . HIS A 1 600 ? -24.477 8.236 15.156 1.00 66.12 600 HIS A C 1
ATOM 4744 O O . HIS A 1 600 ? -24.076 7.623 14.176 1.00 66.12 600 HIS A O 1
ATOM 4750 N N . GLN A 1 601 ? -24.725 9.548 15.134 1.00 69.69 601 GLN A N 1
ATOM 4751 C CA . GLN A 1 601 ? -24.499 10.402 13.968 1.00 69.69 601 GLN A CA 1
ATOM 4752 C C . GLN A 1 601 ? -23.065 10.927 13.948 1.00 69.69 601 GLN A C 1
ATOM 4754 O O . GLN A 1 601 ? -22.678 11.686 14.836 1.00 69.69 601 GLN A O 1
ATOM 4759 N N . ASN A 1 602 ? -22.303 10.540 12.929 1.00 68.06 602 ASN A N 1
ATOM 4760 C CA . ASN A 1 602 ? -20.959 11.051 12.661 1.00 68.06 602 ASN A CA 1
ATOM 4761 C C . ASN A 1 602 ? -20.659 10.945 11.161 1.00 68.06 602 ASN A C 1
ATOM 4763 O O . ASN A 1 602 ? -20.784 9.856 10.589 1.00 68.06 602 ASN A O 1
ATOM 4767 N N . THR A 1 603 ? -20.225 12.056 10.562 1.00 70.62 603 THR A N 1
ATOM 4768 C CA . THR A 1 603 ? -19.915 12.182 9.133 1.00 70.62 603 THR A CA 1
ATOM 4769 C C . THR A 1 603 ? -18.438 12.498 8.950 1.00 70.62 603 THR A C 1
ATOM 4771 O O . THR A 1 603 ? -17.890 13.410 9.567 1.00 70.62 603 THR A O 1
ATOM 4774 N N . SER A 1 604 ? -17.776 11.747 8.077 1.00 71.62 604 SER A N 1
ATOM 4775 C CA . SER A 1 604 ? -16.339 11.837 7.830 1.00 71.62 604 SER A CA 1
ATOM 4776 C C . SER A 1 604 ? -16.026 11.673 6.345 1.00 71.62 604 SER A C 1
ATOM 4778 O O . SER A 1 604 ? -16.769 11.025 5.607 1.00 71.62 604 SER A O 1
ATOM 4780 N N . PHE A 1 605 ? -14.918 12.267 5.906 1.00 78.25 605 PHE A N 1
ATOM 4781 C CA . PHE A 1 605 ? -14.414 12.127 4.545 1.00 78.25 605 PHE A CA 1
ATOM 4782 C C . PHE A 1 605 ? -12.885 12.001 4.547 1.00 78.25 605 PHE A C 1
ATOM 4784 O O . PHE A 1 605 ? -12.210 12.511 5.445 1.00 78.25 605 PHE A O 1
ATOM 4791 N N . ASP A 1 606 ? -12.332 11.342 3.532 1.00 78.19 606 ASP A N 1
ATOM 4792 C CA . ASP A 1 606 ? -10.885 11.276 3.289 1.00 78.19 606 ASP A CA 1
ATOM 4793 C C . ASP A 1 606 ? -10.611 11.382 1.782 1.00 78.19 606 ASP A C 1
ATOM 4795 O O . ASP A 1 606 ? -11.424 10.969 0.957 1.00 78.19 606 ASP A O 1
ATOM 4799 N N . VAL A 1 607 ? -9.455 11.929 1.409 1.00 81.62 607 VAL A N 1
ATOM 4800 C CA . VAL A 1 607 ? -8.999 12.031 0.016 1.00 81.62 607 VAL A CA 1
ATOM 4801 C C . VAL A 1 607 ? -7.605 11.431 -0.075 1.00 81.62 607 VAL A C 1
ATOM 4803 O O . VAL A 1 607 ? -6.619 11.996 0.413 1.00 81.62 607 VAL A O 1
ATOM 4806 N N . THR A 1 608 ? -7.499 10.282 -0.741 1.00 85.31 608 THR A N 1
ATOM 4807 C CA . THR A 1 608 ? -6.238 9.554 -0.870 1.00 85.31 608 THR A CA 1
ATOM 4808 C C . THR A 1 608 ? -5.805 9.374 -2.314 1.00 85.31 608 THR A C 1
ATOM 4810 O O . THR A 1 608 ? -6.604 9.108 -3.197 1.00 85.31 608 THR A O 1
ATOM 4813 N N . ALA A 1 609 ? -4.497 9.460 -2.545 1.00 86.19 609 ALA A N 1
ATOM 4814 C CA . ALA A 1 609 ? -3.869 9.175 -3.831 1.00 86.19 609 ALA A CA 1
ATOM 4815 C C . ALA A 1 609 ? -3.162 7.800 -3.808 1.00 86.19 609 ALA A C 1
ATOM 4817 O O . ALA A 1 609 ? -2.084 7.632 -4.379 1.00 86.19 609 ALA A O 1
ATOM 4818 N N . SER A 1 610 ? -3.692 6.833 -3.054 1.00 85.50 610 SER A N 1
ATOM 4819 C CA . SER A 1 610 ? -3.068 5.522 -2.833 1.00 85.50 610 SER A CA 1
ATOM 4820 C C . SER A 1 610 ? -4.088 4.402 -3.008 1.00 85.50 610 SER A C 1
ATOM 4822 O O . SER A 1 610 ? -4.999 4.280 -2.199 1.00 85.50 610 SER A O 1
ATOM 4824 N N . ASP A 1 611 ? -3.883 3.567 -4.030 1.00 90.56 611 ASP A N 1
ATOM 4825 C CA . ASP A 1 611 ? -4.703 2.381 -4.344 1.00 90.56 611 ASP A CA 1
ATOM 4826 C C . ASP A 1 611 ? -4.212 1.099 -3.632 1.00 90.56 611 ASP A C 1
ATOM 4828 O O . ASP A 1 611 ? -4.751 0.013 -3.832 1.00 90.56 611 ASP A O 1
ATOM 4832 N N . SER A 1 612 ? -3.166 1.205 -2.801 1.00 90.62 612 SER A N 1
ATOM 4833 C CA . SER A 1 612 ? -2.603 0.061 -2.076 1.00 90.62 612 SER A CA 1
ATOM 4834 C C . SER A 1 612 ? -3.614 -0.567 -1.122 1.00 90.62 612 SER A C 1
ATOM 4836 O O . SER A 1 612 ? -4.367 0.132 -0.431 1.00 90.62 612 SER A O 1
ATOM 4838 N N . MET A 1 613 ? -3.576 -1.896 -1.028 1.00 92.00 613 MET A N 1
ATOM 4839 C CA . MET A 1 613 ? -4.504 -2.685 -0.224 1.00 92.00 613 MET A CA 1
ATOM 4840 C C . MET A 1 613 ? -4.536 -2.200 1.229 1.00 92.00 613 MET A C 1
ATOM 4842 O O . MET A 1 613 ? -5.601 -1.912 1.769 1.00 92.00 613 MET A O 1
ATOM 4846 N N . LYS A 1 614 ? -3.354 -1.946 1.802 1.00 88.12 614 LYS A N 1
ATOM 4847 C CA . LYS A 1 614 ? -3.150 -1.346 3.129 1.00 88.12 614 LYS A CA 1
ATOM 4848 C C . LYS A 1 614 ? -3.956 -0.071 3.376 1.00 88.12 614 LYS A C 1
ATOM 4850 O O . LYS A 1 614 ? -4.435 0.152 4.490 1.00 88.12 614 LYS A O 1
ATOM 4855 N N . LYS A 1 615 ? -4.061 0.809 2.370 1.00 91.00 615 LYS A N 1
ATOM 4856 C CA . LYS A 1 615 ? -4.827 2.055 2.484 1.00 91.00 615 LYS A CA 1
ATOM 4857 C C . LYS A 1 615 ? -6.318 1.782 2.323 1.00 91.00 615 LYS A C 1
ATOM 4859 O O . LYS A 1 615 ? -7.076 2.294 3.143 1.00 91.00 615 LYS A O 1
ATOM 4864 N N . LYS A 1 616 ? -6.729 0.946 1.364 1.00 94.25 616 LYS A N 1
ATOM 4865 C CA . LYS A 1 616 ? -8.140 0.558 1.196 1.00 94.25 616 LYS A CA 1
ATOM 4866 C C . LYS A 1 616 ? -8.716 -0.085 2.459 1.00 94.25 616 LYS A C 1
ATOM 4868 O O . LYS A 1 616 ? -9.730 0.373 2.976 1.00 94.25 616 LYS A O 1
ATOM 4873 N N . THR A 1 617 ? -8.009 -1.055 3.037 1.00 92.81 617 THR A N 1
ATOM 4874 C CA . THR A 1 617 ? -8.435 -1.733 4.271 1.00 92.81 617 THR A CA 1
ATOM 4875 C C . THR A 1 617 ? -8.442 -0.799 5.479 1.00 92.81 617 THR A C 1
ATOM 4877 O O . THR A 1 617 ? -9.256 -0.982 6.375 1.00 92.81 617 THR A O 1
ATOM 4880 N N . LYS A 1 618 ? -7.575 0.228 5.505 1.00 89.62 618 LYS A N 1
ATOM 4881 C CA . LYS A 1 618 ? -7.609 1.271 6.545 1.00 89.62 618 LYS A CA 1
ATOM 4882 C C . LYS A 1 618 ? -8.818 2.205 6.397 1.00 89.62 618 LYS A C 1
ATOM 4884 O O . LYS A 1 618 ? -9.334 2.644 7.416 1.00 89.62 618 LYS A O 1
ATOM 4889 N N . LEU A 1 619 ? -9.233 2.540 5.172 1.00 89.81 619 LEU A N 1
ATOM 4890 C CA . LEU A 1 619 ? -10.416 3.382 4.932 1.00 89.81 619 LEU A CA 1
ATOM 4891 C C . LEU A 1 619 ? -11.692 2.682 5.438 1.00 89.81 619 LEU A C 1
ATOM 4893 O O . LEU A 1 619 ? -12.483 3.311 6.129 1.00 89.81 619 LEU A O 1
ATOM 4897 N N . LEU A 1 620 ? -11.815 1.376 5.177 1.00 90.88 620 LEU A N 1
ATOM 4898 C CA . LEU A 1 620 ? -12.950 0.512 5.548 1.00 90.88 620 LEU A CA 1
ATOM 4899 C C . LEU A 1 620 ? -12.915 -0.041 7.003 1.00 90.88 620 LEU A C 1
ATOM 4901 O O . LEU A 1 620 ? -13.672 -0.952 7.324 1.00 90.88 620 LEU A O 1
ATOM 4905 N N . ASP A 1 621 ? -12.008 0.434 7.872 1.00 88.12 621 ASP A N 1
ATOM 4906 C CA . ASP A 1 621 ? -11.776 -0.077 9.251 1.00 88.12 621 ASP A CA 1
ATOM 4907 C C . ASP A 1 621 ? -11.629 -1.621 9.355 1.00 88.12 621 ASP A C 1
ATOM 4909 O O . ASP A 1 621 ? -12.092 -2.268 10.297 1.00 88.12 621 ASP A O 1
ATOM 4913 N N . ILE A 1 622 ? -10.979 -2.245 8.365 1.00 91.00 622 ILE A N 1
ATOM 4914 C CA . ILE A 1 622 ? -10.812 -3.705 8.290 1.00 91.00 622 ILE A CA 1
ATOM 4915 C C . ILE A 1 622 ? -9.655 -4.160 9.188 1.00 91.00 622 ILE A C 1
ATOM 4917 O O . ILE A 1 622 ? -8.500 -3.756 9.013 1.00 91.00 622 ILE A O 1
ATOM 4921 N N . SER A 1 623 ? -9.957 -5.069 10.120 1.00 84.69 623 SER A N 1
ATOM 4922 C CA . SER A 1 623 ? -8.971 -5.692 11.010 1.00 84.69 623 SER A CA 1
ATOM 4923 C C . SER A 1 623 ? -7.970 -6.574 10.251 1.00 84.69 623 SER A C 1
ATOM 4925 O O . SER A 1 623 ? -8.238 -7.049 9.147 1.00 84.69 623 SER A O 1
ATOM 4927 N N . ALA A 1 624 ? -6.800 -6.840 10.844 1.00 82.44 624 ALA A N 1
ATOM 4928 C CA . ALA A 1 624 ? -5.789 -7.693 10.213 1.00 82.44 624 ALA A CA 1
ATOM 4929 C C . ALA A 1 624 ? -6.323 -9.106 9.907 1.00 82.44 624 ALA A C 1
ATOM 4931 O O . ALA A 1 624 ? -6.118 -9.604 8.801 1.00 82.44 624 ALA A O 1
ATOM 4932 N N . THR A 1 625 ? -7.071 -9.712 10.832 1.00 85.25 625 THR A N 1
ATOM 4933 C CA . THR A 1 625 ? -7.683 -11.031 10.629 1.00 85.25 625 THR A CA 1
ATOM 4934 C C . THR A 1 625 ? -8.671 -11.025 9.465 1.00 85.25 625 THR A C 1
ATOM 4936 O O . THR A 1 625 ? -8.551 -11.861 8.573 1.00 85.25 625 THR A O 1
ATOM 4939 N N . LEU A 1 626 ? -9.589 -10.051 9.414 1.00 91.19 626 LEU A N 1
ATOM 4940 C CA . LEU A 1 626 ? -10.588 -9.962 8.343 1.00 91.19 626 LEU A CA 1
ATOM 4941 C C . LEU A 1 626 ? -9.942 -9.642 6.983 1.00 91.19 626 LEU A C 1
ATOM 4943 O O . LEU A 1 626 ? -10.360 -10.174 5.956 1.00 91.19 626 LEU A O 1
ATOM 4947 N N . LYS A 1 627 ? -8.866 -8.842 6.971 1.00 93.56 627 LYS A N 1
ATOM 4948 C CA . LYS A 1 627 ? -8.044 -8.608 5.775 1.00 93.56 627 LYS A CA 1
ATOM 4949 C C . LYS A 1 627 ? -7.404 -9.900 5.266 1.00 93.56 627 LYS A C 1
ATOM 4951 O O . LYS A 1 627 ? -7.411 -10.131 4.063 1.00 93.56 627 LYS A O 1
ATOM 4956 N N . CYS A 1 628 ? -6.874 -10.745 6.153 1.00 92.38 628 CYS A N 1
ATOM 4957 C CA . CYS A 1 628 ? -6.325 -12.051 5.776 1.00 92.38 628 CYS A CA 1
ATOM 4958 C C . CYS A 1 628 ? -7.378 -12.907 5.054 1.00 92.38 628 CYS A C 1
ATOM 4960 O O . CYS A 1 628 ? -7.117 -13.446 3.980 1.00 92.38 628 CYS A O 1
ATOM 4962 N N . SER A 1 629 ? -8.597 -12.935 5.592 1.00 94.12 629 SER A N 1
ATOM 4963 C CA . SER A 1 629 ? -9.737 -13.664 5.031 1.00 94.12 629 SER A CA 1
ATOM 4964 C C . SER A 1 629 ? -10.182 -13.126 3.675 1.00 94.12 629 SER A C 1
ATOM 4966 O O . SER A 1 629 ? -10.438 -13.902 2.756 1.00 94.12 629 SER A O 1
ATOM 4968 N N . PHE A 1 630 ? -10.223 -11.802 3.512 1.00 94.31 630 PHE A N 1
ATOM 4969 C CA . PHE A 1 630 ? -10.463 -11.178 2.212 1.00 94.31 630 PHE A CA 1
ATOM 4970 C C . PHE A 1 630 ? -9.381 -11.573 1.187 1.00 94.31 630 PHE A C 1
ATOM 4972 O O . PHE A 1 630 ? -9.710 -12.055 0.102 1.00 94.31 630 PHE A O 1
ATOM 4979 N N . LEU A 1 631 ? -8.094 -11.470 1.545 1.00 94.06 631 LEU A N 1
ATOM 4980 C CA . LEU A 1 631 ? -6.982 -11.856 0.664 1.00 94.06 631 LEU A CA 1
ATOM 4981 C C . LEU A 1 631 ? -7.044 -13.344 0.261 1.00 94.06 631 LEU A C 1
ATOM 4983 O O . LEU A 1 631 ? -6.740 -13.678 -0.886 1.00 94.06 631 LEU A O 1
ATOM 4987 N N . ALA A 1 632 ? -7.508 -14.214 1.163 1.00 93.81 632 ALA A N 1
ATOM 4988 C CA . ALA A 1 632 ? -7.735 -15.641 0.922 1.00 93.81 632 ALA A CA 1
ATOM 4989 C C . ALA A 1 632 ? -9.029 -15.975 0.144 1.00 93.81 632 ALA A C 1
ATOM 4991 O O . ALA A 1 632 ? -9.197 -17.111 -0.293 1.00 93.81 632 ALA A O 1
ATOM 4992 N N . GLY A 1 633 ? -9.955 -15.028 -0.056 1.00 92.31 633 GLY A N 1
ATOM 4993 C CA . GLY A 1 633 ? -11.251 -15.298 -0.701 1.00 92.31 633 GLY A CA 1
ATOM 4994 C C . GLY A 1 633 ? -12.263 -16.043 0.188 1.00 92.31 633 GLY A C 1
ATOM 4995 O O . GLY A 1 633 ? -13.069 -16.843 -0.305 1.00 92.31 633 GLY A O 1
ATOM 4996 N N . LEU A 1 634 ? -12.204 -15.805 1.501 1.00 92.44 634 LEU A N 1
ATOM 4997 C CA . LEU A 1 634 ? -13.205 -16.238 2.486 1.00 92.44 634 LEU A CA 1
ATOM 4998 C C . LEU A 1 634 ? -14.374 -15.245 2.625 1.00 92.44 634 LEU A C 1
ATOM 5000 O O . LEU A 1 634 ? -15.465 -15.644 3.012 1.00 92.44 634 LEU A O 1
ATOM 5004 N N . VAL A 1 635 ? -14.160 -13.968 2.291 1.00 91.00 635 VAL A N 1
ATOM 5005 C CA . VAL A 1 635 ? -15.132 -12.878 2.486 1.00 91.00 635 VAL A CA 1
ATOM 5006 C C . VAL A 1 635 ? -15.720 -12.439 1.145 1.00 91.00 635 VAL A C 1
ATOM 5008 O O . VAL A 1 635 ? -14.968 -12.130 0.222 1.00 91.00 635 VAL A O 1
ATOM 5011 N N . THR A 1 636 ? -17.050 -12.376 1.053 1.00 84.06 636 THR A N 1
ATOM 5012 C CA . THR A 1 636 ? -17.775 -11.701 -0.035 1.00 84.06 636 THR A CA 1
ATOM 5013 C C . THR A 1 636 ? -17.874 -10.200 0.239 1.00 84.06 636 THR A C 1
ATOM 5015 O O . THR A 1 636 ? -17.975 -9.780 1.393 1.00 84.06 636 THR A O 1
ATOM 5018 N N . LEU A 1 637 ? -17.821 -9.391 -0.821 1.00 88.88 637 LEU A N 1
ATOM 5019 C CA . LEU A 1 637 ? -17.872 -7.931 -0.747 1.00 88.88 637 LEU A CA 1
ATOM 5020 C C . LEU A 1 637 ? -19.094 -7.406 -1.490 1.00 88.88 637 LEU A C 1
ATOM 5022 O O . LEU A 1 637 ? -19.300 -7.747 -2.654 1.00 88.88 637 LEU A O 1
ATOM 5026 N N . GLU A 1 638 ? -19.851 -6.529 -0.841 1.00 87.31 638 GLU A N 1
ATOM 5027 C CA . GLU A 1 638 ? -21.029 -5.876 -1.416 1.00 87.31 638 GLU A CA 1
ATOM 5028 C C . GLU A 1 638 ? -20.984 -4.359 -1.168 1.00 87.31 638 GLU A C 1
ATOM 5030 O O . GLU A 1 638 ? -20.172 -3.867 -0.379 1.00 87.31 638 GLU A O 1
ATOM 5035 N N . GLY A 1 639 ? -21.824 -3.603 -1.883 1.00 90.50 639 GLY A N 1
ATOM 5036 C CA . GLY A 1 639 ? -21.945 -2.149 -1.727 1.00 90.50 639 GLY A CA 1
ATOM 5037 C C . GLY A 1 639 ? -20.612 -1.401 -1.859 1.00 90.50 639 GLY A C 1
ATOM 5038 O O . GLY A 1 639 ? -19.830 -1.628 -2.792 1.00 90.50 639 GLY A O 1
ATOM 5039 N N . SER A 1 640 ? -20.340 -0.519 -0.899 1.00 93.88 640 SER A N 1
ATOM 5040 C CA . SER A 1 640 ? -19.105 0.267 -0.785 1.00 93.88 640 SER A CA 1
ATOM 5041 C C . SER A 1 640 ? -17.833 -0.582 -0.706 1.00 93.88 640 SER A C 1
ATOM 5043 O O . SER A 1 640 ? -16.794 -0.189 -1.242 1.00 93.88 640 SER A O 1
ATOM 5045 N N . ALA A 1 641 ? -17.902 -1.778 -0.113 1.00 94.31 641 ALA A N 1
ATOM 5046 C CA . ALA A 1 641 ? -16.740 -2.639 0.092 1.00 94.31 641 ALA A CA 1
ATOM 5047 C C . ALA A 1 641 ? -16.161 -3.199 -1.219 1.00 94.31 641 ALA A C 1
ATOM 5049 O O . ALA A 1 641 ? -14.969 -3.517 -1.269 1.00 94.31 641 ALA A O 1
ATOM 5050 N N . SER A 1 642 ? -16.952 -3.230 -2.302 1.00 94.12 642 SER A N 1
ATOM 5051 C CA . SER A 1 642 ? -16.495 -3.576 -3.662 1.00 94.12 642 SER A CA 1
ATOM 5052 C C . SER A 1 642 ? -15.315 -2.718 -4.156 1.00 94.12 642 SER A C 1
ATOM 5054 O O . SER A 1 642 ? -14.544 -3.155 -5.012 1.00 94.12 642 SER A O 1
ATOM 5056 N N . PHE A 1 643 ? -15.099 -1.537 -3.561 1.00 95.44 643 PHE A N 1
ATOM 5057 C CA . PHE A 1 643 ? -13.913 -0.702 -3.769 1.00 95.44 643 PHE A CA 1
ATOM 5058 C C . PHE A 1 643 ? -12.582 -1.451 -3.548 1.00 95.44 643 PHE A C 1
ATOM 5060 O O . PHE A 1 643 ? -11.576 -1.098 -4.170 1.00 95.44 643 PHE A O 1
ATOM 5067 N N . LEU A 1 644 ? -12.530 -2.486 -2.699 1.00 94.44 644 LEU A N 1
ATOM 5068 C CA . LEU A 1 644 ? -11.313 -3.287 -2.493 1.00 94.44 644 LEU A CA 1
ATOM 5069 C C . LEU A 1 644 ? -10.810 -3.922 -3.800 1.00 94.44 644 LEU A C 1
ATOM 5071 O O . LEU A 1 644 ? -9.609 -3.837 -4.087 1.00 94.44 644 LEU A O 1
ATOM 5075 N N . ASP A 1 645 ? -11.723 -4.475 -4.603 1.00 91.88 645 ASP A N 1
ATOM 5076 C CA . ASP A 1 645 ? -11.416 -5.219 -5.830 1.00 91.88 645 ASP A CA 1
ATOM 5077 C C . ASP A 1 645 ? -11.179 -4.327 -7.061 1.00 91.88 645 ASP A C 1
ATOM 5079 O O . ASP A 1 645 ? -10.472 -4.746 -7.982 1.00 91.88 645 ASP A O 1
ATOM 5083 N N . ASP A 1 646 ? -11.677 -3.082 -7.084 1.00 94.06 646 ASP A N 1
ATOM 5084 C CA . ASP A 1 646 ? -11.354 -2.119 -8.149 1.00 94.06 646 ASP A CA 1
ATOM 5085 C C . ASP A 1 646 ? -9.902 -1.643 -8.024 1.00 94.06 646 ASP A C 1
ATOM 5087 O O . ASP A 1 646 ? -9.613 -0.626 -7.397 1.00 94.06 646 ASP A O 1
ATOM 5091 N N . ARG A 1 647 ? -8.958 -2.402 -8.576 1.00 92.38 647 ARG A N 1
ATOM 5092 C CA . ARG A 1 647 ? -7.522 -2.087 -8.558 1.00 92.38 647 ARG A CA 1
ATOM 5093 C C . ARG A 1 647 ? -7.068 -1.413 -9.856 1.00 92.38 647 ARG A C 1
ATOM 5095 O O . ARG A 1 647 ? -7.705 -1.576 -10.898 1.00 92.38 647 ARG A O 1
ATOM 5102 N N . LEU A 1 648 ? -5.935 -0.709 -9.812 1.00 92.19 648 LEU A N 1
ATOM 5103 C CA . LEU A 1 648 ? -5.284 -0.173 -11.017 1.00 92.19 648 LEU A CA 1
ATOM 5104 C C . LEU A 1 648 ? -5.095 -1.246 -12.112 1.00 92.19 648 LEU A C 1
ATOM 5106 O O . LEU A 1 648 ? -4.811 -2.415 -11.849 1.00 92.19 648 LEU A O 1
ATOM 5110 N N . SER A 1 649 ? -5.249 -0.831 -13.370 1.00 87.94 649 SER A N 1
ATOM 5111 C CA . SER A 1 649 ? -5.144 -1.703 -14.552 1.00 87.94 649 SER A CA 1
ATOM 5112 C C . SER A 1 649 ? -3.823 -1.545 -15.313 1.00 87.94 649 SER A C 1
ATOM 5114 O O . SER A 1 649 ? -3.381 -2.470 -15.993 1.00 87.94 649 SER A O 1
ATOM 5116 N N . SER A 1 650 ? -3.181 -0.382 -15.177 1.00 88.88 650 SER A N 1
ATOM 5117 C CA . SER A 1 650 ? -1.955 0.004 -15.877 1.00 88.88 650 SER A CA 1
ATOM 5118 C C . SER A 1 650 ? -1.035 0.786 -14.944 1.00 88.88 650 SER A C 1
ATOM 5120 O O . SER A 1 650 ? -1.480 1.598 -14.130 1.00 88.88 650 SER A O 1
ATOM 5122 N N . SER A 1 651 ? 0.271 0.620 -15.136 1.00 83.75 651 SER A N 1
ATOM 5123 C CA . SER A 1 651 ? 1.311 1.400 -14.463 1.00 83.75 651 SER A CA 1
ATOM 5124 C C . SER A 1 651 ? 1.301 2.893 -14.827 1.00 83.75 651 SER A C 1
ATOM 5126 O O . SER A 1 651 ? 1.892 3.689 -14.098 1.00 83.75 651 SER A O 1
ATOM 5128 N N . ARG A 1 652 ? 0.614 3.297 -15.906 1.00 85.31 652 ARG A N 1
ATOM 5129 C CA . ARG A 1 652 ? 0.409 4.706 -16.306 1.00 85.31 652 ARG A CA 1
ATOM 5130 C C . ARG A 1 652 ? -0.846 5.343 -15.711 1.00 85.31 652 ARG A C 1
ATOM 5132 O O . ARG A 1 652 ? -0.997 6.561 -15.765 1.00 85.31 652 ARG A O 1
ATOM 5139 N N . GLN A 1 653 ? -1.732 4.542 -15.127 1.00 89.38 653 GLN A N 1
ATOM 5140 C CA . GLN A 1 653 ? -2.957 5.031 -14.510 1.00 89.38 653 GLN A CA 1
ATOM 5141 C C . GLN A 1 653 ? -2.619 5.792 -13.215 1.00 89.38 653 GLN A C 1
ATOM 5143 O O . GLN A 1 653 ? -1.856 5.329 -12.357 1.00 89.38 653 GLN A O 1
ATOM 5148 N N . CYS A 1 654 ? -3.166 6.992 -13.090 1.00 90.56 654 CYS A N 1
ATOM 5149 C CA . CYS A 1 654 ? -3.095 7.859 -11.925 1.00 90.56 654 CYS A CA 1
ATOM 5150 C C . CYS A 1 654 ? -4.475 7.915 -11.283 1.00 90.56 654 CYS A C 1
ATOM 5152 O O . CYS A 1 654 ? -5.457 8.188 -11.965 1.00 90.56 654 CYS A O 1
ATOM 5154 N N . ARG A 1 655 ? -4.525 7.675 -9.971 1.00 93.25 655 ARG A N 1
ATOM 5155 C CA . ARG A 1 655 ? -5.768 7.532 -9.217 1.00 93.25 655 ARG A CA 1
ATOM 5156 C C . ARG A 1 655 ? -5.777 8.373 -7.953 1.00 93.25 655 ARG A C 1
ATOM 5158 O O . ARG A 1 655 ? -4.777 8.423 -7.225 1.00 93.25 655 ARG A O 1
ATOM 5165 N N . VAL A 1 656 ? -6.932 8.965 -7.676 1.00 93.19 656 VAL A N 1
ATOM 5166 C CA . VAL A 1 656 ? -7.283 9.559 -6.386 1.00 93.19 656 VAL A CA 1
ATOM 5167 C C . VAL A 1 656 ? -8.701 9.126 -6.032 1.00 93.19 656 VAL A C 1
ATOM 5169 O O . VAL A 1 656 ? -9.599 9.182 -6.863 1.00 93.19 656 VAL A O 1
ATOM 5172 N N . THR A 1 657 ? -8.900 8.707 -4.789 1.00 94.62 657 THR A N 1
ATOM 5173 C CA . THR A 1 657 ? -10.194 8.278 -4.260 1.00 94.62 657 THR A CA 1
ATOM 5174 C C . THR A 1 657 ? -10.641 9.241 -3.171 1.00 94.62 657 THR A C 1
ATOM 5176 O O . THR A 1 657 ? -9.866 9.542 -2.257 1.00 94.62 657 THR A O 1
ATOM 5179 N N . MET A 1 658 ? -11.892 9.687 -3.253 1.00 92.31 658 MET A N 1
ATOM 5180 C CA . MET A 1 658 ? -12.592 10.383 -2.177 1.00 92.31 658 MET A CA 1
ATOM 5181 C C . MET A 1 658 ? -13.525 9.398 -1.466 1.00 92.31 658 MET A C 1
ATOM 5183 O O . MET A 1 658 ? -14.367 8.780 -2.113 1.00 92.31 658 MET A O 1
ATOM 5187 N N . GLN A 1 659 ? -13.363 9.253 -0.154 1.00 93.25 659 GLN A N 1
ATOM 5188 C CA . GLN A 1 659 ? -14.269 8.519 0.728 1.00 93.25 659 GLN A CA 1
ATOM 5189 C C . GLN A 1 659 ? -15.288 9.494 1.321 1.00 93.25 659 GLN A C 1
ATOM 5191 O O . GLN A 1 659 ? -14.906 10.557 1.811 1.00 93.25 659 GLN A O 1
ATOM 5196 N N . TYR A 1 660 ? -16.553 9.093 1.340 1.00 89.88 660 TYR A N 1
ATOM 5197 C CA . TYR A 1 660 ? -17.614 9.658 2.164 1.00 89.88 660 TYR A CA 1
ATOM 5198 C C . TYR A 1 660 ? -18.130 8.565 3.101 1.00 89.88 660 TYR A C 1
ATOM 5200 O O . TYR A 1 660 ? -18.388 7.451 2.650 1.00 89.88 660 TYR A O 1
ATOM 5208 N N . ARG A 1 661 ? -18.276 8.868 4.390 1.00 88.25 661 ARG A N 1
ATOM 5209 C CA . ARG A 1 661 ? -18.699 7.902 5.408 1.00 88.25 661 ARG A CA 1
ATOM 5210 C C . ARG A 1 661 ? -19.591 8.582 6.436 1.00 88.25 661 ARG A C 1
ATOM 5212 O O . ARG A 1 661 ? -19.117 9.455 7.165 1.00 88.25 661 ARG A O 1
ATOM 5219 N N . GLU A 1 662 ? -20.837 8.139 6.540 1.00 85.50 662 GLU A N 1
ATOM 5220 C CA . GLU A 1 662 ? -21.809 8.619 7.524 1.00 85.50 662 GLU A CA 1
ATOM 5221 C C . GLU A 1 662 ? -22.338 7.448 8.356 1.00 85.50 662 GLU A C 1
ATOM 5223 O O . GLU A 1 662 ? -22.736 6.420 7.822 1.00 85.50 662 GLU A O 1
ATOM 5228 N N . THR A 1 663 ? -22.341 7.601 9.676 1.00 87.00 663 THR A N 1
ATOM 5229 C CA . THR A 1 663 ? -22.975 6.664 10.622 1.00 87.00 663 THR A CA 1
ATOM 5230 C C . THR A 1 663 ? -24.269 7.273 11.149 1.00 87.00 663 THR A C 1
ATOM 5232 O O . THR A 1 663 ? -24.359 8.496 11.244 1.00 87.00 663 THR A O 1
ATOM 5235 N N . THR A 1 664 ? -25.274 6.449 11.464 1.00 85.12 664 THR A N 1
ATOM 5236 C CA . THR A 1 664 ? -26.622 6.928 11.829 1.00 85.12 664 THR A CA 1
ATOM 5237 C C . THR A 1 664 ? -27.098 6.422 13.190 1.00 85.12 664 THR A C 1
ATOM 5239 O O . THR A 1 664 ? -27.516 7.218 14.037 1.00 85.12 664 THR A O 1
ATOM 5242 N N . LEU A 1 665 ? -27.056 5.108 13.428 1.00 86.62 665 LEU A N 1
ATOM 5243 C CA . LEU A 1 665 ? -27.663 4.476 14.603 1.00 86.62 665 LEU A CA 1
ATOM 5244 C C . LEU A 1 665 ? -26.930 3.205 15.040 1.00 86.62 665 LEU A C 1
ATOM 5246 O O . LEU A 1 665 ? -26.346 2.484 14.235 1.00 86.62 665 LEU A O 1
ATOM 5250 N N . PHE A 1 666 ? -27.004 2.918 16.334 1.00 85.56 666 PHE A N 1
ATOM 5251 C CA . PHE A 1 666 ? -26.432 1.743 16.981 1.00 85.56 666 PHE A CA 1
ATOM 5252 C C . PHE A 1 666 ? -27.557 0.933 17.635 1.00 85.56 666 PHE A C 1
ATOM 5254 O O . PHE A 1 666 ? -28.341 1.490 18.409 1.00 85.56 666 PHE A O 1
ATOM 5261 N N . LYS A 1 667 ? -27.654 -0.360 17.306 1.00 88.94 667 LYS A N 1
ATOM 5262 C CA . LYS A 1 667 ? -28.625 -1.311 17.877 1.00 88.94 667 LYS A CA 1
ATOM 5263 C C . LYS A 1 667 ? -27.877 -2.361 18.694 1.00 88.94 667 LYS A C 1
ATOM 5265 O O . LYS A 1 667 ? -26.912 -2.916 18.178 1.00 88.94 667 LYS A O 1
ATOM 5270 N N . GLU A 1 668 ? -28.318 -2.642 19.914 1.00 88.81 668 GLU A N 1
ATOM 5271 C CA . GLU A 1 668 ? -27.647 -3.523 20.886 1.00 88.81 668 GLU A CA 1
ATOM 5272 C C . GLU A 1 668 ? -28.679 -4.377 21.643 1.00 88.81 668 GLU A C 1
ATOM 5274 O O . GLU A 1 668 ? -29.682 -3.841 22.112 1.00 88.81 668 GLU A O 1
ATOM 5279 N N . LEU A 1 669 ? -28.434 -5.684 21.779 1.00 84.69 669 LEU A N 1
ATOM 5280 C CA . LEU A 1 669 ? -29.174 -6.583 22.674 1.00 84.69 669 LEU A CA 1
ATOM 5281 C C . LEU A 1 669 ? -28.606 -6.454 24.095 1.00 84.69 669 LEU A C 1
ATOM 5283 O O . LEU A 1 669 ? -27.406 -6.637 24.289 1.00 84.69 669 LEU A O 1
ATOM 5287 N N . VAL A 1 670 ? -29.449 -6.116 25.076 1.00 70.38 670 VAL A N 1
ATOM 5288 C CA . VAL A 1 670 ? -28.992 -5.659 26.408 1.00 70.38 670 VAL A CA 1
ATOM 5289 C C . VAL A 1 670 ? -29.183 -6.697 27.529 1.00 70.38 670 VAL A C 1
ATOM 5291 O O . VAL A 1 670 ? -28.556 -6.574 28.577 1.00 70.38 670 VAL A O 1
ATOM 5294 N N . ALA A 1 671 ? -30.003 -7.731 27.325 1.00 65.44 671 ALA A N 1
ATOM 5295 C CA . ALA A 1 671 ? -30.272 -8.797 28.301 1.00 65.44 671 ALA A CA 1
ATOM 5296 C C . ALA A 1 671 ? -30.366 -10.167 27.608 1.00 65.44 671 ALA A C 1
ATOM 5298 O O . ALA A 1 671 ? -30.604 -10.215 26.399 1.00 65.44 671 ALA A O 1
ATOM 5299 N N . THR A 1 672 ? -30.158 -11.269 28.344 1.00 58.44 672 THR A N 1
ATOM 5300 C CA . THR A 1 672 ? -30.056 -12.617 27.743 1.00 58.44 672 THR A CA 1
ATOM 5301 C C . THR A 1 672 ? -30.929 -13.691 28.389 1.00 58.44 672 THR A C 1
ATOM 5303 O O . THR A 1 672 ? -30.738 -14.861 28.067 1.00 58.44 672 THR A O 1
ATOM 5306 N N . ASP A 1 673 ? -31.903 -13.329 29.229 1.00 61.41 673 ASP A N 1
ATOM 5307 C CA . ASP A 1 673 ? -32.988 -14.243 29.635 1.00 61.41 673 ASP A CA 1
ATOM 5308 C C . ASP A 1 673 ? -34.024 -14.373 28.515 1.00 61.41 673 ASP A C 1
ATOM 5310 O O . ASP A 1 673 ? -35.206 -14.055 28.629 1.00 61.41 673 ASP A O 1
ATOM 5314 N N . MET A 1 674 ? -33.509 -14.816 27.375 1.00 72.81 674 MET A N 1
ATOM 5315 C CA . MET A 1 674 ? -34.246 -15.187 26.189 1.00 72.81 674 MET A CA 1
ATOM 5316 C C . MET A 1 674 ? -33.994 -16.677 25.985 1.00 72.81 674 MET A C 1
ATOM 5318 O O . MET A 1 674 ? -32.848 -17.104 25.825 1.00 72.81 674 MET A O 1
ATOM 5322 N N . GLU A 1 675 ? -35.065 -17.462 25.999 1.00 78.38 675 GLU A N 1
ATOM 5323 C CA . GLU A 1 675 ? -35.015 -18.903 25.765 1.00 78.38 675 GLU A CA 1
ATOM 5324 C C . GLU A 1 675 ? -34.330 -19.202 24.422 1.00 78.38 675 GLU A C 1
ATOM 5326 O O . GLU A 1 675 ? -34.721 -18.666 23.379 1.00 78.38 675 GLU A O 1
ATOM 5331 N N . VAL A 1 676 ? -33.299 -20.054 24.439 1.00 83.50 676 VAL A N 1
ATOM 5332 C CA . VAL A 1 676 ? -32.612 -20.465 23.211 1.00 83.50 676 VAL A CA 1
ATOM 5333 C C . VAL A 1 676 ? -33.510 -21.439 22.455 1.00 83.50 676 VAL A C 1
ATOM 5335 O O . VAL A 1 676 ? -33.729 -22.560 22.904 1.00 83.50 676 VAL A O 1
ATOM 5338 N N . LYS A 1 677 ? -34.006 -21.025 21.287 1.00 81.06 677 LYS A N 1
ATOM 5339 C CA . LYS A 1 677 ? -34.947 -21.816 20.474 1.00 81.06 677 LYS A CA 1
ATOM 5340 C C . LYS A 1 677 ? -34.286 -22.972 19.714 1.00 81.06 677 LYS A C 1
ATOM 5342 O O . LYS A 1 677 ? -34.975 -23.911 19.336 1.00 81.06 677 LYS A O 1
ATOM 5347 N N . HIS A 1 678 ? -32.966 -22.903 19.516 1.00 78.75 678 HIS A N 1
ATOM 5348 C CA . HIS A 1 678 ? -32.179 -23.855 18.721 1.00 78.75 678 HIS A CA 1
ATOM 5349 C C . HIS A 1 678 ? -30.903 -24.333 19.447 1.00 78.75 678 HIS A C 1
ATOM 5351 O O . HIS A 1 678 ? -29.791 -24.074 18.974 1.00 78.75 678 HIS A O 1
ATOM 5357 N N . PRO A 1 679 ? -31.006 -24.991 20.621 1.00 82.12 679 PRO A N 1
ATOM 5358 C CA . PRO A 1 679 ? -29.841 -25.423 21.403 1.00 82.12 679 PRO A CA 1
ATOM 5359 C C . PRO A 1 679 ? -28.955 -26.444 20.665 1.00 82.12 679 PRO A C 1
ATOM 5361 O O . PRO A 1 679 ? -27.757 -26.544 20.942 1.00 82.12 679 PRO A O 1
ATOM 5364 N N . GLU A 1 680 ? -29.490 -27.160 19.674 1.00 81.81 680 GLU A N 1
ATOM 5365 C CA . GLU A 1 680 ? -28.733 -28.082 18.825 1.00 81.81 680 GLU A CA 1
ATOM 5366 C C . GLU A 1 680 ? -27.593 -27.395 18.054 1.00 81.81 680 GLU A C 1
ATOM 5368 O O . GLU A 1 680 ? -26.610 -28.050 17.696 1.00 81.81 680 GLU A O 1
ATOM 5373 N N . ILE A 1 681 ? -27.670 -26.077 17.824 1.00 82.81 681 ILE A N 1
ATOM 5374 C CA . ILE A 1 681 ? -26.648 -25.343 17.067 1.00 82.81 681 ILE A CA 1
ATOM 5375 C C . ILE A 1 681 ? -25.290 -25.306 17.772 1.00 82.81 681 ILE A C 1
ATOM 5377 O O . ILE A 1 681 ? -24.252 -25.251 17.109 1.00 82.81 681 ILE A O 1
ATOM 5381 N N . PHE A 1 682 ? -25.278 -25.411 19.105 1.00 85.19 682 PHE A N 1
ATOM 5382 C CA . PHE A 1 682 ? -24.043 -25.510 19.879 1.00 85.19 682 PHE A CA 1
ATOM 5383 C C . PHE A 1 682 ? -23.294 -26.821 19.587 1.00 85.19 682 PHE A C 1
ATOM 5385 O O . PHE A 1 682 ? -22.066 -26.826 19.575 1.00 85.19 682 PHE A O 1
ATOM 5392 N N . GLY A 1 683 ? -24.009 -27.912 19.282 1.00 78.50 683 GLY A N 1
ATOM 5393 C CA . GLY A 1 683 ? -23.416 -29.210 18.938 1.00 78.50 683 GLY A CA 1
ATOM 5394 C C . GLY A 1 683 ? -22.972 -29.348 17.476 1.00 78.50 683 GLY A C 1
ATOM 5395 O O . GLY A 1 683 ? -22.079 -30.139 17.184 1.00 78.50 683 GLY A O 1
ATOM 5396 N N . LYS A 1 684 ? -23.543 -28.566 16.550 1.00 81.06 684 LYS A N 1
ATOM 5397 C CA . LYS A 1 684 ? -23.283 -28.689 15.098 1.00 81.06 684 LYS A CA 1
ATOM 5398 C C . LYS A 1 684 ? -21.905 -28.197 14.640 1.00 81.06 684 LYS A C 1
ATOM 5400 O O . LYS A 1 684 ? -21.528 -28.420 13.496 1.00 81.06 684 LYS A O 1
ATOM 5405 N N . ASN A 1 685 ? -21.145 -27.517 15.503 1.00 82.56 685 ASN A N 1
ATOM 5406 C CA . ASN A 1 685 ? -19.840 -26.928 15.168 1.00 82.56 685 ASN A CA 1
ATOM 5407 C C . ASN A 1 685 ? -19.898 -25.897 14.007 1.00 82.56 685 ASN A C 1
ATOM 5409 O O . ASN A 1 685 ? -18.885 -25.612 13.368 1.00 82.56 685 ASN A O 1
ATOM 5413 N N . GLU A 1 686 ? -21.070 -25.312 13.731 1.00 86.44 686 GLU A N 1
ATOM 5414 C CA . GLU A 1 686 ? -21.307 -24.429 12.576 1.00 86.44 686 GLU A CA 1
ATOM 5415 C C . GLU A 1 686 ? -20.986 -22.955 12.858 1.00 86.44 686 GLU A C 1
ATOM 5417 O O . GLU A 1 686 ? -20.345 -22.308 12.030 1.00 86.44 686 GLU A O 1
ATOM 5422 N N . ALA A 1 687 ? -21.371 -22.429 14.027 1.00 91.38 687 ALA A N 1
ATOM 5423 C CA . ALA A 1 687 ? -21.103 -21.055 14.463 1.00 91.38 687 ALA A CA 1
ATOM 5424 C C . ALA A 1 687 ? -20.224 -21.011 15.713 1.00 91.38 687 ALA A C 1
ATOM 5426 O O . ALA A 1 687 ? -20.272 -21.901 16.558 1.00 91.38 687 ALA A O 1
ATOM 5427 N N . THR A 1 688 ? -19.443 -19.939 15.841 1.00 91.94 688 THR A N 1
ATOM 5428 C CA . THR A 1 688 ? -18.588 -19.679 17.006 1.00 91.94 688 THR A CA 1
ATOM 5429 C C . THR A 1 688 ? -19.074 -18.504 17.842 1.00 91.94 688 THR A C 1
ATOM 5431 O O . THR A 1 688 ? -18.734 -18.419 19.020 1.00 91.94 688 THR A O 1
ATOM 5434 N N . HIS A 1 689 ? -19.775 -17.536 17.245 1.00 91.75 689 HIS A N 1
ATOM 5435 C CA . HIS A 1 689 ? -20.236 -16.306 17.896 1.00 91.75 689 HIS A CA 1
ATOM 5436 C C . HIS A 1 689 ? -21.672 -15.955 17.451 1.00 91.75 689 HIS A C 1
ATOM 5438 O O . HIS A 1 689 ? -22.145 -16.442 16.423 1.00 91.75 689 HIS A O 1
ATOM 5444 N N . VAL A 1 690 ? -22.336 -15.062 18.184 1.00 91.19 690 VAL A N 1
ATOM 5445 C CA . VAL A 1 690 ? -23.598 -14.397 17.807 1.00 91.19 690 VAL A CA 1
ATOM 5446 C C . VAL A 1 690 ? -23.389 -12.882 17.718 1.00 91.19 690 VAL A C 1
ATOM 5448 O O . VAL A 1 690 ? -22.615 -12.314 18.488 1.00 91.19 690 VAL A O 1
ATOM 5451 N N . VAL A 1 691 ? -24.051 -12.214 16.773 1.00 91.81 691 VAL A N 1
ATOM 5452 C CA . VAL A 1 691 ? -24.066 -10.749 16.665 1.00 91.81 691 VAL A CA 1
ATOM 5453 C C . VAL A 1 691 ? -24.965 -10.179 17.760 1.00 91.81 691 VAL A C 1
ATOM 5455 O O . VAL A 1 691 ? -26.156 -10.476 17.802 1.00 91.81 691 VAL A O 1
ATOM 5458 N N . THR A 1 692 ? -24.426 -9.324 18.621 1.00 89.25 692 THR A N 1
ATOM 5459 C CA . THR A 1 692 ? -25.180 -8.706 19.731 1.00 89.25 692 THR A CA 1
ATOM 5460 C C . THR A 1 692 ? -25.423 -7.219 19.525 1.00 89.25 692 THR A C 1
ATOM 5462 O O . THR A 1 692 ? -26.434 -6.699 19.993 1.00 89.25 692 THR A O 1
ATOM 5465 N N . ALA A 1 693 ? -24.547 -6.533 18.786 1.00 90.31 693 ALA A N 1
ATOM 5466 C CA . ALA A 1 693 ? -24.757 -5.143 18.403 1.00 90.31 693 ALA A CA 1
ATOM 5467 C C . ALA A 1 693 ? -24.291 -4.842 16.975 1.00 90.31 693 ALA A C 1
ATOM 5469 O O . ALA A 1 693 ? -23.386 -5.488 16.439 1.00 90.31 693 ALA A O 1
ATOM 5470 N N . VAL A 1 694 ? -24.919 -3.841 16.358 1.00 92.50 694 VAL A N 1
ATOM 5471 C CA . VAL A 1 694 ? -24.651 -3.392 14.986 1.00 92.50 694 VAL A CA 1
ATOM 5472 C C . VAL A 1 694 ? -24.691 -1.866 14.920 1.00 92.50 694 VAL A C 1
ATOM 5474 O O . VAL A 1 694 ? -25.667 -1.238 15.339 1.00 92.50 694 VAL A O 1
ATOM 5477 N N . LEU A 1 695 ? -23.644 -1.282 14.338 1.00 91.00 695 LEU A N 1
ATOM 5478 C CA . LEU A 1 695 ? -23.582 0.118 13.930 1.00 91.00 695 LEU A CA 1
ATOM 5479 C C . LEU A 1 695 ? -23.992 0.228 12.460 1.00 91.00 695 LEU A C 1
ATOM 5481 O O . LEU A 1 695 ? -23.391 -0.418 11.598 1.00 91.00 695 LEU A O 1
ATOM 5485 N N . TYR A 1 696 ? -24.985 1.068 12.191 1.00 92.12 696 TYR A N 1
ATOM 5486 C CA . TYR A 1 696 ? -25.534 1.338 10.867 1.00 92.12 696 TYR A CA 1
ATOM 5487 C C . TYR A 1 696 ? -25.080 2.705 10.338 1.00 92.12 696 TYR A C 1
ATOM 5489 O O . TYR A 1 696 ? -24.775 3.623 11.108 1.00 92.12 696 TYR A O 1
ATOM 5497 N N . GLY A 1 697 ? -25.069 2.838 9.016 1.00 92.50 697 GLY A N 1
ATOM 5498 C CA . GLY A 1 697 ? -24.721 4.052 8.285 1.00 92.50 697 GLY A CA 1
ATOM 5499 C C . GLY A 1 697 ? -24.657 3.794 6.781 1.00 92.50 697 GLY A C 1
ATOM 5500 O O . GLY A 1 697 ? -25.318 2.886 6.290 1.00 92.50 697 GLY A O 1
ATOM 5501 N N . ALA A 1 698 ? -23.864 4.562 6.046 1.00 92.75 698 ALA A N 1
ATOM 5502 C CA . ALA A 1 698 ? -23.516 4.272 4.659 1.00 92.75 698 ALA A CA 1
ATOM 5503 C C . ALA A 1 698 ? -22.137 4.841 4.308 1.00 92.75 698 ALA A C 1
ATOM 5505 O O . ALA A 1 698 ? -21.685 5.851 4.861 1.00 92.75 698 ALA A O 1
ATOM 5506 N N . GLU A 1 699 ? -21.469 4.191 3.363 1.00 93.88 699 GLU A N 1
ATOM 5507 C CA . GLU A 1 699 ? -20.156 4.578 2.869 1.00 93.88 699 GLU A CA 1
ATOM 5508 C C . GLU A 1 699 ? -20.157 4.673 1.339 1.00 93.88 699 GLU A C 1
ATOM 5510 O O . GLU A 1 699 ? -20.955 4.038 0.646 1.00 93.88 699 GLU A O 1
ATOM 5515 N N . ALA A 1 700 ? -19.293 5.524 0.792 1.00 95.12 700 ALA A N 1
ATOM 5516 C CA . ALA A 1 700 ? -19.112 5.683 -0.642 1.00 95.12 700 ALA A CA 1
ATOM 5517 C C . ALA A 1 700 ? -17.672 6.064 -0.989 1.00 95.12 700 ALA A C 1
ATOM 5519 O O . ALA A 1 700 ? -17.039 6.877 -0.316 1.00 95.12 700 ALA A O 1
ATOM 5520 N N . PHE A 1 701 ? -17.186 5.523 -2.099 1.00 96.12 701 PHE A N 1
ATOM 5521 C CA . PHE A 1 701 ? -15.901 5.822 -2.705 1.00 96.12 701 PHE A CA 1
ATOM 5522 C C . PHE A 1 701 ? -16.132 6.341 -4.121 1.00 96.12 701 PHE A C 1
ATOM 5524 O O . PHE A 1 701 ? -16.663 5.632 -4.977 1.00 96.12 701 PHE A O 1
ATOM 5531 N N . LEU A 1 702 ? -15.703 7.578 -4.361 1.00 95.88 702 LEU A N 1
ATOM 5532 C CA . LEU A 1 702 ? -15.631 8.176 -5.687 1.00 95.88 702 LEU A CA 1
ATOM 5533 C C . LEU A 1 702 ? -14.180 8.062 -6.150 1.00 95.88 702 LEU A C 1
ATOM 5535 O O . LEU A 1 702 ? -13.280 8.703 -5.597 1.00 95.88 702 LEU A O 1
ATOM 5539 N N . VAL A 1 703 ? -13.947 7.166 -7.103 1.00 96.31 703 VAL A N 1
ATOM 5540 C CA . VAL A 1 703 ? -12.624 6.790 -7.604 1.00 96.31 703 VAL A CA 1
ATOM 5541 C C . VAL A 1 703 ? -12.386 7.519 -8.917 1.00 96.31 703 VAL A C 1
ATOM 5543 O O . VAL A 1 703 ? -13.057 7.250 -9.908 1.00 96.31 703 VAL A O 1
ATOM 5546 N N . PHE A 1 704 ? -11.436 8.447 -8.925 1.00 94.56 704 PHE A N 1
ATOM 5547 C CA . PHE A 1 704 ? -11.097 9.242 -10.097 1.00 94.56 704 PHE A CA 1
ATOM 5548 C C . PHE A 1 704 ? -9.801 8.738 -10.718 1.00 94.56 704 PHE A C 1
ATOM 5550 O O . PHE A 1 704 ? -8.788 8.608 -10.025 1.00 94.56 704 PHE A O 1
ATOM 5557 N N . ASP A 1 705 ? -9.836 8.496 -12.023 1.00 93.12 705 ASP A N 1
ATOM 5558 C CA . ASP A 1 705 ? -8.742 7.928 -12.805 1.00 93.12 705 ASP A CA 1
ATOM 5559 C C . ASP A 1 705 ? -8.363 8.829 -13.991 1.00 93.12 705 ASP A C 1
ATOM 5561 O O . ASP A 1 705 ? -9.227 9.387 -14.668 1.00 93.12 705 ASP A O 1
ATOM 5565 N N . GLN A 1 706 ? -7.062 8.918 -14.279 1.00 90.31 706 GLN A N 1
ATOM 5566 C CA . GLN A 1 706 ? -6.505 9.495 -15.508 1.00 90.31 706 GLN A CA 1
ATOM 5567 C C . GLN A 1 706 ? -5.326 8.646 -15.998 1.00 90.31 706 GLN A C 1
ATOM 5569 O O . GLN A 1 706 ? -4.508 8.197 -15.197 1.00 90.31 706 GLN A O 1
ATOM 5574 N N . MET A 1 707 ? -5.179 8.472 -17.311 1.00 88.50 707 MET A N 1
ATOM 5575 C CA . MET A 1 707 ? -3.940 7.948 -17.898 1.00 88.50 707 MET A CA 1
ATOM 5576 C C . MET A 1 707 ? -2.918 9.076 -18.080 1.00 88.50 707 MET A C 1
ATOM 5578 O O . MET A 1 707 ? -3.219 10.078 -18.728 1.00 88.50 707 MET A O 1
ATOM 5582 N N . ALA A 1 708 ? -1.716 8.904 -17.530 1.00 84.81 708 ALA A N 1
ATOM 5583 C CA . ALA A 1 708 ? -0.554 9.718 -17.886 1.00 84.81 708 ALA A CA 1
ATOM 5584 C C . ALA A 1 708 ? 0.045 9.241 -19.224 1.00 84.81 708 ALA A C 1
ATOM 5586 O O . ALA A 1 708 ? -0.062 8.055 -19.566 1.00 84.81 708 ALA A O 1
ATOM 5587 N N . ALA A 1 709 ? 0.700 10.137 -19.962 1.00 75.88 709 ALA A N 1
ATOM 5588 C CA . ALA A 1 709 ? 1.421 9.797 -21.187 1.00 75.88 709 ALA A CA 1
ATOM 5589 C C . ALA A 1 709 ? 2.592 8.840 -20.896 1.00 75.88 709 ALA A C 1
ATOM 5591 O O . ALA A 1 709 ? 2.763 7.826 -21.580 1.00 75.88 709 ALA A O 1
ATOM 5592 N N . ASP A 1 710 ? 3.350 9.121 -19.832 1.00 67.62 710 ASP A N 1
ATOM 5593 C CA . ASP A 1 710 ? 4.484 8.318 -19.375 1.00 67.62 710 ASP A CA 1
ATOM 5594 C C . ASP A 1 710 ? 4.593 8.252 -17.836 1.00 67.62 710 ASP A C 1
ATOM 5596 O O . ASP A 1 710 ? 3.680 8.626 -17.101 1.00 67.62 710 ASP A O 1
ATOM 5600 N N . TYR A 1 711 ? 5.707 7.708 -17.330 1.00 65.94 711 TYR A N 1
ATOM 5601 C CA . TYR A 1 711 ? 5.962 7.563 -15.894 1.00 65.94 711 TYR A CA 1
ATOM 5602 C C . TYR A 1 711 ? 6.351 8.877 -15.188 1.00 65.94 711 TYR A C 1
ATOM 5604 O O . TYR A 1 711 ? 6.101 9.011 -13.989 1.00 65.94 711 TYR A O 1
ATOM 5612 N N . GLN A 1 712 ? 6.982 9.822 -15.888 1.00 65.19 712 GLN A N 1
ATOM 5613 C CA . GLN A 1 712 ? 7.452 11.093 -15.325 1.00 65.19 712 GLN A CA 1
ATOM 5614 C C . GLN A 1 712 ? 6.278 12.058 -15.108 1.00 65.19 712 GLN A C 1
ATOM 5616 O O . GLN A 1 712 ? 6.167 12.636 -14.024 1.00 65.19 712 GLN A O 1
ATOM 5621 N N . GLU A 1 713 ? 5.336 12.122 -16.054 1.00 75.31 713 GLU A N 1
ATOM 5622 C CA . GLU A 1 713 ? 4.116 12.942 -15.939 1.00 75.31 713 GLU A CA 1
ATOM 5623 C C . GLU A 1 713 ? 3.208 12.497 -14.765 1.00 75.31 713 GLU A C 1
ATOM 5625 O O . GLU A 1 713 ? 2.463 13.300 -14.196 1.00 75.31 713 GLU A O 1
ATOM 5630 N N . ARG A 1 714 ? 3.295 11.228 -14.319 1.00 78.69 714 ARG A N 1
ATOM 5631 C CA . ARG A 1 714 ? 2.429 10.680 -13.250 1.00 78.69 714 ARG A CA 1
ATOM 5632 C C . ARG A 1 714 ? 2.418 11.516 -11.975 1.00 78.69 714 ARG A C 1
ATOM 5634 O O . ARG A 1 714 ? 1.376 11.603 -11.329 1.00 78.69 714 ARG A O 1
ATOM 5641 N N . LYS A 1 715 ? 3.560 12.082 -11.568 1.00 73.12 715 LYS A N 1
ATOM 5642 C CA . LYS A 1 715 ? 3.658 12.857 -10.317 1.00 73.12 715 LYS A CA 1
ATOM 5643 C C . LYS A 1 715 ? 2.851 14.154 -10.410 1.00 73.12 715 LYS A C 1
ATOM 5645 O O . LYS A 1 715 ? 2.155 14.495 -9.456 1.00 73.12 715 LYS A O 1
ATOM 5650 N N . GLU A 1 716 ? 2.919 14.825 -11.556 1.00 77.31 716 GLU A N 1
ATOM 5651 C CA . GLU A 1 716 ? 2.184 16.054 -11.848 1.00 77.31 716 GLU A CA 1
ATOM 5652 C C . GLU A 1 716 ? 0.684 15.774 -11.977 1.00 77.31 716 GLU A C 1
ATOM 5654 O O . GLU A 1 716 ? -0.105 16.322 -11.206 1.00 77.31 716 GLU A O 1
ATOM 5659 N N . VAL A 1 717 ? 0.304 14.824 -12.842 1.00 81.44 717 VAL A N 1
ATOM 5660 C CA . VAL A 1 717 ? -1.088 14.377 -13.040 1.00 81.44 717 VAL A CA 1
ATOM 5661 C C . VAL A 1 717 ? -1.751 14.026 -11.707 1.00 81.44 717 VAL A C 1
ATOM 5663 O O . VAL A 1 717 ? -2.837 14.507 -11.389 1.00 81.44 717 VAL A O 1
ATOM 5666 N N . LYS A 1 718 ? -1.074 13.226 -10.878 1.00 80.19 718 LYS A N 1
ATOM 5667 C CA . LYS A 1 718 ? -1.571 12.801 -9.564 1.00 80.19 718 LYS A CA 1
ATOM 5668 C C . LYS A 1 718 ? -1.659 13.953 -8.556 1.00 80.19 718 LYS A C 1
ATOM 5670 O O . LYS A 1 718 ? -2.552 13.944 -7.708 1.00 80.19 718 LYS A O 1
ATOM 5675 N N . GLY A 1 719 ? -0.753 14.929 -8.637 1.00 74.38 719 GLY A N 1
ATOM 5676 C CA . GLY A 1 719 ? -0.791 16.152 -7.835 1.00 74.38 719 GLY A CA 1
ATOM 5677 C C . GLY A 1 719 ? -1.992 17.029 -8.190 1.00 74.38 719 GLY A C 1
ATOM 5678 O O . GLY A 1 719 ? -2.781 17.367 -7.306 1.00 74.38 719 GLY A O 1
ATOM 5679 N N . ALA A 1 720 ? -2.175 17.316 -9.481 1.00 78.56 720 ALA A N 1
ATOM 5680 C CA . ALA A 1 720 ? -3.297 18.094 -10.006 1.00 78.56 720 ALA A CA 1
ATOM 5681 C C . ALA A 1 720 ? -4.653 17.435 -9.696 1.00 78.56 720 ALA A C 1
ATOM 5683 O O . ALA A 1 720 ? -5.560 18.092 -9.181 1.00 78.56 720 ALA A O 1
ATOM 5684 N N . LEU A 1 721 ? -4.763 16.120 -9.921 1.00 83.25 721 LEU A N 1
ATOM 5685 C CA . LEU A 1 721 ? -5.955 15.327 -9.609 1.00 83.25 721 LEU A CA 1
ATOM 5686 C C . LEU A 1 721 ? -6.315 15.419 -8.115 1.00 83.25 721 LEU A C 1
ATOM 5688 O O . LEU A 1 721 ? -7.458 15.708 -7.761 1.00 83.25 721 LEU A O 1
ATOM 5692 N N . LYS A 1 722 ? -5.326 15.260 -7.221 1.00 81.94 722 LYS A N 1
ATOM 5693 C CA . LYS A 1 722 ? -5.539 15.363 -5.767 1.00 81.94 722 LYS A CA 1
ATOM 5694 C C . LYS A 1 722 ? -5.968 16.771 -5.343 1.00 81.94 722 LYS A C 1
ATOM 5696 O O . LYS A 1 722 ? -6.847 16.897 -4.491 1.00 81.94 722 LYS A O 1
ATOM 5701 N N . ALA A 1 723 ? -5.365 17.810 -5.923 1.00 75.31 723 ALA A N 1
ATOM 5702 C CA . ALA A 1 723 ? -5.707 19.199 -5.628 1.00 75.31 723 ALA A CA 1
ATOM 5703 C C . ALA A 1 723 ? -7.150 19.538 -6.038 1.00 75.31 723 ALA A C 1
ATOM 5705 O O . ALA A 1 723 ? -7.857 20.204 -5.283 1.00 75.31 723 ALA A O 1
ATOM 5706 N N . MET A 1 724 ? -7.615 19.044 -7.192 1.00 79.81 724 MET A N 1
ATOM 5707 C CA . MET A 1 724 ? -8.994 19.278 -7.625 1.00 79.81 724 MET A CA 1
ATOM 5708 C C . MET A 1 724 ? -10.013 18.509 -6.774 1.00 79.81 724 MET A C 1
ATOM 5710 O O . MET A 1 724 ? -11.003 19.091 -6.340 1.00 79.81 724 MET A O 1
ATOM 5714 N N . ILE A 1 725 ? -9.765 17.232 -6.475 1.00 82.94 725 ILE A N 1
ATOM 5715 C CA . ILE A 1 725 ? -10.697 16.417 -5.674 1.00 82.94 725 ILE A CA 1
ATOM 5716 C C . ILE A 1 725 ? -10.805 16.942 -4.239 1.00 82.94 725 ILE A C 1
ATOM 5718 O O . ILE A 1 725 ? -11.899 16.992 -3.683 1.00 82.94 725 ILE A O 1
ATOM 5722 N N . GLY A 1 726 ? -9.705 17.448 -3.670 1.00 71.81 726 GLY A N 1
ATOM 5723 C CA . GLY A 1 726 ? -9.726 18.149 -2.382 1.00 71.81 726 GLY A CA 1
ATOM 5724 C C . GLY A 1 726 ? -10.611 19.406 -2.355 1.00 71.81 726 GLY A C 1
ATOM 5725 O O . GLY A 1 726 ? -11.012 19.829 -1.275 1.00 71.81 726 GLY A O 1
ATOM 5726 N N . ARG A 1 727 ? -10.959 19.982 -3.517 1.00 77.38 727 ARG A N 1
ATOM 5727 C CA . ARG A 1 727 ? -11.882 21.125 -3.629 1.00 77.38 727 ARG A CA 1
ATOM 5728 C C . ARG A 1 727 ? -13.354 20.717 -3.751 1.00 77.38 727 ARG A C 1
ATOM 5730 O O . ARG A 1 727 ? -14.191 21.593 -3.573 1.00 77.38 727 ARG A O 1
ATOM 5737 N N . ILE A 1 728 ? -13.706 19.445 -3.992 1.00 81.81 728 ILE A N 1
ATOM 5738 C CA . ILE A 1 728 ? -15.113 19.008 -4.165 1.00 81.81 728 ILE A CA 1
ATOM 5739 C C . ILE A 1 728 ? -16.039 19.459 -3.011 1.00 81.81 728 ILE A C 1
ATOM 5741 O O . ILE A 1 728 ? -17.123 19.975 -3.303 1.00 81.81 728 ILE A O 1
ATOM 5745 N N . PRO A 1 729 ? -15.643 19.377 -1.721 1.00 73.69 729 PRO A N 1
ATOM 5746 C CA . PRO A 1 729 ? -16.460 19.906 -0.628 1.00 73.69 729 PRO A CA 1
ATOM 5747 C C . PRO A 1 729 ? -16.740 21.414 -0.737 1.00 73.69 729 PRO A C 1
ATOM 5749 O O . PRO A 1 729 ? -17.827 21.853 -0.367 1.00 73.69 729 PRO A O 1
ATOM 5752 N N . LEU A 1 730 ? -15.815 22.186 -1.313 1.00 69.31 730 LEU A N 1
ATOM 5753 C CA . LEU A 1 730 ? -15.881 23.647 -1.451 1.00 69.31 730 LEU A CA 1
ATOM 5754 C C . LEU A 1 730 ? -16.663 24.116 -2.690 1.00 69.31 730 LEU A C 1
ATOM 5756 O O . LEU A 1 730 ? -17.066 25.276 -2.752 1.00 69.31 730 LEU A O 1
ATOM 5760 N N . LEU A 1 731 ? -16.876 23.247 -3.686 1.00 75.44 731 LEU A N 1
ATOM 5761 C CA . LEU A 1 731 ? -17.585 23.620 -4.912 1.00 75.44 731 LEU A CA 1
ATOM 5762 C C . LEU A 1 731 ? -19.072 23.879 -4.629 1.00 75.44 731 LEU A C 1
ATOM 5764 O O . LEU A 1 731 ? -19.745 23.102 -3.942 1.00 75.44 731 LEU A O 1
ATOM 5768 N N . GLN A 1 732 ? -19.581 24.981 -5.178 1.00 72.19 732 GLN A N 1
ATOM 5769 C CA . GLN A 1 732 ? -20.994 25.345 -5.124 1.00 72.19 732 GLN A CA 1
ATOM 5770 C C . GLN A 1 732 ? -21.726 24.836 -6.370 1.00 72.19 732 GLN A C 1
ATOM 5772 O O . GLN A 1 732 ? -21.161 24.781 -7.467 1.00 72.19 732 GLN A O 1
ATOM 5777 N N . LEU A 1 733 ? -22.997 24.482 -6.188 1.00 74.25 733 LEU A N 1
ATOM 5778 C CA . LEU A 1 733 ? -23.927 24.250 -7.286 1.00 74.25 733 LEU A CA 1
ATOM 5779 C C . LEU A 1 733 ? -24.611 25.581 -7.613 1.00 74.25 733 LEU A C 1
ATOM 5781 O O . LEU A 1 733 ? -25.098 26.269 -6.719 1.00 74.25 733 LEU A O 1
ATOM 5785 N N . THR A 1 734 ? -24.627 25.940 -8.891 1.00 67.94 734 THR A N 1
ATOM 5786 C CA . THR A 1 734 ? -25.414 27.067 -9.412 1.00 67.94 734 THR A CA 1
ATOM 5787 C C . THR A 1 734 ? -26.906 26.708 -9.447 1.00 67.94 734 THR A C 1
ATOM 5789 O O . THR A 1 734 ? -27.264 25.537 -9.314 1.00 67.94 734 THR A O 1
ATOM 5792 N N . GLY A 1 735 ? -27.786 27.694 -9.662 1.00 46.44 735 GLY A N 1
ATOM 5793 C CA . GLY A 1 735 ? -29.245 27.485 -9.689 1.00 46.44 735 GLY A CA 1
ATOM 5794 C C . GLY A 1 735 ? -29.742 26.459 -10.721 1.00 46.44 735 GLY A C 1
ATOM 5795 O O . GLY A 1 735 ? -30.808 25.884 -10.543 1.00 46.44 735 GLY A O 1
ATOM 5796 N N . GLU A 1 736 ? -28.947 26.167 -11.754 1.00 55.25 736 GLU A N 1
ATOM 5797 C CA . GLU A 1 736 ? -29.231 25.145 -12.776 1.00 55.25 736 GLU A CA 1
ATOM 5798 C C . GLU A 1 736 ? -28.667 23.750 -12.428 1.00 55.25 736 GLU A C 1
ATOM 5800 O O . GLU A 1 736 ? -28.648 22.854 -13.270 1.00 55.25 736 GLU A O 1
ATOM 5805 N N . GLY A 1 737 ? -28.115 23.556 -11.226 1.00 59.25 737 GLY A N 1
ATOM 5806 C CA . GLY A 1 737 ? -27.444 22.313 -10.826 1.00 59.25 737 GLY A CA 1
ATOM 5807 C C . GLY A 1 737 ? -26.044 22.111 -11.427 1.00 59.25 737 GLY A C 1
ATOM 5808 O O . GLY A 1 737 ? -25.401 21.102 -11.142 1.00 59.25 737 GLY A O 1
ATOM 5809 N N . LYS A 1 738 ? -25.533 23.066 -12.217 1.00 70.56 738 LYS A N 1
ATOM 5810 C CA . LYS A 1 738 ? -24.164 23.045 -12.765 1.00 70.56 738 LYS A CA 1
ATOM 5811 C C . LYS A 1 738 ? -23.141 23.422 -11.691 1.00 70.56 738 LYS A C 1
ATOM 5813 O O . LYS A 1 738 ? -23.384 24.327 -10.890 1.00 70.56 738 LYS A O 1
ATOM 5818 N N . VAL A 1 739 ? -21.977 22.776 -11.706 1.00 73.06 739 VAL A N 1
ATOM 5819 C CA . VAL A 1 739 ? -20.878 23.044 -10.763 1.00 73.06 739 VAL A CA 1
ATOM 5820 C C . VAL A 1 739 ? -20.151 24.344 -11.131 1.00 73.06 739 VAL A C 1
ATOM 5822 O O . VAL A 1 739 ? -19.750 24.531 -12.280 1.00 73.06 739 VAL A O 1
ATOM 5825 N N . ALA A 1 740 ? -19.947 25.239 -10.162 1.00 73.94 740 ALA A N 1
ATOM 5826 C CA . ALA A 1 740 ? -19.200 26.481 -10.370 1.00 73.94 740 ALA A CA 1
ATOM 5827 C C . ALA A 1 740 ? -17.683 26.208 -10.486 1.00 73.94 740 ALA A C 1
ATOM 5829 O O . ALA A 1 740 ? -17.025 25.886 -9.497 1.00 73.94 740 ALA A O 1
ATOM 5830 N N . MET A 1 741 ? -17.123 26.322 -11.698 1.00 75.25 741 MET A N 1
ATOM 5831 C CA . MET A 1 741 ? -15.714 26.025 -12.017 1.00 75.25 741 MET A CA 1
ATOM 5832 C C . MET A 1 741 ? -15.161 26.996 -13.072 1.00 75.25 741 MET A C 1
ATOM 5834 O O . MET A 1 741 ? -15.902 27.445 -13.948 1.00 75.25 741 MET A O 1
ATOM 5838 N N . THR A 1 742 ? -13.854 27.282 -13.025 1.00 76.31 742 THR A N 1
ATOM 5839 C CA . THR A 1 742 ? -13.153 28.049 -14.074 1.00 76.31 742 THR A CA 1
ATOM 5840 C C . THR A 1 742 ? -13.016 27.222 -15.359 1.00 76.31 742 THR A C 1
ATOM 5842 O O . THR A 1 742 ? -13.049 25.992 -15.308 1.00 76.31 742 THR A O 1
ATOM 5845 N N . GLU A 1 743 ? -12.811 27.854 -16.520 1.00 78.31 743 GLU A N 1
ATOM 5846 C CA . GLU A 1 743 ? -12.592 27.105 -17.774 1.00 78.31 743 GLU A CA 1
ATOM 5847 C C . GLU A 1 743 ? -11.338 26.221 -17.734 1.00 78.31 743 GLU A C 1
ATOM 5849 O O . GLU A 1 743 ? -11.328 25.118 -18.284 1.00 78.31 743 GLU A O 1
ATOM 5854 N N . GLU A 1 744 ? -10.296 26.645 -17.016 1.00 76.38 744 GLU A N 1
ATOM 5855 C CA . GLU A 1 744 ? -9.103 25.826 -16.807 1.00 76.38 744 GLU A CA 1
ATOM 5856 C C . GLU A 1 744 ? -9.412 24.577 -15.957 1.00 76.38 744 GLU A C 1
ATOM 5858 O O . GLU A 1 744 ? -8.979 23.469 -16.296 1.00 76.38 744 GLU A O 1
ATOM 5863 N N . ASP A 1 745 ? -10.217 24.732 -14.898 1.00 76.06 745 ASP A N 1
ATOM 5864 C CA . ASP A 1 745 ? -10.694 23.618 -14.078 1.00 76.06 745 ASP A CA 1
ATOM 5865 C C . ASP A 1 745 ? -11.610 22.682 -14.884 1.00 76.06 745 ASP A C 1
ATOM 5867 O O . ASP A 1 745 ? -11.419 21.472 -14.809 1.00 76.06 745 ASP A O 1
ATOM 5871 N N . LYS A 1 746 ? -12.516 23.192 -15.732 1.00 81.88 746 LYS A N 1
ATOM 5872 C CA . LYS A 1 746 ? -13.340 22.362 -16.642 1.00 81.88 746 LYS A CA 1
ATOM 5873 C C . LYS A 1 746 ? -12.497 21.609 -17.677 1.00 81.88 746 LYS A C 1
ATOM 5875 O O . LYS A 1 746 ? -12.773 20.454 -17.999 1.00 81.88 746 LYS A O 1
ATOM 5880 N N . ARG A 1 747 ? -11.454 22.237 -18.235 1.00 82.44 747 ARG A N 1
ATOM 5881 C CA . ARG A 1 747 ? -10.531 21.585 -19.186 1.00 82.44 747 ARG A CA 1
ATOM 5882 C C . ARG A 1 747 ? -9.746 20.449 -18.523 1.00 82.44 747 ARG A C 1
ATOM 5884 O O . ARG A 1 747 ? -9.475 19.440 -19.172 1.00 82.44 747 ARG A O 1
ATOM 5891 N N . ARG A 1 748 ? -9.388 20.608 -17.244 1.00 79.00 748 ARG A N 1
ATOM 5892 C CA . ARG A 1 748 ? -8.807 19.540 -16.418 1.00 79.00 748 ARG A CA 1
ATOM 5893 C C . ARG A 1 748 ? -9.843 18.450 -16.102 1.00 79.00 748 ARG A C 1
ATOM 5895 O O . ARG A 1 748 ? -9.553 17.289 -16.362 1.00 79.00 748 ARG A O 1
ATOM 5902 N N . ALA A 1 749 ? -11.036 18.820 -15.630 1.00 82.38 749 ALA A N 1
ATOM 5903 C CA . ALA A 1 749 ? -12.124 17.915 -15.236 1.00 82.38 749 ALA A CA 1
ATOM 5904 C C . ALA A 1 749 ? -12.455 16.863 -16.307 1.00 82.38 749 ALA A C 1
ATOM 5906 O O . ALA A 1 749 ? -12.479 15.668 -16.019 1.00 82.38 749 ALA A O 1
ATOM 5907 N N . ARG A 1 750 ? -12.567 17.300 -17.570 1.00 84.81 750 ARG A N 1
ATOM 5908 C CA . ARG A 1 750 ? -12.814 16.446 -18.750 1.00 84.81 750 ARG A CA 1
ATOM 5909 C C . ARG A 1 750 ? -11.763 15.354 -19.017 1.00 84.81 750 ARG A C 1
ATOM 5911 O O . ARG A 1 750 ? -11.980 14.519 -19.888 1.00 84.81 750 ARG A O 1
ATOM 5918 N N . ARG A 1 751 ? -10.614 15.363 -18.329 1.00 84.38 751 ARG A N 1
ATOM 5919 C CA . ARG A 1 751 ? -9.557 14.340 -18.463 1.00 84.38 751 ARG A CA 1
ATOM 5920 C C . ARG A 1 751 ? -9.697 13.189 -17.467 1.00 84.38 751 ARG A C 1
ATOM 5922 O O . ARG A 1 751 ? -8.943 12.223 -17.575 1.00 84.38 751 ARG A O 1
ATOM 5929 N N . PHE A 1 752 ? -10.603 13.297 -16.497 1.00 83.44 752 PHE A N 1
ATOM 5930 C CA . PHE A 1 752 ? -10.776 12.313 -15.434 1.00 83.44 752 PHE A CA 1
ATOM 5931 C C . PHE A 1 752 ? -12.052 11.497 -15.659 1.00 83.44 752 PHE A C 1
ATOM 5933 O O . PHE A 1 752 ? -13.114 12.065 -15.903 1.00 83.44 752 PHE A O 1
ATOM 5940 N N . SER A 1 753 ? -11.970 10.177 -15.504 1.00 91.00 753 SER A N 1
ATOM 5941 C CA . SER A 1 753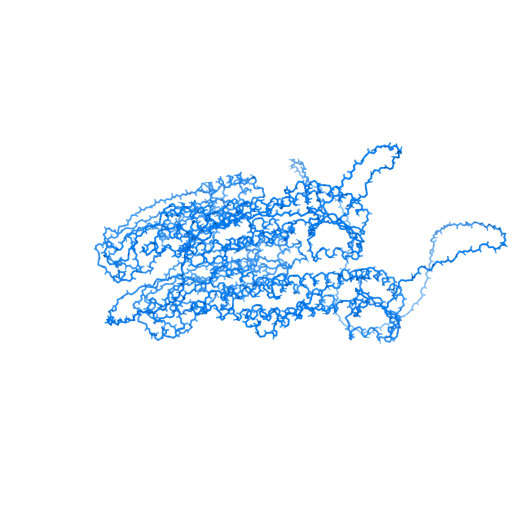 ? -13.153 9.318 -15.357 1.00 91.00 753 SER A CA 1
ATOM 5942 C C . SER A 1 753 ? -13.439 9.072 -13.879 1.00 91.00 753 SER A C 1
ATOM 5944 O O . SER A 1 753 ? -12.498 8.832 -13.118 1.00 91.00 753 SER A O 1
ATOM 5946 N N . CYS A 1 754 ? -14.709 9.064 -13.480 1.00 94.25 754 CYS A N 1
ATOM 5947 C CA . CYS A 1 754 ? -15.149 8.645 -12.151 1.00 94.25 754 CYS A CA 1
ATOM 5948 C C . CYS A 1 754 ? -15.704 7.208 -12.175 1.00 94.25 754 CYS A C 1
ATOM 5950 O O . CYS A 1 754 ? -16.308 6.778 -13.158 1.00 94.25 754 CYS A O 1
ATOM 5952 N N . LYS A 1 755 ? -15.519 6.476 -11.074 1.00 95.88 755 LYS A N 1
ATOM 5953 C CA . LYS A 1 755 ? -16.291 5.281 -10.713 1.00 95.88 755 LYS A CA 1
ATOM 5954 C C . LYS A 1 755 ? -16.855 5.459 -9.308 1.00 95.88 755 LYS A C 1
ATOM 5956 O O . LYS A 1 755 ? -16.182 6.013 -8.437 1.00 95.88 755 LYS A O 1
ATOM 5961 N N . PHE A 1 756 ? -18.048 4.927 -9.071 1.00 96.19 756 PHE A N 1
ATOM 5962 C CA . PHE A 1 756 ? -18.711 4.960 -7.771 1.00 96.19 756 PHE A CA 1
ATOM 5963 C C . PHE A 1 756 ? -18.840 3.560 -7.175 1.00 96.19 756 PHE A C 1
ATOM 5965 O O . PHE A 1 756 ? -19.361 2.653 -7.821 1.00 96.19 756 PHE A O 1
ATOM 5972 N N . HIS A 1 757 ? -18.411 3.415 -5.923 1.00 96.38 757 HIS A N 1
ATOM 5973 C CA . HIS A 1 757 ? -18.639 2.232 -5.095 1.00 96.38 757 HIS A CA 1
ATOM 5974 C C . HIS A 1 757 ? -19.262 2.697 -3.782 1.00 96.38 757 HIS A C 1
ATOM 5976 O O . HIS A 1 757 ? -18.572 3.321 -2.981 1.00 96.38 757 HIS A O 1
ATOM 5982 N N . GLY A 1 758 ? -20.542 2.434 -3.536 1.00 94.50 758 GLY A N 1
ATOM 5983 C CA . GLY A 1 758 ? -21.196 2.935 -2.330 1.00 94.50 758 GLY A CA 1
ATOM 5984 C C . GLY A 1 758 ? -22.475 2.202 -1.971 1.00 94.50 758 GLY A C 1
ATOM 5985 O O . GLY A 1 758 ? -23.058 1.508 -2.800 1.00 94.50 758 GLY A O 1
ATOM 5986 N N . ASP A 1 759 ? -22.916 2.403 -0.735 1.00 94.62 759 ASP A N 1
ATOM 5987 C CA . ASP A 1 759 ? -24.112 1.768 -0.162 1.00 94.62 759 ASP A CA 1
ATOM 5988 C C . ASP A 1 759 ? -25.416 2.522 -0.506 1.00 94.62 759 ASP A C 1
ATOM 5990 O O . ASP A 1 759 ? -26.497 2.208 -0.012 1.00 94.62 759 ASP A O 1
ATOM 5994 N N . PHE A 1 760 ? -25.319 3.538 -1.366 1.00 91.38 760 PHE A N 1
ATOM 5995 C CA . PHE A 1 760 ? -26.405 4.441 -1.732 1.00 91.38 760 PHE A CA 1
ATOM 5996 C C . PHE A 1 760 ? -27.082 4.001 -3.032 1.00 91.38 760 PHE A C 1
ATOM 5998 O O . PHE A 1 760 ? -26.424 3.790 -4.051 1.00 91.38 760 PHE A O 1
ATOM 6005 N N . LYS A 1 761 ? -28.418 3.959 -3.032 1.00 86.69 761 LYS A N 1
ATOM 6006 C CA . LYS A 1 761 ? -29.217 3.738 -4.246 1.00 86.69 761 LYS A CA 1
ATOM 6007 C C . LYS A 1 761 ? -29.257 5.017 -5.087 1.00 86.69 761 LYS A C 1
ATOM 6009 O O . LYS A 1 761 ? -30.114 5.876 -4.886 1.00 86.69 761 LYS A O 1
ATOM 6014 N N . LEU A 1 762 ? -28.313 5.151 -6.015 1.00 89.31 762 LEU A N 1
ATOM 6015 C CA . LEU A 1 762 ? -28.311 6.214 -7.020 1.00 89.31 762 LEU A CA 1
ATOM 6016 C C . LEU A 1 762 ? -29.211 5.841 -8.207 1.00 89.31 762 LEU A C 1
ATOM 6018 O O . LEU A 1 762 ? -29.358 4.666 -8.533 1.00 89.31 762 LEU A O 1
ATOM 6022 N N . LYS A 1 763 ? -29.794 6.847 -8.874 1.00 87.06 763 LYS A N 1
ATOM 6023 C CA . LYS A 1 763 ? -30.531 6.637 -10.133 1.00 87.06 763 LYS A CA 1
ATOM 6024 C C . LYS A 1 763 ? -29.575 6.252 -11.269 1.00 87.06 763 LYS A C 1
ATOM 6026 O O . LYS A 1 763 ? -29.867 5.349 -12.040 1.00 87.06 763 LYS A O 1
ATOM 6031 N N . GLU A 1 764 ? -28.434 6.935 -11.324 1.00 89.06 764 GLU A N 1
ATOM 6032 C CA . GLU A 1 764 ? -27.323 6.725 -12.252 1.00 89.06 764 GLU A CA 1
ATOM 6033 C C . GLU A 1 764 ? -26.013 6.941 -11.476 1.00 89.06 764 GLU A C 1
ATOM 6035 O O . GLU A 1 764 ? -25.956 7.784 -10.573 1.00 89.06 764 GLU A O 1
ATOM 6040 N N . ASN A 1 765 ? -24.970 6.172 -11.798 1.00 92.69 765 ASN A N 1
ATOM 6041 C CA . ASN A 1 765 ? -23.659 6.296 -11.158 1.00 92.69 765 ASN A CA 1
ATOM 6042 C C . ASN A 1 765 ? -22.821 7.384 -11.852 1.00 92.69 765 ASN A C 1
ATOM 6044 O O . ASN A 1 765 ? -22.813 7.429 -13.081 1.00 92.69 765 ASN A O 1
ATOM 6048 N N . PRO A 1 766 ? -22.073 8.218 -11.104 1.00 94.19 766 PRO A N 1
ATOM 6049 C CA . PRO A 1 766 ? -21.257 9.274 -11.684 1.00 94.19 766 PRO A CA 1
ATOM 6050 C C . PRO A 1 766 ? -20.082 8.699 -12.483 1.00 94.19 766 PRO A C 1
ATOM 6052 O O . PRO A 1 766 ? -19.325 7.858 -11.992 1.00 94.19 766 PRO A O 1
ATOM 6055 N N . SER A 1 767 ? -19.924 9.211 -13.698 1.00 93.31 767 SER A N 1
ATOM 6056 C CA . SER A 1 767 ? -18.884 8.876 -14.673 1.00 93.31 767 SER A CA 1
ATOM 6057 C C . SER A 1 767 ? -17.922 10.044 -14.938 1.00 93.31 767 SER A C 1
ATOM 6059 O O . SER A 1 767 ? -16.755 9.819 -15.268 1.00 93.31 767 SER A O 1
ATOM 6061 N N . SER A 1 768 ? -18.377 11.285 -14.726 1.00 91.56 768 SER A N 1
ATOM 6062 C CA . SER A 1 768 ? -17.591 12.521 -14.846 1.00 91.56 768 SER A CA 1
ATOM 6063 C C . SER A 1 768 ? -17.255 13.155 -13.487 1.00 91.56 768 SER A C 1
ATOM 6065 O O . SER A 1 768 ? -17.757 12.747 -12.435 1.00 91.56 768 SER A O 1
ATOM 6067 N N . PHE A 1 769 ? -16.389 14.174 -13.494 1.00 90.19 769 PHE A N 1
ATOM 6068 C CA . PHE A 1 769 ? -16.071 14.947 -12.290 1.00 90.19 769 PHE A CA 1
ATOM 6069 C C . PHE A 1 769 ? -17.279 15.766 -11.809 1.00 90.19 769 PHE A C 1
ATOM 6071 O O . PHE A 1 769 ? -17.563 15.823 -10.613 1.00 90.19 769 PHE A O 1
ATOM 6078 N N . GLU A 1 770 ? -18.017 16.368 -12.736 1.00 88.62 770 GLU A N 1
ATOM 6079 C CA . GLU A 1 770 ? -19.187 17.195 -12.465 1.00 88.62 770 GLU A CA 1
ATOM 6080 C C . GLU A 1 770 ? -20.336 16.372 -11.853 1.00 88.62 770 GLU A C 1
ATOM 6082 O O . GLU A 1 770 ? -20.895 16.766 -10.825 1.00 88.62 770 GLU A O 1
ATOM 6087 N N . GLU A 1 771 ? -20.628 15.187 -12.404 1.00 91.38 771 GLU A N 1
ATOM 6088 C CA . GLU A 1 771 ? -21.579 14.232 -11.811 1.00 91.38 771 GLU A CA 1
ATOM 6089 C C . GLU A 1 771 ? -21.149 13.808 -10.401 1.00 91.38 771 GLU A C 1
ATOM 6091 O O . GLU A 1 771 ? -21.975 13.749 -9.490 1.00 91.38 771 GLU A O 1
ATOM 6096 N N . ALA A 1 772 ? -19.853 13.554 -10.191 1.00 92.12 772 ALA A N 1
ATOM 6097 C CA . ALA A 1 772 ? -19.319 13.161 -8.892 1.00 92.12 772 ALA A CA 1
ATOM 6098 C C . ALA A 1 772 ? -19.511 14.247 -7.816 1.00 92.12 772 ALA A C 1
ATOM 6100 O O . ALA A 1 772 ? -19.826 13.922 -6.668 1.00 92.12 772 ALA A O 1
ATOM 6101 N N . VAL A 1 773 ? -19.389 15.532 -8.174 1.00 88.69 773 VAL A N 1
ATOM 6102 C CA . VAL A 1 773 ? -19.704 16.656 -7.272 1.00 88.69 773 VAL A CA 1
ATOM 6103 C C . VAL A 1 773 ? -21.197 16.683 -6.933 1.00 88.69 773 VAL A C 1
ATOM 6105 O O . VAL A 1 773 ? -21.552 16.812 -5.760 1.00 88.69 773 VAL A O 1
ATOM 6108 N N . ILE A 1 774 ? -22.075 16.528 -7.929 1.00 88.56 774 ILE A N 1
ATOM 6109 C CA . ILE A 1 774 ? -23.536 16.522 -7.732 1.00 88.56 774 ILE A CA 1
ATOM 6110 C C . ILE A 1 774 ? -23.960 15.355 -6.827 1.00 88.56 774 ILE A C 1
ATOM 6112 O O . ILE A 1 774 ? -24.751 15.546 -5.899 1.00 88.56 774 ILE A O 1
ATOM 6116 N N . VAL A 1 775 ? -23.406 14.161 -7.055 1.00 91.38 775 VAL A N 1
ATOM 6117 C CA . VAL A 1 775 ? -23.648 12.970 -6.227 1.00 91.38 775 VAL A CA 1
ATOM 6118 C C . VAL A 1 775 ? -23.145 13.192 -4.805 1.00 91.38 775 VAL A C 1
ATOM 6120 O O . VAL A 1 775 ? -23.926 13.021 -3.873 1.00 91.38 775 VAL A O 1
ATOM 6123 N N . TYR A 1 776 ? -21.904 13.660 -4.620 1.00 89.06 776 TYR A N 1
ATOM 6124 C CA . TYR A 1 776 ? -21.341 13.958 -3.297 1.00 89.06 776 TYR A CA 1
ATOM 6125 C C . TYR A 1 776 ? -22.231 14.906 -2.478 1.00 89.06 776 TYR A C 1
ATOM 6127 O O . TYR A 1 776 ? -22.516 14.636 -1.312 1.00 89.06 776 TYR A O 1
ATOM 6135 N N . LYS A 1 777 ? -22.729 15.988 -3.093 1.00 85.44 777 LYS A N 1
ATOM 6136 C CA . LYS A 1 777 ? -23.616 16.962 -2.429 1.00 85.44 777 LYS A CA 1
ATOM 6137 C C . LYS A 1 777 ? -24.994 16.381 -2.073 1.00 85.44 777 LYS A C 1
ATOM 6139 O O . LYS A 1 777 ? -25.674 16.945 -1.220 1.00 85.44 777 LYS A O 1
ATOM 6144 N N . ARG A 1 778 ? -25.400 15.268 -2.696 1.00 87.88 778 ARG A N 1
ATOM 6145 C CA . ARG A 1 778 ? -26.654 14.547 -2.420 1.00 87.88 778 ARG A CA 1
ATOM 6146 C C . ARG A 1 778 ? -26.518 13.420 -1.394 1.00 87.88 778 ARG A C 1
ATOM 6148 O O . ARG A 1 778 ? -27.519 13.106 -0.765 1.00 87.88 778 ARG A O 1
ATOM 6155 N N . LEU A 1 779 ? -25.333 12.836 -1.182 1.00 88.50 779 LEU A N 1
ATOM 6156 C CA . LEU A 1 779 ? -25.156 11.693 -0.263 1.00 88.50 779 LEU A CA 1
ATOM 6157 C C . LEU A 1 779 ? -25.825 11.871 1.122 1.00 88.50 779 LEU A C 1
ATOM 6159 O O . LEU A 1 779 ? -26.552 10.955 1.508 1.00 88.50 779 LEU A O 1
ATOM 6163 N N . PRO A 1 780 ? -25.716 13.026 1.821 1.00 83.31 780 PRO A N 1
ATOM 6164 C CA . PRO A 1 780 ? -26.339 13.192 3.139 1.00 83.31 780 PRO A CA 1
ATOM 6165 C C . PRO A 1 780 ? -27.874 13.094 3.127 1.00 83.31 780 PRO A C 1
ATOM 6167 O O . PRO A 1 780 ? -28.482 12.699 4.117 1.00 83.31 780 PRO A O 1
ATOM 6170 N N . SER A 1 781 ? -28.541 13.462 2.023 1.00 83.50 781 SER A N 1
ATOM 6171 C CA . SER A 1 781 ? -30.008 13.397 1.946 1.00 83.50 781 SER A CA 1
ATOM 6172 C C . SER A 1 781 ? -30.533 12.007 1.577 1.00 83.50 781 SER A C 1
ATOM 6174 O O . SER A 1 781 ? -31.692 11.704 1.856 1.00 83.50 781 SER A O 1
ATOM 6176 N N . LEU A 1 782 ? -29.691 11.147 0.994 1.00 87.88 782 LEU A N 1
ATOM 6177 C CA . LEU A 1 782 ? -30.075 9.811 0.525 1.00 87.88 782 LEU A CA 1
ATOM 6178 C C . LEU A 1 782 ? -30.224 8.774 1.651 1.00 87.88 782 LEU A C 1
ATOM 6180 O O . LEU A 1 782 ? -30.829 7.729 1.424 1.00 87.88 782 LEU A O 1
ATOM 6184 N N . LEU A 1 783 ? -29.714 9.052 2.856 1.00 83.50 783 LEU A N 1
ATOM 6185 C CA . LEU A 1 783 ? -29.887 8.184 4.028 1.00 83.50 783 LEU A CA 1
ATOM 6186 C C . LEU A 1 783 ? -31.281 8.282 4.678 1.00 83.50 783 LEU A C 1
ATOM 6188 O O . LEU A 1 783 ? -31.665 7.386 5.434 1.00 83.50 783 LEU A O 1
ATOM 6192 N N . GLY A 1 784 ? -32.045 9.340 4.380 1.00 78.19 784 GLY A N 1
ATOM 6193 C CA . GLY A 1 784 ? -33.314 9.661 5.044 1.00 78.19 784 GLY A CA 1
ATOM 6194 C C . GLY A 1 784 ? -33.116 10.273 6.438 1.00 78.19 784 GLY A C 1
ATOM 6195 O O . GLY A 1 784 ? -32.105 10.042 7.100 1.00 78.19 784 GLY A O 1
ATOM 6196 N N . GLN A 1 785 ? -34.092 11.051 6.924 1.00 69.12 785 GLN A N 1
ATOM 6197 C CA . GLN A 1 785 ? -33.951 11.833 8.171 1.00 69.12 785 GLN A CA 1
ATOM 6198 C C . GLN A 1 785 ? -33.674 10.979 9.423 1.00 69.12 785 GLN A C 1
ATOM 6200 O O . GLN A 1 785 ? -33.132 11.486 10.405 1.00 69.12 785 GLN A O 1
ATOM 6205 N N . LYS A 1 786 ? -34.041 9.691 9.396 1.00 66.75 786 LYS A N 1
ATOM 6206 C CA . LYS A 1 786 ? -33.822 8.726 10.487 1.00 66.75 786 LYS A CA 1
ATOM 6207 C C . LYS A 1 786 ? -32.790 7.637 10.153 1.00 66.75 786 LYS A C 1
ATOM 6209 O O . LYS A 1 786 ? -32.636 6.703 10.935 1.00 66.75 786 LYS A O 1
ATOM 6214 N N . GLY A 1 787 ? -32.086 7.738 9.021 1.00 72.69 787 GLY A N 1
ATOM 6215 C CA . GLY A 1 787 ? -31.188 6.678 8.546 1.00 72.69 787 GLY A CA 1
ATOM 6216 C C . GLY A 1 787 ? -31.936 5.443 8.031 1.00 72.69 787 GLY A C 1
ATOM 6217 O O . GLY A 1 787 ? -31.500 4.321 8.262 1.00 72.69 787 GLY A O 1
ATOM 6218 N N . GLU A 1 788 ? -33.080 5.636 7.372 1.00 81.00 788 GLU A N 1
ATOM 6219 C CA . GLU A 1 788 ? -33.951 4.567 6.856 1.00 81.00 788 GLU A CA 1
ATOM 6220 C C . GLU A 1 788 ? -33.272 3.714 5.773 1.00 81.00 788 GLU A C 1
ATOM 6222 O O . GLU A 1 788 ? -33.545 2.520 5.671 1.00 81.00 788 GLU A O 1
ATOM 6227 N N . ALA A 1 789 ? -32.356 4.308 5.002 1.00 85.56 789 ALA A N 1
ATOM 6228 C CA . ALA A 1 789 ? -31.545 3.608 4.005 1.00 85.56 789 ALA A CA 1
ATOM 6229 C C . ALA A 1 789 ? -30.171 3.152 4.543 1.00 85.56 789 ALA A C 1
ATOM 6231 O O . ALA A 1 789 ? -29.313 2.746 3.761 1.00 85.56 789 ALA A O 1
ATOM 6232 N N . ALA A 1 790 ? -29.933 3.237 5.857 1.00 90.31 790 ALA A N 1
ATOM 6233 C CA . ALA A 1 790 ? -28.650 2.876 6.451 1.00 90.31 790 ALA A CA 1
ATOM 6234 C C . ALA A 1 790 ? -28.423 1.355 6.456 1.00 90.31 790 ALA A C 1
ATOM 6236 O O . ALA A 1 790 ? -29.261 0.581 6.924 1.00 90.31 790 ALA A O 1
ATOM 6237 N N . VAL A 1 791 ? -27.244 0.938 6.003 1.00 93.69 791 VAL A N 1
ATOM 6238 C CA . VAL A 1 791 ? -26.768 -0.447 6.016 1.00 93.69 791 VAL A CA 1
ATOM 6239 C C . VAL A 1 791 ? -25.876 -0.717 7.237 1.00 93.69 791 VAL A C 1
ATOM 6241 O O . VAL A 1 791 ? -25.320 0.214 7.828 1.00 93.69 791 VAL A O 1
ATOM 6244 N N . PRO A 1 792 ? -25.697 -1.983 7.641 1.00 93.62 792 PRO A N 1
ATOM 6245 C CA . PRO A 1 792 ? -24.703 -2.367 8.639 1.00 93.62 792 PRO A CA 1
ATOM 6246 C C . PRO A 1 792 ? -23.288 -1.988 8.188 1.00 93.62 792 PRO A C 1
ATOM 6248 O O . PRO A 1 792 ? -22.860 -2.349 7.096 1.00 93.62 792 PRO A O 1
ATOM 6251 N N . MET A 1 793 ? -22.537 -1.299 9.049 1.00 92.81 793 MET A N 1
ATOM 6252 C CA . MET A 1 793 ? -21.135 -0.932 8.800 1.00 92.81 793 MET A CA 1
ATOM 6253 C C . MET A 1 793 ? -20.167 -1.732 9.670 1.00 92.81 793 MET A C 1
ATOM 6255 O O . MET A 1 793 ? -19.089 -2.126 9.221 1.00 92.81 793 MET A O 1
ATOM 6259 N N . LYS A 1 794 ? -20.541 -1.978 10.930 1.00 92.69 794 LYS A N 1
ATOM 6260 C CA . LYS A 1 794 ? -19.700 -2.649 11.927 1.00 92.69 794 LYS A CA 1
ATOM 6261 C C . LYS A 1 794 ? -20.566 -3.461 12.879 1.00 92.69 794 LYS A C 1
ATOM 6263 O O . LYS A 1 794 ? -21.663 -3.022 13.225 1.00 92.69 794 LYS A O 1
ATOM 6268 N N . VAL A 1 795 ? -20.084 -4.627 13.296 1.00 92.69 795 VAL A N 1
ATOM 6269 C CA . VAL A 1 795 ? -20.811 -5.532 14.197 1.00 92.69 795 VAL A CA 1
ATOM 6270 C C . VAL A 1 795 ? -19.952 -5.971 15.375 1.00 92.69 795 VAL A C 1
ATOM 6272 O O . VAL A 1 795 ? -18.729 -6.089 15.257 1.00 92.69 795 VAL A O 1
ATOM 6275 N N . TRP A 1 796 ? -20.619 -6.216 16.498 1.00 90.19 796 TRP A N 1
ATOM 6276 C CA . TRP A 1 796 ? -20.066 -6.713 17.749 1.00 90.19 796 TRP A CA 1
ATOM 6277 C C . TRP A 1 796 ? -20.511 -8.160 17.921 1.00 90.19 796 TRP A C 1
ATOM 6279 O O . TRP A 1 796 ? -21.684 -8.486 17.718 1.00 90.19 796 TRP A O 1
ATOM 6289 N N . LEU A 1 797 ? -19.563 -9.022 18.268 1.00 88.69 797 LEU A N 1
ATOM 6290 C CA . LEU A 1 797 ? -19.744 -10.464 18.313 1.00 88.69 797 LEU A CA 1
ATOM 6291 C C . LEU A 1 797 ? -19.532 -10.976 19.739 1.00 88.69 797 LEU A C 1
ATOM 6293 O O . LEU A 1 797 ? -18.624 -10.518 20.428 1.00 88.69 797 LEU A O 1
ATOM 6297 N N . TYR A 1 798 ? -20.360 -11.926 20.162 1.00 86.75 798 TYR A N 1
ATOM 6298 C CA . TYR A 1 798 ? -20.276 -12.597 21.457 1.00 86.75 798 TYR A CA 1
ATOM 6299 C C . TYR A 1 798 ? -19.986 -14.093 21.273 1.00 86.75 798 TYR A C 1
ATOM 6301 O O . TYR A 1 798 ? -20.715 -14.733 20.510 1.00 86.75 798 TYR A O 1
ATOM 6309 N N . PRO A 1 799 ? -18.977 -14.683 21.940 1.00 88.25 799 PRO A N 1
ATOM 6310 C CA . PRO A 1 799 ? -18.658 -16.102 21.795 1.00 88.25 799 PRO A CA 1
ATOM 6311 C C . PRO A 1 799 ? -19.777 -17.015 22.308 1.00 88.25 799 PRO A C 1
ATOM 6313 O O . PRO A 1 799 ? -20.223 -16.893 23.449 1.00 88.25 799 PRO A O 1
ATOM 6316 N N . LEU A 1 800 ? -20.187 -17.997 21.499 1.00 88.94 800 LEU A N 1
ATOM 6317 C CA . LEU A 1 800 ? -21.200 -18.981 21.907 1.00 88.94 800 LEU A CA 1
ATOM 6318 C C . LEU A 1 800 ? -20.723 -19.863 23.067 1.00 88.94 800 LEU A C 1
ATOM 6320 O O . LEU A 1 800 ? -21.537 -20.315 23.864 1.00 88.94 800 LEU A O 1
ATOM 6324 N N . SER A 1 801 ? -19.409 -20.045 23.212 1.00 84.38 801 SER A N 1
ATOM 6325 C CA . SER A 1 801 ? -18.789 -20.781 24.320 1.00 84.38 801 SER A CA 1
ATOM 6326 C C . SER A 1 801 ? -19.104 -20.228 25.710 1.00 84.38 801 SER A C 1
ATOM 6328 O O . SER A 1 801 ? -18.936 -20.944 26.692 1.00 84.38 801 SER A O 1
ATOM 6330 N N . ASN A 1 802 ? -19.537 -18.967 25.797 1.00 80.81 802 ASN A N 1
ATOM 6331 C CA . ASN A 1 802 ? -19.890 -18.307 27.055 1.00 80.81 802 ASN A CA 1
ATOM 6332 C C . ASN A 1 802 ? -21.368 -18.567 27.433 1.00 80.81 802 ASN A C 1
ATOM 6334 O O . ASN A 1 802 ? -21.760 -18.484 28.602 1.00 80.81 802 ASN A O 1
ATOM 6338 N N . LEU A 1 803 ? -22.194 -18.924 26.442 1.00 81.50 803 LEU A N 1
ATOM 6339 C CA . LEU A 1 803 ? -23.514 -19.507 26.677 1.00 81.50 803 LEU A CA 1
ATOM 6340 C C . LEU A 1 803 ? -23.379 -20.970 27.082 1.00 81.50 803 LEU A C 1
ATOM 6342 O O . LEU A 1 803 ? -23.896 -21.355 28.127 1.00 81.50 803 LEU A O 1
ATOM 6346 N N . GLU A 1 804 ? -22.660 -21.732 26.257 1.00 82.69 804 GLU A N 1
ATOM 6347 C CA . GLU A 1 804 ? -22.645 -23.189 26.254 1.00 82.69 804 GLU A CA 1
ATOM 6348 C C . GLU A 1 804 ? -21.214 -23.700 25.957 1.00 82.69 804 GLU A C 1
ATOM 6350 O O . GLU A 1 804 ? -20.751 -23.593 24.816 1.00 82.69 804 GLU A O 1
ATOM 6355 N N . PRO A 1 805 ? -20.472 -24.241 26.947 1.00 81.94 805 PRO A N 1
ATOM 6356 C CA . PRO A 1 805 ? -19.057 -24.603 26.802 1.00 81.94 805 PRO A CA 1
ATOM 6357 C C . PRO A 1 805 ? -18.701 -25.579 25.670 1.00 81.94 805 PRO A C 1
ATOM 6359 O O . PRO A 1 805 ? -17.544 -25.571 25.230 1.00 81.94 805 PRO A O 1
ATOM 6362 N N . LYS A 1 806 ? -19.656 -26.395 25.197 1.00 84.56 806 LYS A N 1
ATOM 6363 C CA . LYS A 1 806 ? -19.502 -27.327 24.054 1.00 84.56 806 LYS A CA 1
ATOM 6364 C C . LYS A 1 806 ? -19.645 -26.662 22.673 1.00 84.56 806 LYS A C 1
ATOM 6366 O O . LYS A 1 806 ? -19.334 -27.299 21.672 1.00 84.56 806 LYS A O 1
ATOM 6371 N N . ALA A 1 807 ? -20.041 -25.388 22.606 1.00 87.56 807 ALA A N 1
ATOM 6372 C CA . ALA A 1 807 ? -20.090 -24.629 21.357 1.00 87.56 807 ALA A CA 1
ATOM 6373 C C . ALA A 1 807 ? -18.701 -24.445 20.713 1.00 87.56 807 ALA A C 1
ATOM 6375 O O . ALA A 1 807 ? -17.676 -24.400 21.400 1.00 87.56 807 ALA A O 1
ATOM 6376 N N . ALA A 1 808 ? -18.665 -24.285 19.385 1.00 88.50 808 ALA A N 1
ATOM 6377 C CA . ALA A 1 808 ? -17.417 -24.105 18.646 1.00 88.50 808 ALA A CA 1
ATOM 6378 C C . ALA A 1 808 ? -16.685 -22.810 19.026 1.00 88.50 808 ALA A C 1
ATOM 6380 O O . ALA A 1 808 ? -17.290 -21.764 19.265 1.00 88.50 808 ALA A O 1
ATOM 6381 N N . LYS A 1 809 ? -15.350 -22.869 19.022 1.00 87.44 809 LYS A N 1
ATOM 6382 C CA . LYS A 1 809 ? -14.478 -21.795 19.516 1.00 87.44 809 LYS A CA 1
ATOM 6383 C C . LYS A 1 809 ? -13.572 -21.262 18.411 1.00 87.44 809 LYS A C 1
ATOM 6385 O O . LYS A 1 809 ? -13.167 -21.991 17.506 1.00 87.44 809 LYS A O 1
ATOM 6390 N N . LEU A 1 810 ? -13.242 -19.976 18.512 1.00 87.56 810 LEU A N 1
ATOM 6391 C CA . LEU A 1 810 ? -12.068 -19.404 17.860 1.00 87.56 810 LEU A CA 1
ATOM 6392 C C . LEU A 1 810 ? -10.881 -19.670 18.795 1.00 87.56 810 LEU A C 1
ATOM 6394 O O . LEU A 1 810 ? -10.827 -19.105 19.881 1.00 87.56 810 LEU A O 1
ATOM 6398 N N . VAL A 1 811 ? -9.979 -20.567 18.403 1.00 82.69 811 VAL A N 1
ATOM 6399 C CA . VAL A 1 811 ? -8.858 -21.036 19.240 1.00 82.69 811 VAL A CA 1
ATOM 6400 C C . VAL A 1 811 ? -7.591 -20.213 19.001 1.00 82.69 811 VAL A C 1
ATOM 6402 O O . VAL A 1 811 ? -6.812 -19.998 19.924 1.00 82.69 811 VAL A O 1
ATOM 6405 N N . ARG A 1 812 ? -7.372 -19.737 17.767 1.00 78.12 812 ARG A N 1
ATOM 6406 C CA . ARG A 1 812 ? -6.223 -18.890 17.399 1.00 78.12 812 ARG A CA 1
ATOM 6407 C C . ARG A 1 812 ? -6.665 -17.755 16.481 1.00 78.12 812 ARG A C 1
ATOM 6409 O O . ARG A 1 812 ? -7.522 -17.948 15.623 1.00 78.12 812 ARG A O 1
ATOM 6416 N N . ASP A 1 813 ? -6.047 -16.588 16.625 1.00 78.75 813 ASP A N 1
ATOM 6417 C CA . ASP A 1 813 ? -6.154 -15.482 15.666 1.00 78.75 813 ASP A CA 1
ATOM 6418 C C . ASP A 1 813 ? -4.904 -15.452 14.769 1.00 78.75 813 ASP A C 1
ATOM 6420 O O . ASP A 1 813 ? -3.850 -15.948 15.163 1.00 78.75 813 ASP A O 1
ATOM 6424 N N . ILE A 1 814 ? -5.004 -14.878 13.567 1.00 80.38 814 ILE A N 1
ATOM 6425 C CA . ILE A 1 814 ? -3.883 -14.880 12.609 1.00 80.38 814 ILE A CA 1
ATOM 6426 C C . ILE A 1 814 ? -2.913 -13.733 12.897 1.00 80.38 814 ILE A C 1
ATOM 6428 O O . ILE A 1 814 ? -3.300 -12.569 13.048 1.00 80.38 814 ILE A O 1
ATOM 6432 N N . ASN A 1 815 ? -1.626 -14.050 12.905 1.00 70.88 815 ASN A N 1
ATOM 6433 C CA . ASN A 1 815 ? -0.538 -13.137 13.166 1.00 70.88 815 ASN A CA 1
ATOM 6434 C C . ASN A 1 815 ? -0.441 -12.048 12.092 1.00 70.88 815 ASN A C 1
ATOM 6436 O O . ASN A 1 815 ? -0.185 -12.312 10.917 1.00 70.88 815 ASN A O 1
ATOM 6440 N N . ALA A 1 816 ? -0.599 -10.784 12.493 1.00 69.31 816 ALA A N 1
ATOM 6441 C CA . ALA A 1 816 ? -0.639 -9.678 11.542 1.00 69.31 816 ALA A CA 1
ATOM 6442 C C . ALA A 1 816 ? 0.690 -9.426 10.784 1.00 69.31 816 ALA A C 1
ATOM 6444 O O . ALA A 1 816 ? 0.661 -8.702 9.787 1.00 69.31 816 ALA A O 1
ATOM 6445 N N . SER A 1 817 ? 1.816 -10.054 11.165 1.00 63.03 817 SER A N 1
ATOM 6446 C CA . SER A 1 817 ? 3.030 -10.112 10.333 1.00 63.03 817 SER A CA 1
ATOM 6447 C C . SER A 1 817 ? 2.844 -11.047 9.137 1.00 63.03 817 SER A C 1
ATOM 6449 O O . SER A 1 817 ? 3.076 -10.622 8.008 1.00 63.03 817 SER A O 1
ATOM 6451 N N . ALA A 1 818 ? 2.326 -12.262 9.347 1.00 73.31 818 ALA A N 1
ATOM 6452 C CA . ALA A 1 818 ? 1.956 -13.185 8.274 1.00 73.31 818 ALA A CA 1
ATOM 6453 C C . ALA A 1 818 ? 0.900 -12.557 7.345 1.00 73.31 818 ALA A C 1
ATOM 6455 O O . ALA A 1 818 ? 1.017 -12.637 6.123 1.00 73.31 818 ALA A O 1
ATOM 6456 N N . VAL A 1 819 ? -0.067 -11.814 7.903 1.00 84.81 819 VAL A N 1
ATOM 6457 C CA . VAL A 1 819 ? -1.024 -11.026 7.103 1.00 84.81 819 VAL A CA 1
ATOM 6458 C C . VAL A 1 819 ? -0.332 -9.924 6.283 1.00 84.81 819 VAL A C 1
ATOM 6460 O O . VAL A 1 819 ? -0.742 -9.664 5.153 1.00 84.81 819 VAL A O 1
ATOM 6463 N N . ALA A 1 820 ? 0.694 -9.255 6.816 1.00 75.56 820 ALA A N 1
ATOM 6464 C CA . ALA A 1 820 ? 1.439 -8.226 6.084 1.00 75.56 820 ALA A CA 1
ATOM 6465 C C . ALA A 1 820 ? 2.310 -8.816 4.958 1.00 75.56 820 ALA A C 1
ATOM 6467 O O . ALA A 1 820 ? 2.402 -8.216 3.888 1.00 75.56 820 ALA A O 1
ATOM 6468 N N . ILE A 1 821 ? 2.894 -9.999 5.168 1.00 79.06 821 ILE A N 1
ATOM 6469 C CA . ILE A 1 821 ? 3.619 -10.743 4.128 1.00 79.06 821 ILE A CA 1
ATOM 6470 C C . ILE A 1 821 ? 2.639 -11.195 3.036 1.00 79.06 821 ILE A C 1
ATOM 6472 O O . ILE A 1 821 ? 2.886 -10.947 1.858 1.00 79.06 821 ILE A O 1
ATOM 6476 N N . LEU A 1 822 ? 1.481 -11.757 3.405 1.00 91.31 822 LEU A N 1
ATOM 6477 C CA . LEU A 1 822 ? 0.432 -12.129 2.449 1.00 91.31 822 LEU A CA 1
ATOM 6478 C C . LEU A 1 822 ? -0.086 -10.920 1.648 1.00 91.31 822 LEU A C 1
ATOM 6480 O O . LEU A 1 822 ? -0.265 -11.018 0.436 1.00 91.31 822 LEU A O 1
ATOM 6484 N N . GLU A 1 823 ? -0.294 -9.769 2.298 1.00 92.00 823 GLU A N 1
ATOM 6485 C CA . GLU A 1 823 ? -0.630 -8.510 1.617 1.00 92.00 823 GLU A CA 1
ATOM 6486 C C . GLU A 1 823 ? 0.431 -8.162 0.564 1.00 92.00 823 GLU A C 1
ATOM 6488 O O . GLU A 1 823 ? 0.080 -7.922 -0.590 1.00 92.00 823 GLU A O 1
ATOM 6493 N N . ALA A 1 824 ? 1.718 -8.209 0.925 1.00 85.00 824 ALA A N 1
ATOM 6494 C CA . ALA A 1 824 ? 2.814 -7.931 0.001 1.00 85.00 824 ALA A CA 1
ATOM 6495 C C . ALA A 1 824 ? 2.863 -8.923 -1.178 1.00 85.00 824 ALA A C 1
ATOM 6497 O O . ALA A 1 824 ? 3.061 -8.500 -2.313 1.00 85.00 824 ALA A O 1
ATOM 6498 N N . ILE A 1 825 ? 2.618 -10.217 -0.952 1.00 92.06 825 ILE A N 1
ATOM 6499 C CA . ILE A 1 825 ? 2.545 -11.239 -2.014 1.00 92.06 825 ILE A CA 1
ATOM 6500 C C . ILE A 1 825 ? 1.424 -10.923 -3.016 1.00 92.06 825 ILE A C 1
ATOM 6502 O O . ILE A 1 825 ? 1.648 -10.920 -4.230 1.00 92.06 825 ILE A O 1
ATOM 6506 N N . ILE A 1 826 ? 0.223 -10.606 -2.523 1.00 94.69 826 ILE A N 1
ATOM 6507 C CA . ILE A 1 826 ? -0.924 -10.259 -3.374 1.00 94.69 826 ILE A CA 1
ATOM 6508 C C . ILE A 1 826 ? -0.688 -8.934 -4.124 1.00 94.69 826 ILE A C 1
ATOM 6510 O O . ILE A 1 826 ? -1.109 -8.806 -5.279 1.00 94.69 826 ILE A O 1
ATOM 6514 N N . GLU A 1 827 ? 0.029 -7.980 -3.521 1.00 93.44 827 GLU A N 1
ATOM 6515 C CA . GLU A 1 827 ? 0.507 -6.767 -4.197 1.00 93.44 827 GLU A CA 1
ATOM 6516 C C . GLU A 1 827 ? 1.513 -7.087 -5.317 1.00 93.44 827 GLU A C 1
ATOM 6518 O O . GLU A 1 827 ? 1.282 -6.706 -6.464 1.00 93.44 827 GLU A O 1
ATOM 6523 N N . HIS A 1 828 ? 2.570 -7.862 -5.048 1.00 92.94 828 HIS A N 1
ATOM 6524 C CA . HIS A 1 828 ? 3.593 -8.205 -6.048 1.00 92.94 828 HIS A CA 1
ATOM 6525 C C . HIS A 1 828 ? 3.017 -8.971 -7.249 1.00 92.94 828 HIS A C 1
ATOM 6527 O O . HIS A 1 828 ? 3.361 -8.687 -8.400 1.00 92.94 828 HIS A O 1
ATOM 6533 N N . LEU A 1 829 ? 2.093 -9.907 -7.003 1.00 95.56 829 LEU A N 1
ATOM 6534 C CA . LEU A 1 829 ? 1.354 -10.587 -8.066 1.00 95.56 829 LEU A CA 1
ATOM 6535 C C . LEU A 1 829 ? 0.545 -9.579 -8.901 1.00 95.56 829 LEU A C 1
ATOM 6537 O O . LEU A 1 829 ? 0.473 -9.701 -10.130 1.00 95.56 829 LEU A O 1
ATOM 6541 N N . HIS A 1 830 ? -0.113 -8.604 -8.268 1.00 95.00 830 HIS A N 1
ATOM 6542 C CA . HIS A 1 830 ? -0.904 -7.578 -8.954 1.00 95.00 830 HIS A CA 1
ATOM 6543 C C . HIS A 1 830 ? -0.036 -6.630 -9.797 1.00 95.00 830 HIS A C 1
ATOM 6545 O O . HIS A 1 830 ? -0.362 -6.417 -10.968 1.00 95.00 830 HIS A O 1
ATOM 6551 N N . ASP A 1 831 ? 1.105 -6.179 -9.275 1.00 92.75 831 ASP A N 1
ATOM 6552 C CA . ASP A 1 831 ? 2.094 -5.396 -10.025 1.00 92.75 831 ASP A CA 1
ATOM 6553 C C . ASP A 1 831 ? 2.577 -6.143 -11.278 1.00 92.75 831 ASP A C 1
ATOM 6555 O O . ASP A 1 831 ? 2.601 -5.575 -12.375 1.00 92.75 831 ASP A O 1
ATOM 6559 N N . ALA A 1 832 ? 2.883 -7.440 -11.154 1.00 95.25 832 ALA A N 1
ATOM 6560 C CA . ALA A 1 832 ? 3.271 -8.276 -12.291 1.00 95.25 832 ALA A CA 1
ATOM 6561 C C . ALA A 1 832 ? 2.163 -8.371 -13.362 1.00 95.25 832 ALA A C 1
ATOM 6563 O O . ALA A 1 832 ? 2.456 -8.294 -14.557 1.00 95.25 832 ALA A O 1
ATOM 6564 N N . LYS A 1 833 ? 0.883 -8.452 -12.955 1.00 95.81 833 LYS A N 1
ATOM 6565 C CA . LYS A 1 833 ? -0.268 -8.406 -13.882 1.00 95.81 833 LYS A CA 1
ATOM 6566 C C . LYS A 1 833 ? -0.325 -7.070 -14.631 1.00 95.81 833 LYS A C 1
ATOM 6568 O O . LYS A 1 833 ? -0.453 -7.086 -15.854 1.00 95.81 833 LYS A O 1
ATOM 6573 N N . MET A 1 834 ? -0.226 -5.937 -13.927 1.00 94.12 834 MET A N 1
ATOM 6574 C CA . MET A 1 834 ? -0.270 -4.603 -14.549 1.00 94.12 834 MET A CA 1
ATOM 6575 C C . MET A 1 834 ? 0.874 -4.402 -15.550 1.00 94.12 834 MET A C 1
ATOM 6577 O O . MET A 1 834 ? 0.630 -3.986 -16.682 1.00 94.12 834 MET A O 1
ATOM 6581 N N . ARG A 1 835 ? 2.110 -4.751 -15.165 1.00 93.38 835 ARG A N 1
ATOM 6582 C CA . ARG A 1 835 ? 3.289 -4.649 -16.044 1.00 93.38 835 ARG A CA 1
ATOM 6583 C C . ARG A 1 835 ? 3.132 -5.494 -17.306 1.00 93.38 835 ARG A C 1
ATOM 6585 O O . ARG A 1 835 ? 3.314 -4.981 -18.406 1.00 93.38 835 ARG A O 1
ATOM 6592 N N . ALA A 1 836 ? 2.730 -6.759 -17.160 1.00 96.06 836 ALA A N 1
ATOM 6593 C CA . ALA A 1 836 ? 2.464 -7.622 -18.306 1.00 96.06 836 ALA A CA 1
ATOM 6594 C C . ALA A 1 836 ? 1.341 -7.058 -19.200 1.00 96.06 836 ALA A C 1
ATOM 6596 O O . ALA A 1 836 ? 1.457 -7.109 -20.418 1.00 96.06 836 ALA A O 1
ATOM 6597 N N . HIS A 1 837 ? 0.289 -6.459 -18.626 1.00 95.38 837 HIS A N 1
ATOM 6598 C CA . HIS A 1 837 ? -0.814 -5.876 -19.398 1.00 95.38 837 HIS A CA 1
ATOM 6599 C C . HIS A 1 837 ? -0.366 -4.668 -20.239 1.00 95.38 837 HIS A C 1
ATOM 6601 O O . HIS A 1 837 ? -0.712 -4.578 -21.420 1.00 95.38 837 HIS A O 1
ATOM 6607 N N . ASP A 1 838 ? 0.449 -3.774 -19.668 1.00 93.06 838 ASP A N 1
ATOM 6608 C CA . ASP A 1 838 ? 1.049 -2.657 -20.409 1.00 93.06 838 ASP A CA 1
ATOM 6609 C C . ASP A 1 838 ? 1.938 -3.148 -21.570 1.00 93.06 838 ASP A C 1
ATOM 6611 O O . ASP A 1 838 ? 1.841 -2.611 -22.678 1.00 93.06 838 ASP A O 1
ATOM 6615 N N . LEU A 1 839 ? 2.746 -4.195 -21.349 1.00 94.25 839 LEU A N 1
ATOM 6616 C CA . LEU A 1 839 ? 3.604 -4.797 -22.379 1.00 94.25 839 LEU A CA 1
ATOM 6617 C C . LEU A 1 839 ? 2.809 -5.542 -23.466 1.00 94.25 839 LEU A C 1
ATOM 6619 O O . LEU A 1 839 ? 3.159 -5.443 -24.642 1.00 94.25 839 LEU A O 1
ATOM 6623 N N . ILE A 1 840 ? 1.718 -6.231 -23.115 1.00 95.81 840 ILE A N 1
ATOM 6624 C CA . ILE A 1 840 ? 0.800 -6.867 -24.079 1.00 95.81 840 ILE A CA 1
ATOM 6625 C C . ILE A 1 840 ? 0.159 -5.804 -24.971 1.00 95.81 840 ILE A C 1
ATOM 6627 O O . ILE A 1 840 ? 0.134 -5.960 -26.192 1.00 95.81 840 ILE A O 1
ATOM 6631 N N . LYS A 1 841 ? -0.320 -4.697 -24.387 1.00 93.25 841 LYS A N 1
ATOM 6632 C CA . LYS A 1 841 ? -0.897 -3.580 -25.149 1.00 93.25 841 LYS A CA 1
ATOM 6633 C C . LYS A 1 841 ? 0.135 -2.949 -26.090 1.00 93.25 841 LYS A C 1
ATOM 6635 O O . LYS A 1 841 ? -0.184 -2.680 -27.244 1.00 93.25 841 LYS A O 1
ATOM 6640 N N . LEU A 1 842 ? 1.372 -2.759 -25.628 1.00 91.12 842 LEU A N 1
ATOM 6641 C CA . LEU A 1 842 ? 2.460 -2.236 -26.458 1.00 91.12 842 LEU A CA 1
ATOM 6642 C C . LEU A 1 842 ? 2.842 -3.205 -27.594 1.00 91.12 842 LEU A C 1
ATOM 6644 O O . LEU A 1 842 ? 2.990 -2.773 -28.732 1.00 91.12 842 LEU A O 1
ATOM 6648 N N . SER A 1 843 ? 2.915 -4.510 -27.317 1.00 94.12 843 SER A N 1
ATOM 6649 C CA . SER A 1 843 ? 3.223 -5.544 -28.320 1.00 94.12 843 SER A CA 1
ATOM 6650 C C . SER A 1 843 ? 2.119 -5.670 -29.377 1.00 94.12 843 SER A C 1
ATOM 6652 O O . SER A 1 843 ? 2.418 -5.769 -30.567 1.00 94.12 843 SER A O 1
ATOM 6654 N N . LYS A 1 844 ? 0.842 -5.576 -28.967 1.00 93.69 844 LYS A N 1
ATOM 6655 C CA . LYS A 1 844 ? -0.321 -5.524 -29.874 1.00 93.69 844 LYS A CA 1
ATOM 6656 C C . LYS A 1 844 ? -0.257 -4.317 -30.811 1.00 93.69 844 LYS A C 1
ATOM 6658 O O . LYS A 1 844 ? -0.414 -4.492 -32.012 1.00 93.69 844 LYS A O 1
ATOM 6663 N N . ASN A 1 845 ? 0.067 -3.130 -30.294 1.00 91.00 845 ASN A N 1
ATOM 6664 C CA . ASN A 1 845 ? 0.228 -1.918 -31.107 1.00 91.00 845 ASN A CA 1
ATOM 6665 C C . ASN A 1 845 ? 1.381 -1.998 -32.133 1.00 91.00 845 ASN A C 1
ATOM 6667 O O . ASN A 1 845 ? 1.424 -1.180 -33.047 1.00 91.00 845 ASN A O 1
ATOM 6671 N N . MET A 1 846 ? 2.315 -2.944 -31.982 1.00 90.62 846 MET A N 1
ATOM 6672 C CA . MET A 1 846 ? 3.459 -3.145 -32.884 1.00 90.62 846 MET A CA 1
ATOM 6673 C C . MET A 1 846 ? 3.341 -4.407 -33.758 1.00 90.62 846 MET A C 1
ATOM 6675 O O . MET A 1 846 ? 4.315 -4.761 -34.413 1.00 90.62 846 MET A O 1
ATOM 6679 N N . ASN A 1 847 ? 2.195 -5.106 -33.766 1.00 90.75 847 ASN A N 1
ATOM 6680 C CA . ASN A 1 847 ? 1.998 -6.406 -34.444 1.00 90.75 847 ASN A CA 1
ATOM 6681 C C . ASN A 1 847 ? 3.005 -7.509 -34.040 1.00 90.75 847 ASN A C 1
ATOM 6683 O O . ASN A 1 847 ? 3.262 -8.457 -34.788 1.00 90.75 847 ASN A O 1
ATOM 6687 N N . LEU A 1 848 ? 3.574 -7.409 -32.837 1.00 91.62 848 LEU A N 1
ATOM 6688 C CA . LEU A 1 848 ? 4.631 -8.297 -32.363 1.00 91.62 848 LEU A CA 1
ATOM 6689 C C . LEU A 1 848 ? 4.030 -9.501 -31.620 1.00 91.62 848 LEU A C 1
ATOM 6691 O O . LEU A 1 848 ? 3.983 -9.534 -30.387 1.00 91.62 848 LEU A O 1
ATOM 6695 N N . THR A 1 849 ? 3.508 -10.467 -32.385 1.00 92.88 849 THR A N 1
ATOM 6696 C CA . THR A 1 849 ? 2.711 -11.588 -31.859 1.00 92.88 849 THR A CA 1
ATOM 6697 C C . THR A 1 849 ? 3.526 -12.486 -30.937 1.00 92.88 849 THR A C 1
ATOM 6699 O O . THR A 1 849 ? 3.079 -12.742 -29.828 1.00 92.88 849 THR A O 1
ATOM 6702 N N . VAL A 1 850 ? 4.761 -12.838 -31.308 1.00 92.62 850 VAL A N 1
ATOM 6703 C CA . VAL A 1 850 ? 5.646 -13.685 -30.482 1.00 92.62 850 VAL A CA 1
ATOM 6704 C C . VAL A 1 850 ? 5.803 -13.178 -29.038 1.00 92.62 850 VAL A C 1
ATOM 6706 O O . VAL A 1 850 ? 5.701 -13.962 -28.097 1.00 92.62 850 VAL A O 1
ATOM 6709 N N . LEU A 1 851 ? 5.982 -11.867 -28.819 1.00 92.69 851 LEU A N 1
ATOM 6710 C CA . LEU A 1 851 ? 6.105 -11.323 -27.457 1.00 92.69 851 LEU A CA 1
ATOM 6711 C C . LEU A 1 851 ? 4.757 -11.176 -26.757 1.00 92.69 851 LEU A C 1
ATOM 6713 O O . LEU A 1 851 ? 4.678 -11.405 -25.549 1.00 92.69 851 LEU A O 1
ATOM 6717 N N . ARG A 1 852 ? 3.694 -10.836 -27.497 1.00 95.00 852 ARG A N 1
ATOM 6718 C CA . ARG A 1 852 ? 2.322 -10.854 -26.972 1.00 95.00 852 ARG A CA 1
ATOM 6719 C C . ARG A 1 852 ? 1.992 -12.240 -26.412 1.00 95.00 852 ARG A C 1
ATOM 6721 O O . ARG A 1 852 ? 1.548 -12.320 -25.274 1.00 95.00 852 ARG A O 1
ATOM 6728 N N . ASP A 1 853 ? 2.262 -13.298 -27.168 1.00 95.12 853 ASP A N 1
ATOM 6729 C CA . ASP A 1 853 ? 1.866 -14.669 -26.836 1.00 95.12 853 ASP A CA 1
ATOM 6730 C C . ASP A 1 853 ? 2.675 -15.204 -25.636 1.00 95.12 853 ASP A C 1
ATOM 6732 O O . ASP A 1 853 ? 2.106 -15.783 -24.705 1.00 95.12 853 ASP A O 1
ATOM 6736 N N . LYS A 1 854 ? 3.979 -14.885 -25.565 1.00 95.50 854 LYS A N 1
ATOM 6737 C CA . LYS A 1 854 ? 4.829 -15.116 -24.378 1.00 95.50 854 LYS A CA 1
ATOM 6738 C C . LYS A 1 854 ? 4.286 -14.404 -23.121 1.00 95.50 854 LYS A C 1
ATOM 6740 O O . LYS A 1 854 ? 4.224 -14.996 -22.042 1.00 95.50 854 LYS A O 1
ATOM 6745 N N . LEU A 1 855 ? 3.855 -13.144 -23.241 1.00 97.12 855 LEU A N 1
ATOM 6746 C CA . LEU A 1 855 ? 3.304 -12.359 -22.124 1.00 97.12 855 LEU A CA 1
ATOM 6747 C C . LEU A 1 855 ? 1.889 -12.797 -21.707 1.00 97.12 855 LEU A C 1
ATOM 6749 O O . LEU A 1 855 ? 1.579 -12.790 -20.514 1.00 97.12 855 LEU A O 1
ATOM 6753 N N . GLU A 1 856 ? 1.034 -13.180 -22.655 1.00 97.69 856 GLU A N 1
ATOM 6754 C CA . GLU A 1 856 ? -0.308 -13.716 -22.386 1.00 97.69 856 GLU A CA 1
ATOM 6755 C C . GLU A 1 856 ? -0.216 -15.092 -21.706 1.00 97.69 856 GLU A C 1
ATOM 6757 O O . GLU A 1 856 ? -0.907 -15.328 -20.713 1.00 97.69 856 GLU A O 1
ATOM 6762 N N . THR A 1 857 ? 0.736 -15.938 -22.119 1.00 97.06 857 THR A N 1
ATOM 6763 C CA . THR A 1 857 ? 1.074 -17.196 -21.427 1.00 97.06 857 THR A CA 1
ATOM 6764 C C . THR A 1 857 ? 1.463 -16.946 -19.967 1.00 97.06 857 THR A C 1
ATOM 6766 O O . THR A 1 857 ? 0.877 -17.547 -19.063 1.00 97.06 857 THR A O 1
ATOM 6769 N N . PHE A 1 858 ? 2.375 -15.998 -19.706 1.00 97.25 858 PHE A N 1
ATOM 6770 C CA . PHE A 1 858 ? 2.724 -15.597 -18.338 1.00 97.25 858 PHE A CA 1
ATOM 6771 C C . PHE A 1 858 ? 1.504 -15.123 -17.535 1.00 97.25 858 PHE A C 1
ATOM 6773 O O . PHE A 1 858 ? 1.336 -15.536 -16.386 1.00 97.25 858 PHE A O 1
ATOM 6780 N N . GLN A 1 859 ? 0.630 -14.287 -18.113 1.00 96.44 859 GLN A N 1
ATOM 6781 C CA . GLN A 1 859 ? -0.574 -13.823 -17.413 1.00 96.44 859 GLN A CA 1
ATOM 6782 C C . GLN A 1 859 ? -1.509 -14.972 -17.029 1.00 96.44 859 GLN A C 1
ATOM 6784 O O . GLN A 1 859 ? -2.012 -14.975 -15.901 1.00 96.44 859 GLN A O 1
ATOM 6789 N N . ASN A 1 860 ? -1.704 -15.944 -17.922 1.00 97.00 860 ASN A N 1
ATOM 6790 C CA . ASN A 1 860 ? -2.561 -17.104 -17.683 1.00 97.00 860 ASN A CA 1
ATOM 6791 C C . ASN A 1 860 ? -2.001 -17.984 -16.554 1.00 97.00 860 ASN A C 1
ATOM 6793 O O . ASN A 1 860 ? -2.685 -18.198 -15.551 1.00 97.00 860 ASN A O 1
ATOM 6797 N N . LYS A 1 861 ? -0.725 -18.387 -16.640 1.00 96.38 861 LYS A N 1
ATOM 6798 C CA . LYS A 1 861 ? -0.050 -19.204 -15.611 1.00 96.38 861 LYS A CA 1
ATOM 6799 C C . LYS A 1 861 ? 0.029 -18.480 -14.253 1.00 96.38 861 LYS A C 1
ATOM 6801 O O . LYS A 1 861 ? -0.231 -19.064 -13.202 1.00 96.38 861 LYS A O 1
ATOM 6806 N N . ARG A 1 862 ? 0.284 -17.163 -14.240 1.00 96.81 862 ARG A N 1
ATOM 6807 C CA . ARG A 1 862 ? 0.209 -16.320 -13.025 1.00 96.81 862 ARG A CA 1
ATOM 6808 C C . ARG A 1 862 ? -1.215 -16.325 -12.445 1.00 96.81 862 ARG A C 1
ATOM 6810 O O . ARG A 1 862 ? -1.380 -16.370 -11.223 1.00 96.81 862 ARG A O 1
ATOM 6817 N N . ALA A 1 863 ? -2.254 -16.206 -13.274 1.00 96.38 863 ALA A N 1
ATOM 6818 C CA . ALA A 1 863 ? -3.642 -16.201 -12.806 1.00 96.38 863 ALA A CA 1
ATOM 6819 C C . ALA A 1 863 ? -4.024 -17.543 -12.161 1.00 96.38 863 ALA A C 1
ATOM 6821 O O . ALA A 1 863 ? -4.590 -17.544 -11.067 1.00 96.38 863 ALA A O 1
ATOM 6822 N N . GLU A 1 864 ? -3.621 -18.651 -12.783 1.00 96.44 864 GLU A N 1
ATOM 6823 C CA . GLU A 1 864 ? -3.761 -20.017 -12.277 1.00 96.44 864 GLU A CA 1
ATOM 6824 C C . GLU A 1 864 ? -3.084 -20.200 -10.906 1.00 96.44 864 GLU A C 1
ATOM 6826 O O . GLU A 1 864 ? -3.754 -20.561 -9.934 1.00 96.44 864 GLU A O 1
ATOM 6831 N N . TYR A 1 865 ? -1.808 -19.817 -10.768 1.00 96.06 865 TYR A N 1
ATOM 6832 C CA . TYR A 1 865 ? -1.113 -19.820 -9.472 1.00 96.06 865 TYR A CA 1
ATOM 6833 C C . TYR A 1 865 ? -1.855 -19.004 -8.398 1.00 96.06 865 TYR A C 1
ATOM 6835 O O . TYR A 1 865 ? -1.974 -19.426 -7.246 1.00 96.06 865 TYR A O 1
ATOM 6843 N N . GLY A 1 866 ? -2.411 -17.847 -8.773 1.00 95.44 866 GLY A N 1
ATOM 6844 C CA . GLY A 1 866 ? -3.209 -17.015 -7.869 1.00 95.44 866 GLY A CA 1
ATOM 6845 C C . GLY A 1 866 ? -4.477 -17.707 -7.349 1.00 95.44 866 GLY A C 1
ATOM 6846 O O . GLY A 1 866 ? -4.888 -17.444 -6.217 1.00 95.44 866 GLY A O 1
ATOM 6847 N N . ILE A 1 867 ? -5.078 -18.606 -8.136 1.00 94.62 867 ILE A N 1
ATOM 6848 C CA . ILE A 1 867 ? -6.217 -19.437 -7.717 1.00 94.62 867 ILE A CA 1
ATOM 6849 C C . ILE A 1 867 ? -5.746 -20.534 -6.753 1.00 94.62 867 ILE A C 1
ATOM 6851 O O . ILE A 1 867 ? -6.382 -20.734 -5.717 1.00 94.62 867 ILE A O 1
ATOM 6855 N N . ILE A 1 868 ? -4.623 -21.199 -7.047 1.00 94.56 868 ILE A N 1
ATOM 6856 C CA . ILE A 1 868 ? -4.035 -22.244 -6.188 1.00 94.56 868 ILE A CA 1
ATOM 6857 C C . ILE A 1 868 ? -3.682 -21.671 -4.806 1.00 94.56 868 ILE A C 1
ATOM 6859 O O . ILE A 1 868 ? -4.134 -22.200 -3.788 1.00 94.56 868 ILE A O 1
ATOM 6863 N N . LEU A 1 869 ? -2.965 -20.541 -4.763 1.00 95.06 869 LEU A N 1
ATOM 6864 C CA . LEU A 1 869 ? -2.601 -19.854 -3.519 1.00 95.06 869 LEU A CA 1
ATOM 6865 C C . LEU A 1 869 ? -3.841 -19.487 -2.690 1.00 95.06 869 LEU A C 1
ATOM 6867 O O . LEU A 1 869 ? -3.905 -19.806 -1.503 1.00 95.06 869 LEU A O 1
ATOM 6871 N N . LYS A 1 870 ? -4.863 -18.873 -3.309 1.00 95.06 870 LYS A N 1
ATOM 6872 C CA . LYS A 1 870 ? -6.122 -18.558 -2.613 1.00 95.06 870 LYS A CA 1
ATOM 6873 C C . LYS A 1 870 ? -6.826 -19.814 -2.095 1.00 95.06 870 LYS A C 1
ATOM 6875 O O . LYS A 1 870 ? -7.288 -19.807 -0.959 1.00 95.06 870 LYS A O 1
ATOM 6880 N N . ARG A 1 871 ? -6.872 -20.902 -2.874 1.00 94.00 871 ARG A N 1
ATOM 6881 C CA . ARG A 1 871 ? -7.484 -22.177 -2.457 1.00 94.00 871 ARG A CA 1
ATOM 6882 C C . ARG A 1 871 ? -6.783 -22.766 -1.228 1.00 94.00 871 ARG A C 1
ATOM 6884 O O . ARG A 1 871 ? -7.467 -23.135 -0.277 1.00 94.00 871 ARG A O 1
ATOM 6891 N N . LYS A 1 872 ? -5.445 -22.797 -1.212 1.00 94.06 872 LYS A N 1
ATOM 6892 C CA . LYS A 1 872 ? -4.660 -23.296 -0.069 1.00 94.06 872 LYS A CA 1
ATOM 6893 C C . LYS A 1 872 ? -4.885 -22.444 1.188 1.00 94.06 872 LYS A C 1
ATOM 6895 O O . LYS A 1 872 ? -5.150 -22.992 2.256 1.00 94.06 872 LYS A O 1
ATOM 6900 N N . LEU A 1 873 ? -4.871 -21.114 1.051 1.00 94.94 873 LEU A N 1
ATOM 6901 C CA . LEU A 1 873 ? -5.169 -20.185 2.151 1.00 94.94 873 LEU A CA 1
ATOM 6902 C C . LEU A 1 873 ? -6.600 -20.357 2.687 1.00 94.94 873 LEU A C 1
ATOM 6904 O O . LEU A 1 873 ? -6.812 -20.366 3.898 1.00 94.94 873 LEU A O 1
ATOM 6908 N N . LYS A 1 874 ? -7.582 -20.537 1.796 1.00 94.44 874 LYS A N 1
ATOM 6909 C CA . LYS A 1 874 ? -8.993 -20.743 2.152 1.00 94.44 874 LYS A CA 1
ATOM 6910 C C . LYS A 1 874 ? -9.228 -22.023 2.966 1.00 94.44 874 LYS A C 1
ATOM 6912 O O . LYS A 1 874 ? -10.128 -22.020 3.800 1.00 94.44 874 LYS A O 1
ATOM 6917 N N . GLY A 1 875 ? -8.428 -23.071 2.748 1.00 92.94 875 GLY A N 1
ATOM 6918 C CA . GLY A 1 875 ? -8.451 -24.298 3.555 1.00 92.94 875 GLY A CA 1
ATOM 6919 C C . GLY A 1 875 ? -7.741 -24.154 4.906 1.00 92.94 875 GLY A C 1
ATOM 6920 O O . GLY A 1 875 ? -8.328 -24.438 5.943 1.00 92.94 875 GLY A O 1
ATOM 6921 N N . VAL A 1 876 ? -6.504 -23.641 4.914 1.00 93.69 876 VAL A N 1
ATOM 6922 C CA . VAL A 1 876 ? -5.668 -23.638 6.132 1.00 93.69 876 VAL A CA 1
ATOM 6923 C C . VAL A 1 876 ? -6.118 -22.622 7.193 1.00 93.69 876 VAL A C 1
ATOM 6925 O O . VAL A 1 876 ? -5.943 -22.852 8.388 1.00 93.69 876 VAL A O 1
ATOM 6928 N N . LEU A 1 877 ? -6.696 -21.479 6.795 1.00 94.50 877 LEU A N 1
ATOM 6929 C CA . LEU A 1 877 ? -7.051 -20.415 7.745 1.00 94.50 877 LEU A CA 1
ATOM 6930 C C . LEU A 1 877 ? -8.147 -20.842 8.747 1.00 94.50 877 LEU A C 1
ATOM 6932 O O . LEU A 1 877 ? -7.956 -20.595 9.941 1.00 94.50 877 LEU A O 1
ATOM 6936 N N . PRO A 1 878 ? -9.252 -21.503 8.334 1.00 94.25 878 PRO A N 1
ATOM 6937 C CA . PRO A 1 878 ? -10.217 -22.079 9.269 1.00 94.25 878 PRO A CA 1
ATOM 6938 C C . PRO A 1 878 ? -9.625 -23.126 10.220 1.00 94.25 878 PRO A C 1
ATOM 6940 O O . PRO A 1 878 ? -10.003 -23.139 11.390 1.00 94.25 878 PRO A O 1
ATOM 6943 N N . GLU A 1 879 ? -8.694 -23.963 9.755 1.00 93.94 879 GLU A N 1
ATOM 6944 C CA . GLU A 1 879 ? -8.031 -24.999 10.565 1.00 93.94 879 GLU A CA 1
ATOM 6945 C C . GLU A 1 879 ? -7.120 -24.393 11.641 1.00 93.94 879 GLU A C 1
ATOM 6947 O O . GLU A 1 879 ? -7.239 -24.727 12.823 1.00 93.94 879 GLU A O 1
ATOM 6952 N N . ILE A 1 880 ? -6.283 -23.414 11.270 1.00 88.94 880 ILE A N 1
ATOM 6953 C CA . ILE A 1 880 ? -5.443 -22.670 12.225 1.00 88.94 880 ILE A CA 1
ATOM 6954 C C . ILE A 1 880 ? -6.315 -22.026 13.305 1.00 88.94 880 ILE A C 1
ATOM 6956 O O . ILE A 1 880 ? -6.053 -22.179 14.501 1.00 88.94 880 ILE A O 1
ATOM 6960 N N . ARG A 1 881 ? -7.391 -21.352 12.888 1.00 91.44 881 ARG A N 1
ATOM 6961 C CA . ARG A 1 881 ? -8.336 -20.669 13.783 1.00 91.44 881 ARG A CA 1
ATOM 6962 C C . ARG A 1 881 ? -9.171 -21.623 14.631 1.00 91.44 881 ARG A C 1
ATOM 6964 O O . ARG A 1 881 ? -9.545 -21.262 15.742 1.00 91.44 881 ARG A O 1
ATOM 6971 N N . GLY A 1 882 ? -9.462 -22.820 14.126 1.00 88.62 882 GLY A N 1
ATOM 6972 C CA . GLY A 1 882 ? -10.105 -23.908 14.864 1.00 88.62 882 GLY A CA 1
ATOM 6973 C C . GLY A 1 882 ? -9.161 -24.663 15.802 1.00 88.62 882 GLY A C 1
ATOM 6974 O O . GLY A 1 882 ? -9.628 -25.472 16.594 1.00 88.62 882 GLY A O 1
ATOM 6975 N N . GLY A 1 883 ? -7.853 -24.396 15.740 1.00 85.50 883 GLY A N 1
ATOM 6976 C CA . GLY A 1 883 ? -6.842 -25.002 16.602 1.00 85.50 883 GLY A CA 1
ATOM 6977 C C . GLY A 1 883 ? -6.264 -26.327 16.092 1.00 85.50 883 GLY A C 1
ATOM 6978 O O . GLY A 1 883 ? -5.252 -26.770 16.639 1.00 85.50 883 GLY A O 1
ATOM 6979 N N . THR A 1 884 ? -6.832 -26.920 15.036 1.00 87.88 884 THR A N 1
ATOM 6980 C CA . THR A 1 884 ? -6.438 -28.240 14.506 1.00 87.88 884 THR A CA 1
ATOM 6981 C C . THR A 1 884 ? -5.044 -28.246 13.882 1.00 87.88 884 THR A C 1
ATOM 6983 O O . THR A 1 884 ? -4.377 -29.275 13.898 1.00 87.88 884 THR A O 1
ATOM 6986 N N . VAL A 1 885 ? -4.582 -27.100 13.374 1.00 86.56 885 VAL A N 1
ATOM 6987 C CA . VAL A 1 885 ? -3.266 -26.935 12.736 1.00 86.56 885 VAL A CA 1
ATOM 6988 C C . VAL A 1 885 ? -2.522 -25.742 13.366 1.00 86.56 885 VAL A C 1
ATOM 6990 O O . VAL A 1 885 ? -3.150 -24.727 13.689 1.00 86.56 885 VAL A O 1
ATOM 6993 N N . PRO A 1 886 ? -1.199 -25.824 13.610 1.00 78.44 886 PRO A N 1
ATOM 6994 C CA . PRO A 1 886 ? -0.409 -24.686 14.083 1.00 78.44 886 PRO A CA 1
ATOM 6995 C C . PRO A 1 886 ? -0.285 -23.589 13.015 1.00 78.44 886 PRO A C 1
ATOM 6997 O O . PRO A 1 886 ? -0.301 -23.851 11.815 1.00 78.44 886 PRO A O 1
ATOM 7000 N N . GLU A 1 887 ? -0.086 -22.339 13.442 1.00 77.00 887 GLU A N 1
ATOM 7001 C CA . GLU A 1 887 ? 0.059 -21.205 12.515 1.00 77.00 887 GLU A CA 1
ATOM 7002 C C . GLU A 1 887 ? 1.276 -21.327 11.573 1.00 77.00 887 GLU A C 1
ATOM 7004 O O . GLU A 1 887 ? 1.285 -20.727 10.498 1.00 77.00 887 GLU A O 1
ATOM 7009 N N . THR A 1 888 ? 2.269 -22.156 11.913 1.00 77.50 888 THR A N 1
ATOM 7010 C CA . THR A 1 888 ? 3.421 -22.449 11.045 1.00 77.50 888 THR A CA 1
ATOM 7011 C C . THR A 1 888 ? 3.005 -22.876 9.638 1.00 77.50 888 THR A C 1
ATOM 7013 O O . THR A 1 888 ? 3.650 -22.445 8.690 1.00 77.50 888 THR A O 1
ATOM 7016 N N . ALA A 1 889 ? 1.875 -23.575 9.473 1.00 85.81 889 ALA A N 1
ATOM 7017 C CA . ALA A 1 889 ? 1.361 -23.969 8.161 1.00 85.81 889 ALA A CA 1
ATOM 7018 C C . ALA A 1 889 ? 1.052 -22.773 7.232 1.00 85.81 889 ALA A C 1
ATOM 7020 O O . ALA A 1 889 ? 1.203 -22.878 6.014 1.00 85.81 889 ALA A O 1
ATOM 7021 N N . LEU A 1 890 ? 0.662 -21.612 7.780 1.00 85.88 890 LEU A N 1
ATOM 7022 C CA . LEU A 1 890 ? 0.550 -20.374 6.999 1.00 85.88 890 LEU A CA 1
ATOM 7023 C C . LEU A 1 890 ? 1.941 -19.847 6.625 1.00 85.88 890 LEU A C 1
ATOM 7025 O O . LEU A 1 890 ? 2.173 -19.498 5.470 1.00 85.88 890 LEU A O 1
ATOM 7029 N N . THR A 1 891 ? 2.877 -19.823 7.574 1.00 77.81 891 THR A N 1
ATOM 7030 C CA . THR A 1 891 ? 4.272 -19.416 7.333 1.00 77.81 891 THR A CA 1
ATOM 7031 C C . THR A 1 891 ? 4.951 -20.289 6.272 1.00 77.81 891 THR A C 1
ATOM 7033 O O . THR A 1 891 ? 5.719 -19.774 5.462 1.00 77.81 891 THR A O 1
ATOM 7036 N N . ASP A 1 892 ? 4.632 -21.580 6.210 1.00 81.06 892 ASP A N 1
ATOM 7037 C CA . ASP A 1 892 ? 5.145 -22.519 5.208 1.00 81.06 892 ASP A CA 1
ATOM 7038 C C . ASP A 1 892 ? 4.647 -22.177 3.800 1.00 81.06 892 ASP A C 1
ATOM 7040 O O . ASP A 1 892 ? 5.448 -22.112 2.872 1.00 81.06 892 ASP A O 1
ATOM 7044 N N . ILE A 1 893 ? 3.365 -21.828 3.645 1.00 88.88 893 ILE A N 1
ATOM 7045 C CA . ILE A 1 893 ? 2.799 -21.341 2.372 1.00 88.88 893 ILE A CA 1
ATOM 7046 C C . ILE A 1 893 ? 3.472 -20.033 1.923 1.00 88.88 893 ILE A C 1
ATOM 7048 O O . ILE A 1 893 ? 3.753 -19.846 0.736 1.00 88.88 893 ILE A O 1
ATOM 7052 N N . LEU A 1 894 ? 3.758 -19.122 2.860 1.00 85.94 894 LEU A N 1
ATOM 7053 C CA . LEU A 1 894 ? 4.438 -17.857 2.557 1.00 85.94 894 LEU A CA 1
ATOM 7054 C C . LEU A 1 894 ? 5.904 -18.090 2.140 1.00 85.94 894 LEU A C 1
ATOM 7056 O O . LEU A 1 894 ? 6.361 -17.490 1.166 1.00 85.94 894 LEU A O 1
ATOM 7060 N N . ARG A 1 895 ? 6.618 -19.005 2.813 1.00 79.56 895 ARG A N 1
ATOM 7061 C CA . ARG A 1 895 ? 7.978 -19.438 2.433 1.00 79.56 895 ARG A CA 1
ATOM 7062 C C . ARG A 1 895 ? 7.998 -20.154 1.079 1.00 79.56 895 ARG A C 1
ATOM 7064 O O . ARG A 1 895 ? 8.866 -19.872 0.255 1.00 79.56 895 ARG A O 1
ATOM 7071 N N . PHE A 1 896 ? 7.013 -21.013 0.820 1.00 85.81 896 PHE A N 1
ATOM 7072 C CA . PHE A 1 896 ? 6.831 -21.698 -0.459 1.00 85.81 896 PHE A CA 1
ATOM 7073 C C . PHE A 1 896 ? 6.690 -20.700 -1.611 1.00 85.81 896 PHE A C 1
ATOM 7075 O O . PHE A 1 896 ? 7.357 -20.844 -2.636 1.00 85.81 896 PHE A O 1
ATOM 7082 N N . HIS A 1 897 ? 5.880 -19.649 -1.442 1.00 90.25 897 HIS A N 1
ATOM 7083 C CA . HIS A 1 897 ? 5.754 -18.596 -2.450 1.00 90.25 897 HIS A CA 1
ATOM 7084 C C . HIS A 1 897 ? 7.094 -17.918 -2.775 1.00 90.25 897 HIS A C 1
ATOM 7086 O O . HIS A 1 897 ? 7.408 -17.747 -3.954 1.00 90.25 897 HIS A O 1
ATOM 7092 N N . GLU A 1 898 ? 7.887 -17.554 -1.764 1.00 82.94 898 GLU A N 1
ATOM 7093 C CA . GLU A 1 898 ? 9.150 -16.834 -1.979 1.00 82.94 898 GLU A CA 1
ATOM 7094 C C . GLU A 1 898 ? 10.211 -17.701 -2.683 1.00 82.94 898 GLU A C 1
ATOM 7096 O O . GLU A 1 898 ? 10.988 -17.200 -3.500 1.00 82.94 898 GLU A O 1
ATOM 7101 N N . ALA A 1 899 ? 10.198 -19.016 -2.446 1.00 82.50 899 ALA A N 1
ATOM 7102 C CA . ALA A 1 899 ? 11.036 -19.967 -3.173 1.00 82.50 899 ALA A CA 1
ATOM 7103 C C . ALA A 1 899 ? 10.536 -20.239 -4.610 1.00 82.50 899 ALA A C 1
ATOM 7105 O O . ALA A 1 899 ? 11.346 -20.382 -5.532 1.00 82.50 899 ALA A O 1
ATOM 7106 N N . SER A 1 900 ? 9.215 -20.268 -4.823 1.00 88.62 900 SER A N 1
ATOM 7107 C CA . SER A 1 900 ? 8.566 -20.572 -6.111 1.00 88.62 900 SER A CA 1
ATOM 7108 C C . SER A 1 900 ? 9.019 -19.659 -7.270 1.00 88.62 900 SER A C 1
ATOM 7110 O O . SER A 1 900 ? 9.531 -18.559 -7.039 1.00 88.62 900 SER A O 1
ATOM 7112 N N . PRO A 1 901 ? 8.803 -20.030 -8.550 1.00 90.12 901 PRO A N 1
ATOM 7113 C CA . PRO A 1 901 ? 9.056 -19.123 -9.675 1.00 90.12 901 PRO A CA 1
ATOM 7114 C C . PRO A 1 901 ? 8.115 -17.903 -9.721 1.00 90.12 901 PRO A C 1
ATOM 7116 O O . PRO A 1 901 ? 8.375 -16.966 -10.477 1.00 90.12 901 PRO A O 1
ATOM 7119 N N . PHE A 1 902 ? 7.061 -17.878 -8.898 1.00 93.44 902 PHE A N 1
ATOM 7120 C CA . PHE A 1 902 ? 6.132 -16.752 -8.763 1.00 93.44 902 PHE A CA 1
ATOM 7121 C C . PHE A 1 902 ? 6.564 -15.725 -7.708 1.00 93.44 902 PHE A C 1
ATOM 7123 O O . PHE A 1 902 ? 5.804 -14.796 -7.437 1.00 93.44 902 PHE A O 1
ATOM 7130 N N . SER A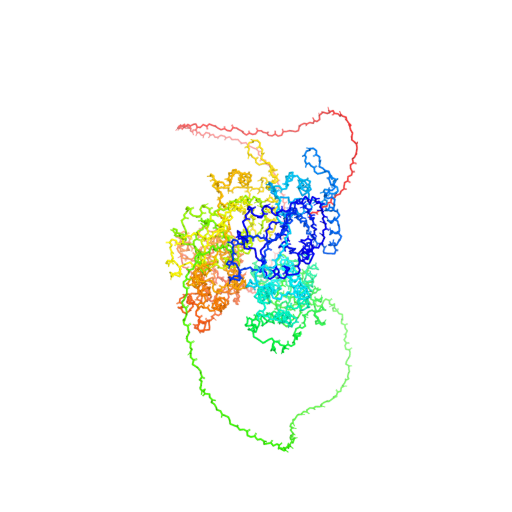 1 903 ? 7.759 -15.853 -7.119 1.00 88.75 903 SER A N 1
ATOM 7131 C CA . SER A 1 903 ? 8.273 -14.856 -6.176 1.00 88.75 903 SER A CA 1
ATOM 7132 C C . SER A 1 903 ? 8.469 -13.485 -6.830 1.00 88.75 903 SER A C 1
ATOM 7134 O O . SER A 1 903 ? 8.636 -13.356 -8.052 1.00 88.75 903 SER A O 1
ATOM 7136 N N . LYS A 1 904 ? 8.472 -12.427 -6.005 1.00 88.06 904 LYS A N 1
ATOM 7137 C CA . LYS A 1 904 ? 8.608 -11.034 -6.469 1.00 88.06 904 LYS A CA 1
ATOM 7138 C C . LYS A 1 904 ? 9.815 -10.851 -7.386 1.00 88.06 904 LYS A C 1
ATOM 7140 O O . LYS A 1 904 ? 9.701 -10.190 -8.415 1.00 88.06 904 LYS A O 1
ATOM 7145 N N . ILE A 1 905 ? 10.958 -11.402 -6.980 1.00 83.56 905 ILE A N 1
ATOM 7146 C CA . ILE A 1 905 ? 12.248 -11.239 -7.654 1.00 83.56 905 ILE A CA 1
ATOM 7147 C C . ILE A 1 905 ? 12.181 -11.872 -9.046 1.00 83.56 905 ILE A C 1
ATOM 7149 O O . ILE A 1 905 ? 12.349 -11.171 -10.042 1.00 83.56 905 ILE A O 1
ATOM 7153 N N . LYS A 1 906 ? 11.810 -13.156 -9.129 1.00 88.69 906 LYS A N 1
ATOM 7154 C CA . LYS A 1 906 ? 11.784 -13.911 -10.390 1.00 88.69 906 LYS A CA 1
ATOM 7155 C C . LYS A 1 906 ? 10.799 -13.318 -11.407 1.00 88.69 906 LYS A C 1
ATOM 7157 O O . LYS A 1 906 ? 11.179 -13.080 -12.552 1.00 88.69 906 LYS A O 1
ATOM 7162 N N . MET A 1 907 ? 9.578 -12.968 -10.979 1.00 94.06 907 MET A N 1
ATOM 7163 C CA . MET A 1 907 ? 8.609 -12.286 -11.853 1.00 94.06 907 MET A CA 1
ATOM 7164 C C . MET A 1 907 ? 9.098 -10.903 -12.306 1.00 94.06 907 MET A C 1
ATOM 7166 O O . MET A 1 907 ? 8.929 -10.536 -13.470 1.00 94.06 907 MET A O 1
ATOM 7170 N N . ARG A 1 908 ? 9.677 -10.104 -11.394 1.00 90.69 908 ARG A N 1
ATOM 7171 C CA . ARG A 1 908 ? 10.197 -8.762 -11.710 1.00 90.69 908 ARG A CA 1
ATOM 7172 C C . ARG A 1 908 ? 11.278 -8.844 -12.777 1.00 90.69 908 ARG A C 1
ATOM 7174 O O . ARG A 1 908 ? 11.262 -8.010 -13.684 1.00 90.69 908 ARG A O 1
ATOM 7181 N N . ASP A 1 909 ? 12.179 -9.810 -12.645 1.00 88.81 909 ASP A N 1
ATOM 7182 C CA . ASP A 1 909 ? 13.378 -9.929 -13.466 1.00 88.81 909 ASP A CA 1
ATOM 7183 C C . ASP A 1 909 ? 13.032 -10.417 -14.877 1.00 88.81 909 ASP A C 1
ATOM 7185 O O . ASP A 1 909 ? 13.388 -9.730 -15.832 1.00 88.81 909 ASP A O 1
ATOM 7189 N N . TRP A 1 910 ? 12.200 -11.455 -15.036 1.00 92.69 910 TRP A N 1
ATOM 7190 C CA . TRP A 1 910 ? 11.705 -11.845 -16.368 1.00 92.69 910 TRP A CA 1
ATOM 7191 C C . TRP A 1 910 ? 10.912 -10.715 -17.053 1.00 92.69 910 TRP A C 1
ATOM 7193 O O . TRP A 1 910 ? 11.135 -10.412 -18.227 1.00 92.69 910 TRP A O 1
ATOM 7203 N N . LEU A 1 911 ? 10.049 -9.999 -16.315 1.00 94.12 911 LEU A N 1
ATOM 7204 C CA . LEU A 1 911 ? 9.333 -8.839 -16.864 1.00 94.12 911 LEU A CA 1
ATOM 7205 C C . LEU A 1 911 ? 10.274 -7.683 -17.249 1.00 94.12 911 LEU A C 1
ATOM 7207 O O . LEU A 1 911 ? 9.979 -6.972 -18.205 1.00 94.12 911 LEU A O 1
ATOM 7211 N N . ASN A 1 912 ? 11.408 -7.495 -16.560 1.00 91.62 912 ASN A N 1
ATOM 7212 C CA . ASN A 1 912 ? 12.440 -6.532 -16.969 1.00 91.62 912 ASN A CA 1
ATOM 7213 C C . ASN A 1 912 ? 13.107 -6.949 -18.293 1.00 91.62 912 ASN A C 1
ATOM 7215 O O . ASN A 1 912 ? 13.430 -6.096 -19.124 1.00 91.62 912 ASN A O 1
ATOM 7219 N N . GLU A 1 913 ? 13.317 -8.244 -18.512 1.00 91.75 913 GLU A N 1
ATOM 7220 C CA . GLU A 1 913 ? 13.891 -8.746 -19.763 1.00 91.75 913 GLU A CA 1
ATOM 7221 C C . GLU A 1 913 ? 12.908 -8.578 -20.928 1.00 91.75 913 GLU A C 1
ATOM 7223 O O . GLU A 1 913 ? 13.286 -8.010 -21.956 1.00 91.75 913 GLU A O 1
ATOM 7228 N N . LYS A 1 914 ? 11.623 -8.915 -20.738 1.00 93.50 914 LYS A N 1
ATOM 7229 C CA . LYS A 1 914 ? 10.567 -8.627 -21.730 1.00 93.50 914 LYS A CA 1
ATOM 7230 C C . LYS A 1 914 ? 10.408 -7.123 -22.004 1.00 93.50 914 LYS A C 1
ATOM 7232 O O . LYS A 1 914 ? 10.295 -6.719 -23.157 1.00 93.50 914 LYS A O 1
ATOM 7237 N N . GLU A 1 915 ? 10.435 -6.275 -20.973 1.00 93.12 915 GLU A N 1
ATOM 7238 C CA . GLU A 1 915 ? 10.359 -4.811 -21.120 1.00 93.12 915 GLU A CA 1
ATOM 7239 C C . GLU A 1 915 ? 11.564 -4.250 -21.894 1.00 93.12 915 GLU A C 1
ATOM 7241 O O . GLU A 1 915 ? 11.398 -3.371 -22.743 1.00 93.12 915 GLU A O 1
ATOM 7246 N N . THR A 1 916 ? 12.764 -4.795 -21.659 1.00 91.50 916 THR A N 1
ATOM 7247 C CA . THR A 1 916 ? 13.973 -4.469 -22.433 1.00 91.50 916 THR A CA 1
ATOM 7248 C C . THR A 1 916 ? 13.795 -4.850 -23.903 1.00 91.50 916 THR A C 1
ATOM 7250 O O . THR A 1 916 ? 13.995 -4.019 -24.786 1.00 91.50 916 THR A O 1
ATOM 7253 N N . GLU A 1 917 ? 13.383 -6.088 -24.162 1.00 93.00 917 GLU A N 1
ATOM 7254 C CA . GLU A 1 917 ? 13.216 -6.654 -25.499 1.00 93.00 917 GLU A CA 1
ATOM 7255 C C . GLU A 1 917 ? 12.207 -5.866 -26.353 1.00 93.00 917 GLU A C 1
ATOM 7257 O O . GLU A 1 917 ? 12.551 -5.389 -27.439 1.00 93.00 917 GLU A O 1
ATOM 7262 N N . VAL A 1 918 ? 11.000 -5.637 -25.821 1.00 92.38 918 VAL A N 1
ATOM 7263 C CA . VAL A 1 918 ? 9.949 -4.818 -26.454 1.00 92.38 918 VAL A CA 1
ATOM 7264 C C . VAL A 1 918 ? 10.474 -3.411 -26.776 1.00 92.38 918 VAL A C 1
ATOM 7266 O O . VAL A 1 918 ? 10.209 -2.876 -27.852 1.00 92.38 918 VAL A O 1
ATOM 7269 N N . THR A 1 919 ? 11.262 -2.823 -25.872 1.00 90.38 919 THR A N 1
ATOM 7270 C CA . THR A 1 919 ? 11.824 -1.474 -26.032 1.00 90.38 919 THR A CA 1
ATOM 7271 C C . THR A 1 919 ? 12.915 -1.400 -27.107 1.00 90.38 919 THR A C 1
ATOM 7273 O O . THR A 1 919 ? 12.980 -0.405 -27.839 1.00 90.38 919 THR A O 1
ATOM 7276 N N . ILE A 1 920 ? 13.763 -2.427 -27.235 1.00 91.31 920 ILE A N 1
ATOM 7277 C CA . ILE A 1 920 ? 14.767 -2.508 -28.309 1.00 91.31 920 ILE A CA 1
ATOM 7278 C C . ILE A 1 920 ? 14.048 -2.575 -29.657 1.00 91.31 920 ILE A C 1
ATOM 7280 O O . ILE A 1 920 ? 14.286 -1.717 -30.509 1.00 91.31 920 ILE A O 1
ATOM 7284 N N . VAL A 1 921 ? 13.115 -3.521 -29.826 1.00 92.75 921 VAL A N 1
ATOM 7285 C CA . VAL A 1 921 ? 12.359 -3.678 -31.081 1.00 92.75 921 VAL A CA 1
ATOM 7286 C C . VAL A 1 921 ? 11.623 -2.383 -31.436 1.00 92.75 921 VAL A C 1
ATOM 7288 O O . VAL A 1 921 ? 11.776 -1.893 -32.553 1.00 92.75 921 VAL A O 1
ATOM 7291 N N . GLN A 1 922 ? 10.930 -1.750 -30.481 1.00 91.44 922 GLN A N 1
ATOM 7292 C CA . GLN A 1 922 ? 10.265 -0.457 -30.692 1.00 91.44 922 GLN A CA 1
ATOM 7293 C C . GLN A 1 922 ? 11.230 0.634 -31.192 1.00 91.44 922 GLN A C 1
ATOM 7295 O O . GLN A 1 922 ? 10.879 1.419 -32.078 1.00 91.44 922 GLN A O 1
ATOM 7300 N N . SER A 1 923 ? 12.445 0.689 -30.641 1.00 90.38 923 SER A N 1
ATOM 7301 C CA . SER A 1 923 ? 13.449 1.697 -31.007 1.00 90.38 923 SER A CA 1
ATOM 7302 C C . SER A 1 923 ? 13.977 1.490 -32.431 1.00 90.38 923 SER A C 1
ATOM 7304 O O . SER A 1 923 ? 14.134 2.464 -33.167 1.00 90.38 923 SER A O 1
ATOM 7306 N N . TYR A 1 924 ? 14.194 0.237 -32.848 1.00 92.06 924 TYR A N 1
ATOM 7307 C CA . TYR A 1 924 ? 14.594 -0.087 -34.221 1.00 92.06 924 TYR A CA 1
ATOM 7308 C C . TYR A 1 924 ? 13.443 0.089 -35.221 1.00 92.06 924 TYR A C 1
ATOM 7310 O O . TYR A 1 924 ? 13.659 0.698 -36.263 1.00 92.06 924 TYR A O 1
ATOM 7318 N N . LEU A 1 925 ? 12.206 -0.306 -34.900 1.00 91.62 925 LEU A N 1
ATOM 7319 C CA . LEU A 1 925 ? 11.042 0.002 -35.749 1.00 91.62 925 LEU A CA 1
ATOM 7320 C C . LEU A 1 925 ? 10.896 1.517 -35.979 1.00 91.62 925 LEU A C 1
ATOM 7322 O O . LEU A 1 925 ? 10.722 1.960 -37.112 1.00 91.62 925 LEU A O 1
ATOM 7326 N N . SER A 1 926 ? 11.081 2.321 -34.927 1.00 89.62 926 SER A N 1
ATOM 7327 C CA . SER A 1 926 ? 11.057 3.790 -35.019 1.00 89.62 926 SER A CA 1
ATOM 7328 C C . SER A 1 926 ? 12.178 4.369 -35.899 1.00 89.62 926 SER A C 1
ATOM 7330 O O . SER A 1 926 ? 12.010 5.442 -36.474 1.00 89.62 926 SER A O 1
ATOM 7332 N N . LEU A 1 927 ? 13.323 3.684 -36.013 1.00 89.50 927 LEU A N 1
ATOM 7333 C CA . LEU A 1 927 ? 14.420 4.054 -36.916 1.00 89.50 927 LEU A CA 1
ATOM 7334 C C . LEU A 1 927 ? 14.110 3.685 -38.376 1.00 89.50 927 LEU A C 1
ATOM 7336 O O . LEU A 1 927 ? 14.393 4.468 -39.280 1.00 89.50 927 LEU A O 1
ATOM 7340 N N . LEU A 1 928 ? 13.545 2.497 -38.607 1.00 90.00 928 LEU A N 1
ATOM 7341 C CA . LEU A 1 928 ? 13.297 1.941 -39.946 1.00 90.00 928 LEU A CA 1
ATOM 7342 C C . LEU A 1 928 ? 12.104 2.622 -40.665 1.00 90.00 928 LEU A C 1
ATOM 7344 O O . LEU A 1 928 ? 11.911 2.453 -41.879 1.00 90.00 928 LEU A O 1
ATOM 7348 N N . GLY A 1 929 ? 11.350 3.454 -39.940 1.00 80.56 929 GLY A N 1
ATOM 7349 C CA . GLY A 1 929 ? 10.338 4.376 -40.459 1.00 80.56 929 GLY A CA 1
ATOM 7350 C C . GLY A 1 929 ? 8.959 3.739 -40.631 1.00 80.56 929 GLY A C 1
ATOM 7351 O O . GLY A 1 929 ? 8.621 2.763 -39.975 1.00 80.56 929 GLY A O 1
ATOM 7352 N N . SER A 1 930 ? 8.153 4.278 -41.548 1.00 71.75 930 SER A N 1
ATOM 7353 C CA . SER A 1 930 ? 6.742 3.907 -41.774 1.00 71.75 930 SER A CA 1
ATOM 7354 C C . SER A 1 930 ? 6.478 2.483 -42.299 1.00 71.75 930 SER A C 1
ATOM 7356 O O . SER A 1 930 ? 5.342 2.167 -42.642 1.00 71.75 930 SER A O 1
ATOM 7358 N N . THR A 1 931 ? 7.485 1.607 -42.371 1.00 78.19 931 THR A N 1
ATOM 7359 C CA . THR A 1 931 ? 7.260 0.204 -42.744 1.00 78.19 931 THR A CA 1
ATOM 7360 C C . THR A 1 931 ? 6.684 -0.540 -41.544 1.00 78.19 931 THR A C 1
ATOM 7362 O O . THR A 1 931 ? 7.352 -0.685 -40.523 1.00 78.19 931 THR A O 1
ATOM 7365 N N . SER A 1 932 ? 5.450 -1.025 -41.661 1.00 79.75 932 SER A N 1
ATOM 7366 C CA . SER A 1 932 ? 4.826 -1.841 -40.618 1.00 79.75 932 SER A CA 1
ATOM 7367 C C . SER A 1 932 ? 5.550 -3.178 -40.434 1.00 79.75 932 SER A C 1
ATOM 7369 O O . SER A 1 932 ? 6.014 -3.784 -41.400 1.00 79.75 932 SER A O 1
ATOM 7371 N N . LEU A 1 933 ? 5.601 -3.657 -39.188 1.00 91.19 933 LEU A N 1
ATOM 7372 C CA . LEU A 1 933 ? 6.030 -5.018 -38.880 1.00 91.19 933 LEU A CA 1
ATOM 7373 C C . LEU A 1 933 ? 4.961 -6.007 -39.365 1.00 91.19 933 LEU A C 1
ATOM 7375 O O . LEU A 1 933 ? 3.801 -5.918 -38.949 1.00 91.19 933 LEU A O 1
ATOM 7379 N N . VAL A 1 934 ? 5.361 -6.940 -40.227 1.00 92.94 934 VAL A N 1
ATOM 7380 C CA . VAL A 1 934 ? 4.515 -8.024 -40.741 1.00 92.94 934 VAL A CA 1
ATOM 7381 C C . VAL A 1 934 ? 4.873 -9.313 -39.992 1.00 92.94 934 VAL A C 1
ATOM 7383 O O . VAL A 1 934 ? 6.036 -9.722 -40.037 1.00 92.94 934 VAL A O 1
ATOM 7386 N N . PRO A 1 935 ? 3.933 -9.959 -39.281 1.00 92.25 935 PRO A N 1
ATOM 7387 C CA . PRO A 1 935 ? 4.199 -11.220 -38.594 1.00 92.25 935 PRO A CA 1
ATOM 7388 C C . PRO A 1 935 ? 4.397 -12.378 -39.596 1.00 92.25 935 PRO A C 1
ATOM 7390 O O . PRO A 1 935 ? 3.784 -12.351 -40.669 1.00 92.25 935 PRO A O 1
ATOM 7393 N N . PRO A 1 936 ? 5.201 -13.404 -39.256 1.00 91.12 936 PRO A N 1
ATOM 7394 C CA . PRO A 1 936 ? 5.311 -14.637 -40.038 1.00 91.12 936 PRO A CA 1
ATOM 7395 C C . PRO A 1 936 ? 3.966 -15.339 -40.290 1.00 91.12 936 PRO A C 1
ATOM 7397 O O . PRO A 1 936 ? 2.977 -15.118 -39.588 1.00 91.12 936 PRO A O 1
ATOM 7400 N N . GLY A 1 937 ? 3.943 -16.218 -41.295 1.00 89.69 937 GLY A N 1
ATOM 7401 C CA . GLY A 1 937 ? 2.741 -16.925 -41.745 1.00 89.69 937 GLY A CA 1
ATOM 7402 C C . GLY A 1 937 ? 1.932 -16.127 -42.782 1.00 89.69 937 GLY A C 1
ATOM 7403 O O . GLY A 1 937 ? 2.502 -15.280 -43.475 1.00 89.69 937 GLY A O 1
ATOM 7404 N N . PRO A 1 938 ? 0.597 -16.320 -42.877 1.00 91.00 938 PRO A N 1
ATOM 7405 C CA . PRO A 1 938 ? -0.195 -15.904 -44.042 1.00 91.00 938 PRO A CA 1
ATOM 7406 C C . PRO A 1 938 ? -0.150 -14.414 -44.410 1.00 91.00 938 PRO A C 1
ATOM 7408 O O . PRO A 1 938 ? -0.498 -14.049 -45.531 1.00 91.00 938 PRO A O 1
ATOM 7411 N N . GLN A 1 939 ? 0.224 -13.531 -43.479 1.00 89.75 939 GLN A N 1
ATOM 7412 C CA . GLN A 1 939 ? 0.386 -12.099 -43.755 1.00 89.75 939 GLN A CA 1
ATOM 7413 C C . GLN A 1 939 ? 1.708 -11.802 -44.470 1.00 89.75 939 GLN A C 1
ATOM 7415 O O . GLN A 1 939 ? 1.719 -10.998 -45.398 1.00 89.75 939 GLN A O 1
ATOM 7420 N N . LEU A 1 940 ? 2.793 -12.474 -44.074 1.00 93.12 940 LEU A N 1
ATOM 7421 C CA . LEU A 1 940 ? 4.087 -12.409 -44.749 1.00 93.12 940 LEU A CA 1
ATOM 7422 C C . LEU A 1 940 ? 4.025 -13.119 -46.107 1.00 93.12 940 LEU A C 1
ATOM 7424 O O . LEU A 1 940 ? 4.443 -12.542 -47.110 1.00 93.12 940 LEU A O 1
ATOM 7428 N N . ASP A 1 941 ? 3.425 -14.312 -46.158 1.00 92.69 941 ASP A N 1
ATOM 7429 C CA . ASP A 1 941 ? 3.277 -15.109 -47.385 1.00 92.69 941 ASP A CA 1
ATOM 7430 C C . ASP A 1 941 ? 2.572 -14.323 -48.501 1.00 92.69 941 ASP A C 1
ATOM 7432 O O . ASP A 1 941 ? 3.021 -14.321 -49.644 1.00 92.69 941 ASP A O 1
ATOM 7436 N N . ARG A 1 942 ? 1.513 -13.569 -48.169 1.00 92.50 942 ARG A N 1
ATOM 7437 C CA . ARG A 1 942 ? 0.811 -12.690 -49.125 1.00 92.50 942 ARG A CA 1
ATOM 7438 C C . ARG A 1 942 ? 1.704 -11.630 -49.768 1.00 92.50 942 ARG A C 1
ATOM 7440 O O . ARG A 1 942 ? 1.400 -11.216 -50.878 1.00 92.50 942 ARG A O 1
ATOM 7447 N N . VAL A 1 943 ? 2.754 -11.171 -49.084 1.00 91.62 943 VAL A N 1
ATOM 7448 C CA . VAL A 1 943 ? 3.698 -10.180 -49.626 1.00 91.62 943 VAL A CA 1
ATOM 7449 C C . VAL A 1 943 ? 4.846 -10.863 -50.370 1.00 91.62 943 VAL A C 1
ATOM 7451 O O . VAL A 1 943 ? 5.298 -10.349 -51.388 1.00 91.62 943 VAL A O 1
ATOM 7454 N N . LEU A 1 944 ? 5.311 -12.023 -49.894 1.00 91.81 944 LEU A N 1
ATOM 7455 C CA . LEU A 1 944 ? 6.375 -12.785 -50.557 1.00 91.81 944 LEU A CA 1
ATOM 7456 C C . LEU A 1 944 ? 5.913 -13.416 -51.882 1.00 91.81 944 LEU A C 1
ATOM 7458 O O . LEU A 1 944 ? 6.710 -13.495 -52.814 1.00 91.81 944 LEU A O 1
ATOM 7462 N N . TYR A 1 945 ? 4.646 -13.828 -51.973 1.00 91.19 945 TYR A N 1
ATOM 7463 C CA . TYR A 1 945 ? 4.057 -14.485 -53.147 1.00 91.19 945 TYR A CA 1
ATOM 7464 C C . TYR A 1 945 ? 3.102 -13.586 -53.959 1.00 91.19 945 TYR A C 1
ATOM 7466 O O . TYR A 1 945 ? 2.333 -14.106 -54.767 1.00 91.19 945 TYR A O 1
ATOM 7474 N N . ASP A 1 946 ? 3.111 -12.258 -53.770 1.00 91.56 946 ASP A N 1
ATOM 7475 C CA . ASP A 1 946 ? 2.328 -11.352 -54.627 1.00 91.56 946 ASP A CA 1
ATOM 7476 C C . ASP A 1 946 ? 2.876 -11.412 -56.069 1.00 91.56 946 ASP A C 1
ATOM 7478 O O . ASP A 1 946 ? 4.027 -11.025 -56.289 1.00 91.56 946 ASP A O 1
ATOM 7482 N N . PRO A 1 947 ? 2.091 -11.846 -57.077 1.00 89.94 947 PRO A N 1
ATOM 7483 C CA . PRO A 1 947 ? 2.562 -11.953 -58.460 1.00 89.94 947 PRO A CA 1
ATOM 7484 C C . PRO A 1 947 ? 2.935 -10.602 -59.095 1.00 89.94 947 PRO A C 1
ATOM 7486 O O . PRO A 1 947 ? 3.526 -10.580 -60.174 1.00 89.94 947 PRO A O 1
ATOM 7489 N N . LYS A 1 948 ? 2.605 -9.471 -58.455 1.00 90.62 948 LYS A N 1
ATOM 7490 C CA . LYS A 1 948 ? 3.029 -8.125 -58.875 1.00 90.62 948 LYS A CA 1
ATOM 7491 C C . LYS A 1 948 ? 4.445 -7.772 -58.411 1.00 90.62 948 LYS A C 1
ATOM 7493 O O . LYS A 1 948 ? 5.020 -6.812 -58.924 1.00 90.62 948 LYS A O 1
ATOM 7498 N N . LEU A 1 949 ? 5.004 -8.508 -57.448 1.00 91.00 949 LEU A N 1
ATOM 7499 C CA . LEU A 1 949 ? 6.314 -8.241 -56.860 1.00 91.00 949 LEU A CA 1
ATOM 7500 C C . LEU A 1 949 ? 7.347 -9.250 -57.367 1.00 91.00 949 LEU A C 1
ATOM 7502 O O . LEU A 1 949 ? 7.286 -10.439 -57.065 1.00 91.00 949 LEU A O 1
ATOM 7506 N N . ASN A 1 950 ? 8.353 -8.767 -58.099 1.00 91.38 950 ASN A N 1
ATOM 7507 C CA . ASN A 1 950 ? 9.466 -9.610 -58.536 1.00 91.38 950 ASN A CA 1
ATOM 7508 C C . ASN A 1 950 ? 10.564 -9.728 -57.465 1.00 91.38 950 ASN A C 1
ATOM 7510 O O . ASN A 1 950 ? 11.280 -10.726 -57.450 1.00 91.38 950 ASN A O 1
ATOM 7514 N N . THR A 1 951 ? 10.703 -8.739 -56.571 1.00 92.00 951 THR A N 1
ATOM 7515 C CA . THR A 1 951 ? 11.781 -8.670 -55.570 1.00 92.00 951 THR A CA 1
ATOM 7516 C C . THR A 1 951 ? 11.263 -8.093 -54.254 1.00 92.00 951 THR A C 1
ATOM 7518 O O . THR A 1 951 ? 10.722 -6.987 -54.224 1.00 92.00 951 THR A O 1
ATOM 7521 N N . VAL A 1 952 ? 11.492 -8.790 -53.142 1.00 93.06 952 VAL A N 1
ATOM 7522 C CA . VAL A 1 952 ? 11.141 -8.312 -51.795 1.00 93.06 952 VAL A CA 1
ATOM 7523 C C . VAL A 1 952 ? 12.380 -8.304 -50.911 1.00 93.06 952 VAL A C 1
ATOM 7525 O O . VAL A 1 952 ? 13.073 -9.313 -50.793 1.00 93.06 952 VAL A O 1
ATOM 7528 N N . VAL A 1 953 ? 12.659 -7.169 -50.271 1.00 93.00 953 VAL A N 1
ATOM 7529 C CA . VAL A 1 953 ? 13.750 -7.037 -49.297 1.00 93.00 953 VAL A CA 1
ATOM 7530 C C . VAL A 1 953 ? 13.170 -6.944 -47.890 1.00 93.00 953 VAL A C 1
ATOM 7532 O O . VAL A 1 953 ? 12.339 -6.085 -47.599 1.00 93.00 953 VAL A O 1
ATOM 7535 N N . MET A 1 954 ? 13.618 -7.825 -47.004 1.00 94.12 954 MET A N 1
ATOM 7536 C CA . MET A 1 954 ? 13.086 -7.978 -45.655 1.00 94.12 954 MET A CA 1
ATOM 7537 C C . MET A 1 954 ? 14.167 -7.734 -44.605 1.00 94.12 954 MET A C 1
ATOM 7539 O O . MET A 1 954 ? 15.151 -8.470 -44.541 1.00 94.12 954 MET A O 1
ATOM 7543 N N . PHE A 1 955 ? 13.950 -6.752 -43.730 1.00 95.31 955 PHE A N 1
ATOM 7544 C CA . PHE A 1 955 ? 14.653 -6.706 -42.448 1.00 95.31 955 PHE A CA 1
ATOM 7545 C C . PHE A 1 955 ? 14.001 -7.734 -41.517 1.00 95.31 955 PHE A C 1
ATOM 7547 O O . PHE A 1 955 ? 12.823 -7.601 -41.184 1.00 95.31 955 PHE A O 1
ATOM 7554 N N . SER A 1 956 ? 14.739 -8.767 -41.119 1.00 94.75 956 SER A N 1
ATOM 7555 C CA . SER A 1 956 ? 14.239 -9.856 -40.278 1.00 94.75 956 SER A CA 1
ATOM 7556 C C . SER A 1 956 ? 14.883 -9.799 -38.898 1.00 94.75 956 SER A C 1
ATOM 7558 O O . SER A 1 956 ? 16.097 -9.960 -38.801 1.00 94.75 956 SER A O 1
ATOM 7560 N N . PHE A 1 957 ? 14.108 -9.620 -37.826 1.00 95.31 957 PHE A N 1
ATOM 7561 C CA . PHE A 1 957 ? 14.602 -9.904 -36.472 1.00 95.31 957 PHE A CA 1
ATOM 7562 C C . PHE A 1 957 ? 14.692 -11.422 -36.274 1.00 95.31 957 PHE A C 1
ATOM 7564 O O . PHE A 1 957 ? 13.700 -12.129 -36.419 1.00 95.31 957 PHE A O 1
ATOM 7571 N N . THR A 1 958 ? 15.869 -11.932 -35.933 1.00 94.00 958 THR A N 1
ATOM 7572 C CA . THR A 1 958 ? 16.171 -13.373 -36.020 1.00 94.00 958 THR A CA 1
ATOM 7573 C C . THR A 1 958 ? 16.101 -14.120 -34.693 1.00 94.00 958 THR A C 1
ATOM 7575 O O . THR A 1 958 ? 16.178 -15.342 -34.681 1.00 94.00 958 THR A O 1
ATOM 7578 N N . SER A 1 959 ? 15.950 -13.414 -33.567 1.00 92.88 959 SER A N 1
ATOM 7579 C CA . SER A 1 959 ? 16.103 -14.011 -32.228 1.00 92.88 959 SER A CA 1
ATOM 7580 C C . SER A 1 959 ? 14.925 -13.785 -31.274 1.00 92.88 959 SER A C 1
ATOM 7582 O O . SER A 1 959 ? 15.057 -14.024 -30.079 1.00 92.88 959 SER A O 1
ATOM 7584 N N . LEU A 1 960 ? 13.764 -13.332 -31.763 1.00 91.19 960 LEU A N 1
ATOM 7585 C CA . LEU A 1 960 ? 12.593 -13.062 -30.905 1.00 91.19 960 LEU A CA 1
ATOM 7586 C C . LEU A 1 960 ? 11.892 -14.352 -30.424 1.00 91.19 960 LEU A C 1
ATOM 7588 O O . LEU A 1 960 ? 11.258 -14.371 -29.365 1.00 91.19 960 LEU A O 1
ATOM 7592 N N . GLU A 1 961 ? 12.061 -15.452 -31.161 1.00 87.19 961 GLU A N 1
ATOM 7593 C CA . GLU A 1 961 ? 11.543 -16.791 -30.834 1.00 87.19 961 GLU A CA 1
ATOM 7594 C C . GLU A 1 961 ? 12.486 -17.622 -29.945 1.00 87.19 961 GLU A C 1
ATOM 7596 O O . GLU A 1 961 ? 12.234 -18.803 -29.725 1.00 87.19 961 GLU A O 1
ATOM 7601 N N . TYR A 1 962 ? 13.533 -17.013 -29.371 1.00 85.00 962 TYR A N 1
ATOM 7602 C CA . TYR A 1 962 ? 14.449 -17.715 -28.464 1.00 85.00 962 TYR A CA 1
ATOM 7603 C C . TYR A 1 962 ? 13.715 -18.428 -27.303 1.00 85.00 962 TYR A C 1
ATOM 7605 O O . TYR A 1 962 ? 12.648 -17.951 -26.875 1.00 85.00 962 TYR A O 1
ATOM 7613 N N . PRO A 1 963 ? 14.281 -19.534 -26.770 1.00 83.69 963 PRO A N 1
ATOM 7614 C CA . PRO A 1 963 ? 13.663 -20.319 -25.704 1.00 83.69 963 PRO A CA 1
ATOM 7615 C C . PRO A 1 963 ? 13.313 -19.490 -24.463 1.00 83.69 963 PRO A C 1
ATOM 7617 O O . PRO A 1 963 ? 14.062 -18.603 -24.062 1.00 83.69 963 PRO A O 1
ATOM 7620 N N . GLU A 1 964 ? 12.209 -19.839 -23.799 1.00 87.88 964 GLU A N 1
ATOM 7621 C CA . GLU A 1 964 ? 11.741 -19.186 -22.567 1.00 87.88 964 GLU A CA 1
ATOM 7622 C C . GLU A 1 964 ? 11.727 -20.171 -21.379 1.00 87.88 964 GLU A C 1
ATOM 7624 O O . GLU A 1 964 ? 10.649 -20.584 -20.942 1.00 87.88 964 GLU A O 1
ATOM 7629 N N . PRO A 1 965 ? 12.885 -20.545 -20.796 1.00 87.69 965 PRO A N 1
ATOM 7630 C CA . PRO A 1 965 ? 12.930 -21.482 -19.676 1.00 87.69 965 PRO A CA 1
ATOM 7631 C C . PRO A 1 965 ? 12.106 -21.041 -18.476 1.00 87.69 965 PRO A C 1
ATOM 7633 O O . PRO A 1 965 ? 11.541 -21.885 -17.800 1.00 87.69 965 PRO A O 1
ATOM 7636 N N . TYR A 1 966 ? 11.990 -19.735 -18.214 1.00 90.19 966 TYR A N 1
ATOM 7637 C CA . TYR A 1 966 ? 11.145 -19.244 -17.125 1.00 90.19 966 TYR A CA 1
ATOM 7638 C C . TYR A 1 966 ? 9.667 -19.618 -17.330 1.00 90.19 966 TYR A C 1
ATOM 7640 O O . TYR A 1 966 ? 9.007 -20.021 -16.372 1.00 90.19 966 TYR A O 1
ATOM 7648 N N . LEU A 1 967 ? 9.166 -19.538 -18.572 1.00 92.19 967 LEU A N 1
ATOM 7649 C CA . LEU A 1 967 ? 7.811 -19.978 -18.912 1.00 92.19 967 LEU A CA 1
ATOM 7650 C C . LEU A 1 967 ? 7.675 -21.505 -18.810 1.00 92.19 967 LEU A C 1
ATOM 7652 O O . LEU A 1 967 ? 6.677 -21.984 -18.276 1.00 92.19 967 LEU A O 1
ATOM 7656 N N . SER A 1 968 ? 8.699 -22.259 -19.223 1.00 89.69 968 SER A N 1
ATOM 7657 C CA . SER A 1 968 ? 8.744 -23.716 -19.031 1.00 89.69 968 SER A CA 1
ATOM 7658 C C . SER A 1 968 ? 8.720 -24.096 -17.546 1.00 89.69 968 SER A C 1
ATOM 7660 O O . SER A 1 968 ? 7.913 -24.920 -17.139 1.00 89.69 968 SER A O 1
ATOM 7662 N N . THR A 1 969 ? 9.518 -23.438 -16.700 1.00 88.38 969 THR A N 1
ATOM 7663 C CA . THR A 1 969 ? 9.587 -23.713 -15.258 1.00 88.38 969 THR A CA 1
ATOM 7664 C C . THR A 1 969 ? 8.281 -23.385 -14.530 1.00 88.38 969 THR A C 1
ATOM 7666 O O . THR A 1 969 ? 7.880 -24.151 -13.656 1.00 88.38 969 THR A O 1
ATOM 7669 N N . ILE A 1 970 ? 7.581 -22.285 -14.857 1.00 90.69 970 ILE A N 1
ATOM 7670 C CA . ILE A 1 970 ? 6.254 -22.028 -14.254 1.00 90.69 970 ILE A CA 1
ATOM 7671 C C . ILE A 1 970 ? 5.207 -23.050 -14.716 1.00 90.69 970 ILE A C 1
ATOM 7673 O O . ILE A 1 970 ? 4.297 -23.358 -13.951 1.00 90.69 970 ILE A O 1
ATOM 7677 N N . GLU A 1 971 ? 5.329 -23.589 -15.930 1.00 90.44 971 GLU A N 1
ATOM 7678 C CA . GLU A 1 971 ? 4.443 -24.633 -16.448 1.00 90.44 971 GLU A CA 1
ATOM 7679 C C . GLU A 1 971 ? 4.720 -25.999 -15.804 1.00 90.44 971 GLU A C 1
ATOM 7681 O O . GLU A 1 971 ? 3.791 -26.622 -15.294 1.00 90.44 971 GLU A O 1
ATOM 7686 N N . GLU A 1 972 ? 5.986 -26.412 -15.711 1.00 87.81 972 GLU A N 1
ATOM 7687 C CA . GLU A 1 972 ? 6.431 -27.589 -14.949 1.00 87.81 972 GLU A CA 1
ATOM 7688 C C . GLU A 1 972 ? 5.990 -27.507 -13.476 1.00 87.81 972 GLU A C 1
ATOM 7690 O O . GLU A 1 972 ? 5.501 -28.489 -12.920 1.00 87.81 972 GLU A O 1
ATOM 7695 N N . CYS A 1 973 ? 6.080 -26.323 -12.854 1.00 86.88 973 CYS A N 1
ATOM 7696 C CA . CYS A 1 973 ? 5.548 -26.077 -11.511 1.00 86.88 973 CYS A CA 1
ATOM 7697 C C . CYS A 1 973 ? 4.036 -26.301 -11.424 1.00 86.88 973 CYS A C 1
ATOM 7699 O O . CYS A 1 973 ? 3.574 -26.992 -10.522 1.00 86.88 973 CYS A O 1
ATOM 7701 N N . LEU A 1 974 ? 3.249 -25.716 -12.328 1.00 89.56 974 LEU A N 1
ATOM 7702 C CA . LEU A 1 974 ? 1.786 -25.809 -12.265 1.00 89.56 974 LEU A CA 1
ATOM 7703 C C . LEU A 1 974 ? 1.263 -27.212 -12.599 1.00 89.56 974 LEU A C 1
ATOM 7705 O O . LEU A 1 974 ? 0.245 -27.621 -12.047 1.00 89.56 974 LEU A O 1
ATOM 7709 N N . ASN A 1 975 ? 1.999 -27.973 -13.411 1.00 87.12 975 ASN A N 1
ATOM 7710 C CA . ASN A 1 975 ? 1.705 -29.375 -13.707 1.00 87.12 975 ASN A CA 1
ATOM 7711 C C . ASN A 1 975 ? 2.174 -30.345 -12.596 1.00 87.12 975 ASN A C 1
ATOM 7713 O O . ASN A 1 975 ? 1.806 -31.519 -12.614 1.00 87.12 975 ASN A O 1
ATOM 7717 N N . CYS A 1 976 ? 2.982 -29.891 -11.629 1.00 84.62 976 CYS A N 1
ATOM 7718 C CA . CYS A 1 976 ? 3.503 -30.721 -10.542 1.00 84.62 976 CYS A CA 1
ATOM 7719 C C . CYS A 1 976 ? 2.512 -30.803 -9.368 1.00 84.62 976 CYS A C 1
ATOM 7721 O O . CYS A 1 976 ? 2.235 -29.809 -8.691 1.00 84.62 976 CYS A O 1
ATOM 7723 N N . GLU A 1 977 ? 2.008 -32.004 -9.068 1.00 83.19 977 GLU A N 1
ATOM 7724 C CA . GLU A 1 977 ? 0.995 -32.193 -8.021 1.00 83.19 977 GLU A CA 1
ATOM 7725 C C . GLU A 1 977 ? 1.484 -31.716 -6.637 1.00 83.19 977 GLU A C 1
ATOM 7727 O O . GLU A 1 977 ? 0.764 -30.984 -5.955 1.00 83.19 977 GLU A O 1
ATOM 7732 N N . ASP A 1 978 ? 2.731 -32.027 -6.260 1.00 78.88 978 ASP A N 1
ATOM 7733 C CA . ASP A 1 978 ? 3.358 -31.579 -5.002 1.00 78.88 978 ASP A CA 1
ATOM 7734 C C . ASP A 1 978 ? 3.396 -30.046 -4.886 1.00 78.88 978 ASP A C 1
ATOM 7736 O O . ASP A 1 978 ? 3.159 -29.478 -3.814 1.00 78.88 978 ASP A O 1
ATOM 7740 N N . PHE A 1 979 ? 3.638 -29.363 -6.009 1.00 81.31 979 PHE A N 1
ATOM 7741 C CA . PHE A 1 979 ? 3.662 -27.906 -6.077 1.00 81.31 979 PHE A CA 1
ATOM 7742 C C . PHE A 1 979 ? 2.250 -27.318 -5.939 1.00 81.31 979 PHE A C 1
ATOM 7744 O O . PHE A 1 979 ? 2.047 -26.380 -5.164 1.00 81.31 979 PHE A O 1
ATOM 7751 N N . THR A 1 980 ? 1.246 -27.888 -6.618 1.00 80.00 980 THR A N 1
ATOM 7752 C CA . THR A 1 980 ? -0.156 -27.432 -6.487 1.00 80.00 980 THR A CA 1
ATOM 7753 C C . THR A 1 980 ? -0.737 -27.684 -5.091 1.00 80.00 980 THR A C 1
ATOM 7755 O O . THR A 1 980 ? -1.539 -26.884 -4.601 1.00 80.00 980 THR A O 1
ATOM 7758 N N . LYS A 1 981 ? -0.286 -28.745 -4.406 1.00 82.56 981 LYS A N 1
ATOM 7759 C CA . LYS A 1 981 ? -0.585 -29.015 -2.991 1.00 82.56 981 LYS A CA 1
ATOM 7760 C C . LYS A 1 981 ? 0.133 -28.057 -2.036 1.00 82.56 981 LYS A C 1
ATOM 7762 O O . LYS A 1 981 ? -0.266 -27.986 -0.870 1.00 82.56 981 LYS A O 1
ATOM 7767 N N . MET A 1 982 ? 1.146 -27.322 -2.504 1.00 78.25 982 MET A N 1
ATOM 7768 C CA . MET A 1 982 ? 2.090 -26.547 -1.688 1.00 78.25 982 MET A CA 1
ATOM 7769 C C . MET A 1 982 ? 2.684 -27.413 -0.564 1.00 78.25 982 MET A C 1
ATOM 7771 O O . MET A 1 982 ? 2.534 -27.102 0.619 1.00 78.25 982 MET A O 1
ATOM 7775 N N . ALA A 1 983 ? 3.251 -28.559 -0.959 1.00 66.75 983 ALA A N 1
ATOM 7776 C CA . ALA A 1 983 ? 3.998 -29.475 -0.096 1.00 66.75 983 ALA A CA 1
ATOM 7777 C C . ALA A 1 983 ? 5.454 -28.989 0.106 1.00 66.75 983 ALA A C 1
ATOM 7779 O O . ALA A 1 983 ? 5.751 -27.822 -0.149 1.00 66.75 983 ALA A O 1
ATOM 7780 N N . ASP A 1 984 ? 6.354 -29.859 0.586 1.00 66.94 984 ASP A N 1
ATOM 7781 C CA . ASP A 1 984 ? 7.756 -29.506 0.860 1.00 66.94 984 ASP A CA 1
ATOM 7782 C C . ASP A 1 984 ? 8.421 -28.825 -0.351 1.00 66.94 984 ASP A C 1
ATOM 7784 O O . ASP A 1 984 ? 8.527 -29.388 -1.445 1.00 66.94 984 ASP A O 1
ATOM 7788 N N . VAL A 1 985 ? 8.879 -27.592 -0.123 1.00 62.41 985 VAL A N 1
ATOM 7789 C CA . VAL A 1 985 ? 9.541 -26.732 -1.107 1.00 62.41 985 VAL A CA 1
ATOM 7790 C C . VAL A 1 985 ? 10.762 -27.412 -1.712 1.00 62.41 985 VAL A C 1
ATOM 7792 O O . VAL A 1 985 ? 10.983 -27.278 -2.915 1.00 62.41 985 VAL A O 1
ATOM 7795 N N . LYS A 1 986 ? 11.555 -28.134 -0.911 1.00 63.38 986 LYS A N 1
ATOM 7796 C CA . LYS A 1 986 ? 12.759 -28.809 -1.403 1.00 63.38 986 LYS A CA 1
ATOM 7797 C C . LYS A 1 986 ? 12.385 -29.896 -2.394 1.00 63.38 986 LYS A C 1
ATOM 7799 O O . LYS A 1 986 ? 12.796 -29.813 -3.542 1.00 63.38 986 LYS A O 1
ATOM 7804 N N . VAL A 1 987 ? 11.505 -30.816 -2.006 1.00 61.88 987 VAL A N 1
ATOM 7805 C CA . VAL A 1 987 ? 11.043 -31.913 -2.876 1.00 61.88 987 VAL A CA 1
ATOM 7806 C C . VAL A 1 987 ? 10.361 -31.382 -4.144 1.00 61.88 987 VAL A C 1
ATOM 7808 O O . VAL A 1 987 ? 10.541 -31.943 -5.226 1.00 61.88 987 VAL A O 1
ATOM 7811 N N . ALA A 1 988 ? 9.607 -30.283 -4.038 1.00 61.44 988 ALA A N 1
ATOM 7812 C CA . ALA A 1 988 ? 8.986 -29.642 -5.192 1.00 61.44 988 ALA A CA 1
ATOM 7813 C C . ALA A 1 988 ? 10.021 -29.022 -6.152 1.00 61.44 988 ALA A C 1
ATOM 7815 O O . ALA A 1 988 ? 9.849 -29.132 -7.362 1.00 61.44 988 ALA A O 1
ATOM 7816 N N . MET A 1 989 ? 11.087 -28.393 -5.641 1.00 65.56 989 MET A N 1
ATOM 7817 C CA . MET A 1 989 ? 12.084 -27.684 -6.460 1.00 65.56 989 MET A CA 1
ATOM 7818 C C . MET A 1 989 ? 13.287 -28.538 -6.889 1.00 65.56 989 MET A C 1
ATOM 7820 O O . MET A 1 989 ? 13.866 -28.268 -7.935 1.00 65.56 989 MET A O 1
ATOM 7824 N N . GLU A 1 990 ? 13.645 -29.591 -6.154 1.00 64.19 990 GLU A N 1
ATOM 7825 C CA . GLU A 1 990 ? 14.704 -30.553 -6.513 1.00 64.19 990 GLU A CA 1
ATOM 7826 C C . GLU A 1 990 ? 14.363 -31.331 -7.795 1.00 64.19 990 GLU A C 1
ATOM 7828 O O . GLU A 1 990 ? 15.254 -31.725 -8.545 1.00 64.19 990 GLU A O 1
ATOM 7833 N N . LYS A 1 991 ? 13.068 -31.474 -8.103 1.00 55.91 991 LYS A N 1
ATOM 7834 C CA . LYS A 1 991 ? 12.563 -32.039 -9.366 1.00 55.91 991 LYS A CA 1
ATOM 7835 C C . LYS A 1 991 ? 12.705 -31.089 -10.572 1.00 55.91 991 LYS A C 1
ATOM 7837 O O . LYS A 1 991 ? 12.317 -31.470 -11.673 1.00 55.91 991 LYS A O 1
ATOM 7842 N N . MET A 1 992 ? 13.208 -29.860 -10.394 1.00 62.38 992 MET A N 1
ATOM 7843 C CA . MET A 1 992 ? 13.127 -28.781 -11.392 1.00 62.38 992 MET A CA 1
ATOM 7844 C C . MET A 1 992 ? 14.499 -28.164 -11.697 1.00 62.38 992 MET A C 1
ATOM 7846 O O . MET A 1 992 ? 15.082 -27.442 -10.889 1.00 62.38 992 MET A O 1
ATOM 7850 N N . ALA A 1 993 ? 15.006 -28.387 -12.911 1.00 51.88 993 ALA A N 1
ATOM 7851 C CA . ALA A 1 993 ? 16.275 -27.815 -13.354 1.00 51.88 993 ALA A CA 1
ATOM 7852 C C . ALA A 1 993 ? 16.092 -26.383 -13.889 1.00 51.88 993 ALA A C 1
ATOM 7854 O O . ALA A 1 993 ? 15.554 -26.181 -14.980 1.00 51.88 993 ALA A O 1
ATOM 7855 N N . SER A 1 994 ? 16.608 -25.375 -13.177 1.00 52.78 994 SER A N 1
ATOM 7856 C CA . SER A 1 994 ? 16.638 -23.995 -13.679 1.00 52.78 994 SER A CA 1
ATOM 7857 C C . SER A 1 994 ? 17.635 -23.849 -14.836 1.00 52.78 994 SER A C 1
ATOM 7859 O O . SER A 1 994 ? 18.822 -23.580 -14.631 1.00 52.78 994 SER A O 1
ATOM 7861 N N . LYS A 1 995 ? 17.159 -24.007 -16.074 1.00 58.50 995 LYS A N 1
ATOM 7862 C CA . LYS A 1 995 ? 17.944 -23.711 -17.279 1.00 58.50 995 LYS A CA 1
ATOM 7863 C C . LYS A 1 995 ? 18.079 -22.193 -17.432 1.00 58.50 995 LYS A C 1
ATOM 7865 O O . LYS A 1 995 ? 17.166 -21.529 -17.910 1.00 58.50 995 LYS A O 1
ATOM 7870 N N . ASN A 1 996 ? 19.221 -21.635 -17.038 1.00 57.22 996 ASN A N 1
ATOM 7871 C CA . ASN A 1 996 ? 19.526 -20.225 -17.284 1.00 57.22 996 ASN A CA 1
ATOM 7872 C C . ASN A 1 996 ? 19.813 -19.999 -18.777 1.00 57.22 996 ASN A C 1
ATOM 7874 O O . ASN A 1 996 ? 20.891 -20.343 -19.259 1.00 57.22 996 ASN A O 1
ATOM 7878 N N . THR A 1 997 ? 18.886 -19.373 -19.501 1.00 64.19 997 THR A N 1
ATOM 7879 C CA . THR A 1 997 ? 19.169 -18.784 -20.820 1.00 64.19 997 THR A CA 1
ATOM 7880 C C . THR A 1 997 ? 19.460 -17.303 -20.693 1.00 64.19 997 THR A C 1
ATOM 7882 O O . THR A 1 997 ? 18.757 -16.563 -20.007 1.00 64.19 997 THR A O 1
ATOM 7885 N N . VAL A 1 998 ? 20.455 -16.849 -21.439 1.00 80.12 998 VAL A N 1
ATOM 7886 C CA . VAL A 1 998 ? 20.728 -15.429 -21.631 1.00 80.12 998 VAL A CA 1
ATOM 7887 C C . VAL A 1 998 ? 19.713 -14.861 -22.652 1.00 80.12 998 VAL A C 1
ATOM 7889 O O . VAL A 1 998 ? 19.491 -15.507 -23.676 1.00 80.12 998 VAL A O 1
ATOM 7892 N N . PRO A 1 999 ? 19.087 -13.687 -22.427 1.00 87.50 999 PRO A N 1
ATOM 7893 C CA . PRO A 1 999 ? 18.257 -13.024 -23.439 1.00 87.50 999 PRO A CA 1
ATOM 7894 C C . PRO A 1 999 ? 19.032 -12.655 -24.704 1.00 87.50 999 PRO A C 1
ATOM 7896 O O . PRO A 1 999 ? 20.177 -12.204 -24.615 1.00 87.50 999 PRO A O 1
ATOM 7899 N N . TRP A 1 1000 ? 18.384 -12.741 -25.870 1.00 90.06 1000 TRP A N 1
ATOM 7900 C CA . TRP A 1 1000 ? 19.058 -12.596 -27.167 1.00 90.06 1000 TRP A CA 1
ATOM 7901 C C . TRP A 1 1000 ? 19.823 -11.285 -27.367 1.00 90.06 1000 TRP A C 1
ATOM 7903 O O . TRP A 1 1000 ? 20.866 -11.266 -28.013 1.00 90.06 1000 TRP A O 1
ATOM 7913 N N . TYR A 1 1001 ? 19.356 -10.179 -26.785 1.00 88.50 1001 TYR A N 1
ATOM 7914 C CA . TYR A 1 1001 ? 20.012 -8.874 -26.912 1.00 88.50 1001 TYR A CA 1
ATOM 7915 C C . TYR A 1 1001 ? 21.350 -8.788 -26.153 1.00 88.50 1001 TYR A C 1
ATOM 7917 O O . TYR A 1 1001 ? 22.081 -7.809 -26.308 1.00 88.50 1001 TYR A O 1
ATOM 7925 N N . LYS A 1 1002 ? 21.679 -9.804 -25.343 1.00 86.88 1002 LYS A N 1
ATOM 7926 C CA . LYS A 1 1002 ? 22.995 -9.996 -24.719 1.00 86.88 1002 LYS A CA 1
ATOM 7927 C C . LYS A 1 1002 ? 23.861 -11.023 -25.480 1.00 86.88 1002 LYS A C 1
ATOM 7929 O O . LYS A 1 1002 ? 24.999 -11.239 -25.069 1.00 86.88 1002 LYS A O 1
ATOM 7934 N N . TYR A 1 1003 ? 23.369 -11.667 -26.549 1.00 87.62 1003 TYR A N 1
ATOM 7935 C CA . TYR A 1 1003 ? 24.187 -12.583 -27.356 1.00 87.62 1003 TYR A CA 1
ATOM 7936 C C . TYR A 1 1003 ? 25.314 -11.819 -28.071 1.00 87.62 1003 TYR A C 1
ATOM 7938 O O . TYR A 1 1003 ? 25.078 -10.713 -28.579 1.00 87.62 1003 TYR A O 1
ATOM 7946 N N . PRO A 1 1004 ? 26.531 -12.393 -28.159 1.00 82.94 1004 PRO A N 1
ATOM 7947 C CA . PRO A 1 1004 ? 27.595 -11.844 -28.991 1.00 82.94 1004 PRO A CA 1
ATOM 7948 C C . PRO A 1 1004 ? 27.095 -11.594 -30.419 1.00 82.94 1004 PRO A C 1
ATOM 7950 O O . PRO A 1 1004 ? 26.407 -12.424 -31.003 1.00 82.94 1004 PRO A O 1
ATOM 7953 N N . GLY A 1 1005 ? 27.403 -10.423 -30.974 1.00 84.31 1005 GLY A N 1
ATOM 7954 C CA . GLY A 1 1005 ? 27.003 -10.054 -32.335 1.00 84.31 1005 GLY A CA 1
ATOM 7955 C C . GLY A 1 1005 ? 25.573 -9.520 -32.508 1.00 84.31 1005 GLY A C 1
ATOM 7956 O O . GLY A 1 1005 ? 25.364 -8.774 -33.458 1.00 84.31 1005 GLY A O 1
ATOM 7957 N N . ALA A 1 1006 ? 24.625 -9.753 -31.590 1.00 90.00 1006 ALA A N 1
ATOM 7958 C CA . ALA A 1 1006 ? 23.216 -9.374 -31.798 1.00 90.00 1006 ALA A CA 1
ATOM 7959 C C . ALA A 1 1006 ? 22.980 -7.861 -32.000 1.00 90.00 1006 ALA A C 1
ATOM 7961 O O . ALA A 1 1006 ? 22.350 -7.433 -32.968 1.00 90.00 1006 ALA A O 1
ATOM 7962 N N . ILE A 1 1007 ? 23.513 -7.025 -31.102 1.00 88.88 1007 ILE A N 1
ATOM 7963 C CA . ILE A 1 1007 ? 23.426 -5.560 -31.234 1.00 88.88 1007 ILE A CA 1
ATOM 7964 C C . ILE A 1 1007 ? 24.292 -5.034 -32.404 1.00 88.88 1007 ILE A C 1
ATOM 7966 O O . ILE A 1 1007 ? 23.800 -4.190 -33.158 1.00 88.88 1007 ILE A O 1
ATOM 7970 N N . PRO A 1 1008 ? 25.532 -5.522 -32.634 1.00 88.19 1008 PRO A N 1
ATOM 7971 C CA . PRO A 1 1008 ? 26.287 -5.231 -33.859 1.00 88.19 1008 PRO A CA 1
ATOM 7972 C C . PRO A 1 1008 ? 25.552 -5.559 -35.172 1.00 88.19 1008 PRO A C 1
ATOM 7974 O O . PRO A 1 1008 ? 25.603 -4.757 -36.109 1.00 88.19 1008 PRO A O 1
ATOM 7977 N N . ALA A 1 1009 ? 24.836 -6.685 -35.248 1.00 89.56 1009 ALA A N 1
ATOM 7978 C CA . ALA A 1 1009 ? 24.037 -7.071 -36.413 1.00 89.56 1009 ALA A CA 1
ATOM 7979 C C . ALA A 1 1009 ? 22.905 -6.062 -36.657 1.00 89.56 1009 ALA A C 1
ATOM 7981 O O . ALA A 1 1009 ? 22.798 -5.509 -37.752 1.00 89.56 1009 ALA A O 1
ATOM 7982 N N . LEU A 1 1010 ? 22.142 -5.717 -35.612 1.00 91.50 1010 LEU A N 1
ATOM 7983 C CA . LEU A 1 1010 ? 21.096 -4.688 -35.679 1.00 91.50 1010 LEU A CA 1
ATOM 7984 C C . LEU A 1 1010 ? 21.629 -3.335 -36.172 1.00 91.50 1010 LEU A C 1
ATOM 7986 O O . LEU A 1 1010 ? 21.008 -2.697 -37.028 1.00 91.50 1010 LEU A O 1
ATOM 7990 N N . ARG A 1 1011 ? 22.796 -2.907 -35.679 1.00 87.44 1011 ARG A N 1
ATOM 7991 C CA . ARG A 1 1011 ? 23.425 -1.632 -36.067 1.00 87.44 1011 ARG A CA 1
ATOM 7992 C C . ARG A 1 1011 ? 23.975 -1.618 -37.491 1.00 87.44 1011 ARG A C 1
ATOM 7994 O O . ARG A 1 1011 ? 23.949 -0.566 -38.117 1.00 87.44 1011 ARG A O 1
ATOM 8001 N N . SER A 1 1012 ? 24.445 -2.751 -38.009 1.00 87.31 1012 SER A N 1
ATOM 8002 C CA . SER A 1 1012 ? 24.978 -2.856 -39.378 1.00 87.31 1012 SER A CA 1
ATOM 8003 C C . SER A 1 1012 ? 23.879 -3.069 -40.426 1.00 87.31 1012 SER A C 1
ATOM 8005 O O . SER A 1 1012 ? 23.897 -2.421 -41.474 1.00 87.31 1012 SER A O 1
ATOM 8007 N N . CYS A 1 1013 ? 22.871 -3.895 -40.132 1.00 91.12 1013 CYS A N 1
ATOM 8008 C CA . CYS A 1 1013 ? 21.766 -4.167 -41.057 1.00 91.12 1013 CYS A CA 1
ATOM 8009 C C . CYS A 1 1013 ? 20.806 -2.978 -41.209 1.00 91.12 1013 CYS A C 1
ATOM 8011 O O . CYS A 1 1013 ? 20.242 -2.790 -42.284 1.00 91.12 1013 CYS A O 1
ATOM 8013 N N . SER A 1 1014 ? 20.613 -2.161 -40.167 1.00 90.62 1014 SER A N 1
ATOM 8014 C CA . SER A 1 1014 ? 19.664 -1.034 -40.195 1.00 90.62 1014 SER A CA 1
ATOM 8015 C C . SER A 1 1014 ? 19.961 0.034 -41.265 1.00 90.62 1014 SER A C 1
ATOM 8017 O O . SER A 1 1014 ? 19.070 0.311 -42.073 1.00 90.62 1014 SER A O 1
ATOM 8019 N N . PRO A 1 1015 ? 21.169 0.637 -41.341 1.00 89.00 1015 PRO A N 1
ATOM 8020 C CA . PRO A 1 1015 ? 21.483 1.610 -42.389 1.00 89.00 1015 PRO A CA 1
ATOM 8021 C C . PRO A 1 1015 ? 21.494 0.967 -43.782 1.00 89.00 1015 PRO A C 1
ATOM 8023 O O . PRO A 1 1015 ? 21.013 1.578 -44.736 1.00 89.00 1015 PRO A O 1
ATOM 8026 N N . LEU A 1 1016 ? 21.960 -0.284 -43.901 1.00 90.31 1016 LEU A N 1
ATOM 8027 C CA . LEU A 1 1016 ? 21.934 -1.027 -45.161 1.00 90.31 1016 LEU A CA 1
ATOM 8028 C C . LEU A 1 1016 ? 20.495 -1.234 -45.661 1.00 90.31 1016 LEU A C 1
ATOM 8030 O O . LEU A 1 1016 ? 20.206 -0.949 -46.823 1.00 90.31 1016 LEU A O 1
ATOM 8034 N N . PHE A 1 1017 ? 19.572 -1.643 -44.785 1.00 92.94 1017 PHE A N 1
ATOM 8035 C CA . PHE A 1 1017 ? 18.154 -1.761 -45.125 1.00 92.94 1017 PHE A CA 1
ATOM 8036 C C . PHE A 1 1017 ? 17.555 -0.422 -45.544 1.00 92.94 1017 PHE A C 1
ATOM 8038 O O . PHE A 1 1017 ? 16.837 -0.395 -46.534 1.00 92.94 1017 PHE A O 1
ATOM 8045 N N . LEU A 1 1018 ? 17.857 0.691 -44.864 1.00 90.94 1018 LEU A N 1
ATOM 8046 C CA . LEU A 1 1018 ? 17.350 2.010 -45.265 1.00 90.94 1018 LEU A CA 1
ATOM 8047 C C . LEU A 1 1018 ? 17.801 2.396 -46.686 1.00 90.94 1018 LEU A C 1
ATOM 8049 O O . LEU A 1 1018 ? 16.978 2.851 -47.484 1.00 90.94 1018 LEU A O 1
ATOM 8053 N N . VAL A 1 1019 ? 19.068 2.141 -47.038 1.00 90.88 1019 VAL A N 1
ATOM 8054 C CA . VAL A 1 1019 ? 19.595 2.363 -48.399 1.00 90.88 1019 VAL A CA 1
ATOM 8055 C C . VAL A 1 1019 ? 18.910 1.452 -49.423 1.00 90.88 1019 VAL A C 1
ATOM 8057 O O . VAL A 1 1019 ? 18.497 1.920 -50.487 1.00 90.88 1019 VAL A O 1
ATOM 8060 N N . VAL A 1 1020 ? 18.757 0.159 -49.124 1.00 89.06 1020 VAL A N 1
ATOM 8061 C CA . VAL A 1 1020 ? 18.132 -0.798 -50.052 1.00 89.06 1020 VAL A CA 1
ATOM 8062 C C . VAL A 1 1020 ? 16.629 -0.529 -50.202 1.00 89.06 1020 VAL A C 1
ATOM 8064 O O . VAL A 1 1020 ? 16.139 -0.479 -51.326 1.00 89.06 1020 VAL A O 1
ATOM 8067 N N . LYS A 1 1021 ? 15.913 -0.231 -49.112 1.00 89.81 1021 LYS A N 1
ATOM 8068 C CA . LYS A 1 1021 ? 14.507 0.209 -49.096 1.00 89.81 1021 LYS A CA 1
ATOM 8069 C C . LYS A 1 1021 ? 14.297 1.439 -49.981 1.00 89.81 1021 LYS A C 1
ATOM 8071 O O . LYS A 1 1021 ? 13.377 1.445 -50.795 1.00 89.81 1021 LYS A O 1
ATOM 8076 N N . ALA A 1 1022 ? 15.166 2.447 -49.883 1.00 88.94 1022 ALA A N 1
ATOM 8077 C CA . ALA A 1 1022 ? 15.103 3.639 -50.733 1.00 88.94 1022 ALA A CA 1
ATOM 8078 C C . ALA A 1 1022 ? 15.307 3.334 -52.230 1.00 88.94 1022 ALA A C 1
ATOM 8080 O O . ALA A 1 1022 ? 14.742 4.030 -53.072 1.00 88.94 1022 ALA A O 1
ATOM 8081 N N . ARG A 1 1023 ? 16.073 2.288 -52.576 1.00 86.94 1023 ARG A N 1
ATOM 8082 C CA . ARG A 1 1023 ? 16.196 1.791 -53.960 1.00 86.94 1023 ARG A CA 1
ATOM 8083 C C . ARG A 1 1023 ? 14.962 0.994 -54.392 1.00 86.94 1023 ARG A C 1
ATOM 8085 O O . ARG A 1 1023 ? 14.480 1.209 -55.498 1.00 86.94 1023 ARG A O 1
ATOM 8092 N N . CYS A 1 1024 ? 14.422 0.128 -53.531 1.00 86.06 1024 CYS A N 1
ATOM 8093 C CA . CYS A 1 1024 ? 13.203 -0.642 -53.808 1.00 86.06 1024 CYS A CA 1
ATOM 8094 C C . CYS A 1 1024 ? 12.002 0.267 -54.092 1.00 86.06 1024 CYS A C 1
ATOM 8096 O O . CYS A 1 1024 ? 11.317 0.054 -55.082 1.00 86.06 1024 CYS A O 1
ATOM 8098 N N . MET A 1 1025 ? 11.807 1.338 -53.314 1.00 83.12 1025 MET A N 1
ATOM 8099 C CA . MET A 1 1025 ? 10.695 2.287 -53.509 1.00 83.12 1025 MET A CA 1
ATOM 8100 C C . MET A 1 1025 ? 10.744 3.076 -54.837 1.00 83.12 1025 MET A C 1
ATOM 8102 O O . MET A 1 1025 ? 9.818 3.830 -55.118 1.00 83.12 1025 MET A O 1
ATOM 8106 N N . ARG A 1 1026 ? 11.787 2.912 -55.667 1.00 89.31 1026 ARG A N 1
ATOM 8107 C CA . ARG A 1 1026 ? 11.866 3.481 -57.028 1.00 89.31 1026 ARG A CA 1
ATOM 8108 C C . ARG A 1 1026 ? 11.343 2.542 -58.123 1.00 89.31 1026 ARG A C 1
ATOM 8110 O O . ARG A 1 1026 ? 11.259 2.967 -59.270 1.00 89.31 1026 ARG A O 1
ATOM 8117 N N . ASN A 1 1027 ? 11.029 1.284 -57.807 1.00 89.56 1027 ASN A N 1
ATOM 8118 C CA . ASN A 1 1027 ? 10.527 0.301 -58.770 1.00 89.56 1027 ASN A CA 1
ATOM 8119 C C . ASN A 1 1027 ? 9.196 -0.295 -58.269 1.00 89.56 1027 ASN A C 1
ATOM 8121 O O . ASN A 1 1027 ? 9.199 -0.924 -57.211 1.00 89.56 1027 ASN A O 1
ATOM 8125 N N . PRO A 1 1028 ? 8.075 -0.167 -59.007 1.00 88.19 1028 PRO A N 1
ATOM 8126 C CA . PRO A 1 1028 ? 6.775 -0.692 -58.575 1.00 88.19 1028 PRO A CA 1
ATOM 8127 C C . PRO A 1 1028 ? 6.719 -2.226 -58.458 1.00 88.19 1028 PRO A C 1
ATOM 8129 O O . PRO A 1 1028 ? 5.817 -2.744 -57.809 1.00 88.19 1028 PRO A O 1
ATOM 8132 N N . LEU A 1 1029 ? 7.675 -2.955 -59.050 1.00 90.62 1029 LEU A N 1
ATOM 8133 C CA . LEU A 1 1029 ? 7.801 -4.414 -58.920 1.00 90.62 1029 LEU A CA 1
ATOM 8134 C C . LEU A 1 1029 ? 8.599 -4.844 -57.674 1.00 90.62 1029 LEU A C 1
ATOM 8136 O O . LEU A 1 1029 ? 8.816 -6.040 -57.469 1.00 90.62 1029 LEU A O 1
ATOM 8140 N N . HIS A 1 1030 ? 9.116 -3.898 -56.883 1.00 92.25 1030 HIS A N 1
ATOM 8141 C CA . HIS A 1 1030 ? 9.938 -4.169 -55.704 1.00 92.25 1030 HIS A CA 1
ATOM 8142 C C . HIS A 1 1030 ? 9.212 -3.746 -54.419 1.00 92.25 1030 HIS A C 1
ATOM 8144 O O . HIS A 1 1030 ? 8.549 -2.713 -54.377 1.00 92.25 1030 HIS A O 1
ATOM 8150 N N . SER A 1 1031 ? 9.407 -4.494 -53.331 1.00 90.94 1031 SER A N 1
ATOM 8151 C CA . SER A 1 1031 ? 8.877 -4.141 -52.005 1.00 90.94 1031 SER A CA 1
ATOM 8152 C C . SER A 1 1031 ? 9.940 -4.238 -50.908 1.00 90.94 1031 SER A C 1
ATOM 8154 O O . SER A 1 1031 ? 10.944 -4.941 -51.050 1.00 90.94 1031 SER A O 1
ATOM 8156 N N . ALA A 1 1032 ? 9.723 -3.514 -49.809 1.00 92.19 1032 ALA A N 1
ATOM 8157 C CA . ALA A 1 1032 ? 10.581 -3.522 -48.630 1.00 92.19 1032 ALA A CA 1
ATOM 8158 C C . ALA A 1 1032 ? 9.739 -3.621 -47.349 1.00 92.19 1032 ALA A C 1
ATOM 8160 O O . ALA A 1 1032 ? 8.939 -2.727 -47.059 1.00 92.19 1032 ALA A O 1
ATOM 8161 N N . LEU A 1 1033 ? 9.940 -4.688 -46.571 1.00 93.50 1033 LEU A N 1
ATOM 8162 C CA . LEU A 1 1033 ? 9.156 -4.995 -45.368 1.00 93.50 1033 LEU A CA 1
ATOM 8163 C C . LEU A 1 1033 ? 10.042 -5.296 -44.148 1.00 93.50 1033 LEU A C 1
ATOM 8165 O O . LEU A 1 1033 ? 11.251 -5.496 -44.270 1.00 93.50 1033 LEU A O 1
ATOM 8169 N N . ILE A 1 1034 ? 9.433 -5.322 -42.962 1.00 95.25 1034 ILE A N 1
ATOM 8170 C CA . ILE A 1 1034 ? 10.078 -5.750 -41.714 1.00 95.25 1034 ILE A CA 1
ATOM 8171 C C . ILE A 1 1034 ? 9.302 -6.956 -41.175 1.00 95.25 1034 ILE A C 1
ATOM 8173 O O . ILE A 1 1034 ? 8.072 -6.923 -41.145 1.00 95.25 1034 ILE A O 1
ATOM 8177 N N . SER A 1 1035 ? 10.000 -8.003 -40.741 1.00 95.19 1035 SER A N 1
ATOM 8178 C CA . SER A 1 1035 ? 9.408 -9.195 -40.118 1.00 95.19 1035 SER A CA 1
ATOM 8179 C C . SER A 1 1035 ? 10.343 -9.783 -39.050 1.00 95.19 1035 SER A C 1
ATOM 8181 O O . SER A 1 1035 ? 11.326 -9.151 -38.654 1.00 95.19 1035 SER A O 1
ATOM 8183 N N . TYR A 1 1036 ? 10.031 -10.979 -38.556 1.00 94.38 1036 TYR A N 1
ATOM 8184 C CA . TYR A 1 1036 ? 10.841 -11.728 -37.599 1.00 94.38 1036 TYR A CA 1
ATOM 8185 C C . TYR A 1 1036 ? 10.838 -13.218 -37.939 1.00 94.38 1036 TYR A C 1
ATOM 8187 O O . TYR A 1 1036 ? 10.019 -13.978 -37.442 1.00 94.38 1036 TYR A O 1
ATOM 8195 N N . VAL A 1 1037 ? 11.746 -13.631 -38.822 1.00 91.69 1037 VAL A N 1
ATOM 8196 C CA . VAL A 1 1037 ? 11.976 -15.044 -39.146 1.00 91.69 1037 VAL A CA 1
ATOM 8197 C C . VAL A 1 1037 ? 13.216 -15.529 -38.383 1.00 91.69 1037 VAL A C 1
ATOM 8199 O O . VAL A 1 1037 ? 14.270 -14.902 -38.554 1.00 91.69 1037 VAL A O 1
ATOM 8202 N N . PRO A 1 1038 ? 13.120 -16.611 -37.579 1.00 90.44 1038 PRO A N 1
ATOM 8203 C CA . PRO A 1 1038 ? 14.227 -17.130 -36.775 1.00 90.44 1038 PRO A CA 1
ATOM 8204 C C . PRO A 1 1038 ? 15.505 -17.448 -37.564 1.00 90.44 1038 PRO A C 1
ATOM 8206 O O . PRO A 1 1038 ? 15.452 -17.858 -38.730 1.00 90.44 1038 PRO A O 1
ATOM 8209 N N . ASP A 1 1039 ? 16.655 -17.249 -36.914 1.00 89.81 1039 ASP A N 1
ATOM 8210 C CA . ASP A 1 1039 ? 17.988 -17.587 -37.430 1.00 89.81 1039 ASP A CA 1
ATOM 8211 C C . ASP A 1 1039 ? 19.020 -17.638 -36.287 1.00 89.81 1039 ASP A C 1
ATOM 8213 O O . ASP A 1 1039 ? 19.660 -16.637 -35.954 1.00 89.81 1039 ASP A O 1
ATOM 8217 N N . ASP A 1 1040 ? 19.186 -18.805 -35.664 1.00 83.56 1040 ASP A N 1
ATOM 8218 C CA . ASP A 1 1040 ? 20.100 -18.963 -34.520 1.00 83.56 1040 ASP A CA 1
ATOM 8219 C C . ASP A 1 1040 ? 21.581 -18.786 -34.902 1.00 83.56 1040 ASP A C 1
ATOM 8221 O O . ASP A 1 1040 ? 22.414 -18.485 -34.047 1.00 83.56 1040 ASP A O 1
ATOM 8225 N N . SER A 1 1041 ? 21.918 -18.918 -36.192 1.00 86.56 1041 SER A N 1
ATOM 8226 C CA . SER A 1 1041 ? 23.276 -18.678 -36.705 1.00 86.56 1041 SER A CA 1
ATOM 8227 C C . SER A 1 1041 ? 23.605 -17.186 -36.856 1.00 86.56 1041 SER A C 1
ATOM 8229 O O . SER A 1 1041 ? 24.779 -16.821 -36.912 1.00 86.56 1041 SER A O 1
ATOM 8231 N N . HIS A 1 1042 ? 22.591 -16.316 -36.901 1.00 88.31 1042 HIS A N 1
ATOM 8232 C CA . HIS A 1 1042 ? 22.740 -14.876 -37.125 1.00 88.31 1042 HIS A CA 1
ATOM 8233 C C . HIS A 1 1042 ? 21.921 -14.084 -36.099 1.00 88.31 1042 HIS A C 1
ATOM 8235 O O . HIS A 1 1042 ? 20.871 -13.532 -36.442 1.00 88.31 1042 HIS A O 1
ATOM 8241 N N . PRO A 1 1043 ? 22.366 -14.016 -34.830 1.00 89.88 1043 PRO A N 1
ATOM 8242 C CA . PRO A 1 1043 ? 21.579 -13.423 -33.759 1.00 89.88 1043 PRO A CA 1
ATOM 8243 C C . PRO A 1 1043 ? 21.314 -11.923 -33.967 1.00 89.88 1043 PRO A C 1
ATOM 8245 O O . PRO A 1 1043 ? 22.126 -11.191 -34.534 1.00 89.88 1043 PRO A O 1
ATOM 8248 N N . GLY A 1 1044 ? 20.174 -11.444 -33.465 1.00 91.12 1044 GLY A N 1
ATOM 8249 C CA . GLY A 1 1044 ? 19.720 -10.057 -33.598 1.00 91.12 1044 GLY A CA 1
ATOM 8250 C C . GLY A 1 1044 ? 18.875 -9.823 -34.851 1.00 91.12 1044 GLY A C 1
ATOM 8251 O O . GLY A 1 1044 ? 17.652 -9.678 -34.744 1.00 91.12 1044 GLY A O 1
ATOM 8252 N N . CYS A 1 1045 ? 19.502 -9.762 -36.030 1.00 94.00 1045 CYS A N 1
ATOM 8253 C CA . CYS A 1 1045 ? 18.779 -9.632 -37.300 1.00 94.00 1045 CYS A CA 1
ATOM 8254 C C . CYS A 1 1045 ? 19.555 -10.113 -38.535 1.00 94.00 1045 CYS A C 1
ATOM 8256 O O . CYS A 1 1045 ? 20.783 -10.172 -38.538 1.00 94.00 1045 CYS A O 1
ATOM 8258 N N . SER A 1 1046 ? 18.826 -10.319 -39.634 1.00 93.44 1046 SER A N 1
ATOM 8259 C CA . SER A 1 1046 ? 19.358 -10.517 -40.987 1.00 93.44 1046 SER A CA 1
ATOM 8260 C C . SER A 1 1046 ? 18.624 -9.646 -42.016 1.00 93.44 1046 SER A C 1
ATOM 8262 O O . SER A 1 1046 ? 17.471 -9.255 -41.816 1.00 93.44 1046 SER A O 1
ATOM 8264 N N . LEU A 1 1047 ? 19.293 -9.340 -43.130 1.00 93.75 1047 LEU A N 1
ATOM 8265 C CA . LEU A 1 1047 ? 18.701 -8.665 -44.285 1.00 93.75 1047 LEU A CA 1
ATOM 8266 C C . LEU A 1 1047 ? 18.504 -9.686 -45.410 1.00 93.75 1047 LEU A C 1
ATOM 8268 O O . LEU A 1 1047 ? 19.476 -10.144 -46.010 1.00 93.75 1047 LEU A O 1
ATOM 8272 N N . ARG A 1 1048 ? 17.249 -10.053 -45.675 1.00 93.94 1048 ARG A N 1
ATOM 8273 C CA . ARG A 1 1048 ? 16.876 -11.126 -46.607 1.00 93.94 1048 ARG A CA 1
ATOM 8274 C C . ARG A 1 1048 ? 16.364 -10.557 -47.929 1.00 93.94 1048 ARG A C 1
ATOM 8276 O O . ARG A 1 1048 ? 15.630 -9.570 -47.932 1.00 93.94 1048 ARG A O 1
ATOM 8283 N N . VAL A 1 1049 ? 16.726 -11.183 -49.046 1.00 92.88 1049 VAL A N 1
ATOM 8284 C CA . VAL A 1 1049 ? 16.261 -10.835 -50.396 1.00 92.88 1049 VAL A CA 1
ATOM 8285 C C . VAL A 1 1049 ? 15.532 -12.026 -50.997 1.00 92.88 1049 VAL A C 1
ATOM 8287 O O . VAL A 1 1049 ? 16.106 -13.105 -51.153 1.00 92.88 1049 VAL A O 1
ATOM 8290 N N . TYR A 1 1050 ? 14.283 -11.797 -51.379 1.00 93.19 1050 TYR A N 1
ATOM 8291 C CA . TYR A 1 1050 ? 13.443 -12.740 -52.097 1.00 93.19 1050 TYR A CA 1
ATOM 8292 C C . TYR A 1 1050 ? 13.278 -12.283 -53.542 1.00 93.19 1050 TYR A C 1
ATOM 8294 O O . TYR A 1 1050 ? 13.160 -11.083 -53.798 1.00 93.19 1050 TYR A O 1
ATOM 8302 N N . ARG A 1 1051 ? 13.237 -13.232 -54.476 1.00 91.50 1051 ARG A N 1
ATOM 8303 C CA . ARG A 1 1051 ? 12.896 -13.005 -55.881 1.00 91.50 1051 ARG A CA 1
ATOM 8304 C C . ARG A 1 1051 ? 11.883 -14.051 -56.324 1.00 91.50 1051 ARG A C 1
ATOM 8306 O O . ARG A 1 1051 ? 12.115 -15.237 -56.115 1.00 91.50 1051 ARG A O 1
ATOM 8313 N N . ASN A 1 1052 ? 10.769 -13.611 -56.910 1.00 88.31 1052 ASN A N 1
ATOM 8314 C CA . ASN A 1 1052 ? 9.650 -14.471 -57.322 1.00 88.31 1052 ASN A CA 1
ATOM 8315 C C . ASN A 1 1052 ? 9.232 -15.474 -56.213 1.00 88.31 1052 ASN A C 1
ATOM 8317 O O . ASN A 1 1052 ? 9.117 -16.674 -56.456 1.00 88.31 1052 ASN A O 1
ATOM 8321 N N . GLY A 1 1053 ? 9.104 -15.001 -54.968 1.00 85.00 1053 GLY A N 1
ATOM 8322 C CA . GLY A 1 1053 ? 8.781 -15.822 -53.790 1.00 85.00 1053 GLY A CA 1
ATOM 8323 C C . GLY A 1 1053 ? 9.924 -16.642 -53.175 1.00 85.00 1053 GLY A C 1
ATOM 8324 O O . GLY A 1 1053 ? 9.799 -17.076 -52.032 1.00 85.00 1053 GLY A O 1
ATOM 8325 N N . GLN A 1 1054 ? 11.059 -16.827 -53.854 1.00 89.19 1054 GLN A N 1
ATOM 8326 C CA . GLN A 1 1054 ? 12.183 -17.624 -53.340 1.00 89.19 1054 GLN A CA 1
ATOM 8327 C C . GLN A 1 1054 ? 13.238 -16.752 -52.652 1.00 89.19 1054 GLN A C 1
ATOM 8329 O O . GLN A 1 1054 ? 13.621 -15.710 -53.181 1.00 89.19 1054 GLN A O 1
ATOM 8334 N N . CYS A 1 1055 ? 13.749 -17.173 -51.489 1.00 91.44 1055 CYS A N 1
ATOM 8335 C CA . CYS A 1 1055 ? 14.849 -16.478 -50.813 1.00 91.44 1055 CYS A CA 1
ATOM 8336 C C . CYS A 1 1055 ? 16.163 -16.720 -51.572 1.00 91.44 1055 CYS A C 1
ATOM 8338 O O . CYS A 1 1055 ? 16.713 -17.818 -51.520 1.00 91.44 1055 CYS A O 1
ATOM 8340 N N . ILE A 1 1056 ? 16.662 -15.700 -52.273 1.00 93.19 1056 ILE A N 1
ATOM 8341 C CA . ILE A 1 1056 ? 17.902 -15.774 -53.065 1.00 93.19 1056 ILE A CA 1
ATOM 8342 C C . ILE A 1 1056 ? 19.134 -15.290 -52.295 1.00 93.19 1056 ILE A C 1
ATOM 8344 O O . ILE A 1 1056 ? 20.259 -15.579 -52.693 1.00 93.19 1056 ILE A O 1
ATOM 8348 N N . ASN A 1 1057 ? 18.945 -14.544 -51.203 1.00 89.94 1057 ASN A N 1
ATOM 8349 C CA . ASN A 1 1057 ? 20.026 -14.180 -50.292 1.00 89.94 1057 ASN A CA 1
ATOM 8350 C C . ASN A 1 1057 ? 19.483 -14.015 -48.858 1.00 89.94 1057 ASN A C 1
ATOM 8352 O O . ASN A 1 1057 ? 18.782 -13.034 -48.601 1.00 89.94 1057 ASN A O 1
ATOM 8356 N N . PRO A 1 1058 ? 19.793 -14.925 -47.917 1.00 87.06 1058 PRO A N 1
ATOM 8357 C CA . PRO A 1 1058 ? 19.363 -14.801 -46.524 1.00 87.06 1058 PRO A CA 1
ATOM 8358 C C . PRO A 1 1058 ? 20.199 -13.801 -45.694 1.00 87.06 1058 PRO A C 1
ATOM 8360 O O . PRO A 1 1058 ? 19.764 -13.396 -44.616 1.00 87.06 1058 PRO A O 1
ATOM 8363 N N . HIS A 1 1059 ? 21.372 -13.373 -46.176 1.00 88.25 1059 HIS A N 1
ATOM 8364 C CA . HIS A 1 1059 ? 22.319 -12.528 -45.435 1.00 88.25 1059 HIS A CA 1
ATOM 8365 C C . HIS A 1 1059 ? 22.972 -11.483 -46.349 1.00 88.25 1059 HIS A C 1
ATOM 8367 O O . HIS A 1 1059 ? 24.175 -11.531 -46.621 1.00 88.25 1059 HIS A O 1
ATOM 8373 N N . LEU A 1 1060 ? 22.190 -10.516 -46.836 1.00 86.00 1060 LEU A N 1
ATOM 8374 C CA . LEU A 1 1060 ? 22.723 -9.424 -47.646 1.00 86.00 1060 LEU A CA 1
ATOM 8375 C C . LEU A 1 1060 ? 23.698 -8.570 -46.818 1.00 86.00 1060 LEU A C 1
ATOM 8377 O O . LEU A 1 1060 ? 23.292 -7.814 -45.934 1.00 86.00 1060 LEU A O 1
ATOM 8381 N N . LYS A 1 1061 ? 24.990 -8.692 -47.129 1.00 79.56 1061 LYS A N 1
ATOM 8382 C CA . LYS A 1 1061 ? 26.077 -7.888 -46.557 1.00 79.56 1061 LYS A CA 1
ATOM 8383 C C . LYS A 1 1061 ? 26.213 -6.541 -47.291 1.00 79.56 1061 LYS A C 1
ATOM 8385 O O . LYS A 1 1061 ? 25.764 -6.423 -48.435 1.00 79.56 1061 LYS A O 1
ATOM 8390 N N . PRO A 1 1062 ? 26.841 -5.521 -46.674 1.00 62.91 1062 PRO A N 1
ATOM 8391 C CA . PRO A 1 1062 ? 27.324 -4.355 -47.410 1.00 62.91 1062 PRO A CA 1
ATOM 8392 C C . PRO A 1 1062 ? 28.302 -4.795 -48.514 1.00 62.91 1062 PRO A C 1
ATOM 8394 O O . PRO A 1 1062 ? 29.007 -5.784 -48.309 1.00 62.91 1062 PRO A O 1
ATOM 8397 N N . PRO A 1 1063 ? 28.387 -4.083 -49.652 1.00 56.19 1063 PRO A N 1
ATOM 8398 C CA . PRO A 1 1063 ? 29.467 -4.316 -50.603 1.00 56.19 1063 PRO A CA 1
ATOM 8399 C C . PRO A 1 1063 ? 30.806 -4.043 -49.911 1.00 56.19 1063 PRO A C 1
ATOM 8401 O O . PRO A 1 1063 ? 30.983 -2.992 -49.286 1.00 56.19 1063 PRO A O 1
ATOM 8404 N N . GLU A 1 1064 ? 31.734 -4.991 -50.006 1.00 41.25 1064 GLU A N 1
ATOM 8405 C CA . GLU A 1 1064 ? 33.110 -4.769 -49.575 1.00 41.25 1064 GLU A CA 1
ATOM 8406 C C . GLU A 1 1064 ? 33.719 -3.667 -50.450 1.00 41.25 1064 GLU A C 1
ATOM 8408 O O . GLU A 1 1064 ? 33.449 -3.582 -51.651 1.00 41.25 1064 GLU A O 1
ATOM 8413 N N . LYS A 1 1065 ? 34.509 -2.776 -49.840 1.00 38.03 1065 LYS A N 1
ATOM 8414 C CA . LYS A 1 1065 ? 35.308 -1.826 -50.612 1.00 38.03 1065 LYS A CA 1
ATOM 8415 C C . LYS A 1 1065 ? 36.370 -2.633 -51.347 1.00 38.03 1065 LYS A C 1
ATOM 8417 O O . LYS A 1 1065 ? 37.369 -3.000 -50.738 1.00 38.03 1065 LYS A O 1
ATOM 8422 N N . HIS A 1 1066 ? 36.150 -2.894 -52.630 1.00 34.50 1066 HIS A N 1
ATOM 8423 C CA . HIS A 1 1066 ? 37.240 -3.294 -53.502 1.00 34.50 1066 HIS A CA 1
ATOM 8424 C C . HIS A 1 1066 ? 38.292 -2.184 -53.484 1.00 34.50 1066 HIS A C 1
ATOM 8426 O O . HIS A 1 1066 ? 37.968 -1.010 -53.672 1.00 34.50 1066 HIS A O 1
ATOM 8432 N N . GLU A 1 1067 ? 39.538 -2.565 -53.229 1.00 37.47 1067 GLU A N 1
ATOM 8433 C CA . GLU A 1 1067 ? 40.686 -1.731 -53.549 1.00 37.47 1067 GLU A CA 1
ATOM 8434 C C . GLU A 1 1067 ? 40.728 -1.625 -55.077 1.00 37.47 1067 GLU A C 1
ATOM 8436 O O . GLU A 1 1067 ? 41.032 -2.596 -55.772 1.00 37.47 1067 GLU A O 1
ATOM 8441 N N . GLU A 1 1068 ? 40.332 -0.469 -55.615 1.00 35.50 1068 GLU A N 1
ATOM 8442 C CA . GLU A 1 1068 ? 40.589 -0.153 -57.018 1.00 35.50 1068 GLU A CA 1
ATOM 8443 C C . GLU A 1 1068 ? 42.108 -0.083 -57.191 1.00 35.50 1068 GLU A C 1
ATOM 8445 O O . GLU A 1 1068 ? 42.781 0.715 -56.537 1.00 35.50 1068 GLU A O 1
ATOM 8450 N N . GLY A 1 1069 ? 42.640 -0.991 -58.012 1.00 32.75 1069 GLY A N 1
ATOM 8451 C CA . GLY A 1 1069 ? 44.076 -1.166 -58.184 1.00 32.75 1069 GLY A CA 1
ATOM 8452 C C . GLY A 1 1069 ? 44.763 0.095 -58.702 1.00 32.75 1069 GLY A C 1
ATOM 8453 O O . GLY A 1 1069 ? 44.178 0.883 -59.447 1.00 32.75 1069 GLY A O 1
ATOM 8454 N N . GLU A 1 1070 ? 46.028 0.256 -58.318 1.00 30.44 1070 GLU A N 1
ATOM 8455 C CA . GLU A 1 1070 ? 46.870 1.376 -58.734 1.00 30.44 1070 GLU A CA 1
ATOM 8456 C C . GLU A 1 1070 ? 46.853 1.555 -60.266 1.00 30.44 1070 GLU A C 1
ATOM 8458 O O . GLU A 1 1070 ? 47.147 0.604 -61.002 1.00 30.44 1070 GLU A O 1
ATOM 8463 N N . PRO A 1 1071 ? 46.565 2.764 -60.785 1.00 33.28 1071 PRO A N 1
ATOM 8464 C CA . PRO A 1 1071 ? 46.733 3.040 -62.200 1.00 33.28 1071 PRO A CA 1
ATOM 8465 C C . PRO A 1 1071 ? 48.231 3.100 -62.517 1.00 33.28 1071 PRO A C 1
ATOM 8467 O O . PRO A 1 1071 ? 48.908 4.090 -62.241 1.00 33.28 1071 PRO A O 1
ATOM 8470 N N . THR A 1 1072 ? 48.750 2.033 -63.126 1.00 30.95 1072 THR A N 1
ATOM 8471 C CA . THR A 1 1072 ? 50.102 2.019 -63.694 1.00 30.95 1072 THR A CA 1
ATOM 8472 C C . THR A 1 1072 ? 50.186 3.037 -64.829 1.00 30.95 1072 THR A C 1
ATOM 8474 O O . THR A 1 1072 ? 49.633 2.860 -65.914 1.00 30.95 1072 THR A O 1
ATOM 8477 N N . ALA A 1 1073 ? 50.864 4.149 -64.560 1.00 31.02 1073 ALA A N 1
ATOM 8478 C CA . ALA A 1 1073 ? 51.039 5.223 -65.519 1.00 31.02 1073 ALA A CA 1
ATOM 8479 C C . ALA A 1 1073 ? 52.147 4.878 -66.521 1.00 31.02 1073 ALA A C 1
ATOM 8481 O O . ALA A 1 1073 ? 53.315 5.137 -66.245 1.00 31.02 1073 ALA A O 1
ATOM 8482 N N . ASP A 1 1074 ? 51.782 4.361 -67.699 1.00 29.09 1074 ASP A N 1
ATOM 8483 C CA . ASP A 1 1074 ? 52.641 4.504 -68.880 1.00 29.09 1074 ASP A CA 1
ATOM 8484 C C . ASP A 1 1074 ? 51.880 4.427 -70.220 1.00 29.09 1074 ASP A C 1
ATOM 8486 O O . ASP A 1 1074 ? 51.630 3.346 -70.760 1.00 29.09 1074 ASP A O 1
ATOM 8490 N N . LYS A 1 1075 ? 51.509 5.599 -70.762 1.00 32.81 1075 LYS A N 1
ATOM 8491 C CA . LYS A 1 1075 ? 51.812 6.030 -72.147 1.00 32.81 1075 LYS A CA 1
ATOM 8492 C C . LYS A 1 1075 ? 51.141 7.357 -72.496 1.00 32.81 1075 LYS A C 1
ATOM 8494 O O . LYS A 1 1075 ? 49.943 7.548 -72.314 1.00 32.81 1075 LYS A O 1
ATOM 8499 N N . ALA A 1 1076 ? 51.938 8.269 -73.043 1.00 29.05 1076 ALA A N 1
ATOM 8500 C CA . ALA A 1 1076 ? 51.513 9.610 -73.416 1.00 29.05 1076 ALA A CA 1
ATOM 8501 C C . ALA A 1 1076 ? 50.863 9.680 -74.810 1.00 29.05 1076 ALA A C 1
ATOM 8503 O O . ALA A 1 1076 ? 51.352 9.083 -75.768 1.00 29.05 1076 ALA A O 1
ATOM 8504 N N . ALA A 1 1077 ? 49.850 10.537 -74.934 1.00 29.33 1077 ALA A N 1
ATOM 8505 C CA . ALA A 1 1077 ? 49.529 11.296 -76.142 1.00 29.33 1077 ALA A CA 1
ATOM 8506 C C . ALA A 1 1077 ? 48.939 12.645 -75.685 1.00 29.33 1077 ALA A C 1
ATOM 8508 O O . ALA A 1 1077 ? 48.112 12.671 -74.778 1.00 29.33 1077 ALA A O 1
ATOM 8509 N N . GLY A 1 1078 ? 49.438 13.764 -76.218 1.00 28.50 1078 GLY A N 1
ATOM 8510 C CA . GLY A 1 1078 ? 49.189 15.101 -75.659 1.00 28.50 1078 GLY A CA 1
ATOM 8511 C C . GLY A 1 1078 ? 48.268 16.001 -76.492 1.00 28.50 1078 GLY A C 1
ATOM 8512 O O . GLY A 1 1078 ? 47.432 15.528 -77.249 1.00 28.50 1078 GLY A O 1
ATOM 8513 N N . VAL A 1 1079 ? 48.538 17.311 -76.393 1.00 29.42 1079 VAL A N 1
ATOM 8514 C CA . VAL A 1 1079 ? 47.937 18.448 -77.134 1.00 29.42 1079 VAL A CA 1
ATOM 8515 C C . VAL A 1 1079 ? 46.679 19.092 -76.511 1.00 29.42 1079 VAL A C 1
ATOM 8517 O O . VAL A 1 1079 ? 45.551 18.914 -76.943 1.00 29.42 1079 VAL A O 1
ATOM 8520 N N . MET A 1 1080 ? 46.943 19.946 -75.517 1.00 26.97 1080 MET A N 1
ATOM 8521 C CA . MET A 1 1080 ? 46.638 21.393 -75.525 1.00 26.97 1080 MET A CA 1
ATOM 8522 C C . MET A 1 1080 ? 45.271 21.927 -76.030 1.00 26.97 1080 MET A C 1
ATOM 8524 O O . MET A 1 1080 ? 45.088 22.202 -77.212 1.00 26.97 1080 MET A O 1
ATOM 8528 N N . SER A 1 1081 ? 44.511 22.433 -75.049 1.00 30.02 1081 SER A N 1
ATOM 8529 C CA . SER A 1 1081 ? 44.148 23.865 -74.888 1.00 30.02 1081 SER A CA 1
ATOM 8530 C C . SER A 1 1081 ? 42.713 24.353 -75.168 1.00 30.02 1081 SER A C 1
ATOM 8532 O O . SER A 1 1081 ? 42.122 24.082 -76.205 1.00 30.02 1081 SER A O 1
ATOM 8534 N N . ASN A 1 1082 ? 42.294 25.246 -74.254 1.00 27.45 1082 ASN A N 1
ATOM 8535 C CA . ASN A 1 1082 ? 41.304 26.329 -74.362 1.00 27.45 1082 ASN A CA 1
ATOM 8536 C C . ASN A 1 1082 ? 39.796 26.003 -74.453 1.00 27.45 1082 ASN A C 1
ATOM 8538 O O . ASN A 1 1082 ? 39.413 24.989 -75.014 1.00 27.45 1082 ASN A O 1
ATOM 8542 N N . ARG A 1 1083 ? 38.872 26.890 -74.028 1.00 28.05 1083 ARG A N 1
ATOM 8543 C CA . ARG A 1 1083 ? 38.827 27.955 -72.976 1.00 28.05 1083 ARG A CA 1
ATOM 8544 C C . ARG A 1 1083 ? 37.407 28.575 -73.004 1.00 28.05 1083 ARG A C 1
ATOM 8546 O O . ARG A 1 1083 ? 36.887 28.713 -74.106 1.00 28.05 1083 ARG A O 1
ATOM 8553 N N . ARG A 1 1084 ? 36.929 29.094 -71.855 1.00 26.41 1084 ARG A N 1
ATOM 8554 C CA . ARG A 1 1084 ? 35.743 29.969 -71.592 1.00 26.41 1084 ARG A CA 1
ATOM 8555 C C . ARG A 1 1084 ? 34.523 29.227 -71.024 1.00 26.41 1084 ARG A C 1
ATOM 8557 O O . ARG A 1 1084 ? 34.210 28.145 -71.498 1.00 26.41 1084 ARG A O 1
ATOM 8564 N N . GLU A 1 1085 ? 33.966 29.631 -69.873 1.00 27.77 1085 GLU A N 1
ATOM 8565 C CA . GLU A 1 1085 ? 33.210 30.889 -69.605 1.00 27.77 1085 GLU A CA 1
ATOM 8566 C C . GLU A 1 1085 ? 31.986 30.957 -70.552 1.00 27.77 1085 GLU A C 1
ATOM 8568 O O . GLU A 1 1085 ? 32.139 30.752 -71.751 1.00 27.77 1085 GLU A O 1
ATOM 8573 N N . GLU A 1 1086 ? 30.743 31.157 -70.102 1.00 28.09 1086 GLU A N 1
ATOM 8574 C CA . GLU A 1 1086 ? 30.286 32.021 -68.998 1.00 28.09 1086 GLU A CA 1
ATOM 8575 C C . GLU A 1 1086 ? 28.909 31.575 -68.432 1.00 28.09 1086 GLU A C 1
ATOM 8577 O O . GLU A 1 1086 ? 28.359 30.558 -68.856 1.00 28.09 1086 GLU A O 1
ATOM 8582 N N . GLU A 1 1087 ? 28.364 32.306 -67.453 1.00 29.06 1087 GLU A N 1
ATOM 8583 C CA . GLU A 1 1087 ? 27.192 31.934 -66.636 1.00 29.06 1087 GLU A CA 1
ATOM 8584 C C . GLU A 1 1087 ? 26.137 33.076 -66.603 1.00 29.06 1087 GLU A C 1
ATOM 8586 O O . GLU A 1 1087 ? 26.495 34.236 -66.783 1.00 29.06 1087 GLU A O 1
ATOM 8591 N N . ILE A 1 1088 ? 24.876 32.746 -66.265 1.00 30.17 1088 ILE A N 1
ATOM 8592 C CA . ILE A 1 1088 ? 23.772 33.641 -65.814 1.00 30.17 1088 ILE A CA 1
ATOM 8593 C C . ILE A 1 1088 ? 23.080 34.546 -66.869 1.00 30.17 1088 ILE A C 1
ATOM 8595 O O . ILE A 1 1088 ? 23.685 35.475 -67.394 1.00 30.17 1088 ILE A O 1
ATOM 8599 N N . THR A 1 1089 ? 21.758 34.379 -67.071 1.00 25.44 1089 THR A N 1
ATOM 8600 C CA . THR A 1 1089 ? 20.706 35.386 -66.725 1.00 25.44 1089 THR A CA 1
ATOM 8601 C C . THR A 1 1089 ? 19.266 34.913 -67.007 1.00 25.44 1089 THR A C 1
ATOM 8603 O O . THR A 1 1089 ? 19.019 34.119 -67.912 1.00 25.44 1089 THR A O 1
ATOM 8606 N N . GLU A 1 1090 ? 18.338 35.397 -66.171 1.00 29.33 1090 GLU A N 1
ATOM 8607 C CA . GLU A 1 1090 ? 16.869 35.428 -66.348 1.00 29.33 1090 GLU A CA 1
ATOM 8608 C C . GLU A 1 1090 ? 16.513 36.518 -67.415 1.00 29.33 1090 GLU A C 1
ATOM 8610 O O . GLU A 1 1090 ? 17.425 37.155 -67.937 1.00 29.33 1090 GLU A O 1
ATOM 8615 N N . GLU A 1 1091 ? 15.289 36.807 -67.876 1.00 27.20 1091 GLU A N 1
ATOM 8616 C CA . GLU A 1 1091 ? 13.948 36.775 -67.265 1.00 27.20 1091 GLU A CA 1
ATOM 8617 C C . GLU A 1 1091 ? 12.848 36.941 -68.368 1.00 27.20 1091 GLU A C 1
ATOM 8619 O O . GLU A 1 1091 ? 13.181 37.173 -69.527 1.00 27.20 1091 GLU A O 1
ATOM 8624 N N . GLU A 1 1092 ? 11.571 36.766 -67.991 1.00 30.36 1092 GLU A N 1
ATOM 8625 C CA . GLU A 1 1092 ? 10.262 37.124 -68.621 1.00 30.36 1092 GLU A CA 1
ATOM 8626 C C . GLU A 1 1092 ? 10.083 37.512 -70.121 1.00 30.36 1092 GLU A C 1
ATOM 8628 O O . GLU A 1 1092 ? 10.738 38.407 -70.639 1.00 30.36 1092 GLU A O 1
ATOM 8633 N N . ASP A 1 1093 ? 9.035 36.945 -70.761 1.00 27.80 1093 ASP A N 1
ATOM 8634 C CA . ASP A 1 1093 ? 7.899 37.720 -71.333 1.00 27.80 1093 ASP A CA 1
ATOM 8635 C C . ASP A 1 1093 ? 6.694 36.821 -71.761 1.00 27.80 1093 ASP A C 1
ATOM 8637 O O . ASP A 1 1093 ? 6.869 35.697 -72.239 1.00 27.80 1093 ASP A O 1
ATOM 8641 N N . ASP A 1 1094 ? 5.466 37.337 -71.600 1.00 28.09 1094 ASP A N 1
ATOM 8642 C CA . ASP A 1 1094 ? 4.158 36.848 -72.136 1.00 28.09 1094 ASP A CA 1
ATOM 8643 C C . ASP A 1 1094 ? 3.734 37.841 -73.285 1.00 28.09 1094 ASP A C 1
ATOM 8645 O O . ASP A 1 1094 ? 4.549 38.718 -73.582 1.00 28.09 1094 ASP A O 1
ATOM 8649 N N . PRO A 1 1095 ? 2.542 37.864 -73.957 1.00 53.41 1095 PRO A N 1
ATOM 8650 C CA . PRO A 1 1095 ? 1.311 37.069 -73.808 1.00 53.41 1095 PRO A CA 1
ATOM 8651 C C . PRO A 1 1095 ? 0.574 36.651 -75.123 1.00 53.41 1095 PRO A C 1
ATOM 8653 O O . PRO A 1 1095 ? 1.013 36.941 -76.233 1.00 53.41 1095 PRO A O 1
ATOM 8656 N N . LEU A 1 1096 ? -0.635 36.065 -74.954 1.00 26.53 1096 LEU A N 1
ATOM 8657 C CA . LEU A 1 1096 ? -1.865 36.121 -75.806 1.00 26.53 1096 LEU A CA 1
ATOM 8658 C C . LEU A 1 1096 ? -2.443 34.818 -76.437 1.00 26.53 1096 LEU A C 1
ATOM 8660 O O . LEU A 1 1096 ? -2.076 34.401 -77.527 1.00 26.53 1096 LEU A O 1
ATOM 8664 N N . CYS A 1 1097 ? -3.526 34.334 -75.801 1.00 25.33 1097 CYS A N 1
ATOM 8665 C CA . CYS A 1 1097 ? -4.917 34.274 -76.322 1.00 25.33 1097 CYS A CA 1
ATOM 8666 C C . CYS A 1 1097 ? -5.320 33.432 -77.573 1.00 25.33 1097 CYS A C 1
ATOM 8668 O O . CYS A 1 1097 ? -5.019 33.826 -78.695 1.00 25.33 1097 CYS A O 1
ATOM 8670 N N . LEU A 1 1098 ? -6.189 32.409 -77.386 1.00 26.69 1098 LEU A N 1
ATOM 8671 C CA . LEU A 1 1098 ? -7.621 32.335 -77.829 1.00 26.69 1098 LEU A CA 1
ATOM 8672 C C . LEU A 1 1098 ? -8.178 30.890 -77.996 1.00 26.69 1098 LEU A C 1
ATOM 8674 O O . LEU A 1 1098 ? -7.519 30.061 -78.606 1.00 26.69 1098 LEU A O 1
ATOM 8678 N N . ASP A 1 1099 ? -9.399 30.666 -77.466 1.00 28.69 1099 ASP A N 1
ATOM 8679 C CA . ASP A 1 1099 ? -10.560 29.810 -77.865 1.00 28.69 1099 ASP A CA 1
ATOM 8680 C C . ASP A 1 1099 ? -10.383 28.481 -78.678 1.00 28.69 1099 ASP A C 1
ATOM 8682 O O . ASP A 1 1099 ? -9.454 28.294 -79.448 1.00 28.69 1099 ASP A O 1
ATOM 8686 N N . ASP A 1 1100 ? -11.266 27.465 -78.603 1.00 29.09 1100 ASP A N 1
ATOM 8687 C CA . ASP A 1 1100 ? -12.740 27.540 -78.553 1.00 29.09 1100 ASP A CA 1
ATOM 8688 C C . ASP A 1 1100 ? -13.443 26.208 -78.133 1.00 29.09 1100 ASP A C 1
ATOM 8690 O O . ASP A 1 1100 ? -12.938 25.134 -78.443 1.00 29.09 1100 ASP A O 1
ATOM 8694 N N . GLN A 1 1101 ? -14.646 26.305 -77.523 1.00 29.25 1101 GLN A N 1
ATOM 8695 C CA . GLN A 1 1101 ? -15.821 25.373 -77.535 1.00 29.25 1101 GLN A CA 1
ATOM 8696 C C . GLN A 1 1101 ? -15.663 23.824 -77.280 1.00 29.25 1101 GLN A C 1
ATOM 8698 O O . GLN A 1 1101 ? -14.698 23.189 -77.662 1.00 29.25 1101 GLN A O 1
ATOM 8703 N N . ARG A 1 1102 ? -16.613 23.045 -76.703 1.00 27.92 1102 ARG A N 1
ATOM 8704 C CA . ARG A 1 1102 ? -18.097 23.078 -76.784 1.00 27.92 1102 ARG A CA 1
ATOM 8705 C C . ARG A 1 1102 ? -18.811 22.042 -75.861 1.00 27.92 1102 ARG A C 1
ATOM 8707 O O . ARG A 1 1102 ? -18.318 20.938 -75.671 1.00 27.92 1102 ARG A O 1
ATOM 8714 N N . THR A 1 1103 ? -20.083 22.320 -75.519 1.00 28.05 1103 THR A N 1
ATOM 8715 C CA . THR A 1 1103 ? -21.207 21.375 -75.194 1.00 28.05 1103 THR A CA 1
ATOM 8716 C C . THR A 1 1103 ? -21.202 20.465 -73.932 1.00 28.05 1103 THR A C 1
ATOM 8718 O O . THR A 1 1103 ? -20.168 20.016 -73.476 1.00 28.05 1103 THR A O 1
ATOM 8721 N N . ASN A 1 1104 ? -22.370 19.971 -73.466 1.00 25.53 1104 ASN A N 1
ATOM 8722 C CA . ASN A 1 1104 ? -23.410 20.613 -72.618 1.00 25.53 1104 ASN A CA 1
ATOM 8723 C C . ASN A 1 1104 ? -24.502 19.567 -72.202 1.00 25.53 1104 ASN A C 1
ATOM 8725 O O . ASN A 1 1104 ? -24.750 18.625 -72.945 1.00 25.53 1104 ASN A O 1
ATOM 8729 N N . LYS A 1 1105 ? -25.230 19.836 -71.098 1.00 30.89 1105 LYS A N 1
ATOM 8730 C CA . LYS A 1 1105 ? -26.559 19.313 -70.652 1.00 30.89 1105 LYS A CA 1
ATOM 8731 C C . LYS A 1 1105 ? -26.730 17.959 -69.908 1.00 30.89 1105 LYS A C 1
ATOM 8733 O O . LYS A 1 1105 ? -26.839 16.920 -70.539 1.00 30.89 1105 LYS A O 1
ATOM 8738 N N . ARG A 1 1106 ? -27.137 18.122 -68.624 1.00 27.11 1106 ARG A N 1
ATOM 8739 C CA . ARG A 1 1106 ? -28.388 17.622 -67.960 1.00 27.11 1106 ARG A CA 1
ATOM 8740 C C . ARG A 1 1106 ? -28.506 16.106 -67.664 1.00 27.11 1106 ARG A C 1
ATOM 8742 O O . ARG A 1 1106 ? -27.953 15.304 -68.389 1.00 27.11 1106 ARG A O 1
ATOM 8749 N N . MET A 1 1107 ? -29.238 15.621 -66.646 1.00 26.08 1107 MET A N 1
ATOM 8750 C CA . MET A 1 1107 ? -30.193 16.160 -65.632 1.00 26.08 1107 MET A CA 1
ATOM 8751 C C . MET A 1 1107 ? -30.308 15.083 -64.495 1.00 26.08 1107 MET A C 1
ATOM 8753 O O . MET A 1 1107 ? -29.949 13.945 -64.767 1.00 26.08 1107 MET A O 1
ATOM 8757 N N . GLN A 1 1108 ? -30.787 15.266 -63.250 1.00 28.23 1108 GLN A N 1
ATOM 8758 C CA . GLN A 1 1108 ? -31.384 16.397 -62.513 1.00 28.23 1108 GLN A CA 1
ATOM 8759 C C . GLN A 1 1108 ? -31.484 16.080 -60.991 1.00 28.23 1108 GLN A C 1
ATOM 8761 O O . GLN A 1 1108 ? -31.746 14.932 -60.661 1.00 28.23 1108 GLN A O 1
ATOM 8766 N N . THR A 1 1109 ? -31.455 17.116 -60.126 1.00 27.17 1109 THR A N 1
ATOM 8767 C CA . THR A 1 1109 ? -32.107 17.214 -58.776 1.00 27.17 1109 THR A CA 1
ATOM 8768 C C . THR A 1 1109 ? -31.751 16.209 -57.654 1.00 27.17 1109 THR A C 1
ATOM 8770 O O . THR A 1 1109 ? -31.360 15.083 -57.912 1.00 27.17 1109 THR A O 1
ATOM 8773 N N . SER A 1 1110 ? -31.858 16.552 -56.362 1.00 25.44 1110 SER A N 1
ATOM 8774 C CA . SER A 1 1110 ? -32.422 17.753 -55.699 1.00 25.44 1110 SER A CA 1
ATOM 8775 C C . SER A 1 1110 ? -31.793 17.987 -54.317 1.00 25.44 1110 SER A C 1
ATOM 8777 O O . SER A 1 1110 ? -31.539 17.020 -53.612 1.00 25.44 1110 SER A O 1
ATOM 8779 N N . ASP A 1 1111 ? -31.674 19.271 -53.957 1.00 27.14 1111 ASP A N 1
ATOM 8780 C CA . ASP A 1 1111 ? -31.708 19.886 -52.612 1.00 27.14 1111 ASP A CA 1
ATOM 8781 C C . ASP A 1 1111 ? -30.722 19.419 -51.508 1.00 27.14 1111 ASP A C 1
ATOM 8783 O O . ASP A 1 1111 ? -30.343 18.263 -51.406 1.00 27.14 1111 ASP A O 1
ATOM 8787 N N . GLY A 1 1112 ? -30.242 20.279 -50.602 1.00 25.77 1112 GLY A N 1
ATOM 8788 C CA . GLY A 1 1112 ? -30.483 21.714 -50.399 1.00 25.77 1112 GLY A CA 1
ATOM 8789 C C . GLY A 1 1112 ? -29.177 22.445 -50.054 1.00 25.77 1112 GLY A C 1
ATOM 8790 O O . GLY A 1 1112 ? -28.230 21.842 -49.552 1.00 25.77 1112 GLY A O 1
ATOM 8791 N N . LYS A 1 1113 ? -29.093 23.732 -50.414 1.00 27.64 1113 LYS A N 1
ATOM 8792 C CA . LYS A 1 1113 ? -27.818 24.457 -50.550 1.00 27.64 1113 LYS A CA 1
ATOM 8793 C C . LYS A 1 1113 ? -27.202 24.994 -49.237 1.00 27.64 1113 LYS A C 1
ATOM 8795 O O . LYS A 1 1113 ? -27.894 25.062 -48.224 1.00 27.64 1113 LYS A O 1
ATOM 8800 N N . PRO A 1 1114 ? -25.915 25.407 -49.274 1.00 45.12 1114 PRO A N 1
ATOM 8801 C CA . PRO A 1 1114 ? -25.140 25.782 -48.090 1.00 45.12 1114 PRO A CA 1
ATOM 8802 C C . PRO A 1 1114 ? -24.470 27.182 -48.240 1.00 45.12 1114 PRO A C 1
ATOM 8804 O O . PRO A 1 1114 ? -24.790 27.897 -49.186 1.00 45.12 1114 PRO A O 1
ATOM 8807 N N . TRP A 1 1115 ? -23.464 27.483 -47.394 1.00 28.64 1115 TRP A N 1
ATOM 8808 C CA . TRP A 1 1115 ? -22.388 28.498 -47.594 1.00 28.64 1115 TRP A CA 1
ATOM 8809 C C . TRP A 1 1115 ? -22.846 29.982 -47.475 1.00 28.64 1115 TRP A C 1
ATOM 8811 O O . TRP A 1 1115 ? -24.012 30.294 -47.670 1.00 28.64 1115 TRP A O 1
ATOM 8821 N N . ASP A 1 1116 ? -22.022 30.929 -47.000 1.00 24.38 1116 ASP A N 1
ATOM 8822 C CA . ASP A 1 1116 ? -20.791 31.361 -47.682 1.00 24.38 1116 ASP A CA 1
ATOM 8823 C C . ASP A 1 1116 ? -19.632 31.893 -46.805 1.00 24.38 1116 ASP A C 1
ATOM 8825 O O . ASP A 1 1116 ? -19.766 32.103 -45.598 1.00 24.38 1116 ASP A O 1
ATOM 8829 N N . ASN A 1 1117 ? -18.475 32.068 -47.454 1.00 30.47 1117 ASN A N 1
ATOM 8830 C CA . ASN A 1 1117 ? -17.181 32.499 -46.913 1.00 30.47 1117 ASN A CA 1
ATOM 8831 C C . ASN A 1 1117 ? -16.843 33.973 -47.231 1.00 30.47 1117 ASN A C 1
ATOM 8833 O O . ASN A 1 1117 ? -17.271 34.515 -48.243 1.00 30.47 1117 ASN A O 1
ATOM 8837 N N . GLY A 1 1118 ? -15.889 34.533 -46.471 1.00 24.73 1118 GLY A N 1
ATOM 8838 C CA . GLY A 1 1118 ? -15.077 35.703 -46.866 1.00 24.73 1118 GLY A CA 1
ATOM 8839 C C . GLY A 1 1118 ? -15.684 37.062 -46.481 1.00 24.73 1118 GLY A C 1
ATOM 8840 O O . GLY A 1 1118 ? -16.890 37.225 -46.492 1.00 24.73 1118 GLY A O 1
ATOM 8841 N N . GLN A 1 1119 ? -14.915 38.089 -46.106 1.00 25.86 1119 GLN A N 1
ATOM 8842 C CA . GLN A 1 1119 ? -13.636 38.509 -46.687 1.00 25.86 1119 GLN A CA 1
ATOM 8843 C C . GLN A 1 1119 ? -12.755 39.362 -45.734 1.00 25.86 1119 GLN A C 1
ATOM 8845 O O . GLN A 1 1119 ? -13.211 39.911 -44.739 1.00 25.86 1119 GLN A O 1
ATOM 8850 N N . SER A 1 1120 ? -11.472 39.424 -46.109 1.00 23.09 1120 SER A N 1
ATOM 8851 C CA . SER A 1 1120 ? -10.399 40.422 -45.883 1.00 23.09 1120 SER A CA 1
ATOM 8852 C C . SER A 1 1120 ? -10.555 41.672 -44.983 1.00 23.09 1120 SER A C 1
ATOM 8854 O O . SER A 1 1120 ? -11.523 42.410 -45.078 1.00 23.09 1120 SER A O 1
ATOM 8856 N N . PHE A 1 1121 ? -9.433 41.993 -44.310 1.00 26.45 1121 PHE A N 1
ATOM 8857 C CA . PHE A 1 1121 ? -8.827 43.328 -44.073 1.00 26.45 1121 PHE A CA 1
ATOM 8858 C C . PHE A 1 1121 ? -9.721 44.554 -43.776 1.00 26.45 1121 PHE A C 1
ATOM 8860 O O . PHE A 1 1121 ? -10.387 45.068 -44.666 1.00 26.45 1121 PHE A O 1
ATOM 8867 N N . THR A 1 1122 ? -9.503 45.200 -42.618 1.00 23.58 1122 THR A N 1
ATOM 8868 C CA . THR A 1 1122 ? -8.893 46.559 -42.510 1.00 23.58 1122 THR A CA 1
ATOM 8869 C C . THR A 1 1122 ? -8.763 47.023 -41.046 1.00 23.58 1122 THR A C 1
ATOM 8871 O O . THR A 1 1122 ? -9.526 46.605 -40.180 1.00 23.58 1122 THR A O 1
ATOM 8874 N N . ARG A 1 1123 ? -7.788 47.904 -40.764 1.00 34.31 1123 ARG A N 1
ATOM 8875 C CA . ARG A 1 1123 ? -7.833 48.833 -39.612 1.00 34.31 1123 ARG A CA 1
ATOM 8876 C C . ARG A 1 1123 ? -8.695 50.045 -39.990 1.00 34.31 1123 ARG A C 1
ATOM 8878 O O . ARG A 1 1123 ? -8.689 50.425 -41.159 1.00 34.31 1123 ARG A O 1
ATOM 8885 N N . PRO A 1 1124 ? -9.325 50.705 -39.010 1.00 32.28 1124 PRO A N 1
ATOM 8886 C CA . PRO A 1 1124 ? -9.015 52.128 -38.834 1.00 32.28 1124 PRO A CA 1
ATOM 8887 C C . PRO A 1 1124 ? -8.783 52.535 -37.365 1.00 32.28 1124 PRO A C 1
ATOM 8889 O O . PRO A 1 1124 ? -8.787 51.704 -36.457 1.00 32.28 1124 PRO A O 1
ATOM 8892 N N . GLU A 1 1125 ? -8.488 53.820 -37.185 1.00 25.06 1125 GLU A N 1
ATOM 8893 C CA . GLU A 1 1125 ? -7.899 54.452 -35.999 1.00 25.06 1125 GLU A CA 1
ATOM 8894 C C . GLU A 1 1125 ? -8.932 55.181 -35.109 1.00 25.06 1125 GLU A C 1
ATOM 8896 O O . GLU A 1 1125 ? -10.071 55.407 -35.507 1.00 25.06 1125 GLU A O 1
ATOM 8901 N N . ASP A 1 1126 ? -8.487 55.524 -33.896 1.00 26.23 1126 ASP A N 1
ATOM 8902 C CA . ASP A 1 1126 ? -8.789 56.710 -33.074 1.00 26.23 1126 ASP A CA 1
ATOM 8903 C C . ASP A 1 1126 ? -10.185 57.378 -33.063 1.00 26.23 1126 ASP A C 1
ATOM 8905 O O . ASP A 1 1126 ? -10.613 57.992 -34.035 1.00 26.23 1126 ASP A O 1
ATOM 8909 N N . ALA A 1 1127 ? -10.766 57.490 -31.852 1.00 26.09 1127 ALA A N 1
ATOM 8910 C CA . ALA A 1 1127 ? -11.155 58.795 -31.278 1.00 26.09 1127 ALA A CA 1
ATOM 8911 C C . ALA A 1 1127 ? -11.468 58.753 -29.756 1.00 26.09 1127 ALA A C 1
ATOM 8913 O O . ALA A 1 1127 ? -12.462 58.191 -29.309 1.00 26.09 1127 ALA A O 1
ATOM 8914 N N . TYR A 1 1128 ? -10.609 59.418 -28.979 1.00 25.36 1128 TYR A N 1
ATOM 8915 C CA . TYR A 1 1128 ? -10.829 60.152 -27.717 1.00 25.36 1128 TYR A CA 1
ATOM 8916 C C . TYR A 1 1128 ? -12.170 60.053 -26.942 1.00 25.36 1128 TYR A C 1
ATOM 8918 O O . TYR A 1 1128 ? -13.186 60.593 -27.371 1.00 25.36 1128 TYR A O 1
ATOM 8926 N N . THR A 1 1129 ? -12.092 59.717 -25.643 1.00 25.31 1129 THR A N 1
ATOM 8927 C CA . THR A 1 1129 ? -12.026 60.773 -24.596 1.00 25.31 1129 THR A CA 1
ATOM 8928 C C . THR A 1 1129 ? -11.435 60.291 -23.257 1.00 25.31 1129 THR A C 1
ATOM 8930 O O . THR A 1 1129 ? -11.647 59.164 -22.822 1.00 25.31 1129 THR A O 1
ATOM 8933 N N . THR A 1 1130 ? -10.653 61.174 -22.630 1.00 24.94 1130 THR A N 1
ATOM 8934 C CA . THR A 1 1130 ? -9.958 61.067 -21.327 1.00 24.94 1130 THR A CA 1
ATOM 8935 C C . THR A 1 1130 ? -10.927 61.318 -20.138 1.00 24.94 1130 THR A C 1
ATOM 8937 O O . THR A 1 1130 ? -12.074 61.679 -20.371 1.00 24.94 1130 THR A O 1
ATOM 8940 N N . ILE A 1 1131 ? -10.599 61.117 -18.848 1.00 26.02 1131 ILE A N 1
ATOM 8941 C CA . ILE A 1 1131 ? -9.611 61.853 -18.017 1.00 26.02 1131 ILE A CA 1
ATOM 8942 C C . ILE A 1 1131 ? -9.269 61.074 -16.712 1.00 26.02 1131 ILE A C 1
ATOM 8944 O O . ILE A 1 1131 ? -10.174 60.586 -16.048 1.00 26.02 1131 ILE A O 1
ATOM 8948 N N . ASP A 1 1132 ? -7.961 61.029 -16.388 1.00 24.62 1132 ASP A N 1
ATOM 8949 C CA . ASP A 1 1132 ? -7.210 60.882 -15.104 1.00 24.62 1132 ASP A CA 1
ATOM 8950 C C . ASP A 1 1132 ? -7.682 59.991 -13.916 1.00 24.62 1132 ASP A C 1
ATOM 8952 O O . ASP A 1 1132 ? -8.856 59.903 -13.588 1.00 24.62 1132 ASP A O 1
ATOM 8956 N N . GLY A 1 1133 ? -6.785 59.347 -13.138 1.00 24.86 1133 GLY A N 1
ATOM 8957 C CA . GLY A 1 1133 ? -5.300 59.320 -13.139 1.00 24.86 1133 GLY A CA 1
ATOM 8958 C C . GLY A 1 1133 ? -4.729 58.130 -12.314 1.00 24.86 1133 GLY A C 1
ATOM 8959 O O . GLY A 1 1133 ? -5.427 57.596 -11.461 1.00 24.86 1133 GLY A O 1
ATOM 8960 N N . LYS A 1 1134 ? -3.573 57.523 -12.671 1.00 26.00 1134 LYS A N 1
ATOM 8961 C CA . LYS A 1 1134 ? -2.164 57.872 -12.292 1.00 26.00 1134 LYS A CA 1
ATOM 8962 C C . LYS A 1 1134 ? -1.843 57.626 -10.791 1.00 26.00 1134 LYS A C 1
ATOM 8964 O O . LYS A 1 1134 ? -2.570 58.147 -9.963 1.00 26.00 1134 LYS A O 1
ATOM 8969 N N . VAL A 1 1135 ? -0.792 56.914 -10.325 1.00 26.94 1135 VAL A N 1
ATOM 8970 C CA . VAL A 1 1135 ? 0.438 56.233 -10.860 1.00 26.94 1135 VAL A CA 1
ATOM 8971 C C . VAL A 1 1135 ? 0.794 55.057 -9.891 1.00 26.94 1135 VAL A C 1
ATOM 8973 O O . VAL A 1 1135 ? 0.408 55.146 -8.732 1.00 26.94 1135 VAL A O 1
ATOM 8976 N N . GLY A 1 1136 ? 1.526 53.961 -10.180 1.00 25.00 1136 GLY A N 1
ATOM 8977 C CA . GLY A 1 1136 ? 2.075 53.386 -11.427 1.00 25.00 1136 GLY A CA 1
ATOM 8978 C C . GLY A 1 1136 ? 3.518 52.806 -11.309 1.00 25.00 1136 GLY A C 1
ATOM 8979 O O . GLY A 1 1136 ? 4.399 53.502 -10.823 1.00 25.00 1136 GLY A O 1
ATOM 8980 N N . ASN A 1 1137 ? 3.773 51.608 -11.883 1.00 25.16 1137 ASN A N 1
ATOM 8981 C CA . ASN A 1 1137 ? 5.094 51.022 -12.275 1.00 25.16 1137 ASN A CA 1
ATOM 8982 C C . ASN A 1 1137 ? 6.130 50.557 -11.188 1.00 25.16 1137 ASN A C 1
ATOM 8984 O O . ASN A 1 1137 ? 6.127 51.090 -10.086 1.00 25.16 1137 ASN A O 1
ATOM 8988 N N . PRO A 1 1138 ? 7.127 49.678 -11.510 1.00 39.06 1138 PRO A N 1
ATOM 8989 C CA . PRO A 1 1138 ? 7.040 48.360 -12.193 1.00 39.06 1138 PRO A CA 1
ATOM 8990 C C . PRO A 1 1138 ? 8.059 47.273 -11.683 1.00 39.06 1138 PRO A C 1
ATOM 8992 O O . PRO A 1 1138 ? 8.814 47.512 -10.752 1.00 39.06 1138 PRO A O 1
ATOM 8995 N N . GLN A 1 1139 ? 8.150 46.127 -12.396 1.00 23.06 1139 GLN A N 1
ATOM 8996 C CA . GLN A 1 1139 ? 9.224 45.085 -12.383 1.00 23.06 1139 GLN A CA 1
ATOM 8997 C C . GLN A 1 1139 ? 9.350 44.205 -11.107 1.00 23.06 1139 GLN A C 1
ATOM 8999 O O . GLN A 1 1139 ? 9.549 44.690 -10.005 1.00 23.06 1139 GLN A O 1
ATOM 9004 N N . ASN A 1 1140 ? 9.294 42.866 -11.183 1.00 25.66 1140 ASN A N 1
ATOM 9005 C CA . ASN A 1 1140 ? 10.305 42.048 -11.868 1.00 25.66 1140 ASN A CA 1
ATOM 9006 C C . ASN A 1 1140 ? 9.862 40.607 -12.221 1.00 25.66 1140 ASN A C 1
ATOM 9008 O O . ASN A 1 1140 ? 8.894 40.071 -11.684 1.00 25.66 1140 ASN A O 1
ATOM 9012 N N . VAL A 1 1141 ? 10.632 39.982 -13.116 1.00 22.25 1141 VAL A N 1
ATOM 9013 C CA . VAL A 1 1141 ? 10.465 38.613 -13.640 1.00 22.25 1141 VAL A CA 1
ATOM 9014 C C . VAL A 1 1141 ? 10.947 37.553 -12.640 1.00 22.25 1141 VAL A C 1
ATOM 9016 O O . VAL A 1 1141 ? 12.041 37.688 -12.099 1.00 22.25 1141 VAL A O 1
ATOM 9019 N N . ILE A 1 1142 ? 10.210 36.443 -12.486 1.00 24.03 1142 ILE A N 1
ATOM 9020 C CA . ILE A 1 1142 ? 10.770 35.163 -12.014 1.00 24.03 1142 ILE A CA 1
ATOM 9021 C C . ILE A 1 1142 ? 10.346 34.039 -12.968 1.00 24.03 1142 ILE A C 1
ATOM 9023 O O . ILE A 1 1142 ? 9.186 33.932 -13.361 1.00 24.03 1142 ILE A O 1
ATOM 9027 N N . ILE A 1 1143 ? 11.339 33.241 -13.355 1.00 24.31 1143 ILE A N 1
ATOM 9028 C CA . ILE A 1 1143 ? 11.270 32.125 -14.302 1.00 24.31 1143 ILE A CA 1
ATOM 9029 C C . ILE A 1 1143 ? 10.809 30.850 -13.568 1.00 24.31 1143 ILE A C 1
ATOM 9031 O O . ILE A 1 1143 ? 11.095 30.687 -12.382 1.00 24.31 1143 ILE A O 1
ATOM 9035 N N . VAL A 1 1144 ? 10.089 29.979 -14.287 1.00 28.61 1144 VAL A N 1
ATOM 9036 C CA . VAL A 1 1144 ? 9.591 28.656 -13.844 1.00 28.61 1144 VAL A CA 1
ATOM 9037 C C . VAL A 1 1144 ? 10.733 27.653 -13.655 1.00 28.61 1144 VAL A C 1
ATOM 9039 O O . VAL A 1 1144 ? 11.614 27.609 -14.541 1.00 28.61 1144 VAL A O 1
#

Secondary structure (DSSP, 8-state):
----SS--SS-HHHHHHHEEEEEEEEEEEEEES---HHHHHHHTT--HHHHHHHHHT-----GGGGGGT-----TTEEEEEEEEEEEEEEEEES---S--S-GGGGTS---SEEEEEEEEEEEEEEEEEEE-SSGGGHHHHHHHHHHHHHHGGG-EE-TTS-EE--HHHHHHHTTPEEEEEESS--SS---SHHHHHHHHHHGGGTT-TT-TTPEEEEEEEEEGGGT-TTS--------HHHHHHHHHHHHHHHHHHHHHHHHHHHTTTTT-HHHHHHHHHHHHHHHHHHHHHHHHHHHHHHHHHHTSS-THHHHHHHHHHHHSTTSHHHHHHHHHHHHHHHHHHHHHHHHTTTSPB--TTHHHHHHHT-TT-SEEEEEEE-SS----HHHHHHHHHHH-HHHHH---TTSTT----------TTTSTTHHHHHHHHHHHHHHHHHHHTT-TTEEEEEEE---TTSSSEEEEEEETTEEEETT--PPP-PPP----------------------------------------------------------------EEEE-TT----TTEEEETTTTEEEEEEESS-HHHHHHTEEEEEEEEEEEEEE----HHHHHHHTT--HHHHHHHHHT-S---GGGGGGT-----TTEEEEEEEEEEEEEEEEE-------S-GGGGTTT--SEEEEEEEEEEEEEEEEEEE-SSTTTHHHHHHHHHHHHTTGGGPPBPTTS-B---HHHHHHHTT-EEEEEESS--SS---SHHHHHHHHHHHHHHT-TT-TTPEEEEEEEEEGGGT-TTS-----PPPHHHHHHHHHHHHHHHHHHHHHHHHHHHHHHTT-HHHHHHHHHHHHHHHHHHHHHHHHHHHHHHHHHHTSS-THHHHHHHHHHHHSTTSHHHHHHHHHHHHHHHHHHHHHHHHH-S-PBPPTTHHHHHHHT-TT-SEEEEEEE-STT---HHHHHHHHHHH-HHHHTT--HHHHHHT-----PPPGGGSTTHHHHHHHHHHHHHHHHHHHTT-TTEEEEEE----TTS-SEEEEEEETTEEEESS-PPPP---PPP--------------------------------------------------------------------------

Organism: NCBI:txid363190

InterPro domains:
  IPR040581 SNTX, thioredoxin-like domain [PF18078] (354-486)
  IPR040581 SNTX, thioredoxin-like domain [PF18078] (934-1061)
  IPR048997 Stonustoxin-like, helical domain [PF21109] (249-342)
  IPR048997 Stonustoxin-like, helical domain [PF21109] (825-918)
  IPR052090 Cytolytic pore-forming toxin [PTHR31594] (558-1065)

Foldseek 3Di:
DDDQFLDDQADPVVQVVQKDKDWDWDKDKDKDFDLALVVLCVVLVPDLLRLLCVLLPVDDDAFQNCSSVDGDQALQKGKMKMKIWTWTMKMFGNDPPHDGQAPVLLQVLPDFWHWGMFIWTKMKIKMKIAGHPDSVCNVVLSVVVRVLLVCLVVWDADPVRWTDDDVVSVVSQVRIFIDMGMLFFDPDDDGGPSSVSSVNVCVVPRCDPRNVSIDTSDTDIDTVCVVPVSGQHQPDGADSVLSVLVSVLLRLLVVLLSLLSVLLVLCVVQVLVLLNVVSVLVNLLSVQVSNLLSNQSNVCSVCCRSVVDPSVSSVLSSVLCVQACSDSVNSVVVSVLSVVVSVVVVVLVVVVPPAAEAEPFQRVLLQLLFLLAFKEKEKAFAQSDDDDVSSVSSVCRSVDVCSVPVPDSPPSNPDDDDPPDDRLVPPPVQVVVLVLQSVQLVVVQVVQVVDPNYGYHYYYHHDPVHGGIAIFMHGLSHTPDGHDGDPDPDDDDDDDDDDDDDDDDDDDDDDDDDDDDDDDDDDDDDDDDDDDDDDDDDDDDDDDDDDDGWDWFDFPDKFWCQQPFDDFQWFAALLLGDTDPPDGQFDPVLQVVQKDKDWDWDKDKDKDFDLALVVLCVLLVGDLQNLLNVLLVSDDHAFQSCSSVPGDQAPQKGKMKMKIWIWTMKMFRSIDPGHGPCPCQQVVLPGFWTFGMFTWTKMKMKMKIAGDPDNVCNVVLNVVVRVLVVCLVVWDQDPVRFTDDDPVSVVNQVRIFIAMGMLFDDPDTGGTPRVVSSVVVCRVPRCPPRSVSIGTTMTTIGTCCVVPVSGQHQPDGASSSLSVLSSVLSVLLVVLSNLLSVLLVLCVVQVNVLLNVVSVLVNVLSVLVSNLLSVLSSVVSSCCRSVVDPNVSSVLSSVLCCLACSHSVNSVNVSSLSSSVSSSVVSLDVLLPPFGEQEDDPRVLCVLQVPLAQKEKEKAFAQSNPDDLSSVRSVLLSPDPCNSNSHDSCVSPVVDDRDDDDRLVPDPQQSVLSNQVSVVLSVVQVVQVVDSNYYYHYYHHHDPPHGNIAIWMHGNSHTPDGHDHDDDPDPPDDPPDDDDDDDDDDDDDDDDDDDDDDDDDDDDDDDDDDDDDDDDDDDDDDDDDDDDDDDDDDDDDDDDDDDDDDDD